Protein AF-A0A0L0S548-F1 (afdb_monomer_lite)

Secondary structure (DSSP, 8-state):
------------------------------------------------S-SSTTHHHHHHHHHHHHHHHHHHHHHHHHHHHHHHHHHHHHHHHHHHHHHHHHHHHHHHHHHHHHHHHHHHHHHHHHHHHHHHHHHHHHHHHHHHHHHHHHHHHHHHHHHHHHHHHHHHHHHHHHHHHHHHHHHHHHHHHHHHHHHHHHHHHHHHHHHHHHHHHHHHHHHHHHHHHHHHHHHHHHHHHHHHHHHHHHHHHHHHHHHHHHHHHHHHHHHHHHHHHHHHHHHHHHHHHHHHHHHHHHHHHHHHHHHHHHHHHHHHHHHHHHHHHHHHHHTTTTTSSSSSS--------SSSHHHHHHHHHHHHHHHHHHHHHHHHHHHHHHHHHHHHHHHHHHHHHHHHHHHHHHHHHHHHHHHHHHHHHHHHHHHHHHHHHHHHHHHHHHHHHHHHHHHHHHHHHHHHHHHHHHHHHHHHHHHHHHHHHHHHHHHHHHHHHHHHHTTTGGG--------------------TTTHHHHHHHHHHHHHHHHHHHHHHHHHHHHHHHHHHHHHHHHHHHHHHHHHHHHHHHHHHHHHHHHHHHHHHHHHHHHHHHHHHHHHHHHHHHHHHHHHHHHHHHHHHHHHHHHHHHHHHHHHHHHHHHHHHHHHHHHHHHHHHHHHHHHHHHHHHHHHHHHHHHHHHHHHHHHHHHHHHHHHHHHHHHHHHHHHHHHHHHHHTT-----------------------------------------------HHHHHHHHHHHHHHHHHHHHHHHHHHHHHHHHHHHHHHHHHHHHHHHHHHHHHHHHHHHHHHHHHHHHHHHHHHHHHHHHHHHHHHHH-TT--------TT---PPPHHHHHHHHTT-PPPPP---PPPPP---------PPPP------------------------------------------------------

Radius of gyration: 98.55 Å; chains: 1; bounding box: 194×162×348 Å

Sequence (970 aa):
MIHDSAVTLRGPRGPVDYAVPTPGHHVPGTSAQPLLDAPHAPLTLADDAILHDHVDKVQTLFLDMVDRQVTTVLAALDERETELQQAEADRQHALASLGQAWTEVDRVNKILMALNTKLHTASQNEVLMTMEQEAATKDLRRHEERNAALAQDVATARHQVGEASKRIEQLRQINVAFTADLKVQKRIQSKLKKEKEILARQRQEAENELATIQKKYEQIAIQNHQFKEKLTEQQNETRVAQNAIGRMSNEISKATKVKELLERQWEDAMSAMTKRDQTLLDVAKAKDATNEDLIETRNVLQNTTLQNERTQLKLEETEQQADQFRKLYDVTRLELETLRAAHDKKCIDAHQAQTAASQYEQELVEERKTLARLREEVDRQRVQLAELQANLHDRDRRDQVRANEDFAAQVIQQQQNRTEREVQGKDRSLAQEINGNIELRNENAKLVLEVEALKEQLDSQQREKTLLHSKTGQVTQQAEQLHYENQLLLYRLEKKDMELSSLKLKDAPADLRPLEIVVQNLEKELAAIKKDKDQMQVAWLRMQQSNAQLQEQVKKLQEENDFLETQSTVNTTARTKISNEVKDMKRDTFEQNMQMTKLYVELQRLRPKARELEERNAVLEAQLANCTLDLEESAHNTQTAVHLLKHDVRRIANDKANLVRSRMYDERAFRALEQKFQVTKEVLEKVKADKQALLRQNLDFKAKADAWSAKVVELTNQWKKLDELGGMHVGRRSHAHAAASAAAVHAGRASVEAVGAEGGGAEGVAEYEIVDVPAIKLRNQTLTFENRHLQGEIDLSHQRIAELQDRLVHVEEAHANLTLRVKSLEKTVASQNLTIHALTHRAHRAERIATVLEVQVKDARPNTHIEYDVPDHMDIEPSTTLLAEFLKAIPTPTDGDAAKPPSLVGMDGLSSPRRSMLGTKFGRSSMATLAGLENAPLPPLLGSGGGTGKKGGVGATGGLVMRARKLSRK

Structure (mmCIF, N/CA/C/O backbone):
data_AF-A0A0L0S548-F1
#
_entry.id   AF-A0A0L0S548-F1
#
loop_
_atom_site.group_PDB
_atom_site.id
_atom_site.type_symbol
_atom_site.label_atom_id
_atom_site.label_alt_id
_atom_site.label_comp_id
_atom_site.label_asym_id
_atom_site.label_entity_id
_atom_site.label_seq_id
_atom_site.pdbx_PDB_ins_code
_atom_site.Cartn_x
_atom_site.Cartn_y
_atom_site.Cartn_z
_atom_site.occupancy
_atom_site.B_iso_or_equiv
_atom_site.auth_seq_id
_atom_site.auth_comp_id
_atom_site.auth_asym_id
_atom_site.auth_atom_id
_atom_site.pdbx_PDB_model_num
ATOM 1 N N . MET A 1 1 ? 0.157 11.012 -84.346 1.00 34.00 1 MET A N 1
ATOM 2 C CA . MET A 1 1 ? -0.537 12.319 -84.265 1.00 34.00 1 MET A CA 1
ATOM 3 C C . MET A 1 1 ? 0.551 13.361 -84.527 1.00 34.00 1 MET A C 1
ATOM 5 O O . MET A 1 1 ? 1.605 13.213 -83.932 1.00 34.00 1 MET A O 1
ATOM 9 N N . ILE A 1 2 ? 0.497 14.089 -85.653 1.00 34.72 2 ILE A N 1
ATOM 10 C CA . ILE A 1 2 ? -0.102 15.446 -85.769 1.00 34.72 2 ILE A CA 1
ATOM 11 C C . ILE A 1 2 ? 0.773 16.468 -85.009 1.00 34.72 2 ILE A C 1
ATOM 13 O O . ILE A 1 2 ? 0.892 16.317 -83.799 1.00 34.72 2 ILE A O 1
ATOM 17 N N . HIS A 1 3 ? 1.391 17.494 -85.614 1.00 34.44 3 HIS A N 1
ATOM 18 C CA . HIS A 1 3 ? 1.477 17.943 -87.026 1.00 34.44 3 HIS A CA 1
ATOM 19 C C . HIS A 1 3 ? 2.759 18.816 -87.210 1.00 34.44 3 HIS A C 1
ATOM 21 O O . HIS A 1 3 ? 3.185 19.420 -86.234 1.00 34.44 3 HIS A O 1
ATOM 27 N N . ASP A 1 4 ? 3.277 18.927 -88.447 1.00 39.78 4 ASP A N 1
ATOM 28 C CA . ASP A 1 4 ? 3.904 20.125 -89.077 1.00 39.78 4 ASP A CA 1
ATOM 29 C C . ASP A 1 4 ? 5.184 20.812 -88.508 1.00 39.78 4 ASP A C 1
ATOM 31 O O . ASP A 1 4 ? 5.465 20.762 -87.320 1.00 39.78 4 ASP A O 1
ATOM 35 N N . SER A 1 5 ? 6.027 21.506 -89.306 1.00 38.97 5 SER A N 1
ATOM 36 C CA . SER A 1 5 ? 6.069 21.697 -90.780 1.00 38.97 5 SER A CA 1
ATOM 37 C C . SER A 1 5 ? 7.456 22.145 -91.306 1.00 38.97 5 SER A C 1
ATOM 39 O O . SER A 1 5 ? 8.135 22.883 -90.606 1.00 38.97 5 SER A O 1
ATOM 41 N N . ALA A 1 6 ? 7.763 21.793 -92.573 1.00 39.88 6 ALA A N 1
ATOM 42 C CA . ALA A 1 6 ? 8.638 22.463 -93.580 1.00 39.88 6 ALA A CA 1
ATOM 43 C C . ALA A 1 6 ? 10.110 22.865 -93.215 1.00 39.88 6 ALA A C 1
ATOM 45 O O . ALA A 1 6 ? 10.459 23.045 -92.062 1.00 39.88 6 ALA A O 1
ATOM 46 N N . VAL A 1 7 ? 11.082 23.014 -94.136 1.00 34.97 7 VAL A N 1
ATOM 47 C CA . VAL A 1 7 ? 11.076 23.330 -95.588 1.00 34.97 7 VAL A CA 1
ATOM 48 C C . VAL A 1 7 ? 12.069 22.441 -96.383 1.00 34.97 7 VAL A C 1
ATOM 50 O O . VAL A 1 7 ? 13.064 21.962 -95.850 1.00 34.97 7 VAL A O 1
ATOM 53 N N . THR A 1 8 ? 11.792 22.217 -97.677 1.00 39.03 8 THR A N 1
ATOM 54 C CA . THR A 1 8 ? 12.556 21.381 -98.642 1.00 39.03 8 THR A CA 1
ATOM 55 C C . THR A 1 8 ? 13.606 22.157 -99.463 1.00 39.03 8 THR A C 1
ATOM 57 O O . THR A 1 8 ? 13.520 23.375 -99.546 1.00 39.03 8 THR A O 1
ATOM 60 N N . LEU A 1 9 ? 14.591 21.512 -100.113 1.00 35.44 9 LEU A N 1
ATOM 61 C CA . LEU A 1 9 ? 14.592 21.005 -101.518 1.00 35.44 9 LEU A CA 1
ATOM 62 C C . LEU A 1 9 ? 15.828 20.071 -101.693 1.00 35.44 9 LEU A C 1
ATOM 64 O O . LEU A 1 9 ? 16.886 20.397 -101.173 1.00 35.44 9 LEU A O 1
ATOM 68 N N . ARG A 1 10 ? 15.774 18.828 -102.218 1.00 34.50 10 ARG A N 1
ATOM 69 C CA . ARG A 1 10 ? 15.586 18.355 -103.624 1.00 34.50 10 ARG A CA 1
ATOM 70 C C . ARG A 1 10 ? 16.497 19.050 -104.664 1.00 34.50 10 ARG A C 1
ATOM 72 O O . ARG A 1 10 ? 16.477 20.265 -104.736 1.00 34.50 10 ARG A O 1
ATOM 79 N N . GLY A 1 11 ? 17.222 18.352 -105.552 1.00 31.78 11 GLY A N 1
ATOM 80 C CA . GLY A 1 11 ? 17.402 16.898 -105.764 1.00 31.78 11 GLY A CA 1
ATOM 81 C C . GLY A 1 11 ? 18.330 16.581 -106.975 1.00 31.78 11 GLY A C 1
ATOM 82 O O . GLY A 1 11 ? 18.731 17.518 -107.658 1.00 31.78 11 GLY A O 1
ATOM 83 N N . PRO A 1 12 ? 18.699 15.304 -107.242 1.00 63.47 12 PRO A N 1
ATOM 84 C CA . PRO A 1 12 ? 19.772 14.926 -108.192 1.00 63.47 12 PRO A CA 1
ATOM 85 C C . PRO A 1 12 ? 19.306 14.419 -109.588 1.00 63.47 12 PRO A C 1
ATOM 87 O O . PRO A 1 12 ? 18.104 14.268 -109.814 1.00 63.47 12 PRO A O 1
ATOM 90 N N . ARG A 1 13 ? 20.294 14.035 -110.439 1.00 34.59 13 ARG A N 1
ATOM 91 C CA . ARG A 1 13 ? 20.300 13.546 -111.862 1.00 34.59 13 ARG A CA 1
ATOM 92 C C . ARG A 1 13 ? 20.788 14.632 -112.851 1.00 34.59 13 ARG A C 1
ATOM 94 O O . ARG A 1 13 ? 20.460 15.789 -112.646 1.00 34.59 13 ARG A O 1
ATOM 101 N N . GLY A 1 14 ? 21.550 14.344 -113.920 1.00 31.17 14 GLY A N 1
ATOM 102 C CA . GLY A 1 14 ? 22.070 13.069 -114.466 1.00 31.17 14 GLY A CA 1
ATOM 103 C C . GLY A 1 14 ? 23.243 13.276 -115.473 1.00 31.17 14 GLY A C 1
ATOM 104 O O . GLY A 1 14 ? 23.774 14.382 -115.517 1.00 31.17 14 GLY A O 1
ATOM 105 N N . PRO A 1 15 ? 23.677 12.243 -116.234 1.00 60.81 15 PRO A N 1
ATOM 106 C CA . PRO A 1 15 ? 24.889 12.253 -117.091 1.00 60.81 15 PRO A CA 1
ATOM 107 C C . PRO A 1 15 ? 24.625 12.494 -118.603 1.00 60.81 15 PRO A C 1
ATOM 109 O O . PRO A 1 15 ? 23.459 12.479 -118.991 1.00 60.81 15 PRO A O 1
ATOM 112 N N . VAL A 1 16 ? 25.690 12.641 -119.431 1.00 34.19 16 VAL A N 1
ATOM 113 C CA . VAL A 1 16 ? 25.918 12.009 -120.778 1.00 34.19 16 VAL A CA 1
ATOM 114 C C . VAL A 1 16 ? 27.142 12.597 -121.548 1.00 34.19 16 VAL A C 1
ATOM 116 O O . VAL A 1 16 ? 27.217 13.798 -121.772 1.00 34.19 16 VAL A O 1
ATOM 119 N N . ASP A 1 17 ? 28.069 11.699 -121.912 1.00 33.34 17 ASP A N 1
ATOM 120 C CA . ASP A 1 17 ? 28.963 11.476 -123.088 1.00 33.34 17 ASP A CA 1
ATOM 121 C C . ASP A 1 17 ? 29.434 12.540 -124.137 1.00 33.34 17 ASP A C 1
ATOM 123 O O . ASP A 1 17 ? 28.771 13.525 -124.444 1.00 33.34 17 ASP A O 1
ATOM 127 N N . TYR A 1 18 ? 30.540 12.155 -124.820 1.00 33.41 18 TYR A N 1
ATOM 128 C CA . TYR A 1 18 ? 31.173 12.659 -126.074 1.00 33.41 18 TYR A CA 1
ATOM 129 C C . TYR A 1 18 ? 31.994 13.980 -126.007 1.00 33.41 18 TYR A C 1
ATOM 131 O O . TYR A 1 18 ? 31.740 14.832 -125.168 1.00 33.41 18 TYR A O 1
ATOM 139 N N . ALA A 1 19 ? 33.043 14.216 -126.826 1.00 32.78 19 ALA A N 1
ATOM 140 C CA . ALA A 1 19 ? 33.526 13.536 -128.050 1.00 32.78 19 ALA A CA 1
ATOM 141 C C . ALA A 1 19 ? 35.082 13.494 -128.200 1.00 32.78 19 ALA A C 1
ATOM 143 O O . ALA A 1 19 ? 35.809 14.058 -127.388 1.00 32.78 19 ALA A O 1
ATOM 144 N N . VAL A 1 20 ? 35.582 12.855 -129.276 1.00 39.44 20 VAL A N 1
ATOM 145 C CA . VAL A 1 20 ? 37.009 12.712 -129.679 1.00 39.44 20 VAL A CA 1
ATOM 146 C C . VAL A 1 20 ? 37.155 12.970 -131.197 1.00 39.44 20 VAL A C 1
ATOM 148 O O . VAL A 1 20 ? 36.267 12.565 -131.947 1.00 39.44 20 VAL A O 1
ATOM 151 N N . PRO A 1 21 ? 38.220 13.662 -131.661 1.00 41.09 21 PRO A N 1
ATOM 152 C CA . PRO A 1 21 ? 39.145 13.103 -132.680 1.00 41.09 21 PRO A CA 1
ATOM 153 C C . PRO A 1 21 ? 40.634 13.449 -132.383 1.00 41.09 21 PRO A C 1
ATOM 155 O O . PRO A 1 21 ? 40.895 14.487 -131.787 1.00 41.09 21 PRO A O 1
ATOM 158 N N . THR A 1 22 ? 41.695 12.654 -132.615 1.00 36.75 22 THR A N 1
ATOM 159 C CA . THR A 1 22 ? 42.192 11.745 -133.696 1.00 36.75 22 THR A CA 1
ATOM 160 C C . THR A 1 22 ? 42.911 12.423 -134.896 1.00 36.75 22 THR A C 1
ATOM 162 O O . THR A 1 22 ? 42.567 13.554 -135.224 1.00 36.75 22 THR A O 1
ATOM 165 N N . PRO A 1 23 ? 43.953 11.794 -135.510 1.00 51.94 23 PRO A N 1
ATOM 166 C CA . PRO A 1 23 ? 45.046 12.500 -136.220 1.00 51.94 23 PRO A CA 1
ATOM 167 C C . PRO A 1 23 ? 45.092 12.318 -137.763 1.00 51.94 23 PRO A C 1
ATOM 169 O O . PRO A 1 23 ? 44.307 11.557 -138.322 1.00 51.94 23 PRO A O 1
ATOM 172 N N . GLY A 1 24 ? 46.076 12.941 -138.444 1.00 31.30 24 GLY A N 1
ATOM 173 C CA . GLY A 1 24 ? 46.396 12.718 -139.872 1.00 31.30 24 GLY A CA 1
ATOM 174 C C . GLY A 1 24 ? 47.761 13.289 -140.335 1.00 31.30 24 GLY A C 1
ATOM 175 O O . GLY A 1 24 ? 48.283 14.212 -139.716 1.00 31.30 24 GLY A O 1
ATOM 176 N N . HIS A 1 25 ? 48.342 12.734 -141.413 1.00 38.72 25 HIS A N 1
ATOM 177 C CA . HIS A 1 25 ? 49.641 13.112 -142.031 1.00 38.72 25 HIS A CA 1
ATOM 178 C C . HIS A 1 25 ? 49.473 13.832 -143.394 1.00 38.72 25 HIS A C 1
ATOM 180 O O . HIS A 1 25 ? 48.400 13.723 -143.976 1.00 38.72 25 HIS A O 1
ATOM 186 N N . HIS A 1 26 ? 50.535 14.469 -143.941 1.00 32.03 26 HIS A N 1
ATOM 187 C CA . HIS A 1 26 ? 51.101 14.239 -145.308 1.00 32.03 26 HIS A CA 1
ATOM 188 C C . HIS A 1 26 ? 52.265 15.210 -145.683 1.00 32.03 26 HIS A C 1
ATOM 190 O O . HIS A 1 26 ? 52.345 16.307 -145.141 1.00 32.03 26 HIS A O 1
ATOM 196 N N . VAL A 1 27 ? 53.173 14.781 -146.588 1.00 39.31 27 VAL A N 1
A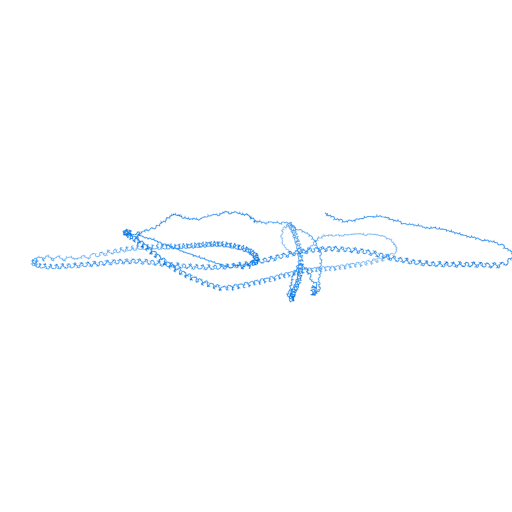TOM 197 C CA . VAL A 1 27 ? 54.457 15.396 -147.071 1.00 39.31 27 VAL A CA 1
ATOM 198 C C . VAL A 1 27 ? 54.891 14.644 -148.373 1.00 39.31 27 VAL A C 1
ATOM 200 O O . VAL A 1 27 ? 54.504 13.471 -148.434 1.00 39.31 27 VAL A O 1
ATOM 203 N N . PRO A 1 28 ? 55.713 15.127 -149.362 1.00 50.44 28 PRO A N 1
ATOM 204 C CA . PRO A 1 28 ? 56.225 16.466 -149.777 1.00 50.44 28 PRO A CA 1
ATOM 205 C C . PRO A 1 28 ? 55.838 16.828 -151.259 1.00 50.44 28 PRO A C 1
ATOM 207 O O . PRO A 1 28 ? 54.912 16.225 -151.792 1.00 50.44 28 PRO A O 1
ATOM 210 N N . GLY A 1 29 ? 56.583 17.713 -151.975 1.00 32.25 29 GLY A N 1
ATOM 211 C CA . GLY A 1 29 ? 56.668 17.646 -153.464 1.00 32.25 29 GLY A CA 1
ATOM 212 C C . GLY A 1 29 ? 57.141 18.856 -154.327 1.00 32.25 29 GLY A C 1
ATOM 213 O O . GLY A 1 29 ? 56.306 19.499 -154.941 1.00 32.25 29 GLY A O 1
ATOM 214 N N . THR A 1 30 ? 58.465 19.062 -154.485 1.00 32.25 30 THR A N 1
ATOM 215 C CA . THR A 1 30 ? 59.237 19.426 -155.732 1.00 32.25 30 THR A CA 1
ATOM 216 C C . THR A 1 30 ? 58.873 20.549 -156.758 1.00 32.25 30 THR A C 1
ATOM 218 O O . THR A 1 30 ? 57.739 20.677 -157.201 1.00 32.25 30 THR A O 1
ATOM 221 N N . SER A 1 31 ? 59.945 21.127 -157.358 1.00 31.11 31 SER A N 1
ATOM 222 C CA . SER A 1 31 ? 60.061 21.878 -158.655 1.00 31.11 31 SER A CA 1
ATOM 223 C C . SER A 1 31 ? 59.697 23.389 -158.661 1.00 31.11 31 SER A C 1
ATOM 225 O O . SER A 1 31 ? 58.979 23.830 -157.775 1.00 31.11 31 SER A O 1
ATOM 227 N N . ALA A 1 32 ? 60.195 24.263 -159.565 1.00 31.09 32 ALA A N 1
ATOM 228 C CA . ALA A 1 32 ? 60.994 24.092 -160.804 1.00 31.09 32 ALA A CA 1
ATOM 229 C C . ALA A 1 32 ? 62.010 25.257 -161.069 1.00 31.09 32 ALA A C 1
ATOM 231 O O . ALA A 1 32 ? 62.217 26.105 -160.206 1.00 31.09 32 ALA A O 1
ATOM 232 N N . GLN A 1 33 ? 62.651 25.289 -162.252 1.00 33.31 33 GLN A N 1
ATOM 233 C CA . GLN A 1 33 ? 63.820 26.124 -162.628 1.00 33.31 33 GLN A CA 1
ATOM 234 C C . GLN A 1 33 ? 63.538 27.115 -163.799 1.00 33.31 33 GLN A C 1
ATOM 236 O O . GLN A 1 33 ? 62.644 26.843 -164.600 1.00 33.31 33 GLN A O 1
ATOM 241 N N . PRO A 1 34 ? 64.330 28.204 -163.952 1.00 44.69 34 PRO A N 1
ATOM 242 C CA . PRO A 1 34 ? 64.546 28.962 -165.205 1.00 44.69 34 PRO A CA 1
ATOM 243 C C . PRO A 1 34 ? 66.046 29.063 -165.624 1.00 44.69 34 PRO A C 1
ATOM 245 O O . PRO A 1 34 ? 66.925 28.748 -164.822 1.00 44.69 34 PRO A O 1
ATOM 248 N N . LEU A 1 35 ? 66.368 29.494 -166.862 1.00 28.14 35 LEU A N 1
ATOM 249 C CA . LEU A 1 35 ? 67.747 29.480 -167.415 1.00 28.14 35 LEU A CA 1
ATOM 250 C C . LEU A 1 35 ? 67.967 30.435 -168.631 1.00 28.14 35 LEU A C 1
ATOM 252 O O . LEU A 1 35 ? 67.037 30.603 -169.412 1.00 28.14 35 LEU A O 1
ATOM 256 N N . LEU A 1 36 ? 69.213 30.931 -168.821 1.00 31.97 36 LEU A N 1
ATOM 257 C CA . LEU A 1 36 ? 69.775 31.691 -169.984 1.00 31.97 36 LEU A CA 1
ATOM 258 C C . LEU A 1 36 ? 69.207 33.126 -170.218 1.00 31.97 36 LEU A C 1
ATOM 260 O O . LEU A 1 36 ? 68.193 33.478 -169.628 1.00 31.97 36 LEU A O 1
ATOM 264 N N . ASP A 1 37 ? 69.862 34.071 -170.925 1.00 29.84 37 ASP A N 1
ATOM 265 C CA . ASP A 1 37 ? 70.629 33.967 -172.193 1.00 29.84 37 ASP A CA 1
ATOM 266 C C . ASP A 1 37 ? 71.688 35.096 -172.443 1.00 29.84 37 ASP A C 1
ATOM 268 O O . ASP A 1 37 ? 71.853 35.987 -171.608 1.00 29.84 37 ASP A O 1
ATOM 272 N N . ALA A 1 38 ? 72.386 35.086 -173.599 1.00 39.22 38 ALA A N 1
ATOM 273 C CA . ALA A 1 38 ? 73.381 36.098 -174.059 1.00 39.22 38 ALA A CA 1
ATOM 274 C C . ALA A 1 38 ? 73.056 36.701 -175.461 1.00 39.22 38 ALA A C 1
ATOM 276 O O . ALA A 1 38 ? 72.086 36.266 -176.081 1.00 39.22 38 ALA A O 1
ATOM 277 N N . PRO A 1 39 ? 73.804 37.714 -175.986 1.00 46.03 39 PRO A N 1
ATOM 278 C CA . PRO A 1 39 ? 74.348 37.587 -177.367 1.00 46.03 39 PRO A CA 1
ATOM 279 C C . PRO A 1 39 ? 75.664 38.365 -177.716 1.00 46.03 39 PRO A C 1
ATOM 281 O O . PRO A 1 39 ? 76.299 38.993 -176.874 1.00 46.03 39 PRO A O 1
ATOM 284 N N . HIS A 1 40 ? 76.067 38.279 -179.000 1.00 29.61 40 HIS A N 1
ATOM 285 C CA . HIS A 1 40 ? 77.402 38.508 -179.610 1.00 29.61 40 HIS A CA 1
ATOM 286 C C . HIS A 1 40 ? 77.752 39.928 -180.161 1.00 29.61 40 HIS A C 1
ATOM 288 O O . HIS A 1 40 ? 76.958 40.863 -180.104 1.00 29.61 40 HIS A O 1
ATOM 294 N N . ALA A 1 41 ? 78.956 40.046 -180.758 1.00 42.53 41 ALA A N 1
ATOM 295 C CA . ALA A 1 41 ? 79.557 41.211 -181.444 1.00 42.53 41 ALA A CA 1
ATOM 296 C C . ALA A 1 41 ? 79.690 41.037 -182.994 1.00 42.53 41 ALA A C 1
ATOM 298 O O . ALA A 1 41 ? 79.350 39.966 -183.500 1.00 42.53 41 ALA A O 1
ATOM 299 N N . PRO A 1 42 ? 80.221 42.031 -183.755 1.00 44.44 42 PRO A N 1
ATOM 300 C CA . PRO A 1 42 ? 80.628 41.887 -185.171 1.00 44.44 42 PRO A CA 1
ATOM 301 C C . PRO A 1 42 ? 82.102 42.287 -185.506 1.00 44.44 42 PRO A C 1
ATOM 303 O O . PRO A 1 42 ? 82.863 42.692 -184.631 1.00 44.44 42 PRO A O 1
ATOM 306 N N . LEU A 1 43 ? 82.507 42.152 -186.787 1.00 34.66 43 LEU A N 1
ATOM 307 C CA . LEU A 1 43 ? 83.891 42.172 -187.336 1.00 34.66 43 LEU A CA 1
ATOM 308 C C . LEU A 1 43 ? 84.032 42.993 -188.646 1.00 34.66 43 LEU A C 1
ATOM 310 O O . LEU A 1 43 ? 83.021 43.173 -189.313 1.00 34.66 43 LEU A O 1
ATOM 314 N N . THR A 1 44 ? 85.277 43.377 -189.020 1.00 34.66 44 THR A N 1
ATOM 315 C CA . THR A 1 44 ? 85.977 43.349 -190.360 1.00 34.66 44 THR A CA 1
ATOM 316 C C . THR A 1 44 ? 87.174 44.335 -190.337 1.00 34.66 44 THR A C 1
ATOM 318 O O . THR A 1 44 ? 86.968 45.462 -189.901 1.00 34.66 44 THR A O 1
ATOM 321 N N . LEU A 1 45 ? 88.449 43.995 -190.615 1.00 36.56 45 LEU A N 1
ATOM 322 C CA . LEU A 1 45 ? 89.109 43.431 -191.827 1.00 36.56 45 LEU A CA 1
ATOM 323 C C . LEU A 1 45 ? 89.188 44.423 -193.017 1.00 36.56 45 LEU A C 1
ATOM 325 O O . LEU A 1 45 ? 88.217 45.133 -193.251 1.00 36.56 45 LEU A O 1
ATOM 329 N N . ALA A 1 46 ? 90.265 44.504 -193.823 1.00 37.88 46 ALA A N 1
ATOM 330 C CA . ALA A 1 46 ? 91.511 43.702 -193.881 1.00 37.88 46 ALA A CA 1
ATOM 331 C C . ALA A 1 46 ? 92.738 44.417 -193.222 1.00 37.88 46 ALA A C 1
ATOM 333 O O . ALA A 1 46 ? 92.594 44.727 -192.043 1.00 37.88 46 ALA A O 1
ATOM 334 N N . ASP A 1 47 ? 93.937 44.692 -193.782 1.00 35.66 47 ASP A N 1
ATOM 335 C CA . ASP A 1 47 ? 94.554 44.553 -195.132 1.00 35.66 47 ASP A CA 1
ATOM 336 C C . ASP A 1 47 ? 96.119 44.522 -195.039 1.00 35.66 47 ASP A C 1
ATOM 338 O O . ASP A 1 47 ? 96.656 44.718 -193.946 1.00 35.66 47 ASP A O 1
ATOM 342 N N . ASP A 1 48 ? 96.864 44.256 -196.131 1.00 45.97 48 ASP A N 1
ATOM 343 C CA . ASP A 1 48 ? 98.226 43.655 -196.082 1.00 45.97 48 ASP A CA 1
ATOM 344 C C . ASP A 1 48 ? 99.402 44.511 -196.649 1.00 45.97 48 ASP A C 1
ATOM 346 O O . ASP A 1 48 ? 99.690 44.490 -197.849 1.00 45.97 48 ASP A O 1
ATOM 350 N N . ALA A 1 49 ? 100.143 45.236 -195.786 1.00 45.53 49 ALA A N 1
ATOM 351 C CA . ALA A 1 49 ? 101.467 45.811 -196.116 1.00 45.53 49 ALA A CA 1
ATOM 352 C C . ALA A 1 49 ? 102.303 46.305 -194.899 1.00 45.53 49 ALA A C 1
ATOM 354 O O . ALA A 1 49 ? 102.070 47.402 -194.400 1.00 45.53 49 ALA A O 1
ATOM 355 N N . ILE A 1 50 ? 103.365 45.649 -194.402 1.00 47.22 50 ILE A N 1
ATOM 356 C CA . ILE A 1 50 ? 103.742 44.223 -194.407 1.00 47.22 50 ILE A CA 1
ATOM 357 C C . ILE A 1 50 ? 104.203 43.875 -192.970 1.00 47.22 50 ILE A C 1
ATOM 359 O O . ILE A 1 50 ? 105.219 44.384 -192.499 1.00 47.22 50 ILE A O 1
ATOM 363 N N . LEU A 1 51 ? 103.462 42.983 -192.305 1.00 51.94 51 LEU A N 1
ATOM 364 C CA . LEU A 1 51 ? 103.873 41.901 -191.382 1.00 51.94 51 LEU A CA 1
ATOM 365 C C . LEU A 1 51 ? 104.963 42.052 -190.278 1.00 51.94 51 LEU A C 1
ATOM 367 O O . LEU A 1 51 ? 105.208 41.062 -189.590 1.00 51.94 51 LEU A O 1
ATOM 371 N N . HIS A 1 52 ? 105.640 43.185 -190.058 1.00 51.59 52 HIS A N 1
ATOM 372 C CA . HIS A 1 52 ? 106.719 43.281 -189.043 1.00 51.59 52 HIS A CA 1
ATOM 373 C C . HIS A 1 52 ? 106.457 44.287 -187.911 1.00 51.59 52 HIS A C 1
ATOM 375 O O . HIS A 1 52 ? 106.532 43.902 -186.749 1.00 51.59 52 HIS A O 1
ATOM 381 N N . ASP A 1 53 ? 106.035 45.523 -188.194 1.00 55.91 53 ASP A N 1
ATOM 382 C CA . ASP A 1 53 ? 105.771 46.540 -187.148 1.00 55.91 53 ASP A CA 1
ATOM 383 C C . ASP A 1 53 ? 104.518 46.248 -186.276 1.00 55.91 53 ASP A C 1
ATOM 385 O O . ASP A 1 53 ? 104.275 46.902 -185.262 1.00 55.91 53 ASP A O 1
ATOM 389 N N . HIS A 1 54 ? 103.711 45.247 -186.645 1.00 53.22 54 HIS A N 1
ATOM 390 C CA . HIS A 1 54 ? 102.536 44.819 -185.873 1.00 53.22 54 HIS A CA 1
ATOM 391 C C . HIS A 1 54 ? 102.817 43.721 -184.834 1.00 53.22 54 HIS A C 1
ATOM 393 O O . HIS A 1 54 ? 102.028 43.578 -183.901 1.00 53.22 54 HIS A O 1
ATOM 399 N N . VAL A 1 55 ? 103.917 42.964 -184.942 1.00 60.44 55 VAL A N 1
ATOM 400 C CA . VAL A 1 55 ? 104.190 41.838 -184.024 1.00 60.44 55 VAL A CA 1
ATOM 401 C C . VAL A 1 55 ? 104.394 42.341 -182.590 1.00 60.44 55 VAL A C 1
ATOM 403 O O . VAL A 1 55 ? 103.720 41.874 -181.670 1.00 60.44 55 VAL A O 1
ATOM 406 N N . ASP A 1 56 ? 105.229 43.365 -182.411 1.00 59.50 56 ASP A N 1
ATOM 407 C CA . ASP A 1 56 ? 105.574 43.933 -181.099 1.00 59.50 56 ASP A CA 1
ATOM 408 C C . ASP A 1 56 ? 104.362 44.573 -180.388 1.00 59.50 56 ASP A C 1
ATOM 410 O O . ASP A 1 56 ? 104.221 44.507 -179.161 1.00 59.50 56 ASP A O 1
ATOM 414 N N . LYS A 1 57 ? 103.437 45.155 -181.165 1.00 59.84 57 LYS A N 1
ATOM 415 C CA . LYS A 1 57 ? 102.202 45.794 -180.667 1.00 59.84 57 LYS A CA 1
ATOM 416 C C . LYS A 1 57 ? 101.130 44.771 -180.279 1.00 59.84 57 LYS A C 1
ATOM 418 O O . LYS A 1 57 ? 100.364 45.008 -179.349 1.00 59.84 57 LYS A O 1
ATOM 423 N N . VAL A 1 58 ? 101.094 43.613 -180.943 1.00 60.09 58 VAL A N 1
ATOM 424 C CA . VAL A 1 58 ? 100.203 42.504 -180.566 1.00 60.09 58 VAL A CA 1
ATOM 425 C C . VAL A 1 58 ? 100.715 41.781 -179.316 1.00 60.09 58 VAL A C 1
ATOM 427 O O . VAL A 1 58 ? 99.907 41.435 -178.457 1.00 60.09 58 VAL A O 1
ATOM 430 N N . GLN A 1 59 ? 102.033 41.601 -179.156 1.00 59.78 59 GLN A N 1
ATOM 431 C CA . GLN A 1 59 ? 102.599 40.976 -177.949 1.00 59.78 59 GLN A CA 1
ATOM 432 C C . GLN A 1 59 ? 102.315 41.784 -176.674 1.00 59.78 59 GLN A C 1
ATOM 434 O O . GLN A 1 59 ? 101.937 41.205 -175.655 1.00 59.78 59 GLN A O 1
ATOM 439 N N . THR A 1 60 ? 102.436 43.114 -176.732 1.00 66.69 60 THR A N 1
ATOM 440 C CA . THR A 1 60 ? 102.115 43.989 -175.591 1.00 66.69 60 THR A CA 1
ATOM 441 C C . THR A 1 60 ? 100.627 43.951 -175.233 1.00 66.69 60 THR A C 1
ATOM 443 O O . THR A 1 60 ? 100.298 43.779 -174.062 1.00 66.69 60 THR A O 1
ATOM 446 N N . LEU A 1 61 ? 99.722 44.011 -176.217 1.00 63.59 61 LEU A N 1
ATOM 447 C CA . LEU A 1 61 ? 98.275 43.909 -175.969 1.00 63.59 61 LEU A CA 1
ATOM 448 C C . LEU A 1 61 ? 97.834 42.542 -175.417 1.00 63.59 61 LEU A C 1
ATOM 450 O O . LEU A 1 61 ? 96.881 42.485 -174.640 1.00 63.59 61 LEU A O 1
ATOM 454 N N . PHE A 1 62 ? 98.510 41.446 -175.778 1.00 64.94 62 PHE A N 1
ATOM 455 C CA . PHE A 1 62 ? 98.190 40.123 -175.231 1.00 64.94 62 PHE A CA 1
ATOM 456 C C . PHE A 1 62 ? 98.580 39.976 -173.756 1.00 64.94 62 PHE A C 1
ATOM 458 O O . PHE A 1 62 ? 97.800 39.416 -172.988 1.00 64.94 62 PHE A O 1
ATOM 465 N N . LEU A 1 63 ? 99.740 40.503 -173.347 1.00 71.75 63 LEU A N 1
ATOM 466 C CA . LEU A 1 63 ? 100.153 40.520 -171.936 1.00 71.75 63 LEU A CA 1
ATOM 467 C C . LEU A 1 63 ? 99.173 41.339 -171.085 1.00 71.75 63 LEU A C 1
ATOM 469 O O . LEU A 1 63 ? 98.650 40.836 -170.093 1.00 71.75 63 LEU A O 1
ATOM 473 N N . ASP A 1 64 ? 98.825 42.542 -171.548 1.00 69.75 64 ASP A N 1
ATOM 474 C CA . ASP A 1 64 ? 97.886 43.444 -170.869 1.00 69.75 64 ASP A CA 1
ATOM 475 C C . ASP A 1 64 ? 96.477 42.829 -170.705 1.00 69.75 64 ASP A C 1
ATOM 477 O O . ASP A 1 64 ? 95.752 43.141 -169.760 1.00 69.75 64 ASP A O 1
ATOM 481 N N . MET A 1 65 ? 96.080 41.921 -171.607 1.00 69.19 65 MET A N 1
ATOM 482 C CA . MET A 1 65 ? 94.823 41.170 -171.518 1.00 69.19 65 MET A CA 1
ATOM 483 C C . MET A 1 65 ? 94.913 39.959 -170.573 1.00 69.19 65 MET A C 1
ATOM 485 O O . MET A 1 65 ? 93.942 39.672 -169.870 1.00 69.19 65 MET A O 1
ATOM 489 N N . VAL A 1 66 ? 96.058 39.270 -170.518 1.00 70.31 66 VAL A N 1
ATOM 490 C CA . VAL A 1 66 ? 96.292 38.149 -169.589 1.00 70.31 66 VAL A CA 1
ATOM 491 C C . VAL A 1 66 ? 96.362 38.642 -168.143 1.00 70.31 66 VAL A C 1
ATOM 493 O O . VAL A 1 66 ? 95.675 38.080 -167.292 1.00 70.31 66 VAL A O 1
ATOM 496 N N . ASP A 1 67 ? 97.078 39.730 -167.858 1.00 70.94 67 ASP A N 1
ATOM 497 C CA . ASP A 1 67 ? 97.184 40.273 -166.494 1.00 70.94 67 ASP A CA 1
ATOM 498 C C . ASP A 1 67 ? 95.821 40.745 -165.946 1.00 70.94 67 ASP A C 1
ATOM 500 O O . ASP A 1 67 ? 95.516 40.572 -164.761 1.00 70.94 67 ASP A O 1
ATOM 504 N N . ARG A 1 68 ? 94.933 41.247 -166.818 1.00 70.94 68 ARG A N 1
ATOM 505 C CA . ARG A 1 68 ? 93.534 41.574 -166.472 1.00 70.94 68 ARG A CA 1
ATOM 506 C C . ARG A 1 68 ? 92.676 40.334 -166.184 1.00 70.94 68 ARG A C 1
ATOM 508 O O . ARG A 1 68 ? 91.761 40.410 -165.364 1.00 70.94 68 ARG A O 1
ATOM 515 N N . GLN A 1 69 ? 92.961 39.191 -166.814 1.00 68.62 69 GLN A N 1
ATOM 516 C CA . GLN A 1 69 ? 92.304 37.917 -166.487 1.00 68.62 69 GLN A CA 1
ATOM 517 C C . GLN A 1 69 ? 92.854 37.300 -165.193 1.00 68.62 69 GLN A C 1
ATOM 519 O O . GLN A 1 69 ? 92.077 36.833 -164.365 1.00 68.62 69 GLN A O 1
ATOM 524 N N . VAL A 1 70 ? 94.168 37.354 -164.959 1.00 73.44 70 VAL A N 1
ATOM 525 C CA . VAL A 1 70 ? 94.779 36.862 -163.711 1.00 73.44 70 VAL A CA 1
ATOM 526 C C . VAL A 1 70 ? 94.267 37.652 -162.504 1.00 73.44 70 VAL A C 1
ATOM 528 O O . VAL A 1 70 ? 93.873 37.056 -161.504 1.00 73.44 70 VAL A O 1
ATOM 531 N N . THR A 1 71 ? 94.189 38.982 -162.603 1.00 74.25 71 THR A N 1
ATOM 532 C CA . THR A 1 71 ? 93.669 39.829 -161.513 1.00 74.25 71 THR A CA 1
ATOM 533 C C . THR A 1 71 ? 92.177 39.624 -161.231 1.00 74.25 71 THR A C 1
ATOM 535 O O . THR A 1 71 ? 91.786 39.658 -160.066 1.00 74.25 71 THR A O 1
ATOM 538 N N . THR A 1 72 ? 91.343 39.334 -162.239 1.00 73.75 72 THR A N 1
ATOM 539 C CA . THR A 1 72 ? 89.929 38.975 -161.999 1.00 73.75 72 THR A CA 1
ATOM 540 C C . THR A 1 72 ? 89.759 37.575 -161.404 1.00 73.75 72 THR A C 1
ATOM 542 O O . THR A 1 72 ? 88.897 37.392 -160.547 1.00 73.75 72 THR A O 1
ATOM 545 N N . VAL A 1 73 ? 90.597 36.601 -161.778 1.00 72.69 73 VAL A N 1
ATOM 546 C CA . VAL A 1 73 ? 90.586 35.258 -161.165 1.00 72.69 73 VAL A CA 1
ATOM 547 C C . VAL A 1 73 ? 91.059 35.288 -159.708 1.00 72.69 73 VAL A C 1
ATOM 549 O O . VAL A 1 73 ? 90.472 34.597 -158.880 1.00 72.69 73 VAL A O 1
ATOM 552 N N . LEU A 1 74 ? 92.069 36.099 -159.373 1.00 74.94 74 LEU A N 1
ATOM 553 C CA . LEU A 1 74 ? 92.530 36.265 -157.988 1.00 74.94 74 LEU A CA 1
ATOM 554 C C . LEU A 1 74 ? 91.459 36.916 -157.100 1.00 74.94 74 LEU A C 1
ATOM 556 O O . LEU A 1 74 ? 91.155 36.381 -156.040 1.00 74.94 74 LEU A O 1
ATOM 560 N N . ALA A 1 75 ? 90.812 37.992 -157.562 1.00 74.31 75 ALA A N 1
ATOM 561 C CA . ALA A 1 75 ? 89.730 38.634 -156.809 1.00 74.31 75 ALA A CA 1
ATOM 562 C C . ALA A 1 75 ? 88.552 37.677 -156.525 1.00 74.31 75 ALA A C 1
ATOM 564 O O . ALA A 1 75 ? 88.015 37.663 -155.419 1.00 74.31 75 ALA A O 1
ATOM 565 N N . ALA A 1 76 ? 88.189 36.831 -157.498 1.00 74.06 76 ALA A N 1
ATOM 566 C CA . ALA A 1 76 ? 87.152 35.810 -157.329 1.00 74.06 76 ALA A CA 1
ATOM 567 C C . ALA A 1 76 ? 87.575 34.642 -156.410 1.00 74.06 76 ALA A C 1
ATOM 569 O O . ALA A 1 76 ? 86.714 33.936 -155.885 1.00 74.06 76 ALA A O 1
ATOM 570 N N . LEU A 1 77 ? 88.882 34.423 -156.218 1.00 76.06 77 LEU A N 1
ATOM 571 C CA . LEU A 1 77 ? 89.431 33.456 -155.262 1.00 76.06 77 LEU A CA 1
ATOM 572 C C . LEU A 1 77 ? 89.383 34.000 -153.830 1.00 76.06 77 LEU A C 1
ATOM 574 O O . LEU A 1 77 ? 88.871 33.306 -152.953 1.00 76.06 77 LEU A O 1
ATOM 578 N N . ASP A 1 78 ? 89.828 35.242 -153.619 1.00 76.62 78 ASP A N 1
ATOM 579 C CA . ASP A 1 78 ? 89.769 35.918 -152.315 1.00 76.62 78 ASP A CA 1
ATOM 580 C C . ASP A 1 78 ? 88.316 36.008 -151.806 1.00 76.62 78 ASP A C 1
ATOM 582 O O . ASP A 1 78 ? 88.023 35.652 -150.663 1.00 76.62 78 ASP A O 1
ATOM 586 N N . GLU A 1 79 ? 87.374 36.404 -152.674 1.00 78.19 79 GLU A N 1
ATOM 587 C CA . GLU A 1 79 ? 85.939 36.452 -152.353 1.00 78.19 79 GLU A CA 1
ATOM 588 C C . GLU A 1 79 ? 85.419 35.065 -151.921 1.00 78.19 79 GLU A C 1
ATOM 590 O O . GLU A 1 79 ? 84.808 34.926 -150.856 1.00 78.19 79 GLU A O 1
ATOM 595 N N . ARG A 1 80 ? 85.768 34.007 -152.669 1.00 76.31 80 ARG A N 1
ATOM 596 C CA . ARG A 1 80 ? 85.440 32.607 -152.340 1.00 76.31 80 ARG A CA 1
ATOM 597 C C . ARG A 1 80 ? 86.031 32.118 -151.020 1.00 76.31 80 ARG A C 1
ATOM 599 O O . ARG A 1 80 ? 85.387 31.317 -150.342 1.00 76.31 80 ARG A O 1
ATOM 606 N N . GLU A 1 81 ? 87.231 32.557 -150.653 1.00 77.69 81 GLU A N 1
ATOM 607 C CA . GLU A 1 81 ? 87.852 32.168 -149.385 1.00 77.69 81 GLU A CA 1
ATOM 608 C C . GLU A 1 81 ? 87.168 32.859 -148.193 1.00 77.69 81 GLU A C 1
ATOM 610 O O . GLU A 1 81 ? 86.944 32.219 -147.161 1.00 77.69 81 GLU A O 1
ATOM 615 N N . THR A 1 82 ? 86.709 34.109 -148.353 1.00 78.50 82 THR A N 1
ATOM 616 C CA . THR A 1 82 ? 85.898 34.783 -147.318 1.00 78.50 82 THR A CA 1
ATOM 617 C C . THR A 1 82 ? 84.523 34.137 -147.110 1.00 78.50 82 THR A C 1
ATOM 619 O O . THR A 1 82 ? 84.126 33.938 -145.959 1.00 78.50 82 THR A O 1
ATOM 622 N N . GLU A 1 83 ? 83.824 33.714 -148.177 1.00 78.31 83 GLU A N 1
ATOM 623 C CA . GLU A 1 83 ? 82.566 32.950 -148.055 1.00 78.31 83 GLU A CA 1
ATOM 624 C C . GLU A 1 83 ? 82.759 31.657 -147.239 1.00 78.31 83 GLU A C 1
ATOM 626 O O . GLU A 1 83 ? 81.912 31.289 -146.419 1.00 78.31 83 GLU A O 1
ATOM 631 N N . LEU A 1 84 ? 83.887 30.967 -147.439 1.00 79.38 84 LEU A N 1
ATOM 632 C CA . LEU A 1 84 ? 84.181 29.689 -146.790 1.00 79.38 84 LEU A CA 1
ATOM 633 C C . LEU A 1 84 ? 84.496 29.872 -145.294 1.00 79.38 84 LEU A C 1
ATOM 635 O O . LEU A 1 84 ? 83.966 29.132 -144.461 1.00 79.38 84 LEU A O 1
ATOM 639 N N . GLN A 1 85 ? 85.273 30.900 -144.934 1.00 79.44 85 GLN A N 1
ATOM 640 C CA . GLN A 1 85 ? 85.534 31.254 -143.531 1.00 79.44 85 GLN A CA 1
ATOM 641 C C . GLN A 1 85 ? 84.248 31.652 -142.785 1.00 79.44 85 GLN A C 1
ATOM 643 O O . GLN A 1 85 ? 84.042 31.230 -141.644 1.00 79.44 85 GLN A O 1
ATOM 648 N N . GLN A 1 86 ? 83.349 32.399 -143.437 1.00 81.00 86 GLN A N 1
ATOM 649 C CA . GLN A 1 86 ? 82.047 32.767 -142.873 1.00 81.00 86 GLN A CA 1
ATOM 650 C C . GLN A 1 86 ? 81.189 31.519 -142.581 1.00 81.00 86 GLN A C 1
ATOM 652 O O . GLN A 1 86 ? 80.668 31.366 -141.474 1.00 81.00 86 GLN A O 1
ATOM 657 N N . ALA A 1 87 ? 81.116 30.576 -143.527 1.00 77.25 87 ALA A N 1
ATOM 658 C CA . ALA A 1 87 ? 80.371 29.327 -143.361 1.00 77.25 87 ALA A CA 1
ATOM 659 C C . ALA A 1 87 ? 80.937 28.417 -142.248 1.00 77.25 87 ALA A C 1
ATOM 661 O O . ALA A 1 87 ? 80.179 27.735 -141.550 1.00 77.25 87 ALA A O 1
ATOM 662 N N . GLU A 1 88 ? 82.258 28.405 -142.037 1.00 78.94 88 GLU A N 1
ATOM 663 C CA . GLU A 1 88 ? 82.876 27.693 -140.912 1.00 78.94 88 GLU A CA 1
ATOM 664 C C . GLU A 1 88 ? 82.546 28.331 -139.554 1.00 78.94 88 GLU A C 1
ATOM 666 O O . GLU A 1 88 ? 82.277 27.603 -138.592 1.00 78.94 88 GLU A O 1
ATOM 671 N N . ALA A 1 89 ? 82.516 29.665 -139.468 1.00 80.44 89 ALA A N 1
ATOM 672 C CA . ALA A 1 89 ? 82.127 30.381 -138.252 1.00 80.44 89 ALA A CA 1
ATOM 673 C C . ALA A 1 89 ? 80.661 30.097 -137.872 1.00 80.44 89 ALA A C 1
ATOM 675 O O . ALA A 1 89 ? 80.379 29.722 -136.727 1.00 80.44 89 ALA A O 1
ATOM 676 N N . ASP A 1 90 ? 79.744 30.163 -138.841 1.00 80.94 90 ASP A N 1
ATOM 677 C CA . ASP A 1 90 ? 78.326 29.838 -138.641 1.00 80.94 90 ASP A CA 1
ATOM 678 C C . ASP A 1 90 ? 78.137 28.375 -138.195 1.00 80.94 90 ASP A C 1
ATOM 680 O O . ASP A 1 90 ? 77.365 28.086 -137.273 1.00 80.94 90 ASP A O 1
ATOM 684 N N . ARG A 1 91 ? 78.906 27.435 -138.769 1.00 83.88 91 ARG A N 1
ATOM 685 C CA . ARG A 1 91 ? 78.902 26.019 -138.360 1.00 83.88 91 ARG A CA 1
ATOM 686 C C . ARG A 1 91 ? 79.356 25.828 -136.909 1.00 83.88 91 ARG A C 1
ATOM 688 O O . ARG A 1 91 ? 78.772 25.011 -136.193 1.00 83.88 91 ARG A O 1
ATOM 695 N N . GLN A 1 92 ? 80.372 26.564 -136.457 1.00 81.62 92 GLN A N 1
ATOM 696 C CA . GLN A 1 92 ? 80.822 26.522 -135.061 1.00 81.62 92 GLN A CA 1
ATOM 697 C C . GLN A 1 92 ? 79.771 27.120 -134.111 1.00 81.62 92 GLN A C 1
ATOM 699 O O . GLN A 1 92 ? 79.472 26.521 -133.075 1.00 81.62 92 GLN A O 1
ATOM 704 N N . HIS A 1 93 ? 79.143 28.239 -134.487 1.00 83.06 93 HIS A N 1
ATOM 705 C CA . HIS A 1 93 ? 78.076 28.861 -133.699 1.00 83.06 93 HIS A CA 1
ATOM 706 C C . HIS A 1 93 ? 76.841 27.948 -133.571 1.00 83.06 93 HIS A C 1
ATOM 708 O O . HIS A 1 93 ? 76.249 27.841 -132.491 1.00 83.06 93 HIS A O 1
ATOM 714 N N . ALA A 1 94 ? 76.465 27.241 -134.642 1.00 76.69 94 ALA A N 1
ATOM 715 C CA . ALA A 1 94 ? 75.372 26.270 -134.620 1.00 76.69 94 ALA A CA 1
ATOM 716 C C . ALA A 1 94 ? 75.649 25.103 -133.652 1.00 76.69 94 ALA A C 1
ATOM 718 O O . ALA A 1 94 ? 74.780 24.737 -132.857 1.00 76.69 94 ALA A O 1
ATOM 719 N N . LEU A 1 95 ? 76.872 24.557 -133.656 1.00 81.25 95 LEU A N 1
ATOM 720 C CA . LEU A 1 95 ? 77.278 23.488 -132.733 1.00 81.25 95 LEU A CA 1
ATOM 721 C C . LEU A 1 95 ? 77.295 23.953 -131.268 1.00 81.25 95 LEU A C 1
ATOM 723 O O . LEU A 1 95 ? 76.825 23.222 -130.393 1.00 81.25 95 LEU A O 1
ATOM 727 N N . ALA A 1 96 ? 77.770 25.171 -130.993 1.00 78.69 96 ALA A N 1
ATOM 728 C CA . ALA A 1 96 ? 77.753 25.747 -129.647 1.00 78.69 96 ALA A CA 1
ATOM 729 C C . ALA A 1 96 ? 76.318 25.931 -129.115 1.00 78.69 96 ALA A C 1
ATOM 731 O O . ALA A 1 96 ? 76.021 25.550 -127.980 1.00 78.69 96 ALA A O 1
ATOM 732 N N . SER A 1 97 ? 75.408 26.445 -129.951 1.00 79.69 97 SER A N 1
ATOM 733 C CA . SER A 1 97 ? 73.989 26.607 -129.607 1.00 79.69 97 SER A CA 1
ATOM 734 C C . SER A 1 97 ? 73.293 25.261 -129.357 1.00 79.69 97 SER A C 1
ATOM 736 O O . SER A 1 97 ? 72.561 25.111 -128.377 1.00 79.69 97 SER A O 1
ATOM 738 N N . LEU A 1 98 ? 73.583 24.242 -130.173 1.00 80.50 98 LEU A N 1
ATOM 739 C CA . LEU A 1 98 ? 73.028 22.896 -130.004 1.00 80.50 98 LEU A CA 1
ATOM 740 C C . LEU A 1 98 ? 73.546 22.205 -128.727 1.00 80.50 98 LEU A C 1
ATOM 742 O O . LEU A 1 98 ? 72.792 21.485 -128.069 1.00 80.50 98 LEU A O 1
ATOM 746 N N . GLY A 1 99 ? 74.792 22.477 -128.322 1.00 78.56 99 GLY A N 1
ATOM 747 C CA . GLY A 1 99 ? 75.333 22.061 -127.024 1.00 78.56 99 GLY A CA 1
ATOM 748 C C . GLY A 1 99 ? 74.614 22.714 -125.836 1.00 78.56 99 GLY A C 1
ATOM 749 O O . GLY A 1 99 ? 74.239 22.021 -124.889 1.00 78.56 99 GLY A O 1
ATOM 750 N N . GLN A 1 100 ? 74.348 24.024 -125.905 1.00 81.31 100 GLN A N 1
ATOM 751 C CA . GLN A 1 100 ? 73.565 24.736 -124.884 1.00 81.31 100 GLN A CA 1
ATOM 752 C C . GLN A 1 100 ? 72.140 24.170 -124.768 1.00 81.31 100 GLN A C 1
ATOM 754 O O . GLN A 1 100 ? 71.689 23.866 -123.661 1.00 81.31 100 GLN A O 1
ATOM 759 N N . ALA A 1 101 ? 71.464 23.940 -125.899 1.00 78.31 101 ALA A N 1
ATOM 760 C CA . ALA A 1 101 ? 70.129 23.342 -125.930 1.00 78.31 101 ALA A CA 1
ATOM 761 C C . ALA A 1 101 ? 70.091 21.961 -125.246 1.00 78.31 101 ALA A C 1
ATOM 763 O O . ALA A 1 101 ? 69.190 21.696 -124.449 1.00 78.31 101 ALA A O 1
ATOM 764 N N . TRP A 1 102 ? 71.100 21.112 -125.474 1.00 81.75 102 TRP A N 1
ATOM 765 C CA . TRP A 1 102 ? 71.230 19.826 -124.777 1.00 81.75 102 TRP A CA 1
ATOM 766 C C . TRP A 1 102 ? 71.373 19.976 -123.258 1.00 81.75 102 TRP A C 1
ATOM 768 O O . TRP A 1 102 ? 70.712 19.250 -122.512 1.00 81.75 102 TRP A O 1
ATOM 778 N N . THR A 1 103 ? 72.184 20.927 -122.782 1.00 83.56 103 THR A N 1
ATOM 779 C CA . THR A 1 103 ? 72.327 21.158 -121.332 1.00 83.56 103 THR A CA 1
ATOM 780 C C . THR A 1 103 ? 71.038 21.657 -120.677 1.00 83.56 103 THR A C 1
ATOM 782 O O . THR A 1 103 ? 70.757 21.286 -119.536 1.00 83.56 103 THR A O 1
ATOM 785 N N . GLU A 1 104 ? 70.214 22.426 -121.394 1.00 83.06 104 GLU A N 1
ATOM 786 C CA . GLU A 1 104 ? 68.942 22.925 -120.864 1.00 83.06 104 GLU A CA 1
ATOM 787 C C . GLU A 1 104 ? 67.844 21.844 -120.877 1.00 83.06 104 GLU A C 1
ATOM 789 O O . GLU A 1 104 ? 67.093 21.727 -119.910 1.00 83.06 104 GLU A O 1
ATOM 794 N N . VAL A 1 105 ? 67.803 20.963 -121.886 1.00 82.69 105 VAL A N 1
ATOM 795 C CA . VAL A 1 105 ? 66.940 19.760 -121.872 1.00 82.69 105 VAL A CA 1
ATOM 796 C C . VAL A 1 105 ? 67.266 18.861 -120.673 1.00 82.69 105 VAL A C 1
ATOM 798 O O . VAL A 1 105 ? 66.365 18.404 -119.965 1.00 82.69 105 VAL A O 1
ATOM 801 N N . ASP A 1 106 ? 68.552 18.640 -120.399 1.00 82.69 106 ASP A N 1
ATOM 802 C CA . ASP A 1 106 ? 68.996 17.808 -119.279 1.00 82.69 106 ASP A CA 1
ATOM 803 C C . ASP A 1 106 ? 68.702 18.463 -117.909 1.00 82.69 106 ASP A C 1
ATOM 805 O O . ASP A 1 106 ? 68.319 17.788 -116.945 1.00 82.69 106 ASP A O 1
ATOM 809 N N . ARG A 1 107 ? 68.764 19.801 -117.831 1.00 86.62 107 ARG A N 1
ATOM 810 C CA . ARG A 1 107 ? 68.296 20.595 -116.682 1.00 86.62 107 ARG A CA 1
ATOM 811 C C . ARG A 1 107 ? 66.784 20.455 -116.467 1.00 86.62 107 ARG A C 1
ATOM 813 O O . ARG A 1 107 ? 66.356 20.214 -115.336 1.00 86.62 107 ARG A O 1
ATOM 820 N N . VAL A 1 108 ? 65.978 20.564 -117.526 1.00 84.06 108 VAL A N 1
ATOM 821 C CA . VAL A 1 108 ? 64.513 20.413 -117.466 1.00 84.06 108 VAL A CA 1
ATOM 822 C C . VAL A 1 108 ? 64.120 19.001 -117.021 1.00 84.06 108 VAL A C 1
ATOM 824 O O . VAL A 1 108 ? 63.274 18.868 -116.138 1.00 84.06 108 VAL A O 1
ATOM 827 N N . ASN A 1 109 ? 64.781 17.951 -117.518 1.00 84.81 109 ASN A N 1
ATOM 828 C CA . ASN A 1 109 ? 64.550 16.573 -117.059 1.00 84.81 109 ASN A CA 1
ATOM 829 C C . ASN A 1 109 ? 64.822 16.397 -115.554 1.00 84.81 109 ASN A C 1
ATOM 831 O O . ASN A 1 109 ? 64.019 15.786 -114.843 1.00 84.81 109 ASN A O 1
ATOM 835 N N . LYS A 1 110 ? 65.912 16.980 -115.038 1.00 85.81 110 LYS A N 1
ATOM 836 C CA . LYS A 1 110 ? 66.231 16.960 -113.598 1.00 85.81 110 LYS A CA 1
ATOM 837 C C . LYS A 1 110 ? 65.173 17.695 -112.765 1.00 85.81 110 LYS A C 1
ATOM 839 O O . LYS A 1 110 ? 64.782 17.202 -111.707 1.00 85.81 110 LYS A O 1
ATOM 844 N N . ILE A 1 111 ? 64.654 18.821 -113.261 1.00 86.00 111 ILE A N 1
ATOM 845 C CA . ILE A 1 111 ? 63.550 19.561 -112.627 1.00 86.00 111 ILE A CA 1
ATOM 846 C C . ILE A 1 111 ? 62.247 18.742 -112.645 1.00 86.00 111 ILE A C 1
ATOM 848 O O . ILE A 1 111 ? 61.569 18.668 -111.621 1.00 86.00 111 ILE A O 1
ATOM 852 N N . LEU A 1 112 ? 61.917 18.076 -113.756 1.00 84.19 112 LEU A N 1
ATOM 853 C CA . LEU A 1 112 ? 60.725 17.227 -113.871 1.00 84.19 112 LEU A CA 1
ATOM 854 C C . LEU A 1 112 ? 60.776 16.015 -112.929 1.00 84.19 112 LEU A C 1
ATOM 856 O O . LEU A 1 112 ? 59.785 15.735 -112.256 1.00 84.19 112 LEU A O 1
ATOM 860 N N . MET A 1 113 ? 61.921 15.337 -112.794 1.00 85.50 113 MET A N 1
ATOM 861 C CA . MET A 1 113 ? 62.071 14.254 -111.809 1.00 85.50 113 MET A CA 1
ATOM 862 C C . MET A 1 113 ? 61.976 14.761 -110.360 1.00 85.50 113 MET A C 1
ATOM 864 O O . MET A 1 113 ? 61.344 14.113 -109.521 1.00 85.50 113 MET A O 1
ATOM 868 N N . ALA A 1 114 ? 62.531 15.940 -110.062 1.00 83.00 114 ALA A N 1
ATOM 869 C CA . ALA A 1 114 ? 62.402 16.580 -108.751 1.00 83.00 114 ALA A CA 1
ATOM 870 C C . ALA A 1 114 ? 60.963 17.050 -108.443 1.00 83.00 114 ALA A C 1
ATOM 872 O O . ALA A 1 114 ? 60.558 17.072 -107.282 1.00 83.00 114 ALA A O 1
ATOM 873 N N . LEU A 1 115 ? 60.173 17.409 -109.460 1.00 83.75 115 LEU A N 1
ATOM 874 C CA . LEU A 1 115 ? 58.748 17.723 -109.315 1.00 83.75 115 LEU A CA 1
ATOM 875 C C . LEU A 1 115 ? 57.902 16.461 -109.133 1.00 83.75 115 LEU A C 1
ATOM 877 O O . LEU A 1 115 ? 57.058 16.429 -108.243 1.00 83.75 115 LEU A O 1
ATOM 881 N N . ASN A 1 116 ? 58.148 15.412 -109.919 1.00 84.75 116 ASN A N 1
ATOM 882 C CA . ASN A 1 116 ? 57.387 14.163 -109.845 1.00 84.75 116 ASN A CA 1
ATOM 883 C C . ASN A 1 116 ? 57.598 13.440 -108.499 1.00 84.75 116 ASN A C 1
ATOM 885 O O . ASN A 1 116 ? 56.645 12.980 -107.876 1.00 84.75 116 ASN A O 1
ATOM 889 N N . THR A 1 117 ? 58.833 13.423 -107.982 1.00 85.38 117 THR A N 1
ATOM 890 C CA . THR A 1 117 ? 59.119 12.903 -106.630 1.00 85.38 117 THR A CA 1
ATOM 891 C C . THR A 1 117 ? 58.431 13.725 -105.537 1.00 85.38 117 THR A C 1
ATOM 893 O O . THR A 1 117 ? 57.801 13.138 -104.658 1.00 85.38 117 THR A O 1
ATOM 896 N N . LYS A 1 118 ? 58.454 15.066 -105.619 1.00 83.19 118 LYS A N 1
ATOM 897 C CA . LYS A 1 118 ? 57.705 15.942 -104.697 1.00 83.19 118 LYS A CA 1
ATOM 898 C C . LYS A 1 118 ? 56.197 15.691 -104.743 1.00 83.19 118 LYS A C 1
ATOM 900 O O . LYS A 1 118 ? 55.582 15.555 -103.688 1.00 83.19 118 LYS A O 1
ATOM 905 N N . LEU A 1 119 ? 55.616 15.581 -105.938 1.00 84.12 119 LEU A N 1
ATOM 906 C CA . LEU A 1 119 ? 54.196 15.279 -106.135 1.00 84.12 119 LEU A CA 1
ATOM 907 C C . LEU A 1 119 ? 53.823 13.926 -105.514 1.00 84.12 119 LEU A C 1
ATOM 909 O O . LEU A 1 119 ? 52.826 13.831 -104.801 1.00 84.12 119 LEU A O 1
ATOM 913 N N . HIS A 1 120 ? 54.662 12.903 -105.700 1.00 83.62 120 HIS A N 1
ATOM 914 C CA . HIS A 1 120 ? 54.447 11.601 -105.076 1.00 83.62 120 HIS A CA 1
ATOM 915 C C . HIS A 1 120 ? 54.479 11.692 -103.541 1.00 83.62 120 HIS A C 1
ATOM 917 O O . HIS A 1 120 ? 53.540 11.234 -102.891 1.00 83.62 120 HIS A O 1
ATOM 923 N N . THR A 1 121 ? 55.474 12.369 -102.951 1.00 85.56 121 THR A N 1
ATOM 924 C CA . THR A 1 121 ? 55.517 12.579 -101.488 1.00 85.56 121 THR A CA 1
ATOM 925 C C . THR A 1 121 ? 54.339 13.402 -100.961 1.00 85.56 121 THR A C 1
ATOM 927 O O . THR A 1 121 ? 53.842 13.116 -99.876 1.00 85.56 121 THR A O 1
ATOM 930 N N . ALA A 1 122 ? 53.832 14.372 -101.730 1.00 77.94 122 ALA A N 1
ATOM 931 C CA . ALA A 1 122 ? 52.638 15.128 -101.360 1.00 77.94 122 ALA A CA 1
ATOM 932 C C . ALA A 1 122 ? 51.394 14.222 -101.316 1.00 77.94 122 ALA A C 1
ATOM 934 O O . ALA A 1 122 ? 50.682 14.231 -100.316 1.00 77.94 122 ALA A O 1
ATOM 935 N N . SER A 1 123 ? 51.195 13.372 -102.331 1.00 82.88 123 SER A N 1
ATOM 936 C CA . SER A 1 123 ? 50.079 12.412 -102.355 1.00 82.88 123 SER A CA 1
ATOM 937 C C . SER A 1 123 ? 50.148 11.373 -101.226 1.00 82.88 123 SER A C 1
ATOM 939 O O . SER A 1 123 ? 49.124 11.012 -100.654 1.00 82.88 123 SER A O 1
ATOM 941 N N . GLN A 1 124 ? 51.351 10.930 -100.837 1.00 82.62 124 GLN A N 1
ATOM 942 C CA . GLN A 1 124 ? 51.530 10.037 -99.687 1.00 82.62 124 GLN A CA 1
ATOM 943 C C . GLN A 1 124 ? 51.185 10.740 -98.363 1.00 82.62 124 GLN A C 1
ATOM 945 O O . GLN A 1 124 ? 50.504 10.156 -97.522 1.00 82.62 124 GLN A O 1
ATOM 950 N N . ASN A 1 125 ? 51.591 12.002 -98.196 1.00 80.31 125 ASN A N 1
ATOM 951 C CA . ASN A 1 125 ? 51.252 12.799 -97.014 1.00 80.31 125 ASN A CA 1
ATOM 952 C C . ASN A 1 125 ? 49.746 13.101 -96.918 1.00 80.31 125 ASN A C 1
ATOM 954 O O . ASN A 1 125 ? 49.204 13.120 -95.818 1.00 80.31 125 ASN A O 1
ATOM 958 N N . GLU A 1 126 ? 49.056 13.300 -98.044 1.00 81.19 126 GLU A N 1
ATOM 959 C CA . GLU A 1 126 ? 47.597 13.480 -98.093 1.00 81.19 126 GLU A CA 1
ATOM 960 C C . GLU A 1 126 ? 46.850 12.205 -97.652 1.00 81.19 126 GLU A C 1
ATOM 962 O O . GLU A 1 126 ? 45.931 12.264 -96.829 1.00 81.19 126 GLU A O 1
ATOM 967 N N . VAL A 1 127 ? 47.304 11.029 -98.103 1.00 85.25 127 VAL A N 1
ATOM 968 C CA . VAL A 1 127 ? 46.771 9.735 -97.637 1.00 85.25 127 VAL A CA 1
ATOM 969 C C . VAL A 1 127 ? 47.036 9.527 -96.140 1.00 85.25 127 VAL A C 1
ATOM 971 O O . VAL A 1 127 ? 46.134 9.114 -95.415 1.00 85.25 127 VAL A O 1
ATOM 974 N N . LEU A 1 128 ? 48.225 9.868 -95.635 1.00 81.88 128 LEU A N 1
ATOM 975 C CA . LEU A 1 128 ? 48.511 9.791 -94.196 1.00 81.88 128 LEU A CA 1
ATOM 976 C C . LEU A 1 128 ? 47.618 10.739 -93.376 1.00 81.88 128 LEU A C 1
ATOM 978 O O . LEU A 1 128 ? 47.013 10.301 -92.402 1.00 81.88 128 LEU A O 1
ATOM 982 N N . MET A 1 129 ? 47.457 11.995 -93.804 1.00 80.19 129 MET A N 1
ATOM 983 C CA . MET A 1 129 ? 46.589 12.981 -93.141 1.00 80.19 129 MET A CA 1
ATOM 984 C C . MET A 1 129 ? 45.123 12.536 -93.087 1.00 80.19 129 MET A C 1
ATOM 986 O O . MET A 1 129 ? 44.467 12.689 -92.058 1.00 80.19 129 MET A O 1
ATOM 990 N N . THR A 1 130 ? 44.603 11.945 -94.167 1.00 79.56 130 THR A N 1
ATOM 991 C CA . THR A 1 130 ? 43.231 11.404 -94.178 1.00 79.56 130 THR A CA 1
ATOM 992 C C . THR A 1 130 ? 43.081 10.195 -93.249 1.00 79.56 130 THR A C 1
ATOM 994 O O . THR A 1 130 ? 42.106 10.133 -92.500 1.00 79.56 130 THR A O 1
ATOM 997 N N . MET A 1 131 ? 44.069 9.292 -93.185 1.00 81.75 131 MET A N 1
ATOM 998 C CA . MET A 1 131 ? 44.080 8.190 -92.209 1.00 81.75 131 MET A CA 1
ATOM 999 C C . MET A 1 131 ? 44.172 8.679 -90.751 1.00 81.75 131 MET A C 1
ATOM 1001 O O . MET A 1 131 ? 43.487 8.141 -89.879 1.00 81.75 131 MET A O 1
ATOM 1005 N N . GLU A 1 132 ? 44.973 9.710 -90.469 1.00 79.38 132 GLU A N 1
ATOM 1006 C CA . GLU A 1 132 ? 45.049 10.339 -89.142 1.00 79.38 132 GLU A CA 1
ATOM 1007 C C . GLU A 1 132 ? 43.730 11.035 -88.767 1.00 79.38 132 GLU A C 1
ATOM 1009 O O . GLU A 1 132 ? 43.271 10.918 -87.629 1.00 79.38 132 GLU A O 1
ATOM 1014 N N . GLN A 1 133 ? 43.059 11.682 -89.725 1.00 78.12 133 GLN A N 1
ATOM 1015 C CA . GLN A 1 133 ? 41.746 12.300 -89.523 1.00 78.12 133 GLN A CA 1
ATOM 1016 C C . GLN A 1 133 ? 40.638 11.257 -89.271 1.00 78.12 133 GLN A C 1
ATOM 1018 O O . GLN A 1 133 ? 39.778 11.462 -88.405 1.00 78.12 133 GLN A O 1
ATOM 1023 N N . GLU A 1 134 ? 40.660 10.112 -89.958 1.00 80.69 134 GLU A N 1
ATOM 1024 C CA . GLU A 1 134 ? 39.760 8.984 -89.673 1.00 80.69 134 GLU A CA 1
ATOM 1025 C C . GLU A 1 134 ? 40.024 8.365 -88.291 1.00 80.69 134 GLU A C 1
ATOM 1027 O O . GLU A 1 134 ? 39.079 8.055 -87.560 1.00 80.69 134 GLU A O 1
ATOM 1032 N N . ALA A 1 135 ? 41.290 8.230 -87.883 1.00 81.00 135 ALA A N 1
ATOM 1033 C CA . ALA A 1 135 ? 41.643 7.766 -86.543 1.00 81.00 135 ALA A CA 1
ATOM 1034 C C . ALA A 1 135 ? 41.153 8.744 -85.458 1.00 81.00 135 ALA A C 1
ATOM 1036 O O . ALA A 1 135 ? 40.449 8.337 -84.529 1.00 81.00 135 ALA A O 1
ATOM 1037 N N . ALA A 1 136 ? 41.437 10.040 -85.615 1.00 78.94 136 ALA A N 1
ATOM 1038 C CA . ALA A 1 136 ? 41.039 11.083 -84.674 1.00 78.94 136 ALA A CA 1
ATOM 1039 C C . ALA A 1 136 ? 39.511 11.207 -84.539 1.00 78.94 136 ALA A C 1
ATOM 1041 O O . ALA A 1 136 ? 38.997 11.313 -83.427 1.00 78.94 136 ALA A O 1
ATOM 1042 N N . THR A 1 137 ? 38.758 11.136 -85.642 1.00 80.50 137 THR A N 1
ATOM 1043 C CA . THR A 1 137 ? 37.281 11.171 -85.595 1.00 80.50 137 THR A CA 1
ATOM 1044 C C . THR A 1 137 ? 36.675 9.898 -84.996 1.00 80.50 137 THR A C 1
ATOM 1046 O O . THR A 1 137 ? 35.645 9.966 -84.321 1.00 80.50 137 THR A O 1
ATOM 1049 N N . LYS A 1 138 ? 37.319 8.738 -85.171 1.00 85.06 138 LYS A N 1
ATOM 1050 C CA . LYS A 1 138 ? 36.918 7.478 -84.527 1.00 85.06 138 LYS A CA 1
ATOM 1051 C C . LYS A 1 138 ? 37.155 7.495 -83.017 1.00 85.06 138 LYS A C 1
ATOM 1053 O O . LYS A 1 138 ? 36.300 7.015 -82.272 1.00 85.06 138 LYS A O 1
ATOM 1058 N N . ASP A 1 139 ? 38.270 8.059 -82.559 1.00 79.19 139 ASP A N 1
ATOM 1059 C CA . ASP A 1 139 ? 38.534 8.218 -81.128 1.00 79.19 139 ASP A CA 1
ATOM 1060 C C . ASP A 1 139 ? 37.704 9.341 -80.496 1.00 79.19 139 ASP A C 1
ATOM 1062 O O . ASP A 1 139 ? 37.212 9.152 -79.384 1.00 79.19 139 ASP A O 1
ATOM 1066 N N . LEU A 1 140 ? 37.410 10.431 -81.215 1.00 82.12 140 LEU A N 1
ATOM 1067 C CA . LEU A 1 140 ? 36.443 11.441 -80.769 1.00 82.12 140 LEU A CA 1
ATOM 1068 C C . LEU A 1 140 ? 35.081 10.803 -80.455 1.00 82.12 140 LEU A C 1
ATOM 1070 O O . LEU A 1 140 ? 34.592 10.962 -79.339 1.00 82.12 140 LEU A O 1
ATOM 1074 N N . ARG A 1 141 ? 34.530 9.985 -81.365 1.00 84.06 141 ARG A N 1
ATOM 1075 C CA . ARG A 1 141 ? 33.270 9.251 -81.127 1.00 84.06 141 ARG A CA 1
ATOM 1076 C C . ARG A 1 141 ? 33.340 8.331 -79.909 1.00 84.06 141 ARG A C 1
ATOM 1078 O O . ARG A 1 141 ? 32.430 8.334 -79.089 1.00 84.06 141 ARG A O 1
ATOM 1085 N N . ARG A 1 142 ? 34.449 7.606 -79.721 1.00 86.88 142 ARG A N 1
ATOM 1086 C CA . ARG A 1 142 ? 34.677 6.784 -78.513 1.00 86.88 142 ARG A CA 1
ATOM 1087 C C . ARG A 1 142 ? 34.717 7.627 -77.234 1.00 86.88 142 ARG A C 1
ATOM 1089 O O . ARG A 1 142 ? 34.344 7.136 -76.171 1.00 86.88 142 ARG A O 1
ATOM 1096 N N . HIS A 1 143 ? 35.192 8.870 -77.297 1.00 82.56 143 HIS A N 1
ATOM 1097 C CA . HIS A 1 143 ? 35.157 9.803 -76.170 1.00 82.56 143 HIS A CA 1
ATOM 1098 C C . HIS A 1 143 ? 33.758 10.399 -75.944 1.00 82.56 143 HIS A C 1
ATOM 1100 O O . HIS A 1 143 ? 33.358 10.537 -74.790 1.00 82.56 143 HIS A O 1
ATOM 1106 N N . GLU A 1 144 ? 32.984 10.665 -76.996 1.00 82.50 144 GLU A N 1
ATOM 1107 C CA . GLU A 1 144 ? 31.570 11.065 -76.910 1.00 82.50 144 GLU A CA 1
ATOM 1108 C C . GLU A 1 144 ? 30.707 9.953 -76.285 1.00 82.50 144 GLU A C 1
ATOM 1110 O O . GLU A 1 144 ? 29.987 10.207 -75.320 1.00 82.50 144 GLU A O 1
ATOM 1115 N N . GLU A 1 145 ? 30.850 8.706 -76.748 1.00 88.06 145 GLU A N 1
ATOM 1116 C CA . GLU A 1 145 ? 30.191 7.511 -76.195 1.00 88.06 145 GLU A CA 1
ATOM 1117 C C . GLU A 1 145 ? 30.515 7.314 -74.703 1.00 88.06 145 GLU A C 1
ATOM 1119 O O . GLU A 1 145 ? 29.616 7.116 -73.882 1.00 88.06 145 GLU A O 1
ATOM 1124 N N . ARG A 1 146 ? 31.797 7.428 -74.322 1.00 85.62 146 ARG A N 1
ATOM 1125 C CA . ARG A 1 146 ? 32.232 7.354 -72.915 1.00 85.62 146 ARG A CA 1
ATOM 1126 C C . ARG A 1 146 ? 31.686 8.507 -72.077 1.00 85.62 146 ARG A C 1
ATOM 1128 O O . ARG A 1 146 ? 31.277 8.275 -70.945 1.00 85.62 146 ARG A O 1
ATOM 1135 N N . ASN A 1 147 ? 31.658 9.730 -72.606 1.00 86.44 147 ASN A N 1
ATOM 1136 C CA . ASN A 1 147 ? 31.106 10.885 -71.896 1.00 86.44 147 ASN A CA 1
ATOM 1137 C C . ASN A 1 147 ? 29.588 10.756 -71.699 1.00 86.44 147 ASN A C 1
ATOM 1139 O O . ASN A 1 147 ? 29.091 11.116 -70.634 1.00 86.44 147 ASN A O 1
ATOM 1143 N N . ALA A 1 148 ? 28.859 10.198 -72.670 1.00 85.94 148 ALA A N 1
ATOM 1144 C CA . ALA A 1 148 ? 27.436 9.896 -72.531 1.00 85.94 148 ALA A CA 1
ATOM 1145 C C . ALA A 1 148 ? 27.183 8.837 -71.441 1.00 85.94 148 ALA A C 1
ATOM 1147 O O . ALA A 1 148 ? 26.331 9.047 -70.575 1.00 85.94 148 ALA A O 1
ATOM 1148 N N . ALA A 1 149 ? 27.969 7.754 -71.422 1.00 87.00 149 ALA A N 1
ATOM 1149 C CA . ALA A 1 149 ? 27.907 6.740 -70.368 1.00 87.00 149 ALA A CA 1
ATOM 1150 C C . ALA A 1 149 ? 28.219 7.332 -68.979 1.00 87.00 149 ALA A C 1
ATOM 1152 O O . ALA A 1 149 ? 27.420 7.195 -68.057 1.00 87.00 149 ALA A O 1
ATOM 1153 N N . LEU A 1 150 ? 29.311 8.094 -68.845 1.00 86.06 150 LEU A N 1
ATOM 1154 C CA . LEU A 1 150 ? 29.679 8.757 -67.587 1.00 86.06 150 LEU A CA 1
ATOM 1155 C C . LEU A 1 150 ? 28.629 9.782 -67.125 1.00 86.06 150 LEU A C 1
ATOM 1157 O O . LEU A 1 150 ? 28.391 9.917 -65.925 1.00 86.06 150 LEU A O 1
ATOM 1161 N N . ALA A 1 151 ? 27.961 10.486 -68.043 1.00 83.25 151 ALA A N 1
ATOM 1162 C CA . ALA A 1 151 ? 26.853 11.378 -67.704 1.00 83.25 151 ALA A CA 1
ATOM 1163 C C . ALA A 1 151 ? 25.633 10.604 -67.167 1.00 83.25 151 ALA A C 1
ATOM 1165 O O . ALA A 1 151 ? 25.001 11.048 -66.203 1.00 83.25 151 ALA A O 1
ATOM 1166 N N . GLN A 1 152 ? 25.333 9.431 -67.736 1.00 88.56 152 GLN A N 1
ATOM 1167 C CA . GLN A 1 152 ? 24.287 8.529 -67.248 1.00 88.56 152 GLN A CA 1
ATOM 1168 C C . GLN A 1 152 ? 24.643 7.911 -65.883 1.00 88.56 152 GLN A C 1
ATOM 1170 O O . GLN A 1 152 ? 23.783 7.856 -64.998 1.00 88.56 152 GLN A O 1
ATOM 1175 N N . ASP A 1 153 ? 25.902 7.530 -65.661 1.00 84.81 153 ASP A N 1
ATOM 1176 C CA . ASP A 1 153 ? 26.395 7.052 -64.364 1.00 84.81 153 ASP A CA 1
ATOM 1177 C C . ASP A 1 153 ? 26.301 8.149 -63.294 1.00 84.81 153 ASP A C 1
ATOM 1179 O O . ASP A 1 153 ? 25.789 7.912 -62.200 1.00 84.81 153 ASP A O 1
ATOM 1183 N N . VAL A 1 154 ? 26.701 9.386 -63.615 1.00 84.00 154 VAL A N 1
ATOM 1184 C CA . VAL A 1 154 ? 26.571 10.546 -62.714 1.00 84.00 154 VAL A CA 1
ATOM 1185 C C . VAL A 1 154 ? 25.104 10.865 -62.410 1.00 84.00 154 VAL A C 1
ATOM 1187 O O . VAL A 1 154 ? 24.775 11.174 -61.262 1.00 84.00 154 VAL A O 1
ATOM 1190 N N . ALA A 1 155 ? 24.199 10.765 -63.388 1.00 83.94 155 ALA A N 1
ATOM 1191 C CA . ALA A 1 155 ? 22.762 10.924 -63.156 1.00 83.94 155 ALA A CA 1
ATOM 1192 C C . ALA A 1 155 ? 22.208 9.823 -62.230 1.00 83.94 155 ALA A C 1
ATOM 1194 O O . ALA A 1 155 ? 21.466 10.116 -61.289 1.00 83.94 155 ALA A O 1
ATOM 1195 N N . THR A 1 156 ? 22.631 8.575 -62.440 1.00 88.56 156 THR A N 1
ATOM 1196 C CA . THR A 1 156 ? 22.236 7.415 -61.626 1.00 88.56 156 THR A CA 1
ATOM 1197 C C . THR A 1 156 ? 22.767 7.530 -60.194 1.00 88.56 156 THR A C 1
ATOM 1199 O O . THR A 1 156 ? 22.010 7.358 -59.239 1.00 88.56 156 THR A O 1
ATOM 1202 N N . ALA A 1 157 ? 24.031 7.922 -60.019 1.00 80.81 157 ALA A N 1
ATOM 1203 C CA . ALA A 1 157 ? 24.637 8.172 -58.714 1.00 80.81 157 ALA A CA 1
ATOM 1204 C C . ALA A 1 157 ? 23.943 9.326 -57.968 1.00 80.81 157 ALA A C 1
ATOM 1206 O O . ALA A 1 157 ? 23.629 9.193 -56.786 1.00 80.81 157 ALA A O 1
ATOM 1207 N N . ARG A 1 158 ? 23.618 10.434 -58.654 1.00 86.25 158 ARG A N 1
ATOM 1208 C CA . ARG A 1 158 ? 22.823 11.540 -58.081 1.00 86.25 158 ARG A CA 1
ATOM 1209 C C . ARG A 1 158 ? 21.441 11.071 -57.618 1.00 86.25 158 ARG A C 1
ATOM 1211 O O . ARG A 1 158 ? 21.000 11.470 -56.542 1.00 86.25 158 ARG A O 1
ATOM 1218 N N . HIS A 1 159 ? 20.779 10.203 -58.385 1.00 88.69 159 HIS A N 1
ATOM 1219 C CA . HIS A 1 159 ? 19.494 9.622 -57.994 1.00 88.69 159 HIS A CA 1
ATOM 1220 C C . HIS A 1 159 ? 19.621 8.731 -56.746 1.00 88.69 159 HIS A C 1
ATOM 1222 O O . HIS A 1 159 ? 18.875 8.920 -55.786 1.00 88.69 159 HIS A O 1
ATOM 1228 N N . GLN A 1 160 ? 20.614 7.835 -56.706 1.00 87.12 160 GLN A N 1
ATOM 1229 C CA . GLN A 1 160 ? 20.890 6.976 -55.545 1.00 87.12 160 GLN A CA 1
ATOM 1230 C C . GLN A 1 160 ? 21.242 7.780 -54.282 1.00 87.12 160 GLN A C 1
ATOM 1232 O O . GLN A 1 160 ? 20.768 7.449 -53.196 1.00 87.12 160 GLN A O 1
ATOM 1237 N N . VAL A 1 161 ? 22.016 8.865 -54.409 1.00 85.00 161 VAL A N 1
ATOM 1238 C CA . VAL A 1 161 ? 22.287 9.801 -53.302 1.00 85.00 161 VAL A CA 1
ATOM 1239 C C . VAL A 1 161 ? 20.995 10.480 -52.836 1.00 85.00 161 VAL A C 1
ATOM 1241 O O . VAL A 1 161 ? 20.734 10.520 -51.636 1.00 85.00 161 VAL A O 1
ATOM 1244 N N . GLY A 1 162 ? 20.141 10.932 -53.760 1.00 85.00 162 GLY A N 1
ATOM 1245 C CA . GLY A 1 162 ? 18.832 11.505 -53.432 1.00 85.00 162 GLY A CA 1
ATOM 1246 C C . GLY A 1 162 ? 17.900 10.530 -52.699 1.00 85.00 162 GLY A C 1
ATOM 1247 O O . GLY A 1 162 ? 17.208 10.926 -51.759 1.00 85.00 162 GLY A O 1
ATOM 1248 N N . GLU A 1 163 ? 17.904 9.246 -53.068 1.00 87.69 163 GLU A N 1
ATOM 1249 C CA . GLU A 1 163 ? 17.203 8.204 -52.310 1.00 87.69 163 GLU A CA 1
ATOM 1250 C C . GLU A 1 163 ? 17.823 7.968 -50.929 1.00 87.69 163 GLU A C 1
ATOM 1252 O O . GLU A 1 163 ? 17.095 7.881 -49.938 1.00 87.69 163 GLU A O 1
ATOM 1257 N N . ALA A 1 164 ? 19.153 7.882 -50.838 1.00 84.19 164 ALA A N 1
ATOM 1258 C CA . ALA A 1 164 ? 19.855 7.674 -49.577 1.00 84.19 164 ALA A CA 1
ATOM 1259 C C . ALA A 1 164 ? 19.565 8.808 -48.581 1.00 84.19 164 ALA A C 1
ATOM 1261 O O . ALA A 1 164 ? 19.218 8.530 -47.435 1.00 84.19 164 ALA A O 1
ATOM 1262 N N . SER A 1 165 ? 19.598 10.070 -49.022 1.00 85.50 165 SER A N 1
ATOM 1263 C CA . SER A 1 165 ? 19.223 11.230 -48.204 1.00 85.50 165 SER A CA 1
ATOM 1264 C C . SER A 1 165 ? 17.773 11.157 -47.710 1.00 85.50 165 SER A C 1
ATOM 1266 O O . SER A 1 165 ? 17.527 11.403 -46.530 1.00 85.50 165 SER A O 1
ATOM 1268 N N . LYS A 1 166 ? 16.816 10.745 -48.557 1.00 88.38 166 LYS A N 1
ATOM 1269 C CA . LYS A 1 166 ? 15.414 10.536 -48.137 1.00 88.38 166 LYS A CA 1
ATOM 1270 C C . LYS A 1 166 ? 15.287 9.439 -47.074 1.00 88.38 166 LYS A C 1
ATOM 1272 O O . LYS A 1 166 ? 14.578 9.632 -46.090 1.00 88.38 166 LYS A O 1
ATOM 1277 N N . ARG A 1 167 ? 15.995 8.315 -47.236 1.00 90.88 167 ARG A N 1
ATOM 1278 C CA . ARG A 1 167 ? 16.007 7.211 -46.256 1.00 90.88 167 ARG A CA 1
ATOM 1279 C C . ARG A 1 167 ? 16.668 7.630 -44.934 1.00 90.88 167 ARG A C 1
ATOM 1281 O O . ARG A 1 167 ? 16.178 7.261 -43.872 1.00 90.88 167 ARG A O 1
ATOM 1288 N N . ILE A 1 168 ? 17.736 8.431 -44.982 1.00 86.19 168 ILE A N 1
ATOM 1289 C CA . ILE A 1 168 ? 18.401 8.993 -43.792 1.00 86.19 168 ILE A CA 1
ATOM 1290 C C . ILE A 1 168 ? 17.455 9.927 -43.027 1.00 86.19 168 ILE A C 1
ATOM 1292 O O . ILE A 1 168 ? 17.340 9.794 -41.810 1.00 86.19 168 ILE A O 1
ATOM 1296 N N . GLU A 1 169 ? 16.737 10.820 -43.712 1.00 87.50 169 GLU A N 1
ATOM 1297 C CA . GLU A 1 169 ? 15.781 11.723 -43.057 1.00 87.50 169 GLU A CA 1
ATOM 1298 C C . GLU A 1 169 ? 14.582 10.959 -42.463 1.00 87.50 169 GLU A C 1
ATOM 1300 O O . GLU A 1 169 ? 14.191 11.219 -41.327 1.00 87.50 169 GLU A O 1
ATOM 1305 N N . GLN A 1 170 ? 14.067 9.930 -43.147 1.00 87.50 170 GLN A N 1
ATOM 1306 C CA . GLN A 1 170 ? 13.049 9.032 -42.580 1.00 87.50 170 GLN A CA 1
ATOM 1307 C C . GLN A 1 170 ? 13.544 8.320 -41.308 1.00 87.50 170 GLN A C 1
ATOM 1309 O O . GLN A 1 170 ? 12.844 8.305 -40.295 1.00 87.50 170 GLN A O 1
ATOM 1314 N N . LEU A 1 171 ? 14.766 7.775 -41.315 1.00 88.31 171 LEU A N 1
ATOM 1315 C CA . LEU A 1 171 ? 15.367 7.140 -40.134 1.00 88.31 171 LEU A CA 1
ATOM 1316 C C . LEU A 1 171 ? 15.607 8.140 -38.993 1.00 88.31 171 LEU A C 1
ATOM 1318 O O . LEU A 1 171 ? 15.397 7.805 -37.827 1.00 88.31 171 LEU A O 1
ATOM 1322 N N . ARG A 1 172 ? 15.995 9.380 -39.311 1.00 87.25 172 ARG A N 1
ATOM 1323 C CA . ARG A 1 172 ? 16.133 10.482 -38.350 1.00 87.25 172 ARG A CA 1
ATOM 1324 C C . ARG A 1 172 ? 14.791 10.829 -37.702 1.00 87.25 172 ARG A C 1
ATOM 1326 O O . ARG A 1 172 ? 14.735 10.919 -36.478 1.00 87.25 172 ARG A O 1
ATOM 1333 N N . GLN A 1 173 ? 13.714 10.943 -38.478 1.00 87.25 173 GLN A N 1
ATOM 1334 C CA . GLN A 1 173 ? 12.362 11.192 -37.961 1.00 87.25 173 GLN A CA 1
ATOM 1335 C C . GLN A 1 173 ? 11.867 10.044 -37.066 1.00 87.25 173 GLN A C 1
ATOM 1337 O O . GLN A 1 173 ? 11.385 10.297 -35.961 1.00 87.25 173 GLN A O 1
ATOM 1342 N N . ILE A 1 174 ? 12.074 8.787 -37.477 1.00 88.88 174 ILE A N 1
ATOM 1343 C CA . ILE A 1 174 ? 11.754 7.599 -36.666 1.00 88.88 174 ILE A CA 1
ATOM 1344 C C . ILE A 1 174 ? 12.534 7.607 -35.340 1.00 88.88 174 ILE A C 1
ATOM 1346 O O . ILE A 1 174 ? 11.959 7.337 -34.289 1.00 88.88 174 ILE A O 1
ATOM 1350 N N . ASN A 1 175 ? 13.822 7.960 -35.354 1.00 88.81 175 ASN A N 1
ATOM 1351 C CA . ASN A 1 175 ? 14.653 8.006 -34.147 1.00 88.81 175 ASN A CA 1
ATOM 1352 C C . ASN A 1 175 ? 14.253 9.163 -33.200 1.00 88.81 175 ASN A C 1
ATOM 1354 O O . ASN A 1 175 ? 14.230 9.000 -31.978 1.00 88.81 175 ASN A O 1
ATOM 1358 N N . VAL A 1 176 ? 13.849 10.319 -33.742 1.00 88.12 176 VAL A N 1
ATOM 1359 C CA . VAL A 1 176 ? 13.274 11.425 -32.950 1.00 88.12 176 VAL A CA 1
ATOM 1360 C C . VAL A 1 176 ? 11.954 11.005 -32.293 1.00 88.12 176 VAL A C 1
ATOM 1362 O O . VAL A 1 176 ? 11.782 11.233 -31.095 1.00 88.12 176 VAL A O 1
ATOM 1365 N N . ALA A 1 177 ? 11.060 10.330 -33.022 1.00 85.44 177 ALA A N 1
ATOM 1366 C CA . ALA A 1 177 ? 9.819 9.792 -32.461 1.00 85.44 177 ALA A CA 1
ATOM 1367 C C . ALA A 1 177 ? 10.096 8.741 -31.368 1.00 85.44 177 ALA A C 1
ATOM 1369 O O . ALA A 1 177 ? 9.609 8.865 -30.246 1.00 85.44 177 ALA A O 1
ATOM 1370 N N . PHE A 1 178 ? 10.968 7.766 -31.641 1.00 90.19 178 PHE A N 1
ATOM 1371 C CA . PHE A 1 178 ? 11.321 6.710 -30.688 1.00 90.19 178 PHE A CA 1
ATOM 1372 C C . PHE A 1 178 ? 11.987 7.257 -29.413 1.00 90.19 178 PHE A C 1
ATOM 1374 O O . PHE A 1 178 ? 11.690 6.807 -28.306 1.00 90.19 178 PHE A O 1
ATOM 1381 N N . THR A 1 179 ? 12.851 8.272 -29.524 1.00 88.81 179 THR A N 1
ATOM 1382 C CA . THR A 1 179 ? 13.450 8.924 -28.346 1.00 88.81 179 THR A CA 1
ATOM 1383 C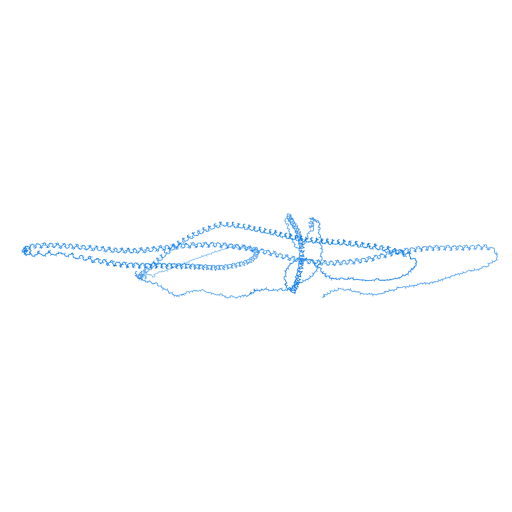 C . THR A 1 179 ? 12.487 9.856 -27.605 1.00 88.81 179 THR A C 1
ATOM 1385 O O . THR A 1 179 ? 12.709 10.115 -26.418 1.00 88.81 179 THR A O 1
ATOM 1388 N N . ALA A 1 180 ? 11.408 10.330 -28.237 1.00 89.06 180 ALA A N 1
ATOM 1389 C CA . ALA A 1 180 ? 10.296 10.983 -27.548 1.00 89.06 180 ALA A CA 1
ATOM 1390 C C . ALA A 1 180 ? 9.455 9.959 -26.763 1.00 89.06 180 ALA A C 1
ATOM 1392 O O . ALA A 1 180 ? 9.272 10.130 -25.555 1.00 89.06 180 ALA A O 1
ATOM 1393 N N . ASP A 1 181 ? 9.057 8.851 -27.391 1.00 88.56 181 ASP A N 1
ATOM 1394 C CA . ASP A 1 181 ? 8.312 7.764 -26.740 1.00 88.56 181 ASP A CA 1
ATOM 1395 C C . ASP A 1 181 ? 9.092 7.149 -25.574 1.00 88.56 181 ASP A C 1
ATOM 1397 O O . ASP A 1 181 ? 8.539 6.963 -24.491 1.00 88.56 181 ASP A O 1
ATOM 1401 N N . LEU A 1 182 ? 10.404 6.935 -25.717 1.00 90.25 182 LEU A N 1
ATOM 1402 C CA . LEU A 1 182 ? 11.261 6.461 -24.624 1.00 90.25 182 LEU A CA 1
ATOM 1403 C C . LEU A 1 182 ? 11.263 7.432 -23.424 1.00 90.25 182 LEU A C 1
ATOM 1405 O O . LEU A 1 182 ? 11.298 7.000 -22.269 1.00 90.25 182 LEU A O 1
ATOM 1409 N N . LYS A 1 183 ? 11.199 8.751 -23.665 1.00 91.00 183 LYS A N 1
ATOM 1410 C CA . LYS A 1 183 ? 11.066 9.763 -22.598 1.00 91.00 183 LYS A CA 1
ATOM 1411 C C . LYS A 1 183 ? 9.674 9.721 -21.960 1.00 91.00 183 LYS A C 1
ATOM 1413 O O . LYS A 1 183 ? 9.574 9.888 -20.744 1.00 91.00 183 LYS A O 1
ATOM 1418 N N . VAL A 1 184 ? 8.616 9.475 -22.736 1.00 88.75 184 VAL A N 1
ATOM 1419 C CA . VAL A 1 184 ? 7.245 9.298 -22.222 1.00 88.75 184 VAL A CA 1
ATOM 1420 C C . VAL A 1 184 ? 7.144 8.028 -21.372 1.00 88.75 184 VAL A C 1
ATOM 1422 O O . VAL A 1 184 ? 6.703 8.109 -20.227 1.00 88.75 184 VAL A O 1
ATOM 1425 N N . GLN A 1 185 ? 7.648 6.888 -21.851 1.00 87.12 185 GLN A N 1
ATOM 1426 C CA . GLN A 1 185 ? 7.698 5.631 -21.098 1.00 87.12 185 GLN A CA 1
ATOM 1427 C C . GLN A 1 185 ? 8.475 5.780 -19.784 1.00 87.12 185 GLN A C 1
ATOM 1429 O O . GLN A 1 185 ? 7.957 5.411 -18.732 1.00 87.12 185 GLN A O 1
ATOM 1434 N N . LYS A 1 186 ? 9.663 6.406 -19.795 1.00 89.44 186 LYS A N 1
ATOM 1435 C CA . LYS A 1 186 ? 10.431 6.679 -18.564 1.00 89.44 186 LYS A CA 1
ATOM 1436 C C . LYS A 1 186 ? 9.680 7.593 -17.584 1.00 89.44 186 LYS A C 1
ATOM 1438 O O . LYS A 1 186 ? 9.748 7.375 -16.374 1.00 89.44 186 LYS A O 1
ATOM 1443 N N . ARG A 1 187 ? 8.918 8.581 -18.073 1.00 89.62 187 ARG A N 1
ATOM 1444 C CA . ARG A 1 187 ? 8.040 9.422 -17.232 1.00 89.62 187 ARG A CA 1
ATOM 1445 C C . ARG A 1 187 ? 6.879 8.622 -16.628 1.00 89.62 187 ARG A C 1
ATOM 1447 O O . ARG A 1 187 ? 6.602 8.793 -15.444 1.00 89.62 187 ARG A O 1
ATOM 1454 N N . ILE A 1 188 ? 6.241 7.738 -17.397 1.00 88.88 188 ILE A N 1
ATOM 1455 C CA . ILE A 1 188 ? 5.166 6.851 -16.916 1.00 88.88 188 ILE A CA 1
ATOM 1456 C C . ILE A 1 188 ? 5.710 5.870 -15.869 1.00 88.88 188 ILE A C 1
ATOM 1458 O O . ILE A 1 188 ? 5.154 5.774 -14.780 1.00 88.88 188 ILE A O 1
ATOM 1462 N N . GLN A 1 189 ? 6.843 5.217 -16.136 1.00 88.25 189 GLN A N 1
ATOM 1463 C CA . GLN A 1 189 ? 7.505 4.312 -15.192 1.00 88.25 189 GLN A CA 1
ATOM 1464 C C . GLN A 1 189 ? 7.888 5.029 -13.884 1.00 88.25 189 GLN A C 1
ATOM 1466 O O . GLN A 1 189 ? 7.708 4.477 -12.801 1.00 88.25 189 GLN A O 1
ATOM 1471 N N . SER A 1 190 ? 8.359 6.280 -13.965 1.00 89.19 190 SER A N 1
ATOM 1472 C CA . SER A 1 190 ? 8.654 7.105 -12.786 1.00 89.19 190 SER A CA 1
ATOM 1473 C C . SER A 1 190 ? 7.395 7.479 -11.989 1.00 89.19 190 SER A C 1
ATOM 1475 O O . SER A 1 190 ? 7.435 7.429 -10.760 1.00 89.19 190 SER A O 1
ATOM 1477 N N . LYS A 1 191 ? 6.270 7.790 -12.655 1.00 91.56 191 LYS A N 1
ATOM 1478 C CA . LYS A 1 191 ? 4.969 7.989 -11.989 1.00 91.56 191 LYS A CA 1
ATOM 1479 C C . LYS A 1 191 ? 4.502 6.720 -11.277 1.00 91.56 191 LYS A C 1
ATOM 1481 O O . LYS A 1 191 ? 4.303 6.762 -10.069 1.00 91.56 191 LYS A O 1
ATOM 1486 N N . LEU A 1 192 ? 4.449 5.590 -11.983 1.00 86.62 192 LEU A N 1
ATOM 1487 C CA . LEU A 1 192 ? 4.030 4.298 -11.427 1.00 86.62 192 LEU A CA 1
ATOM 1488 C C . LEU A 1 192 ? 4.909 3.857 -10.244 1.00 86.62 192 LEU A C 1
ATOM 1490 O O . LEU A 1 192 ? 4.399 3.287 -9.280 1.00 86.62 192 LEU A O 1
ATOM 1494 N N . LYS A 1 193 ? 6.220 4.154 -10.264 1.00 91.25 193 LYS A N 1
ATOM 1495 C CA . LYS A 1 193 ? 7.100 3.908 -9.108 1.00 91.25 193 LYS A CA 1
ATOM 1496 C C . LYS A 1 193 ? 6.688 4.757 -7.899 1.00 91.25 193 LYS A C 1
ATOM 1498 O O . LYS A 1 193 ? 6.542 4.209 -6.813 1.00 91.25 193 LYS A O 1
ATOM 1503 N N . LYS A 1 194 ? 6.443 6.060 -8.089 1.00 91.19 194 LYS A N 1
ATOM 1504 C CA . LYS A 1 194 ? 5.990 6.966 -7.017 1.00 91.19 194 LYS A CA 1
ATOM 1505 C C . LYS A 1 194 ? 4.601 6.605 -6.488 1.00 91.19 194 LYS A C 1
ATOM 1507 O O . LYS A 1 194 ? 4.388 6.636 -5.284 1.00 91.19 194 LYS A O 1
ATOM 1512 N N . GLU A 1 195 ? 3.675 6.223 -7.361 1.00 86.38 195 GLU A N 1
ATOM 1513 C CA . GLU A 1 195 ? 2.338 5.749 -6.981 1.00 86.38 195 GLU A CA 1
ATOM 1514 C C . GLU A 1 195 ? 2.433 4.457 -6.153 1.00 86.38 195 GLU A C 1
ATOM 1516 O O . GLU A 1 195 ? 1.806 4.360 -5.100 1.00 86.38 195 GLU A O 1
ATOM 1521 N N . LYS A 1 196 ? 3.306 3.512 -6.535 1.00 88.94 196 LYS A N 1
ATOM 1522 C CA . LYS A 1 196 ? 3.610 2.319 -5.728 1.00 88.94 196 LYS A CA 1
ATOM 1523 C C . LYS A 1 196 ? 4.245 2.666 -4.372 1.00 88.94 196 LYS A C 1
ATOM 1525 O O . LYS A 1 196 ? 3.895 2.047 -3.373 1.00 88.94 196 LYS A O 1
ATOM 1530 N N . GLU A 1 197 ? 5.154 3.641 -4.319 1.00 89.69 197 GLU A N 1
ATOM 1531 C CA . GLU A 1 197 ? 5.772 4.127 -3.072 1.00 89.69 197 GLU A CA 1
ATOM 1532 C C . GLU A 1 197 ? 4.751 4.817 -2.144 1.00 89.69 197 GLU A C 1
ATOM 1534 O O . GLU A 1 197 ? 4.823 4.655 -0.928 1.00 89.69 197 GLU A O 1
ATOM 1539 N N . ILE A 1 198 ? 3.773 5.546 -2.695 1.00 90.81 198 ILE A N 1
ATOM 1540 C CA . ILE A 1 198 ? 2.669 6.156 -1.933 1.00 90.81 198 ILE A CA 1
ATOM 1541 C C . ILE A 1 198 ? 1.719 5.078 -1.398 1.00 90.81 198 ILE A C 1
ATOM 1543 O O . ILE A 1 198 ? 1.434 5.066 -0.204 1.00 90.81 198 ILE A O 1
ATOM 1547 N N . LEU A 1 199 ? 1.291 4.133 -2.242 1.00 87.00 199 LEU A N 1
ATOM 1548 C CA . LEU A 1 199 ? 0.427 3.018 -1.833 1.00 87.00 199 LEU A CA 1
ATOM 1549 C C . LEU A 1 199 ? 1.095 2.118 -0.780 1.00 87.00 199 LEU A C 1
ATOM 1551 O O . LEU A 1 199 ? 0.417 1.610 0.109 1.00 87.00 199 LEU A O 1
ATOM 1555 N N . ALA A 1 200 ? 2.420 1.943 -0.842 1.00 87.06 200 ALA A N 1
ATOM 1556 C CA . ALA A 1 200 ? 3.175 1.227 0.184 1.00 87.06 200 ALA A CA 1
ATOM 1557 C C . ALA A 1 200 ? 3.141 1.953 1.541 1.00 87.06 200 ALA A C 1
ATOM 1559 O O . ALA A 1 200 ? 2.891 1.306 2.555 1.00 87.06 200 ALA A O 1
ATOM 1560 N N . ARG A 1 201 ? 3.314 3.287 1.562 1.00 89.44 201 ARG A N 1
ATOM 1561 C CA . ARG A 1 201 ? 3.174 4.088 2.793 1.00 89.44 201 ARG A CA 1
ATOM 1562 C C . ARG A 1 201 ? 1.755 4.034 3.350 1.00 89.44 201 ARG A C 1
ATOM 1564 O O . ARG A 1 201 ? 1.598 3.685 4.510 1.00 89.44 201 ARG A O 1
ATOM 1571 N N . GLN A 1 202 ? 0.737 4.262 2.520 1.00 87.44 202 GLN A N 1
ATOM 1572 C CA . GLN A 1 202 ? -0.671 4.194 2.938 1.00 87.44 202 GLN A CA 1
ATOM 1573 C C . GLN A 1 202 ? -1.048 2.817 3.499 1.00 87.44 202 GLN A C 1
ATOM 1575 O O . GLN A 1 202 ? -1.775 2.718 4.485 1.00 87.44 202 GLN A O 1
ATOM 1580 N N . ARG A 1 203 ? -0.517 1.737 2.911 1.00 89.56 203 ARG A N 1
ATOM 1581 C CA . ARG A 1 203 ? -0.676 0.385 3.456 1.00 89.56 203 ARG A CA 1
ATOM 1582 C C . ARG A 1 203 ? 0.004 0.237 4.821 1.00 89.56 203 ARG A C 1
ATOM 1584 O O . ARG A 1 203 ? -0.605 -0.325 5.722 1.00 89.56 203 ARG A O 1
ATOM 1591 N N . GLN A 1 204 ? 1.231 0.728 4.981 1.00 92.00 204 GLN A N 1
ATOM 1592 C CA . GLN A 1 204 ? 1.965 0.654 6.247 1.00 92.00 204 GLN A CA 1
ATOM 1593 C C . GLN A 1 204 ? 1.314 1.520 7.343 1.00 92.00 204 GLN A C 1
ATOM 1595 O O . GLN A 1 204 ? 1.272 1.121 8.503 1.00 92.00 204 GLN A O 1
ATOM 1600 N N . GLU A 1 205 ? 0.760 2.677 6.982 1.00 89.12 205 GLU A N 1
ATOM 1601 C CA . GLU A 1 205 ? -0.063 3.528 7.848 1.00 89.12 205 GLU A CA 1
ATOM 1602 C C . GLU A 1 205 ? -1.318 2.770 8.311 1.00 89.12 205 GLU A C 1
ATOM 1604 O O . GLU A 1 205 ? -1.539 2.656 9.515 1.00 89.12 205 GLU A O 1
ATOM 1609 N N . ALA A 1 206 ? -2.061 2.139 7.395 1.00 87.50 206 ALA A N 1
ATOM 1610 C CA . ALA A 1 206 ? -3.231 1.324 7.733 1.00 87.50 206 ALA A CA 1
ATOM 1611 C C . ALA A 1 206 ? -2.890 0.077 8.581 1.00 87.50 206 ALA A C 1
ATOM 1613 O O . ALA A 1 206 ? -3.625 -0.257 9.509 1.00 87.50 206 ALA A O 1
ATOM 1614 N N . GLU A 1 207 ? -1.771 -0.606 8.312 1.00 89.00 207 GLU A N 1
ATOM 1615 C CA . GLU A 1 207 ? -1.292 -1.737 9.125 1.00 89.00 207 GLU A CA 1
ATOM 1616 C C . GLU A 1 207 ? -0.898 -1.286 10.546 1.00 89.00 207 GLU A C 1
ATOM 1618 O O . GLU A 1 207 ? -1.233 -1.960 11.524 1.00 89.00 207 GLU A O 1
ATOM 1623 N N . ASN A 1 208 ? -0.276 -0.108 10.684 1.00 91.62 208 ASN A N 1
ATOM 1624 C CA . ASN A 1 208 ? 0.005 0.513 11.981 1.00 91.62 208 ASN A CA 1
ATOM 1625 C C . ASN A 1 208 ? -1.284 0.906 12.723 1.00 91.62 208 ASN A C 1
ATOM 1627 O O . ASN A 1 208 ? -1.422 0.599 13.909 1.00 91.62 208 ASN A O 1
ATOM 1631 N N . GLU A 1 209 ? -2.245 1.551 12.053 1.00 90.19 209 GLU A N 1
ATOM 1632 C CA . GLU A 1 209 ? -3.540 1.905 12.647 1.00 90.19 209 GLU A CA 1
ATOM 1633 C C . GLU A 1 209 ? -4.272 0.662 13.157 1.00 90.19 209 GLU A C 1
ATOM 1635 O O . GLU A 1 209 ? -4.671 0.627 14.325 1.00 90.19 209 GLU A O 1
ATOM 1640 N N . LEU A 1 210 ? -4.360 -0.389 12.336 1.00 89.81 210 LEU A N 1
ATOM 1641 C CA . LEU A 1 210 ? -4.991 -1.663 12.682 1.00 89.81 210 LEU A CA 1
ATOM 1642 C C . LEU A 1 210 ? -4.313 -2.306 13.907 1.00 89.81 210 LEU A C 1
ATOM 1644 O O . LEU A 1 210 ? -5.009 -2.736 14.829 1.00 89.81 210 LEU A O 1
ATOM 1648 N N . ALA A 1 211 ? -2.980 -2.262 14.001 1.00 90.12 211 ALA A N 1
ATOM 1649 C CA . ALA A 1 211 ? -2.246 -2.711 15.187 1.00 90.12 211 ALA A CA 1
ATOM 1650 C C . ALA A 1 211 ? -2.527 -1.857 16.446 1.00 90.12 211 ALA A C 1
ATOM 1652 O O . ALA A 1 211 ? -2.565 -2.390 17.560 1.00 90.12 211 ALA A O 1
ATOM 1653 N N . THR A 1 212 ? -2.767 -0.542 16.319 1.00 91.44 212 THR A N 1
ATOM 1654 C CA . THR A 1 212 ? -3.212 0.277 17.470 1.00 91.44 212 THR A CA 1
ATOM 1655 C C . THR A 1 212 ? -4.663 0.003 17.867 1.00 91.44 212 THR A C 1
ATOM 1657 O O . THR A 1 212 ? -4.982 0.041 19.056 1.00 91.44 212 THR A O 1
ATOM 1660 N N . ILE A 1 213 ? -5.537 -0.303 16.904 1.00 89.19 213 ILE A N 1
ATOM 1661 C CA . ILE A 1 213 ? -6.935 -0.677 17.149 1.00 89.19 213 ILE A CA 1
ATOM 1662 C C . ILE A 1 213 ? -6.994 -2.030 17.863 1.00 89.19 213 ILE A C 1
ATOM 1664 O O . ILE A 1 213 ? -7.694 -2.139 18.867 1.00 89.19 213 ILE A O 1
ATOM 1668 N N . GLN A 1 214 ? -6.201 -3.018 17.434 1.00 90.50 214 GLN A N 1
ATOM 1669 C CA . GLN A 1 214 ? -6.060 -4.307 18.123 1.00 90.50 214 GLN A CA 1
ATOM 1670 C C . GLN A 1 214 ? -5.640 -4.122 19.586 1.00 90.50 214 GLN A C 1
ATOM 1672 O O . GLN A 1 214 ? -6.355 -4.577 20.474 1.00 90.50 214 GLN A O 1
ATOM 1677 N N . LYS A 1 215 ? -4.574 -3.356 19.861 1.00 91.38 215 LYS A N 1
ATOM 1678 C CA . LYS A 1 215 ? -4.124 -3.080 21.241 1.00 91.38 215 LYS A CA 1
ATOM 1679 C C . LYS A 1 215 ? -5.186 -2.384 22.099 1.00 91.38 215 LYS A C 1
ATOM 1681 O O . LYS A 1 215 ? -5.346 -2.722 23.270 1.00 91.38 215 LYS A O 1
ATOM 1686 N N . LYS A 1 216 ? -5.947 -1.438 21.532 1.00 90.75 216 LYS A N 1
ATOM 1687 C CA . LYS A 1 216 ? -7.097 -0.821 22.221 1.00 90.75 216 LYS A CA 1
ATOM 1688 C C . LYS A 1 216 ? -8.189 -1.853 22.517 1.00 90.75 216 LYS A C 1
ATOM 1690 O O . LYS A 1 216 ? -8.744 -1.846 23.611 1.00 90.75 216 LYS A O 1
ATOM 1695 N N . TYR A 1 217 ? -8.480 -2.749 21.575 1.00 90.25 217 TYR A N 1
ATOM 1696 C CA . TYR A 1 217 ? -9.498 -3.787 21.730 1.00 90.25 217 TYR A CA 1
ATOM 1697 C C . TYR A 1 217 ? -9.100 -4.837 22.781 1.00 90.25 217 TYR A C 1
ATOM 1699 O O . TYR A 1 217 ? -9.918 -5.202 23.620 1.00 90.25 217 TYR A O 1
ATOM 1707 N N . GLU A 1 218 ? -7.831 -5.253 22.807 1.00 90.19 218 GLU A N 1
ATOM 1708 C CA . GLU A 1 218 ? -7.246 -6.099 23.858 1.00 90.19 218 GLU A CA 1
ATOM 1709 C C . GLU A 1 218 ? -7.338 -5.425 25.235 1.00 90.19 218 GLU A C 1
ATOM 1711 O O . GLU A 1 218 ? -7.798 -6.036 26.200 1.00 90.19 218 GLU A O 1
ATOM 1716 N N . GLN A 1 219 ? -6.981 -4.140 25.330 1.00 92.38 219 GLN A N 1
ATOM 1717 C CA . GLN A 1 219 ? -7.075 -3.377 26.577 1.00 92.38 219 GLN A CA 1
ATOM 1718 C C . GLN A 1 219 ? -8.529 -3.249 27.070 1.00 92.38 219 GLN A C 1
ATOM 1720 O O . GLN A 1 219 ? -8.791 -3.429 28.260 1.00 92.38 219 GLN A O 1
ATOM 1725 N N . ILE A 1 220 ? -9.484 -3.014 26.164 1.00 91.00 220 ILE A N 1
ATOM 1726 C CA . ILE A 1 220 ? -10.926 -2.994 26.461 1.00 91.00 220 ILE A CA 1
ATOM 1727 C C . ILE A 1 220 ? -11.430 -4.390 26.864 1.00 91.00 220 ILE A C 1
ATOM 1729 O O . ILE A 1 220 ? -12.282 -4.499 27.748 1.00 91.00 220 ILE A O 1
ATOM 1733 N N . ALA A 1 221 ? -10.914 -5.469 26.271 1.00 90.75 221 ALA A N 1
ATOM 1734 C CA . ALA A 1 221 ? -11.259 -6.838 26.656 1.00 90.75 221 ALA A CA 1
ATOM 1735 C C . ALA A 1 221 ? -10.766 -7.170 28.077 1.00 90.75 221 ALA A C 1
ATOM 1737 O O . ALA A 1 221 ? -11.535 -7.711 28.874 1.00 90.75 221 ALA A O 1
ATOM 1738 N N . ILE A 1 222 ? -9.538 -6.770 28.427 1.00 93.12 222 ILE A N 1
ATOM 1739 C CA . ILE A 1 222 ? -8.971 -6.911 29.779 1.00 93.12 222 ILE A CA 1
ATOM 1740 C C . ILE A 1 222 ? -9.781 -6.093 30.797 1.00 93.12 222 ILE A C 1
ATOM 1742 O O . ILE A 1 222 ? -10.169 -6.621 31.838 1.00 93.12 222 ILE A O 1
ATOM 1746 N N . GLN A 1 223 ? -10.117 -4.836 30.490 1.00 90.69 223 GLN A N 1
ATOM 1747 C CA . GLN A 1 223 ? -10.970 -4.009 31.356 1.00 90.69 223 GLN A CA 1
ATOM 1748 C C . GLN A 1 223 ? -12.363 -4.629 31.548 1.00 90.69 223 GLN A C 1
ATOM 1750 O O . GLN A 1 223 ? -12.851 -4.716 32.672 1.00 90.69 223 GLN A O 1
ATOM 1755 N N . ASN A 1 224 ? -12.987 -5.138 30.481 1.00 90.31 224 ASN A N 1
ATOM 1756 C CA . ASN A 1 224 ? -14.265 -5.850 30.574 1.00 90.31 224 ASN A CA 1
ATOM 1757 C C . ASN A 1 224 ? -14.175 -7.156 31.378 1.00 90.31 224 ASN A C 1
ATOM 1759 O O . ASN A 1 224 ? -15.165 -7.549 31.995 1.00 90.31 224 ASN A O 1
ATOM 1763 N N . HIS A 1 225 ? -13.024 -7.832 31.395 1.00 92.38 225 HIS A N 1
ATOM 1764 C CA . HIS A 1 225 ? -12.801 -8.983 32.269 1.00 92.38 225 HIS A CA 1
ATOM 1765 C C . HIS A 1 225 ? -12.759 -8.549 33.741 1.00 92.38 225 HIS A C 1
ATOM 1767 O O . HIS A 1 225 ? -13.516 -9.091 34.544 1.00 92.38 225 HIS A O 1
ATOM 1773 N N . GLN A 1 226 ? -11.989 -7.506 34.064 1.00 91.44 226 GLN A N 1
ATOM 1774 C CA . GLN A 1 226 ? -11.887 -6.947 35.419 1.00 91.44 226 GLN A CA 1
ATOM 1775 C C . GLN A 1 226 ? -13.224 -6.393 35.939 1.00 91.44 226 GLN A C 1
ATOM 1777 O O . GLN A 1 226 ? -13.545 -6.529 37.119 1.00 91.44 226 GLN A O 1
ATOM 1782 N N . PHE A 1 227 ? -14.044 -5.788 35.072 1.00 91.69 227 PHE A N 1
ATOM 1783 C CA . PHE A 1 227 ? -15.395 -5.357 35.443 1.00 91.69 227 PHE A CA 1
ATOM 1784 C C . PHE A 1 227 ? -16.350 -6.537 35.676 1.00 91.69 227 PHE A C 1
ATOM 1786 O O . PHE A 1 227 ? -17.200 -6.452 36.562 1.00 91.69 227 PHE A O 1
ATOM 1793 N N . LYS A 1 228 ? -16.210 -7.650 34.940 1.00 91.12 228 LYS A N 1
ATOM 1794 C CA . LYS A 1 228 ? -16.980 -8.881 35.198 1.00 91.12 228 LYS A CA 1
ATOM 1795 C C . LYS A 1 228 ? -16.585 -9.527 36.527 1.00 91.12 228 LYS A C 1
ATOM 1797 O O . LYS A 1 228 ? -17.475 -9.936 37.264 1.00 91.12 228 LYS A O 1
ATOM 1802 N N . GLU A 1 229 ? -15.293 -9.561 36.852 1.00 91.56 229 GLU A N 1
ATOM 1803 C CA . GLU A 1 229 ? -14.787 -10.060 38.140 1.00 91.56 229 GLU A CA 1
ATOM 1804 C C . GLU A 1 229 ? -15.363 -9.242 39.302 1.00 91.56 229 GLU A C 1
ATOM 1806 O O . GLU A 1 229 ? -16.081 -9.797 40.136 1.00 91.56 229 GLU A O 1
ATOM 1811 N N . LYS A 1 230 ? -15.204 -7.912 39.276 1.00 90.56 230 LYS A N 1
ATOM 1812 C CA . LYS A 1 230 ? -15.775 -7.002 40.289 1.00 90.56 230 LYS A CA 1
ATOM 1813 C C . LYS A 1 230 ? -17.294 -7.106 40.420 1.00 90.56 230 LYS A C 1
ATOM 1815 O O . LYS A 1 230 ? -17.828 -7.014 41.523 1.00 90.56 230 LYS A O 1
ATOM 1820 N N . LEU A 1 231 ? -18.008 -7.331 39.314 1.00 90.44 231 LEU A N 1
ATOM 1821 C CA . LEU A 1 231 ? -19.450 -7.575 39.351 1.00 90.44 231 LEU A CA 1
ATOM 1822 C C . LEU A 1 231 ? -19.783 -8.897 40.064 1.00 90.44 231 LEU A C 1
ATOM 1824 O O . LEU A 1 231 ? -20.739 -8.939 40.834 1.00 90.44 231 LEU A O 1
ATOM 1828 N N . THR A 1 232 ? -19.003 -9.962 39.851 1.00 91.81 232 THR A N 1
ATOM 1829 C CA . THR A 1 232 ? -19.186 -11.228 40.584 1.00 91.81 232 THR A CA 1
ATOM 1830 C C . THR A 1 232 ? -18.785 -11.130 42.057 1.00 91.81 232 THR A C 1
ATOM 1832 O O . THR A 1 232 ? -19.456 -11.726 42.898 1.00 91.81 232 THR A O 1
ATOM 1835 N N . GLU A 1 233 ? -17.770 -10.332 42.401 1.00 90.50 233 GLU A N 1
ATOM 1836 C CA . GLU A 1 233 ? -17.422 -10.011 43.792 1.00 90.50 233 GLU A CA 1
ATOM 1837 C C . GLU A 1 233 ? -18.593 -9.305 44.490 1.00 90.50 233 GLU A C 1
ATOM 1839 O O . GLU A 1 233 ? -19.108 -9.820 45.480 1.00 90.50 233 GLU A O 1
ATOM 1844 N N . GLN A 1 234 ? -19.123 -8.220 43.911 1.00 90.06 234 GLN A N 1
ATOM 1845 C CA . GLN A 1 234 ? -20.285 -7.507 44.459 1.00 90.06 234 GLN A CA 1
ATOM 1846 C C . GLN A 1 234 ? -21.556 -8.372 44.527 1.00 90.06 234 GLN A C 1
ATOM 1848 O O . GLN A 1 234 ? -22.353 -8.231 45.458 1.00 90.06 234 GLN A O 1
ATOM 1853 N N . GLN A 1 235 ? -21.768 -9.297 43.585 1.00 91.12 235 GLN A N 1
ATOM 1854 C CA . GLN A 1 235 ? -22.868 -10.271 43.659 1.00 91.12 235 GLN A CA 1
ATOM 1855 C C . GLN A 1 235 ? -22.688 -11.260 44.822 1.00 91.12 235 GLN A C 1
ATOM 1857 O O . GLN A 1 235 ? -23.664 -11.610 45.488 1.00 91.12 235 GLN A O 1
ATOM 1862 N N . ASN A 1 236 ? -21.455 -11.674 45.120 1.00 91.50 236 ASN A N 1
ATOM 1863 C CA . ASN A 1 236 ? -21.162 -12.516 46.277 1.00 91.50 236 ASN A CA 1
ATOM 1864 C C . ASN A 1 236 ? -21.298 -11.738 47.597 1.00 91.50 236 ASN A C 1
ATOM 1866 O O . ASN A 1 236 ? -21.942 -12.235 48.521 1.00 91.50 236 ASN A O 1
ATOM 1870 N N . GLU A 1 237 ? -20.786 -10.507 47.681 1.00 87.19 237 GLU A N 1
ATOM 1871 C CA . GLU A 1 237 ? -20.948 -9.626 48.848 1.00 87.19 237 GLU A CA 1
ATOM 1872 C C . GLU A 1 237 ? -22.424 -9.337 49.148 1.00 87.19 237 GLU A C 1
ATOM 1874 O O . GLU A 1 237 ? -22.878 -9.513 50.280 1.00 87.19 237 GLU A O 1
ATOM 1879 N N . THR A 1 238 ? -23.212 -8.963 48.134 1.00 90.25 238 THR A N 1
ATOM 1880 C CA . THR A 1 238 ? -24.652 -8.706 48.306 1.00 90.25 238 THR A CA 1
ATOM 1881 C C . THR A 1 238 ? -25.427 -9.972 48.670 1.00 90.25 238 THR A C 1
ATOM 1883 O O . THR A 1 238 ? -26.327 -9.900 49.508 1.00 90.25 238 THR A O 1
ATOM 1886 N N . ARG A 1 239 ? -25.045 -11.152 48.158 1.00 91.06 239 ARG A N 1
ATOM 1887 C CA . ARG A 1 239 ? -25.597 -12.446 48.602 1.00 91.06 239 ARG A CA 1
ATOM 1888 C C . ARG A 1 239 ? -25.240 -12.758 50.061 1.00 91.06 239 ARG A C 1
ATOM 1890 O O . ARG A 1 239 ? -26.091 -13.243 50.806 1.00 91.06 239 ARG A O 1
ATOM 1897 N N . VAL A 1 240 ? -24.016 -12.460 50.503 1.00 91.75 240 VAL A N 1
ATOM 1898 C CA . VAL A 1 240 ? -23.604 -12.595 51.913 1.00 91.75 240 VAL A CA 1
ATOM 1899 C C . VAL A 1 240 ? -24.388 -11.628 52.808 1.00 91.75 240 VAL A C 1
ATOM 1901 O O . VAL A 1 240 ? -24.890 -12.051 53.851 1.00 91.75 240 VAL A O 1
ATOM 1904 N N . ALA A 1 241 ? -24.584 -10.379 52.378 1.00 87.06 241 ALA A N 1
ATOM 1905 C CA . ALA A 1 241 ? -25.398 -9.392 53.086 1.00 87.06 241 ALA A CA 1
ATOM 1906 C C . ALA A 1 241 ? -26.877 -9.813 53.176 1.00 87.06 241 ALA A C 1
ATOM 1908 O O . ALA A 1 241 ? -27.460 -9.764 54.257 1.00 87.06 241 ALA A O 1
ATOM 1909 N N . GLN A 1 242 ? -27.474 -10.323 52.093 1.00 90.00 242 GLN A N 1
ATOM 1910 C CA . GLN A 1 242 ? -28.829 -10.895 52.112 1.00 90.00 242 GLN A CA 1
ATOM 1911 C C . GLN A 1 242 ? -28.932 -12.094 53.070 1.00 90.00 242 GLN A C 1
ATOM 1913 O O . GLN A 1 242 ? -29.877 -12.174 53.853 1.00 90.00 242 GLN A O 1
ATOM 1918 N N . ASN A 1 243 ? -27.931 -12.980 53.097 1.00 91.44 243 ASN A N 1
ATOM 1919 C CA . ASN A 1 243 ? -27.860 -14.096 54.049 1.00 91.44 243 ASN A CA 1
ATOM 1920 C C . ASN A 1 243 ? -27.643 -13.645 55.510 1.00 91.44 243 ASN A C 1
ATOM 1922 O O . ASN A 1 243 ? -27.971 -14.387 56.440 1.00 91.44 243 ASN A O 1
ATOM 1926 N N . ALA A 1 244 ? -27.070 -12.462 55.746 1.00 88.69 244 ALA A N 1
ATOM 1927 C CA . ALA A 1 244 ? -26.986 -11.852 57.074 1.00 88.69 244 ALA A CA 1
ATOM 1928 C C . ALA A 1 244 ? -28.337 -11.239 57.483 1.00 88.69 244 ALA A C 1
ATOM 1930 O O . ALA A 1 244 ? -28.857 -11.577 58.543 1.00 88.69 244 ALA A O 1
ATOM 1931 N N . ILE A 1 245 ? -28.963 -10.450 56.603 1.00 88.38 245 ILE A N 1
ATOM 1932 C CA . ILE A 1 245 ? -30.300 -9.863 56.802 1.00 88.38 245 ILE A CA 1
ATOM 1933 C C . ILE A 1 245 ? -31.352 -10.958 57.044 1.00 88.38 245 ILE A C 1
ATOM 1935 O O . ILE A 1 245 ? -32.169 -10.835 57.953 1.00 88.38 245 ILE A O 1
ATOM 1939 N N . GLY A 1 246 ? -31.305 -12.066 56.299 1.00 91.19 246 GLY A N 1
ATOM 1940 C CA . GLY A 1 246 ? -32.188 -13.216 56.505 1.00 91.19 246 GLY A CA 1
ATOM 1941 C C . GLY A 1 246 ? -31.991 -13.898 57.865 1.00 91.19 246 GLY A C 1
ATOM 1942 O O . GLY A 1 246 ? -32.966 -14.313 58.490 1.00 91.19 246 GLY A O 1
ATOM 1943 N N . ARG A 1 247 ? -30.754 -13.973 58.377 1.00 91.94 247 ARG A N 1
ATOM 1944 C CA . ARG A 1 247 ? -30.484 -14.472 59.738 1.00 91.94 247 ARG A CA 1
ATOM 1945 C C . ARG A 1 247 ? -30.992 -13.500 60.802 1.00 91.94 247 ARG A C 1
ATOM 1947 O O . ARG A 1 247 ? -31.774 -13.920 61.648 1.00 91.94 247 ARG A O 1
ATOM 1954 N N . MET A 1 248 ? -30.682 -12.208 60.678 1.00 87.50 248 MET A N 1
ATOM 1955 C CA . MET A 1 248 ? -31.193 -11.160 61.572 1.00 87.50 248 MET A CA 1
ATOM 1956 C C . MET A 1 248 ? -32.728 -11.112 61.595 1.00 87.50 248 MET A C 1
ATOM 1958 O O . MET A 1 248 ? -33.319 -10.995 62.659 1.00 87.50 248 MET A O 1
ATOM 1962 N N . SER A 1 249 ? -33.399 -11.252 60.449 1.00 90.88 249 SER A N 1
ATOM 1963 C CA . SER A 1 249 ? -34.867 -11.275 60.366 1.00 90.88 249 SER A CA 1
ATOM 1964 C C . SER A 1 249 ? -35.469 -12.488 61.091 1.00 90.88 249 SER A C 1
ATOM 1966 O O . SER A 1 249 ? -36.443 -12.350 61.834 1.00 90.88 249 SER A O 1
ATOM 1968 N N . ASN A 1 250 ? -34.845 -13.664 60.958 1.00 91.62 250 ASN A N 1
ATOM 1969 C CA . ASN A 1 250 ? -35.232 -14.861 61.706 1.00 91.62 250 ASN A CA 1
ATOM 1970 C C . ASN A 1 250 ? -34.963 -14.728 63.217 1.00 91.62 250 ASN A C 1
ATOM 1972 O O . ASN A 1 250 ? -35.760 -15.207 64.023 1.00 91.62 250 ASN A O 1
ATOM 1976 N N . GLU A 1 251 ? -33.871 -14.077 63.616 1.00 92.12 251 GLU A N 1
ATOM 1977 C CA . GLU A 1 251 ? -33.546 -13.795 65.021 1.00 92.12 251 GLU A CA 1
ATOM 1978 C C . GLU A 1 251 ? -34.505 -12.773 65.636 1.00 92.12 251 GLU A C 1
ATOM 1980 O O . GLU A 1 251 ? -35.030 -13.024 66.717 1.00 92.12 251 GLU A O 1
ATOM 1985 N N . ILE A 1 252 ? -34.836 -11.696 64.915 1.00 90.00 252 ILE A N 1
ATOM 1986 C CA . ILE A 1 252 ? -35.881 -10.738 65.297 1.00 90.00 252 ILE A CA 1
ATOM 1987 C C . ILE A 1 252 ? -37.218 -11.467 65.458 1.00 90.00 252 ILE A C 1
ATOM 1989 O O . ILE A 1 252 ? -37.841 -11.342 66.504 1.00 90.00 252 ILE A O 1
ATOM 1993 N N . SER A 1 253 ? -37.635 -12.304 64.499 1.00 92.44 253 SER A N 1
ATOM 1994 C CA . SER A 1 253 ? -38.896 -13.058 64.605 1.00 92.44 253 SER A CA 1
ATOM 1995 C C . SER A 1 253 ? -38.925 -14.015 65.807 1.00 92.44 253 SER A C 1
ATOM 1997 O O . SER A 1 253 ? -39.955 -14.138 66.474 1.00 92.44 253 SER A O 1
ATOM 1999 N N . LYS A 1 254 ? -37.799 -14.667 66.133 1.00 92.25 254 LYS A N 1
ATOM 2000 C CA . LYS A 1 254 ? -37.658 -15.463 67.365 1.00 92.25 254 LYS A CA 1
ATOM 2001 C C . LYS A 1 254 ? -37.764 -14.582 68.612 1.00 92.25 254 LYS A C 1
ATOM 2003 O O . LYS A 1 254 ? -38.520 -14.923 69.516 1.00 92.25 254 LYS A O 1
ATOM 2008 N N . ALA A 1 255 ? -37.057 -13.454 68.651 1.00 89.50 255 ALA A N 1
ATOM 2009 C CA . ALA A 1 255 ? -37.074 -12.521 69.774 1.00 89.50 255 ALA A CA 1
ATOM 2010 C C . ALA A 1 255 ? -38.468 -11.911 70.003 1.00 89.50 255 ALA A C 1
ATOM 2012 O O . ALA A 1 255 ? -38.901 -11.824 71.148 1.00 89.50 255 ALA A O 1
ATOM 2013 N N . THR A 1 256 ? -39.210 -11.571 68.943 1.00 91.81 256 THR A N 1
ATOM 2014 C CA . THR A 1 256 ? -40.603 -11.106 69.037 1.00 91.81 256 THR A CA 1
ATOM 2015 C C . THR A 1 256 ? -41.505 -12.179 69.643 1.00 91.81 256 THR A C 1
ATOM 2017 O O . THR A 1 256 ? -42.217 -11.885 70.593 1.00 91.81 256 THR A O 1
ATOM 2020 N N . LYS A 1 257 ? -41.412 -13.439 69.195 1.00 92.50 257 LYS A N 1
ATOM 2021 C CA . LYS A 1 257 ? -42.199 -14.550 69.771 1.00 92.50 257 LYS A CA 1
ATOM 2022 C C . LYS A 1 257 ? -41.852 -14.834 71.234 1.00 92.50 257 LYS A C 1
ATOM 2024 O O . LYS A 1 257 ? -42.735 -15.151 72.024 1.00 92.50 257 LYS A O 1
ATOM 2029 N N . VAL A 1 258 ? -40.576 -14.717 71.611 1.00 93.50 258 VAL A N 1
ATOM 2030 C CA . VAL A 1 258 ? -40.143 -14.839 73.014 1.00 93.50 258 VAL A CA 1
ATOM 2031 C C . VAL A 1 258 ? -40.658 -13.660 73.846 1.00 93.50 258 VAL A C 1
ATOM 2033 O O . VAL A 1 258 ? -41.138 -13.878 74.953 1.00 93.50 258 VAL A O 1
ATOM 2036 N N . LYS A 1 259 ? -40.638 -12.435 73.308 1.00 94.06 259 LYS A N 1
ATOM 2037 C CA . LYS A 1 259 ? -41.227 -11.249 73.945 1.00 94.06 259 LYS A CA 1
ATOM 2038 C C . LYS A 1 259 ? -42.735 -11.420 74.166 1.00 94.06 259 LYS A C 1
ATOM 2040 O O . LYS A 1 259 ? -43.178 -11.254 75.291 1.00 94.06 259 LYS A O 1
ATOM 2045 N N . GLU A 1 260 ? -43.490 -11.818 73.143 1.00 93.12 260 GLU A N 1
ATOM 2046 C CA . GLU A 1 260 ? -44.937 -12.084 73.232 1.00 93.12 260 GLU A CA 1
ATOM 2047 C C . GLU A 1 260 ? -45.263 -13.158 74.287 1.00 93.12 260 GLU A C 1
ATOM 2049 O O . GLU A 1 260 ? -46.223 -13.019 75.044 1.00 93.12 260 GLU A O 1
ATOM 2054 N N . LEU A 1 261 ? -44.444 -14.215 74.377 1.00 93.75 261 LEU A N 1
ATOM 2055 C CA . LEU A 1 261 ? -44.579 -15.252 75.403 1.00 93.75 261 LEU A CA 1
ATOM 2056 C C . LEU A 1 261 ? -44.318 -14.700 76.816 1.00 93.75 261 LEU A C 1
ATOM 2058 O O . LEU A 1 261 ? -45.074 -15.008 77.735 1.00 93.75 261 LEU A O 1
ATOM 2062 N N . LEU A 1 262 ? -43.265 -13.896 76.991 1.00 91.56 262 LEU A N 1
ATOM 2063 C CA . LEU A 1 262 ? -42.892 -13.303 78.280 1.00 91.56 262 LEU A CA 1
ATOM 2064 C C . LEU A 1 262 ? -43.895 -12.238 78.741 1.00 91.56 262 LEU A C 1
ATOM 2066 O O . LEU A 1 262 ? -44.242 -12.211 79.917 1.00 91.56 262 LEU A O 1
ATOM 2070 N N . GLU A 1 263 ? -44.400 -11.403 77.830 1.00 91.56 263 GLU A N 1
ATOM 2071 C CA . GLU A 1 263 ? -45.468 -10.439 78.118 1.00 91.56 263 GLU A CA 1
ATOM 2072 C C . GLU A 1 263 ? -46.731 -11.168 78.583 1.00 91.56 263 GLU A C 1
ATOM 2074 O O . GLU A 1 263 ? -47.274 -10.829 79.630 1.00 91.56 263 GLU A O 1
ATOM 2079 N N . ARG A 1 264 ? -47.124 -12.250 77.899 1.00 92.88 264 ARG A N 1
ATOM 2080 C CA . ARG A 1 264 ? -48.259 -13.085 78.314 1.00 92.88 264 ARG A CA 1
ATOM 2081 C C . ARG A 1 264 ? -48.041 -13.760 79.674 1.00 92.88 264 ARG A C 1
ATOM 2083 O O . ARG A 1 264 ? -48.941 -13.763 80.505 1.00 92.88 264 ARG A O 1
ATOM 2090 N N . GLN A 1 265 ? -46.850 -14.309 79.927 1.00 91.44 265 GLN A N 1
ATOM 2091 C CA . GLN A 1 265 ? -46.505 -14.885 81.234 1.00 91.44 265 GLN A CA 1
ATOM 2092 C C . GLN A 1 265 ? -46.536 -13.832 82.350 1.00 91.44 265 GLN A C 1
ATOM 2094 O O . GLN A 1 265 ? -46.923 -14.143 83.475 1.00 91.44 265 GLN A O 1
ATOM 2099 N N . TRP A 1 266 ? -46.159 -12.589 82.045 1.00 94.44 266 TRP A N 1
ATOM 2100 C CA . TRP A 1 266 ? -46.227 -11.470 82.979 1.00 94.44 266 TRP A CA 1
ATOM 2101 C C . TRP A 1 266 ? -47.672 -11.009 83.225 1.00 94.44 266 TRP A C 1
ATOM 2103 O O . TRP A 1 266 ? -48.040 -10.791 84.377 1.00 94.44 266 TRP A O 1
ATOM 2113 N N . GLU A 1 267 ? -48.524 -10.955 82.196 1.00 93.62 267 GLU A N 1
ATOM 2114 C CA . GLU A 1 267 ? -49.974 -10.726 82.331 1.00 93.62 267 GLU A CA 1
ATOM 2115 C C . GLU A 1 267 ? -50.647 -11.803 83.203 1.00 93.62 267 GLU A C 1
ATOM 2117 O O . GLU A 1 267 ? -51.386 -11.474 84.136 1.00 93.62 267 GLU A O 1
ATOM 2122 N N . ASP A 1 268 ? -50.358 -13.085 82.951 1.00 91.06 268 ASP A N 1
ATOM 2123 C CA . ASP A 1 268 ? -50.876 -14.211 83.738 1.00 91.06 268 ASP A CA 1
ATOM 2124 C C . ASP A 1 268 ? -50.387 -14.147 85.202 1.00 91.06 268 ASP A C 1
ATOM 2126 O O . ASP A 1 268 ? -51.180 -14.337 86.132 1.00 91.06 268 ASP A O 1
ATOM 2130 N N . ALA A 1 269 ? -49.112 -13.807 85.432 1.00 90.12 269 ALA A N 1
ATOM 2131 C CA . ALA A 1 269 ? -48.542 -13.633 86.771 1.00 90.12 269 ALA A CA 1
ATOM 2132 C C . ALA A 1 269 ? -49.148 -12.433 87.523 1.00 90.12 269 ALA A C 1
ATOM 2134 O O . ALA A 1 269 ? -49.496 -12.558 88.699 1.00 90.12 269 ALA A O 1
ATOM 2135 N N . MET A 1 270 ? -49.343 -11.295 86.850 1.00 90.94 270 MET A N 1
ATOM 2136 C CA . MET A 1 270 ? -50.033 -10.130 87.413 1.00 90.94 270 MET A CA 1
ATOM 2137 C C . MET A 1 270 ? -51.493 -10.465 87.748 1.00 90.94 270 MET A C 1
ATOM 2139 O O . MET A 1 270 ? -51.952 -10.148 88.844 1.00 90.94 270 MET A O 1
ATOM 2143 N N . SER A 1 271 ? -52.205 -11.192 86.876 1.00 92.88 271 SER A N 1
ATOM 2144 C CA . SER A 1 271 ? -53.568 -11.675 87.149 1.00 92.88 271 SER A CA 1
ATOM 2145 C C . SER A 1 271 ? -53.622 -12.603 88.367 1.00 92.88 271 SER A C 1
ATOM 2147 O O . SER A 1 271 ? -54.535 -12.496 89.190 1.00 92.88 271 SER A O 1
ATOM 2149 N N . ALA A 1 272 ? -52.646 -13.504 88.512 1.00 90.94 272 ALA A N 1
ATOM 2150 C CA . ALA A 1 272 ? -52.525 -14.377 89.677 1.00 90.94 272 ALA A CA 1
ATOM 2151 C C . ALA A 1 272 ? -52.234 -13.587 90.966 1.00 90.94 272 ALA A C 1
ATOM 2153 O O . ALA A 1 272 ? -52.833 -13.879 92.001 1.00 90.94 272 ALA A O 1
ATOM 2154 N N . MET A 1 273 ? -51.388 -12.553 90.902 1.00 89.62 273 MET A N 1
ATOM 2155 C CA . MET A 1 273 ? -51.109 -11.663 92.032 1.00 89.62 273 MET A CA 1
ATOM 2156 C C . MET A 1 273 ? -52.356 -10.874 92.453 1.00 89.62 273 MET A C 1
ATOM 2158 O O . MET A 1 273 ? -52.726 -10.917 93.622 1.00 89.62 273 MET A O 1
ATOM 2162 N N . THR A 1 274 ? -53.084 -10.257 91.515 1.00 92.25 274 THR A N 1
ATOM 2163 C CA . THR A 1 274 ? -54.345 -9.554 91.821 1.00 92.25 274 THR A CA 1
ATOM 2164 C C . THR A 1 274 ? -55.392 -10.491 92.433 1.00 92.25 274 THR A C 1
ATOM 2166 O O . THR A 1 274 ? -56.068 -10.111 93.386 1.00 92.25 274 THR A O 1
ATOM 2169 N N . LYS A 1 275 ? -55.501 -11.739 91.950 1.00 90.69 275 LYS A N 1
ATOM 2170 C CA . LYS A 1 275 ? -56.368 -12.763 92.565 1.00 90.69 275 LYS A CA 1
ATOM 2171 C C . LYS A 1 275 ? -55.925 -13.107 93.988 1.00 90.69 275 LYS A C 1
ATOM 2173 O O . LYS A 1 275 ? -56.774 -13.174 94.872 1.00 90.69 275 LYS A O 1
ATOM 2178 N N . ARG A 1 276 ? -54.620 -13.290 94.226 1.00 90.12 276 ARG A N 1
ATOM 2179 C CA . ARG A 1 276 ? -54.072 -13.543 95.567 1.00 90.12 276 ARG A CA 1
ATOM 2180 C C . ARG A 1 276 ? -54.417 -12.400 96.518 1.00 90.12 276 ARG A C 1
ATOM 2182 O O . ARG A 1 276 ? -54.921 -12.648 97.609 1.00 90.12 276 ARG A O 1
ATOM 2189 N N . ASP A 1 277 ? -54.192 -11.163 96.098 1.00 91.38 277 ASP A N 1
ATOM 2190 C CA . ASP A 1 277 ? -54.387 -9.987 96.946 1.00 91.38 277 ASP A CA 1
ATOM 2191 C C . ASP A 1 277 ? -55.878 -9.737 97.229 1.00 91.38 277 ASP A C 1
ATOM 2193 O O . ASP A 1 277 ? -56.237 -9.405 98.359 1.00 91.38 277 ASP A O 1
ATOM 2197 N N . GLN A 1 278 ? -56.764 -10.042 96.272 1.00 90.75 278 GLN A N 1
ATOM 2198 C CA . GLN A 1 278 ? -58.209 -10.125 96.511 1.00 90.75 278 GLN A CA 1
ATOM 2199 C C . GLN A 1 278 ? -58.559 -11.214 97.542 1.00 90.75 278 GLN A C 1
ATOM 2201 O O . GLN A 1 278 ? -59.288 -10.937 98.490 1.00 90.75 278 GLN A O 1
ATOM 2206 N N . THR A 1 279 ? -58.009 -12.432 97.429 1.00 89.38 279 THR A N 1
ATOM 2207 C CA . THR A 1 279 ? -58.270 -13.484 98.433 1.00 89.38 279 THR A CA 1
ATOM 2208 C C . THR A 1 279 ? -57.721 -13.136 99.819 1.00 89.38 279 THR A C 1
ATOM 2210 O O . THR A 1 279 ? -58.346 -13.487 100.813 1.00 89.38 279 THR A O 1
ATOM 2213 N N . LEU A 1 280 ? -56.608 -12.400 99.913 1.00 89.00 280 LEU A N 1
ATOM 2214 C CA . LEU A 1 280 ? -56.083 -11.894 101.186 1.00 89.00 280 LEU A CA 1
ATOM 2215 C C . LEU A 1 280 ? -57.004 -10.825 101.793 1.00 89.00 280 LEU A C 1
ATOM 2217 O O . LEU A 1 280 ? -57.236 -10.845 103.001 1.00 89.00 280 LEU A O 1
ATOM 2221 N N . LEU A 1 281 ? -57.576 -9.940 100.969 1.00 91.06 281 LEU A N 1
ATOM 2222 C CA . LEU A 1 281 ? -58.583 -8.966 101.397 1.00 91.06 281 LEU A CA 1
ATOM 2223 C C . LEU A 1 281 ? -59.851 -9.658 101.926 1.00 91.06 281 LEU A C 1
ATOM 2225 O O . LEU A 1 281 ? -60.395 -9.253 102.951 1.00 91.06 281 LEU A O 1
ATOM 2229 N N . ASP A 1 282 ? -60.320 -10.706 101.251 1.00 89.56 282 ASP A N 1
ATOM 2230 C CA . ASP A 1 282 ? -61.530 -11.428 101.656 1.00 89.56 282 ASP A CA 1
ATOM 2231 C C . ASP A 1 282 ? -61.296 -12.321 102.890 1.00 89.56 282 ASP A C 1
ATOM 2233 O O . ASP A 1 282 ? -62.166 -12.399 103.757 1.00 89.56 282 ASP A O 1
ATOM 2237 N N . VAL A 1 283 ? -60.095 -12.890 103.053 1.00 88.44 283 VAL A N 1
ATOM 2238 C CA . VAL A 1 283 ? -59.663 -13.544 104.304 1.00 88.44 283 VAL A CA 1
ATOM 2239 C C . VAL A 1 283 ? -59.562 -12.541 105.459 1.00 88.44 283 VAL A C 1
ATOM 2241 O O . VAL A 1 283 ? -59.941 -12.879 106.579 1.00 88.44 283 VAL A O 1
ATOM 2244 N N . ALA A 1 284 ? -59.109 -11.305 105.216 1.00 87.06 284 ALA A N 1
ATOM 2245 C CA . ALA A 1 284 ? -59.089 -10.261 106.243 1.00 87.06 284 ALA A CA 1
ATOM 2246 C C . ALA A 1 284 ? -60.511 -9.895 106.709 1.00 87.06 284 ALA A C 1
ATOM 2248 O O . ALA A 1 284 ? -60.773 -9.919 107.909 1.00 87.06 284 ALA A O 1
ATOM 2249 N N . LYS A 1 285 ? -61.455 -9.682 105.780 1.00 88.06 285 LYS A N 1
ATOM 2250 C CA . LYS A 1 285 ? -62.879 -9.465 106.115 1.00 88.06 285 LYS A CA 1
ATOM 2251 C C . LYS A 1 285 ? -63.470 -10.630 106.910 1.00 88.06 285 LYS A C 1
ATOM 2253 O O . LYS A 1 285 ? -64.169 -10.403 107.890 1.00 88.06 285 LYS A O 1
ATOM 2258 N N . ALA A 1 286 ? -63.187 -11.870 106.501 1.00 86.19 286 ALA A N 1
ATOM 2259 C CA . ALA A 1 286 ? -63.674 -13.061 107.195 1.00 86.19 286 ALA A CA 1
ATOM 2260 C C . ALA A 1 286 ? -63.109 -13.161 108.621 1.00 86.19 286 ALA A C 1
ATOM 2262 O O . ALA A 1 286 ? -63.858 -13.432 109.556 1.00 86.19 286 ALA A O 1
ATOM 2263 N N . LYS A 1 287 ? -61.812 -12.873 108.806 1.00 88.69 287 LYS A N 1
ATOM 2264 C CA . LYS A 1 287 ? -61.185 -12.772 110.130 1.00 88.69 287 LYS A CA 1
ATOM 2265 C C . LYS A 1 287 ? -61.894 -11.729 110.993 1.00 88.69 287 LYS A C 1
ATOM 2267 O O . LYS A 1 287 ? -62.214 -12.021 112.142 1.00 88.69 287 LYS A O 1
ATOM 2272 N N . ASP A 1 288 ? -62.116 -10.532 110.463 1.00 87.00 288 ASP A N 1
ATOM 2273 C CA . ASP A 1 288 ? -62.689 -9.433 111.238 1.00 87.00 288 ASP A CA 1
ATOM 2274 C C . ASP A 1 288 ? -64.150 -9.731 111.629 1.00 87.00 288 ASP A C 1
ATOM 2276 O O . ASP A 1 288 ? -64.488 -9.574 112.799 1.00 87.00 288 ASP A O 1
ATOM 2280 N N . ALA A 1 289 ? -64.951 -10.326 110.734 1.00 84.56 289 ALA A N 1
ATOM 2281 C CA . ALA A 1 289 ? -66.286 -10.843 111.059 1.00 84.56 289 ALA A CA 1
ATOM 2282 C C . ALA A 1 289 ? -66.255 -11.918 112.167 1.00 84.56 289 ALA A C 1
ATOM 2284 O O . ALA A 1 289 ? -66.952 -11.785 113.168 1.00 84.56 289 ALA A O 1
ATOM 2285 N N . THR A 1 290 ? -65.370 -12.925 112.081 1.00 83.12 290 THR A N 1
ATOM 2286 C CA . THR A 1 290 ? -65.236 -13.922 113.170 1.00 83.12 290 THR A CA 1
ATOM 2287 C C . THR A 1 290 ? -64.758 -13.319 114.495 1.00 83.12 290 THR A C 1
ATOM 2289 O O . THR A 1 290 ? -64.954 -13.908 115.555 1.00 83.12 290 THR A O 1
ATOM 2292 N N . ASN A 1 291 ? -64.125 -12.145 114.462 1.00 86.81 291 ASN A N 1
ATOM 2293 C CA . ASN A 1 291 ? -63.701 -11.426 115.657 1.00 86.81 291 ASN A CA 1
ATOM 2294 C C . ASN A 1 291 ? -64.863 -10.619 116.274 1.00 86.81 291 ASN A C 1
ATOM 2296 O O . ASN A 1 291 ? -64.917 -10.485 117.494 1.00 86.81 291 ASN A O 1
ATOM 2300 N N . GLU A 1 292 ? -65.815 -10.148 115.462 1.00 83.94 292 GLU A N 1
ATOM 2301 C CA . GLU A 1 292 ? -67.106 -9.616 115.924 1.00 83.94 292 GLU A CA 1
ATOM 2302 C C . GLU A 1 292 ? -67.975 -10.735 116.532 1.00 83.94 292 GLU A C 1
ATOM 2304 O O . GLU A 1 292 ? -68.427 -10.585 117.669 1.00 83.94 292 GLU A O 1
ATOM 2309 N N . ASP A 1 293 ? -68.082 -11.902 115.878 1.00 82.25 293 ASP A N 1
ATOM 2310 C CA . ASP A 1 293 ? -68.753 -13.100 116.423 1.00 82.25 293 ASP A CA 1
ATOM 2311 C C . ASP A 1 293 ? -68.168 -13.517 117.791 1.00 82.25 293 ASP A C 1
ATOM 2313 O O . ASP A 1 293 ? -68.892 -13.886 118.721 1.00 82.25 293 ASP A O 1
ATOM 2317 N N . LEU A 1 294 ? -66.839 -13.444 117.951 1.00 81.00 294 LEU A N 1
ATOM 2318 C CA . LEU A 1 294 ? -66.149 -13.736 119.216 1.00 81.00 294 LEU A CA 1
ATOM 2319 C C . LEU A 1 294 ? -66.415 -12.689 120.310 1.00 81.00 294 LEU A C 1
ATOM 2321 O O . LEU A 1 294 ? -66.378 -13.025 121.495 1.00 81.00 294 LEU A O 1
ATOM 2325 N N . ILE A 1 295 ? -66.700 -11.437 119.948 1.00 82.94 295 ILE A N 1
ATOM 2326 C CA . ILE A 1 295 ? -67.120 -10.399 120.899 1.00 82.94 295 ILE A CA 1
ATOM 2327 C C . ILE A 1 295 ? -68.584 -10.618 121.301 1.00 82.94 295 ILE A C 1
ATOM 2329 O O . ILE A 1 295 ? -68.899 -10.572 122.492 1.00 82.94 295 ILE A O 1
ATOM 2333 N N . GLU A 1 296 ? -69.475 -10.918 120.353 1.00 81.44 296 GLU A N 1
ATOM 2334 C CA . GLU A 1 296 ? -70.886 -11.181 120.650 1.00 81.44 296 GLU A CA 1
ATOM 2335 C C . GLU A 1 296 ? -71.061 -12.447 121.499 1.00 81.44 296 GLU A C 1
ATOM 2337 O O . GLU A 1 296 ? -71.686 -12.394 122.560 1.00 81.44 296 GLU A O 1
ATOM 2342 N N . THR A 1 297 ? -70.430 -13.562 121.124 1.00 78.12 297 THR A N 1
ATOM 2343 C CA . THR A 1 297 ? -70.465 -14.802 121.922 1.00 78.12 297 THR A CA 1
ATOM 2344 C C . THR A 1 297 ? -69.857 -14.621 123.315 1.00 78.12 297 THR A C 1
ATOM 2346 O O . THR A 1 297 ? -70.381 -15.182 124.278 1.00 78.12 297 THR A O 1
ATOM 2349 N N . ARG A 1 298 ? -68.824 -13.781 123.477 1.00 80.06 298 ARG A N 1
ATOM 2350 C CA . ARG A 1 298 ? -68.283 -13.409 124.796 1.00 80.06 298 ARG A CA 1
ATOM 2351 C C . ARG A 1 298 ? -69.285 -12.613 125.638 1.00 80.06 298 ARG A C 1
ATOM 2353 O O . ARG A 1 298 ? -69.410 -12.886 126.831 1.00 80.06 298 ARG A O 1
ATOM 2360 N N . ASN A 1 299 ? -70.023 -11.682 125.033 1.00 79.56 299 ASN A N 1
ATOM 2361 C CA . ASN A 1 299 ? -71.082 -10.924 125.708 1.00 79.56 299 ASN A CA 1
ATOM 2362 C C . ASN A 1 299 ? -72.269 -11.826 126.094 1.00 79.56 299 ASN A C 1
ATOM 2364 O O . ASN A 1 299 ? -72.799 -11.714 127.200 1.00 79.56 299 ASN A O 1
ATOM 2368 N N . VAL A 1 300 ? -72.659 -12.764 125.223 1.00 79.44 300 VAL A N 1
ATOM 2369 C CA . VAL A 1 300 ? -73.660 -13.801 125.532 1.00 79.44 300 VAL A CA 1
ATOM 2370 C C . VAL A 1 300 ? -73.189 -14.665 126.701 1.00 79.44 300 VAL A C 1
ATOM 2372 O O . VAL A 1 300 ? -73.945 -14.857 127.650 1.00 79.44 300 VAL A O 1
ATOM 2375 N N . LEU A 1 301 ? -71.932 -15.120 126.695 1.00 75.19 301 LEU A N 1
ATOM 2376 C CA . LEU A 1 301 ? -71.379 -15.942 127.771 1.00 75.19 301 LEU A CA 1
ATOM 2377 C C . LEU A 1 301 ? -71.365 -15.176 129.107 1.00 75.19 301 LEU A C 1
ATOM 2379 O O . LEU A 1 301 ? -71.821 -15.715 130.115 1.00 75.19 301 LEU A O 1
ATOM 2383 N N . GLN A 1 302 ? -70.975 -13.896 129.105 1.00 79.44 302 GLN A N 1
ATOM 2384 C CA . GLN A 1 302 ? -71.035 -13.026 130.287 1.00 79.44 302 GLN A CA 1
ATOM 2385 C C . GLN A 1 302 ? -72.471 -12.835 130.817 1.00 79.44 302 GLN A C 1
ATOM 2387 O O . GLN A 1 302 ? -72.698 -12.859 132.031 1.00 79.44 302 GLN A O 1
ATOM 2392 N N . ASN A 1 303 ? -73.462 -12.710 129.928 1.00 74.88 303 ASN A N 1
ATOM 2393 C CA . ASN A 1 303 ? -74.874 -12.701 130.318 1.00 74.88 303 ASN A CA 1
ATOM 2394 C C . ASN A 1 303 ? -75.314 -14.053 130.905 1.00 74.88 303 ASN A C 1
ATOM 2396 O O . ASN A 1 303 ? -76.022 -14.069 131.912 1.00 74.88 303 ASN A O 1
ATOM 2400 N N . THR A 1 304 ? -74.859 -15.185 130.352 1.00 73.56 304 THR A N 1
ATOM 2401 C CA . THR A 1 304 ? -75.162 -16.506 130.931 1.00 73.56 304 THR A CA 1
ATOM 2402 C C . THR A 1 304 ? -74.496 -16.731 132.287 1.00 73.56 304 THR A C 1
ATOM 2404 O O . THR A 1 304 ? -75.114 -17.364 133.133 1.00 73.56 304 THR A O 1
ATOM 2407 N N . THR A 1 305 ? -73.316 -16.165 132.575 1.00 75.81 305 THR A N 1
ATOM 2408 C CA . THR A 1 305 ? -72.744 -16.219 133.936 1.00 75.81 305 THR A CA 1
ATOM 2409 C C . THR A 1 305 ? -73.567 -15.407 134.938 1.00 75.81 305 THR A C 1
ATOM 2411 O O . THR A 1 305 ? -73.916 -15.938 135.988 1.00 75.81 305 THR A O 1
ATOM 2414 N N . LEU A 1 306 ? -74.002 -14.191 134.584 1.00 76.44 306 LEU A N 1
ATOM 2415 C CA . LEU A 1 306 ? -74.900 -13.379 135.427 1.00 76.44 306 LEU A CA 1
ATOM 2416 C C . LEU A 1 306 ? -76.283 -14.035 135.618 1.00 76.44 306 LEU A C 1
ATOM 2418 O O . LEU A 1 306 ? -76.942 -13.854 136.644 1.00 76.44 306 LEU A O 1
ATOM 2422 N N . GLN A 1 307 ? -76.749 -14.801 134.629 1.00 73.31 307 GLN A N 1
ATOM 2423 C CA . GLN A 1 307 ? -77.961 -15.610 134.743 1.00 73.31 307 GLN A CA 1
ATOM 2424 C C . GLN A 1 307 ? -77.735 -16.855 135.613 1.00 73.31 307 GLN A C 1
ATOM 2426 O O . GLN A 1 307 ? -78.603 -17.170 136.426 1.00 73.31 307 GLN A O 1
ATOM 2431 N N . ASN A 1 308 ? -76.573 -17.506 135.506 1.00 70.69 308 ASN A N 1
ATOM 2432 C CA . ASN A 1 308 ? -76.201 -18.655 136.326 1.00 70.69 308 ASN A CA 1
ATOM 2433 C C . ASN A 1 308 ? -76.102 -18.273 137.807 1.00 70.69 308 ASN A C 1
ATOM 2435 O O . ASN A 1 308 ? -76.712 -18.951 138.625 1.00 70.69 308 ASN A O 1
ATOM 2439 N N . GLU A 1 309 ? -75.458 -17.153 138.150 1.00 76.06 309 GLU A N 1
ATOM 2440 C CA . GLU A 1 309 ? -75.420 -16.600 139.517 1.00 76.06 309 GLU A CA 1
ATOM 2441 C C . GLU A 1 309 ? -76.839 -16.392 140.084 1.00 76.06 309 GLU A C 1
ATOM 2443 O O . GLU A 1 309 ? -77.156 -16.815 141.197 1.00 76.06 309 GLU A O 1
ATOM 2448 N N . ARG A 1 310 ? -77.749 -15.825 139.277 1.00 73.50 310 ARG A N 1
ATOM 2449 C CA . ARG A 1 310 ? -79.170 -15.655 139.640 1.00 73.50 310 ARG A CA 1
ATOM 2450 C C . ARG A 1 310 ? -79.932 -16.974 139.781 1.00 73.50 310 ARG A C 1
ATOM 2452 O O . ARG A 1 310 ? -80.894 -17.023 140.545 1.00 73.50 310 ARG A O 1
ATOM 2459 N N . THR A 1 311 ? -79.559 -18.023 139.049 1.00 69.00 311 THR A N 1
ATOM 2460 C CA . THR A 1 311 ? -80.119 -19.368 139.257 1.00 69.00 311 THR A CA 1
ATOM 2461 C C . THR A 1 311 ? -79.451 -20.116 140.400 1.00 69.00 311 THR A C 1
ATOM 2463 O O . THR A 1 311 ? -80.104 -20.963 140.984 1.00 69.00 311 THR A O 1
ATOM 2466 N N . GLN A 1 312 ? -78.210 -19.793 140.762 1.00 71.31 312 GLN A N 1
ATOM 2467 C CA . GLN A 1 312 ? -77.471 -20.434 141.848 1.00 71.31 312 GLN A CA 1
ATOM 2468 C C . GLN A 1 312 ? -78.006 -19.988 143.213 1.00 71.31 312 GLN A C 1
ATOM 2470 O O . GLN A 1 312 ? -78.261 -20.833 144.061 1.00 71.31 312 GLN A O 1
ATOM 2475 N N . LEU A 1 313 ? -78.351 -18.704 143.366 1.00 71.94 313 LEU A N 1
ATOM 2476 C CA . LEU A 1 313 ? -79.114 -18.212 144.524 1.00 71.94 313 LEU A CA 1
ATOM 2477 C C . LEU A 1 313 ? -80.476 -18.920 144.681 1.00 71.94 313 LEU A C 1
ATOM 2479 O O . LEU A 1 313 ? -80.896 -19.218 145.792 1.00 71.94 313 LEU A O 1
ATOM 2483 N N . LYS A 1 314 ? -81.152 -19.245 143.569 1.00 70.38 314 LYS A N 1
ATOM 2484 C CA . LYS A 1 314 ? -82.378 -20.071 143.589 1.00 70.38 314 LYS A CA 1
ATOM 2485 C C . LYS A 1 314 ? -82.090 -21.555 143.810 1.00 70.38 314 LYS A C 1
ATOM 2487 O O . LYS A 1 314 ? -82.942 -22.272 144.324 1.00 70.38 314 LYS A O 1
ATOM 2492 N N . LEU A 1 315 ? -80.914 -22.030 143.403 1.00 62.88 315 LEU A N 1
ATOM 2493 C CA . LEU A 1 315 ? -80.493 -23.407 143.606 1.00 62.88 315 LEU A CA 1
ATOM 2494 C C . LEU A 1 315 ? -80.309 -23.657 145.102 1.00 62.88 315 LEU A C 1
ATOM 2496 O O . LEU A 1 315 ? -80.874 -24.623 145.594 1.00 62.88 315 LEU A O 1
ATOM 2500 N N . GLU A 1 316 ? -79.669 -22.741 145.832 1.00 73.19 316 GLU A N 1
ATOM 2501 C CA . GLU A 1 316 ? -79.526 -22.784 147.296 1.00 73.19 316 GLU A CA 1
ATOM 2502 C C . GLU A 1 316 ? -80.890 -22.861 148.022 1.00 73.19 316 GLU A C 1
ATOM 2504 O O . GLU A 1 316 ? -81.054 -23.661 148.947 1.00 73.19 316 GLU A O 1
ATOM 2509 N N . GLU A 1 317 ? -81.911 -22.122 147.560 1.00 66.31 317 GLU A N 1
ATOM 2510 C CA . GLU A 1 317 ? -83.300 -22.231 148.060 1.00 66.31 317 GLU A CA 1
ATOM 2511 C C . GLU A 1 317 ? -83.934 -23.615 147.793 1.00 66.31 317 GLU A C 1
ATOM 2513 O O . GLU A 1 317 ? -84.806 -24.063 148.545 1.00 66.31 317 GLU A O 1
ATOM 2518 N N . THR A 1 318 ? -83.505 -24.310 146.732 1.00 63.66 318 THR A N 1
ATOM 2519 C CA . THR A 1 318 ? -83.979 -25.661 146.375 1.00 63.66 318 THR A CA 1
ATOM 2520 C C . THR A 1 318 ? -83.110 -26.798 146.912 1.00 63.66 318 THR A C 1
ATOM 2522 O O . THR A 1 318 ? -83.630 -27.890 147.119 1.00 63.66 318 THR A O 1
ATOM 2525 N N . GLU A 1 319 ? -81.828 -26.589 147.214 1.00 63.84 319 GLU A N 1
ATOM 2526 C CA . GLU A 1 319 ? -80.950 -27.628 147.771 1.00 63.84 319 GLU A CA 1
ATOM 2527 C C . GLU A 1 319 ? -81.364 -27.989 149.201 1.00 63.84 319 GLU A C 1
ATOM 2529 O O . GLU A 1 319 ? -81.398 -29.170 149.545 1.00 63.84 319 GLU A O 1
ATOM 2534 N N . GLN A 1 320 ? -81.857 -27.014 149.976 1.00 62.09 320 GLN A N 1
ATOM 2535 C CA . GLN A 1 320 ? -82.534 -27.249 151.263 1.00 62.09 320 GLN A CA 1
ATOM 2536 C C . GLN A 1 320 ? -83.763 -28.180 151.148 1.00 62.09 320 GLN A C 1
ATOM 2538 O O . GLN A 1 320 ? -84.174 -28.804 152.129 1.00 62.09 320 GLN A O 1
ATOM 2543 N N . GLN A 1 321 ? -84.349 -28.291 149.950 1.00 60.53 321 GLN A N 1
ATOM 2544 C CA . GLN A 1 321 ? -85.473 -29.178 149.635 1.00 60.53 321 GLN A CA 1
ATOM 2545 C C . GLN A 1 321 ? -84.972 -30.509 149.034 1.00 60.53 321 GLN A C 1
ATOM 2547 O O . GLN A 1 321 ? -85.505 -31.573 149.345 1.00 60.53 321 GLN A O 1
ATOM 2552 N N . ALA A 1 322 ? -83.915 -30.473 148.216 1.00 55.69 322 ALA A N 1
ATOM 2553 C CA . ALA A 1 322 ? -83.360 -31.625 147.507 1.00 55.69 322 ALA A CA 1
ATOM 2554 C C . ALA A 1 322 ? -82.561 -32.588 148.404 1.00 55.69 322 ALA A C 1
ATOM 2556 O O . ALA A 1 322 ? -82.584 -33.798 148.166 1.00 55.69 322 ALA A O 1
ATOM 2557 N N . ASP A 1 323 ? -81.913 -32.103 149.468 1.00 61.94 323 ASP A N 1
ATOM 2558 C CA . ASP A 1 323 ? -81.133 -32.945 150.395 1.00 61.94 323 ASP A CA 1
ATOM 2559 C C . ASP A 1 323 ? -82.010 -33.941 151.194 1.00 61.94 323 ASP A C 1
ATOM 2561 O O . ASP A 1 323 ? -81.525 -34.934 151.748 1.00 61.94 323 ASP A O 1
ATOM 2565 N N . GLN A 1 324 ? -83.332 -33.725 151.193 1.00 55.53 324 GLN A N 1
ATOM 2566 C CA . GLN A 1 324 ? -84.332 -34.671 151.700 1.00 55.53 324 GLN A CA 1
ATOM 2567 C C . GLN A 1 324 ? -84.559 -35.853 150.739 1.00 55.53 324 GLN A C 1
ATOM 2569 O O . GLN A 1 324 ? -84.817 -36.967 151.190 1.00 55.53 324 GLN A O 1
ATOM 2574 N N . PHE A 1 325 ? -84.413 -35.637 149.426 1.00 58.03 325 PHE A N 1
ATOM 2575 C CA . PHE A 1 325 ? -84.598 -36.656 148.385 1.00 58.03 325 PHE A CA 1
ATOM 2576 C C . PHE A 1 325 ? -83.303 -37.395 148.017 1.00 58.03 325 PHE A C 1
ATOM 2578 O O . PHE A 1 325 ? -83.346 -38.584 147.702 1.00 58.03 325 PHE A O 1
ATOM 2585 N N . ARG A 1 326 ? -82.147 -36.720 148.087 1.00 55.78 326 ARG A N 1
ATOM 2586 C CA . ARG A 1 326 ? -80.830 -37.236 147.656 1.00 55.78 326 ARG A CA 1
ATOM 2587 C C . ARG A 1 326 ? -80.494 -38.619 148.234 1.00 55.78 326 ARG A C 1
ATOM 2589 O O . ARG A 1 326 ? -80.076 -39.517 147.509 1.00 55.78 326 ARG A O 1
ATOM 2596 N N . LYS A 1 327 ? -80.813 -38.821 149.518 1.00 59.88 327 LYS A N 1
ATOM 2597 C CA . LYS A 1 327 ? -80.589 -40.058 150.295 1.00 59.88 327 LYS A CA 1
ATOM 2598 C C . LYS A 1 327 ? -81.272 -41.318 149.738 1.00 59.88 327 LYS A C 1
ATOM 2600 O O . LYS A 1 327 ? -80.977 -42.407 150.220 1.00 59.88 327 LYS A O 1
ATOM 2605 N N . LEU A 1 328 ? -82.183 -41.191 148.769 1.00 56.66 328 LEU A N 1
ATOM 2606 C CA . LEU A 1 328 ? -82.918 -42.311 148.170 1.00 56.66 328 LEU A CA 1
ATOM 2607 C C . LEU A 1 328 ? -82.350 -42.791 146.821 1.00 56.66 328 LEU A C 1
ATOM 2609 O O . LEU A 1 328 ? -82.776 -43.842 146.348 1.00 56.66 328 LEU A O 1
ATOM 2613 N N . TYR A 1 329 ? -81.430 -42.051 146.189 1.00 52.78 329 TYR A N 1
ATOM 2614 C CA . TYR A 1 329 ? -81.034 -42.301 144.791 1.00 52.78 329 TYR A CA 1
ATOM 2615 C C . TYR A 1 329 ? -79.605 -42.840 144.604 1.00 52.78 329 TYR A C 1
ATOM 2617 O O . TYR A 1 329 ? -79.361 -43.605 143.673 1.00 52.78 329 TYR A O 1
ATOM 2625 N N . ASP A 1 330 ? -78.669 -42.511 145.499 1.00 52.06 330 ASP A N 1
ATOM 2626 C CA . ASP A 1 330 ? -77.233 -42.806 145.317 1.00 52.06 330 ASP A CA 1
ATOM 2627 C C . ASP A 1 330 ? -76.871 -44.313 145.302 1.00 52.06 330 ASP A C 1
ATOM 2629 O O . ASP A 1 330 ? -75.745 -44.682 144.974 1.00 52.06 330 ASP A O 1
ATOM 2633 N N . VAL A 1 331 ? -77.819 -45.204 145.619 1.00 60.59 331 VAL A N 1
ATOM 2634 C CA . VAL A 1 331 ? -77.611 -46.662 145.709 1.00 60.59 331 VAL A CA 1
ATOM 2635 C C . VAL A 1 331 ? -77.515 -47.354 144.338 1.00 60.59 331 VAL A C 1
ATOM 2637 O O . VAL A 1 331 ? -76.845 -48.375 144.223 1.00 60.59 331 VAL A O 1
ATOM 2640 N N . THR A 1 332 ? -78.185 -46.854 143.293 1.00 54.16 332 THR A N 1
ATOM 2641 C CA . THR A 1 332 ? -78.556 -47.691 142.127 1.00 54.16 332 THR A CA 1
ATOM 2642 C C . THR A 1 332 ? -77.756 -47.474 140.838 1.00 54.16 332 THR A C 1
ATOM 2644 O O . THR A 1 332 ? -78.051 -48.133 139.841 1.00 54.16 332 THR A O 1
ATOM 2647 N N . ARG A 1 333 ? -76.759 -46.573 140.800 1.00 46.69 333 ARG A N 1
ATOM 2648 C CA . ARG A 1 333 ? -76.146 -46.121 139.525 1.00 46.69 333 ARG A CA 1
ATOM 2649 C C . ARG A 1 333 ? -74.661 -46.444 139.295 1.00 46.69 333 ARG A C 1
ATOM 2651 O O . ARG A 1 333 ? -74.121 -45.988 138.291 1.00 46.69 333 ARG A O 1
ATOM 2658 N N . LEU A 1 334 ? -73.994 -47.181 140.187 1.00 47.22 334 LEU A N 1
ATOM 2659 C CA . LEU A 1 334 ? -72.520 -47.281 140.198 1.00 47.22 334 LEU A CA 1
ATOM 2660 C C . LEU A 1 334 ? -71.919 -48.481 139.424 1.00 47.22 334 LEU A C 1
ATOM 2662 O O . LEU A 1 334 ? -70.704 -48.553 139.271 1.00 47.22 334 LEU A O 1
ATOM 2666 N N . GLU A 1 335 ? -72.723 -49.444 138.961 1.00 45.31 335 GLU A N 1
ATOM 2667 C CA . GLU A 1 335 ? -72.220 -50.809 138.686 1.00 45.31 335 GLU A CA 1
ATOM 2668 C C . GLU A 1 335 ? -71.879 -51.159 137.218 1.00 45.31 335 GLU A C 1
ATOM 2670 O O . GLU A 1 335 ? -71.306 -52.219 136.972 1.00 45.31 335 GLU A O 1
ATOM 2675 N N . LEU A 1 336 ? -72.232 -50.331 136.223 1.00 39.91 336 LEU A N 1
ATOM 2676 C CA . LEU A 1 336 ? -72.456 -50.824 134.844 1.00 39.91 336 LEU A CA 1
ATOM 2677 C C . LEU A 1 336 ? -71.428 -50.438 133.752 1.00 39.91 336 LEU A C 1
ATOM 2679 O O . LEU A 1 336 ? -71.644 -50.771 132.589 1.00 39.91 336 LEU A O 1
ATOM 2683 N N . GLU A 1 337 ? -70.324 -49.753 134.073 1.00 46.41 337 GLU A N 1
ATOM 2684 C CA . GLU A 1 337 ? -69.579 -48.964 133.062 1.00 46.41 337 GLU A CA 1
ATOM 2685 C C . GLU A 1 337 ? -68.247 -49.544 132.514 1.00 46.41 337 GLU A C 1
ATOM 2687 O O . GLU A 1 337 ? -67.710 -48.991 131.557 1.00 46.41 337 GLU A O 1
ATOM 2692 N N . THR A 1 338 ? -67.665 -50.618 133.075 1.00 45.41 338 THR A N 1
ATOM 2693 C CA . THR A 1 338 ? -66.182 -50.768 133.043 1.00 45.41 338 THR A CA 1
ATOM 2694 C C . THR A 1 338 ? -65.537 -51.977 132.336 1.00 45.41 338 THR A C 1
ATOM 2696 O O . THR A 1 338 ? -64.307 -52.005 132.264 1.00 45.41 338 THR A O 1
ATOM 2699 N N . LEU A 1 339 ? -66.257 -52.975 131.793 1.00 41.09 339 LEU A N 1
ATOM 2700 C CA . LEU A 1 339 ? -65.610 -54.205 131.271 1.00 41.09 339 LEU A CA 1
ATOM 2701 C C . LEU A 1 339 ? -66.188 -54.792 129.967 1.00 41.09 339 LEU A C 1
ATOM 2703 O O . LEU A 1 339 ? -67.227 -55.451 130.000 1.00 41.09 339 LEU A O 1
ATOM 2707 N N . ARG A 1 340 ? -65.408 -54.706 128.869 1.00 38.22 340 ARG A N 1
ATOM 2708 C CA . ARG A 1 340 ? -64.915 -55.841 128.029 1.00 38.22 340 ARG A CA 1
ATOM 2709 C C . ARG A 1 340 ? -64.336 -55.367 126.686 1.00 38.22 340 ARG A C 1
ATOM 2711 O O . ARG A 1 340 ? -65.041 -55.269 125.687 1.00 38.22 340 ARG A O 1
ATOM 2718 N N . ALA A 1 341 ? -63.021 -55.161 126.651 1.00 44.06 341 ALA A N 1
ATOM 2719 C CA . ALA A 1 341 ? -62.241 -55.015 125.423 1.00 44.06 341 ALA A CA 1
ATOM 2720 C C . ALA A 1 341 ? -61.038 -55.981 125.433 1.00 44.06 341 ALA A C 1
ATOM 2722 O O . ALA A 1 341 ? -60.554 -56.332 126.506 1.00 44.06 341 ALA A O 1
ATOM 2723 N N . ALA A 1 342 ? -60.552 -56.322 124.231 1.00 39.97 342 ALA A N 1
ATOM 2724 C CA . ALA A 1 342 ? -59.385 -57.160 123.896 1.00 39.97 342 ALA A CA 1
ATOM 2725 C C . ALA A 1 342 ? -59.526 -58.703 123.954 1.00 39.97 342 ALA A C 1
ATOM 2727 O O . ALA A 1 342 ? -59.682 -59.287 125.020 1.00 39.97 342 ALA A O 1
ATOM 2728 N N . HIS A 1 343 ? -59.293 -59.350 122.796 1.00 39.59 343 HIS A N 1
ATOM 2729 C CA . HIS A 1 343 ? -58.439 -60.549 122.700 1.00 39.59 343 HIS A CA 1
ATOM 2730 C C . HIS A 1 343 ? -57.837 -60.763 121.286 1.00 39.59 343 HIS A C 1
ATOM 2732 O O . HIS A 1 343 ? -56.620 -60.692 121.109 1.00 39.59 343 HIS A O 1
ATOM 2738 N N . ASP A 1 344 ? -58.662 -61.017 120.265 1.00 40.56 344 ASP A N 1
ATOM 2739 C CA . ASP A 1 344 ? -58.224 -61.786 119.084 1.00 40.56 344 ASP A CA 1
ATOM 2740 C C . ASP A 1 344 ? -57.544 -60.990 117.953 1.00 40.56 344 ASP A C 1
ATOM 2742 O O . ASP A 1 344 ? -58.181 -60.551 116.997 1.00 40.56 344 ASP A O 1
ATOM 2746 N N . LYS A 1 345 ? -56.207 -60.876 118.009 1.00 46.47 345 LYS A N 1
ATOM 2747 C CA . LYS A 1 345 ? -55.387 -60.296 116.920 1.00 46.47 345 LYS A CA 1
ATOM 2748 C C . LYS A 1 345 ? -54.068 -61.046 116.639 1.00 46.47 345 LYS A C 1
ATOM 2750 O O . LYS A 1 345 ? -53.017 -60.412 116.560 1.00 46.47 345 LYS A O 1
ATOM 2755 N N . LYS A 1 346 ? -54.086 -62.389 116.540 1.00 49.44 346 LYS A N 1
ATOM 2756 C CA . LYS A 1 346 ? -52.854 -63.197 116.318 1.00 49.44 346 LYS A CA 1
ATOM 2757 C C . LYS A 1 346 ? -52.913 -64.397 115.350 1.00 49.44 346 LYS A C 1
ATOM 2759 O O . LYS A 1 346 ? -51.879 -65.023 115.153 1.00 49.44 346 LYS A O 1
ATOM 2764 N N . CYS A 1 347 ? -54.049 -64.719 114.720 1.00 50.09 347 CYS A N 1
ATOM 2765 C CA . CYS A 1 347 ? -54.148 -65.901 113.833 1.00 50.09 347 CYS A CA 1
ATOM 2766 C C . CYS A 1 347 ? -54.148 -65.605 112.317 1.00 50.09 347 CYS A C 1
ATOM 2768 O O . CYS A 1 347 ? -54.160 -66.544 111.529 1.00 50.09 347 CYS A O 1
ATOM 2770 N N . ILE A 1 348 ? -54.156 -64.336 111.890 1.00 57.47 348 ILE A N 1
ATOM 2771 C CA . ILE A 1 348 ? -54.359 -63.959 110.473 1.00 57.47 348 ILE A CA 1
ATOM 2772 C C . ILE A 1 348 ? -53.025 -63.790 109.721 1.00 57.47 348 ILE A C 1
ATOM 2774 O O . ILE A 1 348 ? -52.880 -64.247 108.587 1.00 57.47 348 ILE A O 1
ATOM 2778 N N . ASP A 1 349 ? -52.040 -63.170 110.370 1.00 53.41 349 ASP A N 1
ATOM 2779 C CA . ASP A 1 349 ? -50.836 -62.623 109.729 1.00 53.41 349 ASP A CA 1
ATOM 2780 C C . ASP A 1 349 ? -49.946 -63.692 109.053 1.00 53.41 349 ASP A C 1
ATOM 2782 O O . ASP A 1 349 ? -49.263 -63.409 108.071 1.00 53.41 349 ASP A O 1
ATOM 2786 N N . ALA A 1 350 ? -49.986 -64.944 109.527 1.00 49.28 350 ALA A N 1
ATOM 2787 C CA . ALA A 1 350 ? -49.158 -66.035 109.004 1.00 49.28 350 ALA A CA 1
ATOM 2788 C C . ALA A 1 350 ? -49.580 -66.537 107.608 1.00 49.28 350 ALA A C 1
ATOM 2790 O O . ALA A 1 350 ? -48.753 -67.093 106.888 1.00 49.28 350 ALA A O 1
ATOM 2791 N N . HIS A 1 351 ? -50.846 -66.362 107.208 1.00 53.62 351 HIS A N 1
ATOM 2792 C CA . HIS A 1 351 ? -51.348 -66.918 105.943 1.00 53.62 351 HIS A CA 1
ATOM 2793 C C . HIS A 1 351 ? -51.123 -65.972 104.749 1.00 53.62 351 HIS A C 1
ATOM 2795 O O . HIS A 1 351 ? -50.929 -66.426 103.624 1.00 53.62 351 HIS A O 1
ATOM 2801 N N . GLN A 1 352 ? -51.079 -64.658 104.997 1.00 58.94 352 GLN A N 1
ATOM 2802 C CA . GLN A 1 352 ? -50.931 -63.626 103.959 1.00 58.94 352 GLN A CA 1
ATOM 2803 C C . GLN A 1 352 ? -49.533 -63.605 103.316 1.00 58.94 352 GLN A C 1
ATOM 2805 O O . GLN A 1 352 ? -49.389 -63.255 102.146 1.00 58.94 352 GLN A O 1
ATOM 2810 N N . ALA A 1 353 ? -48.494 -64.010 104.054 1.00 57.12 353 ALA A N 1
ATOM 2811 C CA . ALA A 1 353 ? -47.123 -64.033 103.545 1.00 57.12 353 ALA A CA 1
ATOM 2812 C C . ALA A 1 353 ? -46.914 -65.062 102.415 1.00 57.12 353 ALA A C 1
ATOM 2814 O O . ALA A 1 353 ? -46.101 -64.838 101.519 1.00 57.12 353 ALA A O 1
ATOM 2815 N N . GLN A 1 354 ? -47.652 -66.179 102.431 1.00 52.69 354 GLN A N 1
ATOM 2816 C CA . GLN A 1 354 ? -47.479 -67.250 101.445 1.00 52.69 354 GLN A CA 1
ATOM 2817 C C . GLN A 1 354 ? -48.201 -66.961 100.117 1.00 52.69 354 GLN A C 1
ATOM 2819 O O . GLN A 1 354 ? -47.732 -67.402 99.069 1.00 52.69 354 GLN A O 1
ATOM 2824 N N . THR A 1 355 ? -49.287 -66.180 100.127 1.00 62.41 355 THR A N 1
ATOM 2825 C CA . THR A 1 355 ? -49.930 -65.683 98.896 1.00 62.41 355 THR A CA 1
ATOM 2826 C C . THR A 1 355 ? -49.090 -64.629 98.179 1.00 62.41 355 THR A C 1
ATOM 2828 O O . THR A 1 355 ? -49.029 -64.651 96.955 1.00 62.41 355 THR A O 1
ATOM 2831 N N . ALA A 1 356 ? -48.403 -63.740 98.903 1.00 62.84 356 ALA A N 1
ATOM 2832 C CA . ALA A 1 356 ? -47.582 -62.693 98.284 1.00 62.84 356 ALA A CA 1
ATOM 2833 C C . ALA A 1 356 ? -46.434 -63.265 97.423 1.00 62.84 356 ALA A C 1
ATOM 2835 O O . ALA A 1 356 ? -46.153 -62.761 96.338 1.00 62.84 356 ALA A O 1
ATOM 2836 N N . ALA A 1 357 ? -45.803 -64.358 97.867 1.00 60.16 357 ALA A N 1
ATOM 2837 C CA . ALA A 1 357 ? -44.697 -64.986 97.142 1.00 60.16 357 ALA A CA 1
ATOM 2838 C C . ALA A 1 357 ? -45.088 -65.487 95.735 1.00 60.16 357 ALA A C 1
ATOM 2840 O O . ALA A 1 357 ? -44.294 -65.358 94.805 1.00 60.16 357 ALA A O 1
ATOM 2841 N N . SER A 1 358 ? -46.307 -66.012 95.552 1.00 64.06 358 SER A N 1
ATOM 2842 C CA . SER A 1 358 ? -46.761 -66.523 94.248 1.00 64.06 358 SER A CA 1
ATOM 2843 C C . SER A 1 358 ? -47.159 -65.423 93.259 1.00 64.06 358 SER A C 1
ATOM 2845 O O . SER A 1 358 ? -47.178 -65.664 92.052 1.00 64.06 358 SER A O 1
ATOM 2847 N N . GLN A 1 359 ? -47.445 -64.212 93.746 1.00 66.31 359 GLN A N 1
ATOM 2848 C CA . GLN A 1 359 ? -47.776 -63.058 92.906 1.00 66.31 359 GLN A CA 1
ATOM 2849 C C . GLN A 1 359 ? -46.516 -62.494 92.233 1.00 66.31 359 GLN A C 1
ATOM 2851 O O . GLN A 1 359 ? -46.500 -62.322 91.013 1.00 66.31 359 GLN A O 1
ATOM 2856 N N . TYR A 1 360 ? -45.419 -62.341 92.984 1.00 67.19 360 TYR A N 1
ATOM 2857 C CA . TYR A 1 360 ? -44.146 -61.850 92.442 1.00 67.19 360 TYR A CA 1
ATOM 2858 C C . TYR A 1 360 ? -43.543 -62.753 91.349 1.00 67.19 360 TYR A C 1
ATOM 2860 O O . TYR A 1 360 ? -42.924 -62.245 90.414 1.00 67.19 360 TYR A O 1
ATOM 2868 N N . GLU A 1 361 ? -43.745 -64.078 91.397 1.00 68.50 361 GLU A N 1
ATOM 2869 C CA . GLU A 1 361 ? -43.307 -64.969 90.307 1.00 68.50 361 GLU A CA 1
ATOM 2870 C C . GLU A 1 361 ? -44.113 -64.775 89.011 1.00 68.50 361 GLU A C 1
ATOM 2872 O O . GLU A 1 361 ? -43.559 -64.923 87.918 1.00 68.50 361 GLU A O 1
ATOM 2877 N N . GLN A 1 362 ? -45.397 -64.403 89.097 1.00 68.31 362 GLN A N 1
ATOM 2878 C CA . GLN A 1 362 ? -46.203 -64.077 87.915 1.00 68.31 362 GLN A CA 1
ATOM 2879 C C . GLN A 1 362 ? -45.798 -62.724 87.319 1.00 68.31 362 GLN A C 1
ATOM 2881 O O . GLN A 1 362 ? -45.591 -62.633 86.106 1.00 68.31 362 GLN A O 1
ATOM 2886 N N . GLU A 1 363 ? -45.595 -61.704 88.156 1.00 70.25 363 GLU A N 1
ATOM 2887 C CA . GLU A 1 363 ? -45.127 -60.375 87.734 1.00 70.25 363 GLU A CA 1
ATOM 2888 C C . GLU A 1 363 ? -43.780 -60.454 86.992 1.00 70.25 363 GLU A C 1
ATOM 2890 O O . GLU A 1 363 ? -43.635 -59.892 85.905 1.00 70.25 363 GLU A O 1
ATOM 2895 N N . LEU A 1 364 ? -42.829 -61.259 87.484 1.00 71.25 364 LEU A N 1
ATOM 2896 C CA . LEU A 1 364 ? -41.531 -61.494 86.830 1.00 71.25 364 LEU A CA 1
ATOM 2897 C C . LEU A 1 364 ? -41.633 -62.173 85.449 1.00 71.25 364 LEU A C 1
ATOM 2899 O O . LEU A 1 364 ? -40.734 -62.030 84.613 1.00 71.25 364 LEU A O 1
ATOM 2903 N N . VAL A 1 365 ? -42.706 -62.923 85.186 1.00 75.50 365 VAL A N 1
ATOM 2904 C CA . VAL A 1 365 ? -42.988 -63.523 83.869 1.00 75.50 365 VAL A CA 1
ATOM 2905 C C . VAL A 1 365 ? -43.688 -62.524 82.942 1.00 75.50 365 VAL A C 1
ATOM 2907 O O . VAL A 1 365 ? -43.441 -62.539 81.733 1.00 75.50 365 VAL A O 1
ATOM 2910 N N . GLU A 1 366 ? -44.517 -61.632 83.481 1.00 74.38 366 GLU A N 1
ATOM 2911 C CA . GLU A 1 366 ? -45.147 -60.532 82.741 1.00 74.38 366 GLU A CA 1
ATOM 2912 C C . GLU A 1 366 ? -44.101 -59.484 82.312 1.00 74.38 366 GLU A C 1
ATOM 2914 O O . GLU A 1 366 ? -44.040 -59.148 81.127 1.00 74.38 366 GLU A O 1
ATOM 2919 N N . GLU A 1 367 ? -43.192 -59.062 83.203 1.00 73.44 367 GLU A N 1
ATOM 2920 C CA . GLU A 1 367 ? -42.079 -58.151 82.875 1.00 73.44 367 GLU A CA 1
ATOM 2921 C C . GLU A 1 367 ? -41.181 -58.694 81.755 1.00 73.44 367 GLU A C 1
ATOM 2923 O O . GLU A 1 367 ? -40.756 -57.964 80.858 1.00 73.44 367 GLU A O 1
ATOM 2928 N N . ARG A 1 368 ? -40.909 -60.003 81.746 1.00 75.12 368 ARG A N 1
ATOM 2929 C CA . ARG A 1 368 ? -40.122 -60.628 80.670 1.00 75.12 368 ARG A CA 1
ATOM 2930 C C . ARG A 1 368 ? -40.851 -60.582 79.322 1.00 75.12 368 ARG A C 1
ATOM 2932 O O . ARG A 1 368 ? -40.195 -60.439 78.290 1.00 75.12 368 ARG A O 1
ATOM 2939 N N . LYS A 1 369 ? -42.189 -60.638 79.312 1.00 74.62 369 LYS A N 1
ATOM 2940 C CA . LYS A 1 369 ? -43.009 -60.468 78.097 1.00 74.62 369 LYS A CA 1
ATOM 2941 C C . LYS A 1 369 ? -43.104 -59.003 77.660 1.00 74.62 369 LYS A C 1
ATOM 2943 O O . LYS A 1 369 ? -43.077 -58.743 76.457 1.00 74.62 369 LYS A O 1
ATOM 2948 N N . THR A 1 370 ? -43.191 -58.041 78.583 1.00 74.06 370 THR A N 1
ATOM 2949 C CA . THR A 1 370 ? -43.184 -56.610 78.225 1.00 74.06 370 THR A CA 1
ATOM 2950 C C . THR A 1 370 ? -41.813 -56.178 77.708 1.00 74.06 370 THR A C 1
ATOM 2952 O O . THR A 1 370 ? -41.751 -55.532 76.667 1.00 74.06 370 THR A O 1
ATOM 2955 N N . LEU A 1 371 ? -40.712 -56.625 78.322 1.00 72.88 371 LEU A N 1
ATOM 2956 C CA . LEU A 1 371 ? -39.350 -56.395 77.823 1.00 72.88 371 LEU A CA 1
ATOM 2957 C C . LEU A 1 371 ? -39.100 -57.025 76.445 1.00 72.88 371 LEU A C 1
ATOM 2959 O O . LEU A 1 371 ? -38.394 -56.428 75.633 1.00 72.88 371 LEU A O 1
ATOM 2963 N N . ALA A 1 372 ? -39.684 -58.191 76.145 1.00 73.62 372 ALA A N 1
ATOM 2964 C CA . ALA A 1 372 ? -39.630 -58.770 74.801 1.00 73.62 372 ALA A CA 1
ATOM 2965 C C . ALA A 1 372 ? -40.358 -57.883 73.773 1.00 73.62 372 ALA A C 1
ATOM 2967 O O . ALA A 1 372 ? -39.766 -57.505 72.763 1.00 73.62 372 ALA A O 1
ATOM 2968 N N . ARG A 1 373 ? -41.596 -57.459 74.073 1.00 75.12 373 ARG A N 1
ATOM 2969 C CA . ARG A 1 373 ? -42.372 -56.539 73.218 1.00 75.12 373 ARG A CA 1
ATOM 2970 C C . ARG A 1 373 ? -41.673 -55.193 73.016 1.00 75.12 373 ARG A C 1
ATOM 2972 O O . ARG A 1 373 ? -41.640 -54.695 71.900 1.00 75.12 373 ARG A O 1
ATOM 2979 N N . LEU A 1 374 ? -41.074 -54.624 74.064 1.00 77.19 374 LEU A N 1
ATOM 2980 C CA . LEU A 1 374 ? -40.324 -53.366 73.984 1.00 77.19 374 LEU A CA 1
ATOM 2981 C C . LEU A 1 374 ? -39.056 -53.493 73.127 1.00 77.19 374 LEU A C 1
ATOM 2983 O O . LEU A 1 374 ? -38.684 -52.531 72.463 1.00 77.19 374 LEU A O 1
ATOM 2987 N N . ARG A 1 375 ? -38.408 -54.666 73.090 1.00 76.62 375 ARG A N 1
ATOM 2988 C CA . ARG A 1 375 ? -37.285 -54.927 72.173 1.00 76.62 375 ARG A CA 1
ATOM 2989 C C . ARG A 1 375 ? -37.748 -55.010 70.721 1.00 76.62 375 ARG A C 1
ATOM 2991 O O . ARG A 1 375 ? -37.156 -54.342 69.882 1.00 76.62 375 ARG A O 1
ATOM 2998 N N . GLU A 1 376 ? -38.837 -55.731 70.441 1.00 77.69 376 GLU A N 1
ATOM 2999 C CA . GLU A 1 376 ? -39.452 -55.719 69.104 1.00 77.69 376 GLU A CA 1
ATOM 3000 C C . GLU A 1 376 ? -39.840 -54.299 68.668 1.00 77.69 376 GLU A C 1
ATOM 3002 O O . GLU A 1 376 ? -39.626 -53.933 67.516 1.00 77.69 376 GLU A O 1
ATOM 3007 N N . GLU A 1 377 ? -40.376 -53.482 69.578 1.00 77.75 377 GLU A N 1
ATOM 3008 C CA . GLU A 1 377 ? -40.773 -52.104 69.281 1.00 77.75 377 GLU A CA 1
ATOM 3009 C C . GLU A 1 377 ? -39.564 -51.198 68.998 1.00 77.75 377 GLU A C 1
ATOM 3011 O O . GLU A 1 377 ? -39.589 -50.413 68.051 1.00 77.75 377 GLU A O 1
ATOM 3016 N N . VAL A 1 378 ? -38.469 -51.355 69.750 1.00 79.19 378 VAL A N 1
ATOM 3017 C CA . VAL A 1 378 ? -37.189 -50.676 69.483 1.00 79.19 378 VAL A CA 1
ATOM 3018 C C . VAL A 1 378 ? -36.604 -51.097 68.133 1.00 79.19 378 VAL A C 1
ATOM 3020 O O . VAL A 1 378 ? -36.107 -50.244 67.398 1.00 79.19 378 VAL A O 1
ATOM 3023 N N . ASP A 1 379 ? -36.680 -52.376 67.764 1.00 77.31 379 ASP A N 1
ATOM 3024 C CA . ASP A 1 379 ? -36.166 -52.848 66.475 1.00 77.31 379 ASP A CA 1
ATOM 3025 C C . ASP A 1 379 ? -37.075 -52.443 65.295 1.00 77.31 379 ASP A C 1
ATOM 3027 O O . ASP A 1 379 ? -36.558 -52.050 64.246 1.00 77.31 379 ASP A O 1
ATOM 3031 N N . ARG A 1 380 ? -38.405 -52.367 65.477 1.00 78.25 380 ARG A N 1
ATOM 3032 C CA . ARG A 1 380 ? -39.325 -51.703 64.524 1.00 78.25 380 ARG A CA 1
ATOM 3033 C C . ARG A 1 380 ? -38.961 -50.230 64.331 1.00 78.25 380 ARG A C 1
ATOM 3035 O O . ARG A 1 380 ? -38.848 -49.773 63.195 1.00 78.25 380 ARG A O 1
ATOM 3042 N N . GLN A 1 381 ? -38.727 -49.494 65.419 1.00 80.50 381 GLN A N 1
ATOM 3043 C CA . GLN A 1 381 ? -38.331 -48.082 65.363 1.00 80.50 381 GLN A CA 1
ATOM 3044 C C . GLN A 1 381 ? -36.951 -47.888 64.717 1.00 80.50 381 GLN A C 1
ATOM 3046 O O . GLN A 1 381 ? -36.750 -46.914 63.997 1.00 80.50 381 GLN A O 1
ATOM 3051 N N . ARG A 1 382 ? -36.008 -48.824 64.895 1.00 79.50 382 ARG A N 1
ATOM 3052 C CA . ARG A 1 382 ? -34.712 -48.823 64.191 1.00 79.50 382 ARG A CA 1
ATOM 3053 C C . ARG A 1 382 ? -34.864 -49.025 62.685 1.00 79.50 382 ARG A C 1
ATOM 3055 O O . ARG A 1 382 ? -34.214 -48.307 61.931 1.00 79.50 382 ARG A O 1
ATOM 3062 N N . VAL A 1 383 ? -35.731 -49.942 62.246 1.00 80.06 383 VAL A N 1
ATOM 3063 C CA . VAL A 1 383 ? -36.042 -50.121 60.816 1.00 80.06 383 VAL A CA 1
ATOM 3064 C C . VAL A 1 383 ? -36.684 -48.853 60.248 1.00 80.06 383 VAL A C 1
ATOM 3066 O O . VAL A 1 383 ? -36.200 -48.335 59.247 1.00 80.06 383 VAL A O 1
ATOM 3069 N N . GLN A 1 384 ? -37.674 -48.274 60.933 1.00 80.12 384 GLN A N 1
ATOM 3070 C CA . GLN A 1 384 ? -38.302 -47.012 60.516 1.00 80.12 384 GLN A CA 1
ATOM 3071 C C . GLN A 1 384 ? -37.310 -45.836 60.478 1.00 80.12 384 GLN A C 1
ATOM 3073 O O . GLN A 1 384 ? -37.371 -45.008 59.572 1.00 80.12 384 GLN A O 1
ATOM 3078 N N . LEU A 1 385 ? -36.359 -45.758 61.415 1.00 76.81 385 LEU A N 1
ATOM 3079 C CA . LEU A 1 385 ? -35.289 -44.755 61.386 1.00 76.81 385 LEU A CA 1
ATOM 3080 C C . LEU A 1 385 ? -34.333 -44.963 60.203 1.00 76.81 385 LEU A C 1
ATOM 3082 O O . LEU A 1 385 ? -33.947 -43.980 59.575 1.00 76.81 385 LEU A O 1
ATOM 3086 N N . ALA A 1 386 ? -33.987 -46.207 59.864 1.00 76.94 386 ALA A N 1
ATOM 3087 C CA . ALA A 1 386 ? -33.173 -46.516 58.688 1.00 76.94 386 ALA A CA 1
ATOM 3088 C C . ALA A 1 386 ? -33.910 -46.178 57.377 1.00 76.94 386 ALA A C 1
ATOM 3090 O O . ALA A 1 386 ? -33.325 -45.571 56.480 1.00 76.94 386 ALA A O 1
ATOM 3091 N N . GLU A 1 387 ? -35.207 -46.485 57.284 1.00 78.12 387 GLU A N 1
ATOM 3092 C CA . GLU A 1 387 ? -36.062 -46.089 56.158 1.00 78.12 387 GLU A CA 1
ATOM 3093 C C . GLU A 1 387 ? -36.179 -44.563 56.042 1.00 78.12 387 GLU A C 1
ATOM 3095 O O . GLU A 1 387 ? -36.074 -44.019 54.943 1.00 78.12 387 GLU A O 1
ATOM 3100 N N . LEU A 1 388 ? -36.344 -43.839 57.153 1.00 78.38 388 LEU A N 1
ATOM 3101 C CA . LEU A 1 388 ? -36.384 -42.373 57.156 1.00 78.38 388 LEU A CA 1
ATOM 3102 C C . LEU A 1 388 ? -35.030 -41.753 56.777 1.00 78.38 388 LEU A C 1
ATOM 3104 O O . LEU A 1 388 ? -35.006 -40.775 56.033 1.00 78.38 388 LEU A O 1
ATOM 3108 N N . GLN A 1 389 ? -33.907 -42.330 57.215 1.00 76.62 389 GLN A N 1
ATOM 3109 C CA . GLN A 1 389 ? -32.564 -41.904 56.798 1.00 76.62 389 GLN A CA 1
ATOM 3110 C C . GLN A 1 389 ? -32.323 -42.150 55.303 1.00 76.62 389 GLN A C 1
ATOM 3112 O O . GLN A 1 389 ? -31.829 -41.257 54.613 1.00 76.62 389 GLN A O 1
ATOM 3117 N N . ALA A 1 390 ? -32.737 -43.307 54.776 1.00 75.38 390 ALA A N 1
ATOM 3118 C CA . ALA A 1 390 ? -32.675 -43.595 53.346 1.00 75.38 390 ALA A CA 1
ATOM 3119 C C . ALA A 1 390 ? -33.536 -42.609 52.537 1.00 75.38 390 ALA A C 1
ATOM 3121 O O . ALA A 1 390 ? -33.042 -42.011 51.586 1.00 75.38 390 ALA A O 1
ATOM 3122 N N . ASN A 1 391 ? -34.783 -42.363 52.955 1.00 76.94 391 ASN A N 1
ATOM 3123 C CA . ASN A 1 391 ? -35.675 -41.391 52.314 1.00 76.94 391 ASN A CA 1
ATOM 3124 C C . ASN A 1 391 ? -35.147 -39.946 52.387 1.00 76.94 391 ASN A C 1
ATOM 3126 O O . ASN A 1 391 ? -35.377 -39.174 51.455 1.00 76.94 391 ASN A O 1
ATOM 3130 N N . LEU A 1 392 ? -34.426 -39.572 53.451 1.00 73.69 392 LEU A N 1
ATOM 3131 C CA . LEU A 1 392 ? -33.731 -38.285 53.535 1.00 73.69 392 LEU A CA 1
ATOM 3132 C C . LEU A 1 392 ? -32.580 -38.208 52.526 1.00 73.69 392 LEU A C 1
ATOM 3134 O O . LEU A 1 392 ? -32.563 -37.279 51.731 1.00 73.69 392 LEU A O 1
ATOM 3138 N N . HIS A 1 393 ? -31.688 -39.201 52.463 1.00 78.00 393 HIS A N 1
ATOM 3139 C CA . HIS A 1 393 ? -30.599 -39.217 51.473 1.00 78.00 393 HIS A CA 1
ATOM 3140 C C . HIS A 1 393 ? -31.099 -39.228 50.020 1.00 78.00 393 HIS A C 1
ATOM 3142 O O . HIS A 1 393 ? -30.521 -38.568 49.155 1.00 78.00 393 HIS A O 1
ATOM 3148 N N . ASP A 1 394 ? -32.190 -39.942 49.743 1.00 75.50 394 ASP A N 1
ATOM 3149 C CA . ASP A 1 394 ? -32.819 -39.963 48.422 1.00 75.50 394 ASP A CA 1
ATOM 3150 C C . ASP A 1 394 ? -33.492 -38.628 48.078 1.00 75.50 394 ASP A C 1
ATOM 3152 O O . ASP A 1 394 ? -33.496 -38.211 46.917 1.00 75.50 394 ASP A O 1
ATOM 3156 N N . ARG A 1 395 ? -34.028 -37.923 49.083 1.00 73.50 395 ARG A N 1
ATOM 3157 C CA . ARG A 1 395 ? -34.531 -36.558 48.928 1.00 73.50 395 ARG A CA 1
ATOM 3158 C C . ARG A 1 395 ? -33.397 -35.565 48.701 1.00 73.50 395 ARG A C 1
ATOM 3160 O O . ARG A 1 395 ? -33.484 -34.805 47.743 1.00 73.50 395 ARG A O 1
ATOM 3167 N N . ASP A 1 396 ? -32.347 -35.598 49.515 1.00 77.12 396 ASP A N 1
ATOM 3168 C CA . ASP A 1 396 ? -31.177 -34.726 49.384 1.00 77.12 396 ASP A CA 1
ATOM 3169 C C . ASP A 1 396 ? -30.555 -34.880 47.989 1.00 77.12 396 ASP A C 1
ATOM 3171 O O . ASP A 1 396 ? -30.266 -33.885 47.328 1.00 77.12 396 ASP A O 1
ATOM 3175 N N . ARG A 1 397 ? -30.470 -36.114 47.464 1.00 74.69 397 ARG A N 1
ATOM 3176 C CA . ARG A 1 397 ? -30.092 -36.375 46.064 1.00 74.69 397 ARG A CA 1
ATOM 3177 C C . ARG A 1 397 ? -31.016 -35.705 45.050 1.00 74.69 397 ARG A C 1
ATOM 3179 O O . ARG A 1 397 ? -30.518 -35.110 44.100 1.00 74.69 397 ARG A O 1
ATOM 3186 N N . ARG A 1 398 ? -32.339 -35.808 45.206 1.00 75.12 398 ARG A N 1
ATOM 3187 C CA . ARG A 1 398 ? -33.314 -35.217 44.265 1.00 75.12 398 ARG A CA 1
ATOM 3188 C C . ARG A 1 398 ? -33.297 -33.691 44.314 1.00 75.12 398 ARG A C 1
ATOM 3190 O O . ARG A 1 398 ? -33.327 -33.057 43.264 1.00 75.12 398 ARG A O 1
ATOM 3197 N N . ASP A 1 399 ? -33.212 -33.111 45.505 1.00 74.69 399 ASP A N 1
ATOM 3198 C CA . ASP A 1 399 ? -33.150 -31.663 45.696 1.00 74.69 399 ASP A CA 1
ATOM 3199 C C . ASP A 1 399 ? -31.770 -31.108 45.244 1.00 74.69 399 ASP A C 1
ATOM 3201 O O . ASP A 1 399 ? -31.707 -30.012 44.689 1.00 74.69 399 ASP A O 1
ATOM 3205 N N . GLN A 1 400 ? -30.682 -31.892 45.329 1.00 75.12 400 GLN A N 1
ATOM 3206 C CA . GLN A 1 400 ? -29.368 -31.558 44.749 1.00 75.12 400 GLN A CA 1
ATOM 3207 C C . GLN A 1 400 ? -29.313 -31.717 43.216 1.00 75.12 400 GLN A C 1
ATOM 3209 O O . GLN A 1 400 ? -28.691 -30.894 42.545 1.00 75.12 400 GLN A O 1
ATOM 3214 N N . VAL A 1 401 ? -29.978 -32.726 42.638 1.00 75.62 401 VAL A N 1
ATOM 3215 C CA . VAL A 1 401 ? -30.151 -32.845 41.175 1.00 75.62 401 VAL A CA 1
ATOM 3216 C C . VAL A 1 401 ? -30.949 -31.657 40.645 1.00 75.62 401 VAL A C 1
ATOM 3218 O O . VAL A 1 401 ? -30.480 -30.994 39.726 1.00 75.62 401 VAL A O 1
ATOM 3221 N N . ARG A 1 402 ? -32.068 -31.301 41.289 1.00 75.31 402 ARG A N 1
ATOM 3222 C CA . ARG A 1 402 ? -32.847 -30.100 40.948 1.00 75.31 402 ARG A CA 1
ATOM 3223 C C . ARG A 1 402 ? -32.028 -28.822 41.048 1.00 75.31 402 ARG A C 1
ATOM 3225 O O . ARG A 1 402 ? -32.056 -28.030 40.121 1.00 75.31 402 ARG A O 1
ATOM 3232 N N . ALA A 1 403 ? -31.236 -28.644 42.106 1.00 72.88 403 ALA A N 1
ATOM 3233 C CA . ALA A 1 403 ? -30.353 -27.482 42.221 1.00 72.88 403 ALA A CA 1
ATOM 3234 C C . ALA A 1 403 ? -29.329 -27.396 41.069 1.00 72.88 403 ALA A C 1
ATOM 3236 O O . ALA A 1 403 ? -29.001 -26.296 40.626 1.00 72.88 403 ALA A O 1
ATOM 3237 N N . ASN A 1 404 ? -28.853 -28.535 40.553 1.00 72.50 404 ASN A N 1
ATOM 3238 C CA . ASN A 1 404 ? -27.981 -28.585 39.377 1.00 72.50 404 ASN A CA 1
ATOM 3239 C C . ASN A 1 404 ? -28.745 -28.325 38.063 1.00 72.50 404 ASN A C 1
ATOM 3241 O O . ASN A 1 404 ? -28.212 -27.654 37.182 1.00 72.50 404 ASN A O 1
ATOM 3245 N N . GLU A 1 405 ? -29.980 -28.816 37.929 1.00 74.50 405 GLU A N 1
ATOM 3246 C CA . GLU A 1 405 ? -30.868 -28.560 36.783 1.00 74.50 405 GLU A CA 1
ATOM 3247 C C . GLU A 1 405 ? -31.290 -27.082 36.717 1.00 74.50 405 GLU A C 1
ATOM 3249 O O . GLU A 1 405 ? -31.150 -26.455 35.668 1.00 74.50 405 GLU A O 1
ATOM 3254 N N . ASP A 1 406 ? -31.702 -26.493 37.843 1.00 74.50 406 ASP A N 1
ATOM 3255 C CA . ASP A 1 406 ? -32.016 -25.068 37.993 1.00 74.50 406 ASP A CA 1
ATOM 3256 C C . ASP A 1 406 ? -30.784 -24.194 37.714 1.00 74.50 406 ASP A C 1
ATOM 3258 O O . ASP A 1 406 ? -30.886 -23.171 37.034 1.00 74.50 406 ASP A O 1
ATOM 3262 N N . PHE A 1 407 ? -29.597 -24.598 38.184 1.00 75.31 407 PHE A N 1
ATOM 3263 C CA . PHE A 1 407 ? -28.345 -23.902 37.876 1.00 75.31 407 PHE A CA 1
ATOM 3264 C C . PHE A 1 407 ? -27.998 -23.987 36.383 1.00 75.31 407 PHE A C 1
ATOM 3266 O O . PHE A 1 407 ? -27.653 -22.971 35.779 1.00 75.31 407 PHE A O 1
ATOM 3273 N N . ALA A 1 408 ? -28.140 -25.159 35.756 1.00 71.62 408 ALA A N 1
ATOM 3274 C CA . ALA A 1 408 ? -27.926 -25.328 34.320 1.00 71.62 408 ALA A CA 1
ATOM 3275 C C . ALA A 1 408 ? -28.924 -24.496 33.496 1.00 71.62 408 ALA A C 1
ATOM 3277 O O . ALA A 1 408 ? -28.516 -23.776 32.584 1.00 71.62 408 ALA A O 1
ATOM 3278 N N . ALA A 1 409 ? -30.210 -24.514 33.859 1.00 76.88 409 ALA A N 1
ATOM 3279 C CA . ALA A 1 409 ? -31.246 -23.692 33.244 1.00 76.88 409 ALA A CA 1
ATOM 3280 C C . ALA A 1 409 ? -30.957 -22.192 33.412 1.00 76.88 409 ALA A C 1
ATOM 3282 O O . ALA A 1 409 ? -31.057 -21.436 32.447 1.00 76.88 409 ALA A O 1
ATOM 3283 N N . GLN A 1 410 ? -30.518 -21.755 34.595 1.00 80.19 410 GLN A N 1
ATOM 3284 C CA . GLN A 1 410 ? -30.144 -20.364 34.858 1.00 80.19 410 GLN A CA 1
ATOM 3285 C C . GLN A 1 410 ? -28.879 -19.942 34.089 1.00 80.19 410 GLN A C 1
ATOM 3287 O O . GLN A 1 410 ? -28.808 -18.807 33.617 1.00 80.19 410 GLN A O 1
ATOM 3292 N N . VAL A 1 411 ? -27.900 -20.834 33.897 1.00 77.69 411 VAL A N 1
ATOM 3293 C CA . VAL A 1 411 ? -26.725 -20.585 33.042 1.00 77.69 411 VAL A CA 1
ATOM 3294 C C . VAL A 1 411 ? -27.128 -20.482 31.569 1.00 77.69 411 VAL A C 1
ATOM 3296 O O . VAL A 1 411 ? -26.709 -19.534 30.904 1.00 77.69 411 VAL A O 1
ATOM 3299 N N . ILE A 1 412 ? -27.979 -21.382 31.067 1.00 75.62 412 ILE A N 1
ATOM 3300 C CA . ILE A 1 412 ? -28.520 -21.326 29.697 1.00 75.62 412 ILE A CA 1
ATOM 3301 C C . ILE A 1 412 ? -29.309 -20.028 29.492 1.00 75.62 412 ILE A C 1
ATOM 3303 O O . ILE A 1 412 ? -29.060 -19.304 28.530 1.00 75.62 412 ILE A O 1
ATOM 3307 N N . GLN A 1 413 ? -30.185 -19.667 30.432 1.00 79.38 413 GLN A N 1
ATOM 3308 C CA . GLN A 1 413 ? -30.963 -18.431 30.379 1.00 79.38 413 GLN A CA 1
ATOM 3309 C C . GLN A 1 413 ? -30.062 -17.186 30.457 1.00 79.38 413 GLN A C 1
ATOM 3311 O O . GLN A 1 413 ? -30.319 -16.202 29.763 1.00 79.38 413 GLN A O 1
ATOM 3316 N N . GLN A 1 414 ? -28.976 -17.207 31.241 1.00 79.00 414 GLN A N 1
ATOM 3317 C CA . GLN A 1 414 ? -27.977 -16.133 31.231 1.00 79.00 414 GLN A CA 1
ATOM 3318 C C . GLN A 1 414 ? -27.213 -16.050 29.905 1.00 79.00 414 GLN A C 1
ATOM 3320 O O . GLN A 1 414 ? -26.920 -14.941 29.463 1.00 79.00 414 GLN A O 1
ATOM 3325 N N . GLN A 1 415 ? -26.887 -17.176 29.264 1.00 74.12 415 GLN A N 1
ATOM 3326 C CA . GLN A 1 415 ? -26.252 -17.177 27.944 1.00 74.12 415 GLN A CA 1
ATOM 3327 C C . GLN A 1 415 ? -27.204 -16.633 26.875 1.00 74.12 415 GLN A C 1
ATOM 3329 O O . GLN A 1 415 ? -26.815 -15.715 26.160 1.00 74.12 415 GLN A O 1
ATOM 3334 N N . GLN A 1 416 ? -28.463 -17.082 26.849 1.00 73.69 416 GLN A N 1
ATOM 3335 C CA . GLN A 1 416 ? -29.512 -16.555 25.964 1.00 73.69 416 GLN A CA 1
ATOM 3336 C C . GLN A 1 416 ? -29.691 -15.038 26.138 1.00 73.69 416 GLN A C 1
ATOM 3338 O O . GLN A 1 416 ? -29.582 -14.288 25.170 1.00 73.69 416 GLN A O 1
ATOM 3343 N N . ASN A 1 417 ? -29.829 -14.559 27.382 1.00 80.25 417 ASN A N 1
ATOM 3344 C CA . ASN A 1 417 ? -29.908 -13.125 27.691 1.00 80.25 417 ASN A CA 1
ATOM 3345 C C . ASN A 1 417 ? -28.651 -12.335 27.277 1.00 80.25 417 ASN A C 1
ATOM 3347 O O . ASN A 1 417 ? -28.752 -11.141 26.999 1.00 80.25 417 ASN A O 1
ATOM 3351 N N . ARG A 1 418 ? -27.459 -12.950 27.263 1.00 76.81 418 ARG A N 1
ATOM 3352 C CA . ARG A 1 418 ? -26.236 -12.309 26.747 1.00 76.81 418 ARG A CA 1
ATOM 3353 C C . ARG A 1 418 ? -26.268 -12.249 25.223 1.00 76.81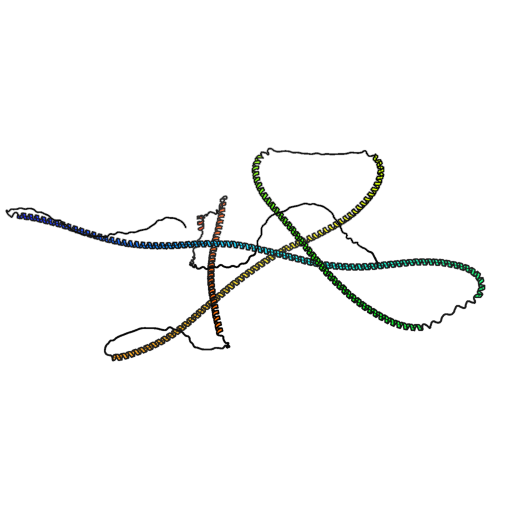 418 ARG A C 1
ATOM 3355 O O . ARG A 1 418 ? -26.096 -11.163 24.681 1.00 76.81 418 ARG A O 1
ATOM 3362 N N . THR A 1 419 ? -26.584 -13.351 24.542 1.00 72.44 419 THR A N 1
ATOM 3363 C CA . THR A 1 419 ? -26.683 -13.379 23.075 1.00 72.44 419 THR A CA 1
ATOM 3364 C C . THR A 1 419 ? -27.770 -12.446 22.545 1.00 72.44 419 THR A C 1
ATOM 3366 O O . THR A 1 419 ? -27.524 -11.739 21.576 1.00 72.44 419 THR A O 1
ATOM 3369 N N . GLU A 1 420 ? -28.928 -12.343 23.204 1.00 77.25 420 GLU A N 1
ATOM 3370 C CA . GLU A 1 420 ? -29.979 -11.388 22.825 1.00 77.25 420 GLU A CA 1
ATOM 3371 C C . GLU A 1 420 ? -29.529 -9.932 22.994 1.00 77.25 420 GLU A C 1
ATOM 3373 O O . GLU A 1 420 ? -29.806 -9.104 22.131 1.00 77.25 420 GLU A O 1
ATOM 3378 N N . ARG A 1 421 ? -28.789 -9.605 24.063 1.00 79.75 421 ARG A N 1
ATOM 3379 C CA . ARG A 1 421 ? -28.220 -8.258 24.258 1.00 79.75 421 ARG A CA 1
ATOM 3380 C C . ARG A 1 421 ? -27.108 -7.947 23.259 1.00 79.75 421 ARG A C 1
ATOM 3382 O O . ARG A 1 421 ? -26.997 -6.803 22.833 1.00 79.75 421 ARG A O 1
ATOM 3389 N N . GLU A 1 422 ? -26.306 -8.935 22.874 1.00 75.50 422 GLU A N 1
ATOM 3390 C CA . GLU A 1 422 ? -25.270 -8.782 21.848 1.00 75.50 422 GLU A CA 1
ATOM 3391 C C . GLU A 1 422 ? -25.868 -8.632 20.441 1.00 75.50 422 GLU A C 1
ATOM 3393 O O . GLU A 1 422 ? -25.371 -7.819 19.664 1.00 75.50 422 GLU A O 1
ATOM 3398 N N . VAL A 1 423 ? -26.956 -9.346 20.127 1.00 76.00 423 VAL A N 1
ATOM 3399 C CA . VAL A 1 423 ? -27.733 -9.164 18.889 1.00 76.00 423 VAL A CA 1
ATOM 3400 C C . VAL A 1 423 ? -28.392 -7.784 18.879 1.00 76.00 423 VAL A C 1
ATOM 3402 O O . VAL A 1 423 ? -28.067 -6.982 18.014 1.00 76.00 423 VAL A O 1
ATOM 3405 N N . GLN A 1 424 ? -29.176 -7.425 19.902 1.00 79.56 424 GLN A N 1
ATOM 3406 C CA . GLN A 1 424 ? -29.792 -6.093 20.001 1.00 79.56 424 GLN A CA 1
ATOM 3407 C C . GLN A 1 424 ? -28.760 -4.951 20.027 1.00 79.56 424 GLN A C 1
ATOM 3409 O O . GLN A 1 424 ? -29.058 -3.842 19.587 1.00 79.56 424 GLN A O 1
ATOM 3414 N N . GLY A 1 425 ? -27.554 -5.191 20.550 1.00 81.19 425 GLY A N 1
ATOM 3415 C CA . GLY A 1 425 ? -26.438 -4.247 20.494 1.00 81.19 425 GLY A CA 1
ATOM 3416 C C . GLY A 1 425 ? -25.915 -4.051 19.070 1.00 81.19 425 GLY A C 1
ATOM 3417 O O . GLY A 1 425 ? -25.744 -2.913 18.637 1.00 81.19 425 GLY A O 1
ATOM 3418 N N . LYS A 1 426 ? -25.728 -5.144 18.320 1.00 76.19 426 LYS A N 1
ATOM 3419 C CA . LYS A 1 426 ? -25.342 -5.113 16.899 1.00 76.19 426 LYS A CA 1
ATOM 3420 C C . LYS A 1 426 ? -26.426 -4.488 16.025 1.00 76.19 426 LYS A C 1
ATOM 3422 O O . LYS A 1 426 ? -26.097 -3.639 15.208 1.00 76.19 426 LYS A O 1
ATOM 3427 N N . ASP A 1 427 ? -27.697 -4.817 16.245 1.00 76.12 427 ASP A N 1
ATOM 3428 C CA . ASP A 1 427 ? -28.827 -4.235 15.510 1.00 76.12 427 ASP A CA 1
ATOM 3429 C C . ASP A 1 427 ? -28.916 -2.716 15.726 1.00 76.12 427 ASP A C 1
ATOM 3431 O O . ASP A 1 427 ? -29.186 -1.963 14.791 1.00 76.12 427 ASP A O 1
ATOM 3435 N N . ARG A 1 428 ? -28.632 -2.240 16.949 1.00 81.75 428 ARG A N 1
ATOM 3436 C CA . ARG A 1 428 ? -28.553 -0.801 17.260 1.00 81.75 428 ARG A CA 1
ATOM 3437 C C . ARG A 1 428 ? -27.329 -0.132 16.635 1.00 81.75 428 ARG A C 1
ATOM 3439 O O . ARG A 1 428 ? -27.487 0.973 16.128 1.00 81.75 428 ARG A O 1
ATOM 3446 N N . SER A 1 429 ? -26.161 -0.784 16.627 1.00 80.94 429 SER A N 1
ATOM 3447 C CA . SER A 1 429 ? -24.970 -0.286 15.913 1.00 80.94 429 SER A CA 1
ATOM 3448 C C . SER A 1 429 ? -25.258 -0.155 14.420 1.00 80.94 429 SER A C 1
ATOM 3450 O O . SER A 1 429 ? -25.108 0.921 13.856 1.00 80.94 429 SER A O 1
ATOM 3452 N N . LEU A 1 430 ? -25.808 -1.205 13.805 1.00 79.62 430 LEU A N 1
ATOM 3453 C CA . LEU A 1 430 ? -26.170 -1.230 12.392 1.00 79.62 430 LEU A CA 1
ATOM 3454 C C . LEU A 1 430 ? -27.223 -0.162 12.051 1.00 79.62 430 LEU A C 1
ATOM 3456 O O . LEU A 1 430 ? -27.103 0.510 11.032 1.00 79.62 430 LEU A O 1
ATOM 3460 N N . ALA A 1 431 ? -28.225 0.053 12.909 1.00 78.12 431 ALA A N 1
ATOM 3461 C CA . ALA A 1 431 ? -29.198 1.132 12.735 1.00 78.12 431 ALA A CA 1
ATOM 3462 C C . ALA A 1 431 ? -28.563 2.532 12.862 1.00 78.12 431 ALA A C 1
ATOM 3464 O O . ALA A 1 431 ? -28.918 3.432 12.102 1.00 78.12 431 ALA A O 1
ATOM 3465 N N . GLN A 1 432 ? -27.608 2.724 13.779 1.00 81.06 432 GLN A N 1
ATOM 3466 C CA . GLN A 1 432 ? -26.847 3.973 13.906 1.00 81.06 432 GLN A CA 1
ATOM 3467 C C . GLN A 1 432 ? -25.924 4.205 12.700 1.00 81.06 432 GLN A C 1
ATOM 3469 O O . GLN A 1 432 ? -25.881 5.315 12.177 1.00 81.06 432 GLN A O 1
ATOM 3474 N N . GLU A 1 433 ? -25.254 3.166 12.206 1.00 78.25 433 GLU A N 1
ATOM 3475 C CA . GLU A 1 433 ? -24.415 3.204 11.005 1.00 78.25 433 GLU A CA 1
ATOM 3476 C C . GLU A 1 433 ? -25.241 3.503 9.745 1.00 78.25 433 GLU A C 1
ATOM 3478 O O . GLU A 1 433 ? -24.835 4.331 8.932 1.00 78.25 433 GLU A O 1
ATOM 3483 N N . ILE A 1 434 ? -26.425 2.895 9.596 1.00 78.75 434 ILE A N 1
ATOM 3484 C CA . ILE A 1 434 ? -27.364 3.180 8.498 1.00 78.75 434 ILE A CA 1
ATOM 3485 C C . ILE A 1 434 ? -27.856 4.630 8.570 1.00 78.75 434 ILE A C 1
ATOM 3487 O O . ILE A 1 434 ? -27.818 5.324 7.553 1.00 78.75 434 ILE A O 1
ATOM 3491 N N . ASN A 1 435 ? -28.266 5.109 9.748 1.00 80.88 435 ASN A N 1
ATOM 3492 C CA . ASN A 1 435 ? -28.714 6.492 9.924 1.00 80.88 435 ASN A CA 1
ATOM 3493 C C . ASN A 1 435 ? -27.586 7.490 9.631 1.00 80.88 435 ASN A C 1
ATOM 3495 O O . ASN A 1 435 ? -27.793 8.400 8.834 1.00 80.88 435 ASN A O 1
ATOM 3499 N N . GLY A 1 436 ? -26.376 7.265 10.150 1.00 83.75 436 GLY A N 1
ATOM 3500 C CA . GLY A 1 436 ? -25.205 8.090 9.836 1.00 83.75 436 GLY A CA 1
ATOM 3501 C C . GLY A 1 436 ? -24.833 8.060 8.348 1.00 83.75 436 GLY A C 1
ATOM 3502 O O . GLY A 1 436 ? -24.437 9.075 7.784 1.00 83.75 436 GLY A O 1
ATOM 3503 N N . ASN A 1 437 ? -25.025 6.929 7.656 1.00 78.94 437 ASN A N 1
ATOM 3504 C CA . ASN A 1 437 ? -24.835 6.842 6.203 1.00 78.94 437 ASN A CA 1
ATOM 3505 C C . ASN A 1 437 ? -25.901 7.647 5.433 1.00 78.94 437 ASN A C 1
ATOM 3507 O O . ASN A 1 437 ? -25.595 8.229 4.396 1.00 78.94 437 ASN A O 1
ATOM 3511 N N . ILE A 1 438 ? -27.142 7.699 5.930 1.00 82.12 438 ILE A N 1
ATOM 3512 C CA . ILE A 1 438 ? -28.225 8.526 5.372 1.00 82.12 438 ILE A CA 1
ATOM 3513 C C . ILE A 1 438 ? -27.954 10.015 5.631 1.00 82.12 438 ILE A C 1
ATOM 3515 O O . ILE A 1 438 ? -28.075 10.820 4.710 1.00 82.12 438 ILE A O 1
ATOM 3519 N N . GLU A 1 439 ? -27.527 10.382 6.839 1.00 81.81 439 GLU A N 1
ATOM 3520 C CA . GLU A 1 439 ? -27.133 11.748 7.205 1.00 81.81 439 GLU A CA 1
ATOM 3521 C C . GLU A 1 439 ? -25.972 12.236 6.329 1.00 81.81 439 GLU A C 1
ATOM 3523 O O . GLU A 1 439 ? -26.124 13.242 5.639 1.00 81.81 439 GLU A O 1
ATOM 3528 N N . LEU A 1 440 ? -24.885 11.465 6.213 1.00 80.50 440 LEU A N 1
ATOM 3529 C CA . LEU A 1 440 ? -23.751 11.788 5.335 1.00 80.50 440 LEU A CA 1
ATOM 3530 C C . LEU A 1 440 ? -24.140 11.882 3.850 1.00 80.50 440 LEU A C 1
ATOM 3532 O O . LEU A 1 440 ? -23.575 12.697 3.121 1.00 80.50 440 LEU A O 1
ATOM 3536 N N . ARG A 1 441 ? -25.112 11.091 3.369 1.00 77.00 441 ARG A N 1
ATOM 3537 C CA . ARG A 1 441 ? -25.650 11.238 2.000 1.00 77.00 441 ARG A CA 1
ATOM 3538 C C . ARG A 1 441 ? -26.436 12.534 1.832 1.00 77.00 441 ARG A C 1
ATOM 3540 O O . ARG A 1 441 ? -26.286 13.185 0.802 1.00 77.00 441 ARG A O 1
ATOM 3547 N N . ASN A 1 442 ? -27.239 12.912 2.824 1.00 84.69 442 ASN A N 1
ATOM 3548 C CA . ASN A 1 442 ? -28.017 14.150 2.807 1.00 84.69 442 ASN A CA 1
ATOM 3549 C C . ASN A 1 442 ? -27.109 15.387 2.906 1.00 84.69 442 ASN A C 1
ATOM 3551 O O . ASN A 1 442 ? -27.317 16.356 2.177 1.00 84.69 442 ASN A O 1
ATOM 3555 N N . GLU A 1 443 ? -26.069 15.344 3.742 1.00 85.25 443 GLU A N 1
ATOM 3556 C CA . GLU A 1 443 ? -25.047 16.393 3.821 1.00 85.25 443 GLU A CA 1
ATOM 3557 C C . GLU A 1 443 ? -24.246 16.505 2.523 1.00 85.25 443 GLU A C 1
ATOM 3559 O O . GLU A 1 443 ? -24.075 17.608 2.011 1.00 85.25 443 GLU A O 1
ATOM 3564 N N . ASN A 1 444 ? -23.820 15.385 1.932 1.00 83.00 444 ASN A N 1
ATOM 3565 C CA . ASN A 1 444 ? -23.111 15.389 0.652 1.00 83.00 444 ASN A CA 1
ATOM 3566 C C . ASN A 1 444 ? -24.005 15.923 -0.486 1.00 83.00 444 ASN A C 1
ATOM 3568 O O . ASN A 1 444 ? -23.574 16.777 -1.253 1.00 83.00 444 ASN A O 1
ATOM 3572 N N . ALA A 1 445 ? -25.283 15.528 -0.546 1.00 83.31 445 ALA A N 1
ATOM 3573 C CA . ALA A 1 445 ? -26.245 16.091 -1.498 1.00 83.31 445 ALA A CA 1
ATOM 3574 C C . ALA A 1 445 ? -26.448 17.607 -1.303 1.00 83.31 445 ALA A C 1
ATOM 3576 O O . ALA A 1 445 ? -26.483 18.356 -2.279 1.00 83.31 445 ALA A O 1
ATOM 3577 N N . LYS A 1 446 ? -26.518 18.080 -0.051 1.00 86.69 446 LYS A N 1
ATOM 3578 C CA . LYS A 1 446 ? -26.583 19.512 0.271 1.00 86.69 446 LYS A CA 1
ATOM 3579 C C . LYS A 1 446 ? -25.314 20.252 -0.174 1.00 86.69 446 LYS A C 1
ATOM 3581 O O . LYS A 1 446 ? -25.426 21.308 -0.785 1.00 86.69 446 LYS A O 1
ATOM 3586 N N . LEU A 1 447 ? -24.131 19.692 0.083 1.00 82.75 447 LEU A N 1
ATOM 3587 C CA . LEU A 1 447 ? -22.846 20.267 -0.329 1.00 82.75 447 LEU A CA 1
ATOM 3588 C C . LEU A 1 447 ? -22.679 20.289 -1.855 1.00 82.75 447 LEU A C 1
ATOM 3590 O O . LEU A 1 447 ? -22.118 21.243 -2.383 1.00 82.75 447 LEU A O 1
ATOM 3594 N N . VAL A 1 448 ? -23.193 19.288 -2.578 1.00 86.12 448 VAL A N 1
ATOM 3595 C CA . VAL A 1 448 ? -23.237 19.298 -4.051 1.00 86.12 448 VAL A CA 1
ATOM 3596 C C . VAL A 1 448 ? -24.106 20.452 -4.555 1.00 86.12 448 VAL A C 1
ATOM 3598 O O . VAL A 1 448 ? -23.628 21.237 -5.370 1.00 86.12 448 VAL A O 1
ATOM 3601 N N . LEU A 1 449 ? -25.319 20.621 -4.015 1.00 87.44 449 LEU A N 1
ATOM 3602 C CA . LEU A 1 449 ? -26.206 21.741 -4.365 1.00 87.44 449 LEU A CA 1
ATOM 3603 C C . LEU A 1 449 ? -25.599 23.109 -4.004 1.00 87.44 449 LEU A C 1
ATOM 3605 O O . LEU A 1 449 ? -25.748 24.069 -4.753 1.00 87.44 449 LEU A O 1
ATOM 3609 N N . GLU A 1 450 ? -24.881 23.207 -2.884 1.00 87.44 450 GLU A N 1
ATOM 3610 C CA . GLU A 1 450 ? -24.179 24.427 -2.465 1.00 87.44 450 GLU A CA 1
ATOM 3611 C C . GLU A 1 450 ? -22.990 24.744 -3.392 1.00 87.44 450 GLU A C 1
ATOM 3613 O O . GLU A 1 450 ? -22.807 25.889 -3.800 1.00 87.44 450 GLU A O 1
ATOM 3618 N N . VAL A 1 451 ? -22.237 23.728 -3.828 1.00 83.69 451 VAL A N 1
ATOM 3619 C CA . VAL A 1 451 ? -21.181 23.859 -4.848 1.00 83.69 451 VAL A CA 1
ATOM 3620 C C . VAL A 1 451 ? -21.751 24.213 -6.226 1.00 83.69 451 VAL A C 1
ATOM 3622 O O . VAL A 1 451 ? -21.105 24.942 -6.978 1.00 83.69 451 VAL A O 1
ATOM 3625 N N . GLU A 1 452 ? -22.938 23.730 -6.585 1.00 84.50 452 GLU A N 1
ATOM 3626 C CA . GLU A 1 452 ? -23.627 24.103 -7.827 1.00 84.50 452 GLU A CA 1
ATOM 3627 C C . GLU A 1 452 ? -24.127 25.552 -7.777 1.00 84.50 452 GLU A C 1
ATOM 3629 O O . GLU A 1 452 ? -23.802 26.326 -8.676 1.00 84.50 452 GLU A O 1
ATOM 3634 N N . ALA A 1 453 ? -24.763 25.975 -6.682 1.00 86.19 453 ALA A N 1
ATOM 3635 C CA . ALA A 1 453 ? -25.153 27.370 -6.471 1.00 86.19 453 ALA A CA 1
ATOM 3636 C C . ALA A 1 453 ? -23.944 28.329 -6.467 1.00 86.19 453 ALA A C 1
ATOM 3638 O O . ALA A 1 453 ? -24.007 29.414 -7.046 1.00 86.19 453 ALA A O 1
ATOM 3639 N N . LEU A 1 454 ? -22.811 27.932 -5.873 1.00 85.19 454 LEU A N 1
ATOM 3640 C CA . LEU A 1 454 ? -21.569 28.716 -5.905 1.00 85.19 454 LEU A CA 1
ATOM 3641 C C . LEU A 1 454 ? -20.943 28.783 -7.309 1.00 85.19 454 LEU A C 1
ATOM 3643 O O . LEU A 1 454 ? -20.370 29.814 -7.665 1.00 85.19 454 LEU A O 1
ATOM 3647 N N . LYS A 1 455 ? -21.080 27.735 -8.137 1.00 86.06 455 LYS A N 1
ATOM 3648 C CA . LYS A 1 455 ? -20.700 27.791 -9.561 1.00 86.06 455 LYS A CA 1
ATOM 3649 C C . LYS A 1 455 ? -21.604 28.743 -10.336 1.00 86.06 455 LYS A C 1
ATOM 3651 O O . LYS A 1 455 ? -21.079 29.561 -11.079 1.00 86.06 455 LYS A O 1
ATOM 3656 N N . GLU A 1 456 ? -22.923 28.691 -10.143 1.00 87.12 456 GLU A N 1
ATOM 3657 C CA . GLU A 1 456 ? -23.854 29.627 -10.789 1.00 87.12 456 GLU A CA 1
ATOM 3658 C C . GLU A 1 456 ? -23.577 31.082 -10.383 1.00 87.12 456 GLU A C 1
ATOM 3660 O O . GLU A 1 456 ? -23.584 31.972 -11.236 1.00 87.12 456 GLU A O 1
ATOM 3665 N N . GLN A 1 457 ? -23.252 31.332 -9.109 1.00 87.12 457 GLN A N 1
ATOM 3666 C CA . GLN A 1 457 ? -22.820 32.651 -8.643 1.00 87.12 457 GLN A CA 1
ATOM 3667 C C . GLN A 1 457 ? -21.507 33.090 -9.301 1.00 87.12 457 GLN A C 1
ATOM 3669 O O . GLN A 1 457 ? -21.442 34.215 -9.798 1.00 87.12 457 GLN A O 1
ATOM 3674 N N . LEU A 1 458 ? -20.493 32.221 -9.374 1.00 85.06 458 LEU A N 1
ATOM 3675 C CA . LEU A 1 458 ? -19.218 32.517 -10.040 1.00 85.06 458 LEU A CA 1
ATOM 3676 C C . LEU A 1 458 ? -19.417 32.822 -11.533 1.00 85.06 458 LEU A C 1
ATOM 3678 O O . LEU A 1 458 ? -18.869 33.797 -12.044 1.00 85.06 458 LEU A O 1
ATOM 3682 N N . ASP A 1 459 ? -20.255 32.042 -12.214 1.00 86.44 459 ASP A N 1
ATOM 3683 C CA . ASP A 1 459 ? -20.654 32.270 -13.601 1.00 86.44 459 ASP A CA 1
ATOM 3684 C C . ASP A 1 459 ? -21.393 33.605 -13.764 1.00 86.44 459 ASP A C 1
ATOM 3686 O O . ASP A 1 459 ? -21.107 34.357 -14.698 1.00 86.44 459 ASP A O 1
ATOM 3690 N N . SER A 1 460 ? -22.311 33.945 -12.851 1.00 86.69 460 SER A N 1
ATOM 3691 C CA . SER A 1 460 ? -23.001 35.240 -12.879 1.00 86.69 460 SER A CA 1
ATOM 3692 C C . SER A 1 460 ? -22.039 36.407 -12.651 1.00 86.69 460 SER A C 1
ATOM 3694 O O . SER A 1 460 ? -22.110 37.386 -13.387 1.00 86.69 460 SER A O 1
ATOM 3696 N N . GLN A 1 461 ? -21.074 36.272 -11.735 1.00 84.56 461 GLN A N 1
ATOM 3697 C CA . GLN A 1 461 ? -20.050 37.282 -11.471 1.00 84.56 461 GLN A CA 1
ATOM 3698 C C . GLN A 1 461 ? -19.062 37.405 -12.634 1.00 84.56 461 GLN A C 1
ATOM 3700 O O . GLN A 1 461 ? -18.583 38.497 -12.915 1.00 84.56 461 GLN A O 1
ATOM 3705 N N . GLN A 1 462 ? -18.772 36.325 -13.363 1.00 83.62 462 GLN A N 1
ATOM 3706 C CA . GLN A 1 462 ? -17.915 36.367 -14.550 1.00 83.62 462 GLN A CA 1
ATOM 3707 C C . GLN A 1 462 ? -18.642 36.995 -15.758 1.00 83.62 462 GLN A C 1
ATOM 3709 O O . GLN A 1 462 ? -18.034 37.751 -16.525 1.00 83.62 462 GLN A O 1
ATOM 3714 N N . ARG A 1 463 ? -19.955 36.758 -15.901 1.00 85.94 463 ARG A N 1
ATOM 3715 C CA . ARG A 1 463 ? -20.834 37.464 -16.858 1.00 85.94 463 ARG A CA 1
ATOM 3716 C C . ARG A 1 463 ? -20.977 38.945 -16.489 1.00 85.94 463 ARG A C 1
ATOM 3718 O O . ARG A 1 463 ? -20.871 39.805 -17.358 1.00 85.94 463 ARG A O 1
ATOM 3725 N N . GLU A 1 464 ? -21.127 39.263 -15.205 1.00 84.56 464 GLU A N 1
ATOM 3726 C CA . GLU A 1 464 ? -21.144 40.643 -14.715 1.00 84.56 464 GLU A CA 1
ATOM 3727 C C . GLU A 1 464 ? -19.788 41.323 -14.925 1.00 84.56 464 GLU A C 1
ATOM 3729 O O . GLU A 1 464 ? -19.747 42.426 -15.446 1.00 84.56 464 GLU A O 1
ATOM 3734 N N . LYS A 1 465 ? -18.664 40.662 -14.632 1.00 84.38 465 LYS A N 1
ATOM 3735 C CA . LYS A 1 465 ? -17.309 41.192 -14.851 1.00 84.38 465 LYS A CA 1
ATOM 3736 C C . LYS A 1 465 ? -17.015 41.470 -16.325 1.00 84.38 465 LYS A C 1
ATOM 3738 O O . LYS A 1 465 ? -16.367 42.467 -16.633 1.00 84.38 465 LYS A O 1
ATOM 3743 N N . THR A 1 466 ? -17.486 40.624 -17.241 1.00 83.81 466 THR A N 1
ATOM 3744 C CA . THR A 1 466 ? -17.343 40.860 -18.689 1.00 83.81 466 THR A CA 1
ATOM 3745 C C . THR A 1 466 ? -18.272 41.974 -19.182 1.00 83.81 466 THR A C 1
ATOM 3747 O O . THR A 1 466 ? -17.826 42.834 -19.944 1.00 83.81 466 THR A O 1
ATOM 3750 N N . LEU A 1 467 ? -19.506 42.056 -18.671 1.00 86.94 467 LEU A N 1
ATOM 3751 C CA . LEU A 1 467 ? -20.408 43.191 -18.901 1.00 86.94 467 LEU A CA 1
ATOM 3752 C C . LEU A 1 467 ? -19.840 44.506 -18.342 1.00 86.94 467 LEU A C 1
ATOM 3754 O O . LEU A 1 467 ? -19.901 45.531 -19.014 1.00 86.94 467 LEU A O 1
ATOM 3758 N N . LEU A 1 468 ? -19.265 44.486 -17.139 1.00 82.25 468 LEU A N 1
ATOM 3759 C CA . LEU A 1 468 ? -18.611 45.626 -16.502 1.00 82.25 468 LEU A CA 1
ATOM 3760 C C . LEU A 1 468 ? -17.362 46.035 -17.271 1.00 82.25 468 LEU A C 1
ATOM 3762 O O . LEU A 1 468 ? -17.185 47.218 -17.493 1.00 82.25 468 LEU A O 1
ATOM 3766 N N . HIS A 1 469 ? -16.537 45.103 -17.752 1.00 84.31 469 HIS A N 1
ATOM 3767 C CA . HIS A 1 469 ? -15.386 45.441 -18.594 1.00 84.31 469 HIS A CA 1
ATOM 3768 C C . HIS A 1 469 ? -15.818 46.107 -19.913 1.00 84.31 469 HIS A C 1
ATOM 3770 O O . HIS A 1 469 ? -15.245 47.123 -20.302 1.00 84.31 469 HIS A O 1
ATOM 3776 N N . SER A 1 470 ? -16.886 45.606 -20.550 1.00 83.38 470 SER A N 1
ATOM 3777 C CA . SER A 1 470 ? -17.493 46.241 -21.729 1.00 83.38 470 SER A CA 1
ATOM 3778 C C . SER A 1 470 ? -18.052 47.637 -21.415 1.00 83.38 470 SER A C 1
ATOM 3780 O O . SER A 1 470 ? -17.768 48.586 -22.145 1.00 83.38 470 SER A O 1
ATOM 3782 N N . LYS A 1 471 ? -18.768 47.794 -20.292 1.00 83.75 471 LYS A N 1
ATOM 3783 C CA . LYS A 1 471 ? -19.257 49.094 -19.810 1.00 83.75 471 LYS A CA 1
ATOM 3784 C C . LYS A 1 471 ? -18.125 50.046 -19.440 1.00 83.75 471 LYS A C 1
ATOM 3786 O O . LYS A 1 471 ? -18.245 51.221 -19.737 1.00 83.75 471 LYS A O 1
ATOM 3791 N N . THR A 1 472 ? -17.027 49.576 -18.852 1.00 81.19 472 THR A N 1
ATOM 3792 C CA . THR A 1 472 ? -15.844 50.400 -18.583 1.00 81.19 472 THR A CA 1
ATOM 3793 C C . THR A 1 472 ? -15.235 50.874 -19.893 1.00 81.19 472 THR A C 1
ATOM 3795 O O . THR A 1 472 ? -14.965 52.056 -20.000 1.00 81.19 472 THR A O 1
ATOM 3798 N N . GLY A 1 473 ? -15.124 50.024 -20.921 1.00 81.69 473 GLY A N 1
ATOM 3799 C CA . GLY A 1 473 ? -14.705 50.459 -22.260 1.00 81.69 473 GLY A CA 1
ATOM 3800 C C . GLY A 1 473 ? -15.612 51.551 -22.847 1.00 81.69 473 GLY A C 1
ATOM 3801 O O . GLY A 1 473 ? -15.119 52.576 -23.311 1.00 81.69 473 GLY A O 1
ATOM 3802 N N . GLN A 1 474 ? -16.936 51.382 -22.750 1.00 81.00 474 GLN A N 1
ATOM 3803 C CA . GLN A 1 474 ? -17.911 52.402 -23.164 1.00 81.00 474 GLN A CA 1
ATOM 3804 C C . GLN A 1 474 ? -17.802 53.691 -22.335 1.00 81.00 474 GLN A C 1
ATOM 3806 O O . GLN A 1 474 ? -17.854 54.779 -22.896 1.00 81.00 474 GLN A O 1
ATOM 3811 N N . VAL A 1 475 ? -17.611 53.586 -21.018 1.00 78.00 475 VAL A N 1
ATOM 3812 C CA . VAL A 1 475 ? -17.424 54.724 -20.106 1.00 78.00 475 VAL A CA 1
ATOM 3813 C C . VAL A 1 475 ? -16.078 55.409 -20.340 1.00 78.00 475 VAL A C 1
ATOM 3815 O O . VAL A 1 475 ? -16.009 56.619 -20.190 1.00 78.00 475 VAL A O 1
ATOM 3818 N N . THR A 1 476 ? -15.028 54.701 -20.765 1.00 80.06 476 THR A N 1
ATOM 3819 C CA . THR A 1 476 ? -13.755 55.313 -21.176 1.00 80.06 476 THR A CA 1
ATOM 3820 C C . THR A 1 476 ? -13.934 56.098 -22.473 1.00 80.06 476 THR A C 1
ATOM 3822 O O . THR A 1 476 ? -13.571 57.267 -22.505 1.00 80.06 476 THR A O 1
ATOM 3825 N N . GLN A 1 477 ? -14.603 55.538 -23.488 1.00 78.00 477 GLN A N 1
ATOM 3826 C CA . GLN A 1 477 ? -14.945 56.274 -24.717 1.00 78.00 477 GLN A CA 1
ATOM 3827 C C . GLN A 1 477 ? -15.861 57.480 -24.443 1.00 78.00 477 GLN A C 1
ATOM 3829 O O . GLN A 1 477 ? -15.659 58.559 -24.998 1.00 78.00 477 GLN A O 1
ATOM 3834 N N . GLN A 1 478 ? -16.843 57.335 -23.549 1.00 79.56 478 GLN A N 1
ATOM 3835 C CA . GLN A 1 478 ? -17.679 58.449 -23.097 1.00 79.56 478 GLN A CA 1
ATOM 3836 C C . GLN A 1 478 ? -16.889 59.461 -22.265 1.00 79.56 478 GLN A C 1
ATOM 3838 O O . GLN A 1 478 ? -17.171 60.645 -22.366 1.00 79.56 478 GLN A O 1
ATOM 3843 N N . ALA A 1 479 ? -15.895 59.048 -21.478 1.00 75.06 479 ALA A N 1
ATOM 3844 C CA . ALA A 1 479 ? -15.022 59.954 -20.736 1.00 75.06 479 ALA A CA 1
ATOM 3845 C C . ALA A 1 479 ? -14.042 60.691 -21.659 1.00 75.06 479 ALA A C 1
ATOM 3847 O O . ALA A 1 479 ? -13.742 61.847 -21.397 1.00 75.06 479 ALA A O 1
ATOM 3848 N N . GLU A 1 480 ? -13.592 60.082 -22.757 1.00 78.81 480 GLU A N 1
ATOM 3849 C CA . GLU A 1 480 ? -12.813 60.741 -23.813 1.00 78.81 480 GLU A CA 1
ATOM 3850 C C . GLU A 1 480 ? -13.669 61.784 -24.553 1.00 78.81 480 GLU A C 1
ATOM 3852 O O . GLU A 1 480 ? -13.259 62.940 -24.684 1.00 78.81 480 GLU A O 1
ATOM 3857 N N . GLN A 1 481 ? -14.898 61.422 -24.946 1.00 81.00 481 GLN A N 1
ATOM 3858 C CA . GLN A 1 481 ? -15.874 62.359 -25.520 1.00 81.00 481 GLN A CA 1
ATOM 3859 C C . GLN A 1 481 ? -16.217 63.493 -24.545 1.00 81.00 481 GLN A C 1
ATOM 3861 O O . GLN A 1 481 ? -16.119 64.663 -24.905 1.00 81.00 481 GLN A O 1
ATOM 3866 N N . LEU A 1 482 ? -16.544 63.172 -23.291 1.00 76.69 482 LEU A N 1
ATOM 3867 C CA . LEU A 1 482 ? -16.837 64.155 -22.250 1.00 76.69 482 LEU A CA 1
ATOM 3868 C C . LEU A 1 482 ? -15.604 64.969 -21.855 1.00 76.69 482 LEU A C 1
ATOM 3870 O O . LEU A 1 482 ? -15.770 66.107 -21.443 1.00 76.69 482 LEU A O 1
ATOM 3874 N N . HIS A 1 483 ? -14.374 64.469 -21.995 1.00 77.31 483 HIS A N 1
ATOM 3875 C CA . HIS A 1 483 ? -13.178 65.288 -21.790 1.00 77.31 483 HIS A CA 1
ATOM 3876 C C . HIS A 1 483 ? -13.053 66.336 -22.900 1.00 77.31 483 HIS A C 1
ATOM 3878 O O . HIS A 1 483 ? -12.761 67.497 -22.601 1.00 77.31 483 HIS A O 1
ATOM 3884 N N . TYR A 1 484 ? -13.328 65.960 -24.151 1.00 77.50 484 TYR A N 1
ATOM 3885 C CA . TYR A 1 484 ? -13.368 66.881 -25.287 1.00 77.50 484 TYR A CA 1
ATOM 3886 C C . TYR A 1 484 ? -14.502 67.915 -25.139 1.00 77.50 484 TYR A C 1
ATOM 3888 O O . TYR A 1 484 ? -14.280 69.118 -25.283 1.00 77.50 484 TYR A O 1
ATOM 3896 N N . GLU A 1 485 ? -15.703 67.479 -24.747 1.00 78.50 485 GLU A N 1
ATOM 3897 C CA . GLU A 1 485 ? -16.818 68.383 -24.446 1.00 78.50 485 GLU A CA 1
ATOM 3898 C C . GLU A 1 485 ? -16.546 69.265 -23.222 1.00 78.50 485 GLU A C 1
ATOM 3900 O O . GLU A 1 485 ? -16.900 70.437 -23.249 1.00 78.50 485 GLU A O 1
ATOM 3905 N N . ASN A 1 486 ? -15.884 68.769 -22.173 1.00 74.81 486 ASN A N 1
ATOM 3906 C CA . ASN A 1 486 ? -15.572 69.539 -20.965 1.00 74.81 486 ASN A CA 1
ATOM 3907 C C . ASN A 1 486 ? -14.435 70.551 -21.197 1.00 74.81 486 ASN A C 1
ATOM 3909 O O . ASN A 1 486 ? -14.482 71.642 -20.643 1.00 74.81 486 ASN A O 1
ATOM 3913 N N . GLN A 1 487 ? -13.482 70.285 -22.101 1.00 74.50 487 GLN A N 1
ATOM 3914 C CA . GLN A 1 487 ? -12.582 71.338 -22.605 1.00 74.50 487 GLN A CA 1
ATOM 3915 C C . GLN A 1 487 ? -13.381 72.472 -23.280 1.00 74.50 487 GLN A C 1
ATOM 3917 O O . GLN A 1 487 ? -13.104 73.649 -23.051 1.00 74.50 487 GLN A O 1
ATOM 3922 N N . LEU A 1 488 ? -14.426 72.132 -24.047 1.00 75.00 488 LEU A N 1
ATOM 3923 C CA . LEU A 1 488 ? -15.340 73.100 -24.667 1.00 75.00 488 LEU A CA 1
ATOM 3924 C C . LEU A 1 488 ? -16.310 73.761 -23.657 1.00 75.00 488 LEU A C 1
ATOM 3926 O O . LEU A 1 488 ? -16.798 74.866 -23.909 1.00 75.00 488 LEU A O 1
ATOM 3930 N N . LEU A 1 489 ? -16.607 73.103 -22.530 1.00 74.31 489 LEU A N 1
ATOM 3931 C CA . LEU A 1 489 ? -17.550 73.561 -21.503 1.00 74.31 489 LEU A CA 1
ATOM 3932 C C . LEU A 1 489 ? -16.888 74.400 -20.408 1.00 74.31 489 LEU A C 1
ATOM 3934 O O . LEU A 1 489 ? -17.497 75.381 -20.000 1.00 74.31 489 LEU A O 1
ATOM 3938 N N . LEU A 1 490 ? -15.642 74.125 -20.008 1.00 70.81 490 LEU A N 1
ATOM 3939 C CA . LEU A 1 490 ? -14.827 75.026 -19.177 1.00 70.81 490 LEU A CA 1
ATOM 3940 C C . LEU A 1 490 ? -14.746 76.419 -19.820 1.00 70.81 490 LEU A C 1
ATOM 3942 O O . LEU A 1 490 ? -15.114 77.408 -19.190 1.00 70.81 490 LEU A O 1
ATOM 3946 N N . TYR A 1 491 ? -14.476 76.459 -21.130 1.00 63.31 491 TYR A N 1
ATOM 3947 C CA . TYR A 1 491 ? -14.529 77.653 -21.992 1.00 63.31 491 TYR A CA 1
ATOM 3948 C C . TYR A 1 491 ? -15.888 78.400 -21.991 1.00 63.31 491 TYR A C 1
ATOM 3950 O O . TYR A 1 491 ? -16.002 79.514 -22.507 1.00 63.31 491 TYR A O 1
ATOM 3958 N N . ARG A 1 492 ? -16.951 77.785 -21.453 1.00 72.06 492 ARG A N 1
ATOM 3959 C CA . ARG A 1 492 ? -18.299 78.358 -21.280 1.00 72.06 492 ARG A CA 1
ATOM 3960 C C . ARG A 1 492 ? -18.689 78.559 -19.810 1.00 72.06 492 ARG A C 1
ATOM 3962 O O . ARG A 1 492 ? -19.599 79.346 -19.558 1.00 72.06 492 ARG A O 1
ATOM 3969 N N . LEU A 1 493 ? -18.034 77.880 -18.866 1.00 62.94 493 LEU A N 1
ATOM 3970 C CA . LEU A 1 493 ? -18.316 77.941 -17.429 1.00 62.94 493 LEU A CA 1
ATOM 3971 C C . LEU A 1 493 ? -17.514 79.041 -16.731 1.00 62.94 493 LEU A C 1
ATOM 3973 O O . LEU A 1 493 ? -18.088 79.762 -15.923 1.00 62.94 493 LEU A O 1
ATOM 3977 N N . GLU A 1 494 ? -16.274 79.307 -17.159 1.00 67.56 494 GLU A N 1
ATOM 3978 C CA . GLU A 1 494 ? -15.548 80.542 -16.798 1.00 67.56 494 GLU A CA 1
ATOM 3979 C C . GLU A 1 494 ? -16.366 81.799 -17.156 1.00 67.56 494 GLU A C 1
ATOM 3981 O O . GLU A 1 494 ? -16.364 82.800 -16.444 1.00 67.56 494 GLU A O 1
ATOM 3986 N N . LYS A 1 495 ? -17.150 81.716 -18.239 1.00 57.44 495 LYS A N 1
ATOM 3987 C CA . LYS A 1 495 ? -18.093 82.752 -18.681 1.00 57.44 495 LYS A CA 1
ATOM 3988 C C . LYS A 1 495 ? -19.390 82.816 -17.846 1.00 57.44 495 LYS A C 1
ATOM 3990 O O . LYS A 1 495 ? -20.124 83.793 -17.983 1.00 57.44 495 LYS A O 1
ATOM 3995 N N . LYS A 1 496 ? -19.698 81.811 -17.014 1.00 59.38 496 LYS A N 1
ATOM 3996 C CA . LYS A 1 496 ? -20.966 81.692 -16.264 1.00 59.38 496 LYS A CA 1
ATOM 3997 C C . LYS A 1 496 ? -20.850 81.739 -14.741 1.00 59.38 496 LYS A C 1
ATOM 3999 O O . LYS A 1 496 ? -21.765 82.274 -14.123 1.00 59.38 496 LYS A O 1
ATOM 4004 N N . ASP A 1 497 ? -19.750 81.299 -14.132 1.00 57.38 497 ASP A N 1
ATOM 4005 C CA . ASP A 1 497 ? -19.564 81.438 -12.674 1.00 57.38 497 ASP A CA 1
ATOM 4006 C C . ASP A 1 497 ? -19.420 82.904 -12.217 1.00 57.38 497 ASP A C 1
ATOM 4008 O O . ASP A 1 497 ? -19.572 83.212 -11.036 1.00 57.38 497 ASP A O 1
ATOM 4012 N N . MET A 1 498 ? -19.253 83.847 -13.154 1.00 54.47 498 MET A N 1
ATOM 4013 C CA . MET A 1 498 ? -19.410 85.282 -12.884 1.00 54.47 498 MET A CA 1
ATOM 4014 C C . MET A 1 498 ? -20.841 85.698 -12.458 1.00 54.47 498 MET A C 1
ATOM 4016 O O . MET A 1 498 ? -21.021 86.848 -12.063 1.00 54.47 498 MET A O 1
ATOM 4020 N N . GLU A 1 499 ? -21.865 84.834 -12.558 1.00 55.06 499 GLU A N 1
ATOM 4021 C CA . GLU A 1 499 ? -23.282 85.245 -12.477 1.00 55.06 499 GLU A CA 1
ATOM 4022 C C . GLU A 1 499 ? -24.072 84.911 -11.165 1.00 55.06 499 GLU A C 1
ATOM 4024 O O . GLU A 1 499 ? -25.169 85.454 -11.034 1.00 55.06 499 GLU A O 1
ATOM 4029 N N . LEU A 1 500 ? -23.639 84.046 -10.208 1.00 53.09 500 LEU A N 1
ATOM 4030 C CA . LEU A 1 500 ? -24.626 83.146 -9.513 1.00 53.09 500 LEU A CA 1
ATOM 4031 C C . LEU A 1 500 ? -24.644 82.807 -7.953 1.00 53.09 500 LEU A C 1
ATOM 4033 O O . LEU A 1 500 ? -24.941 81.666 -7.603 1.00 53.09 500 LEU A O 1
ATOM 4037 N N . SER A 1 501 ? -24.495 83.707 -6.951 1.00 51.00 501 SER A N 1
ATOM 4038 C CA . SER A 1 501 ? -24.405 83.346 -5.467 1.00 51.00 501 SER A CA 1
ATOM 4039 C C . SER A 1 501 ? -25.658 83.696 -4.491 1.00 51.00 501 SER A C 1
ATOM 4041 O O . SER A 1 501 ? -25.973 84.882 -4.474 1.00 51.00 501 SER A O 1
ATOM 4043 N N . SER A 1 502 ? -26.363 82.795 -3.656 1.00 46.72 502 SER A N 1
ATOM 4044 C CA . SER A 1 502 ? -27.847 82.855 -3.099 1.00 46.72 502 SER A CA 1
ATOM 4045 C C . SER A 1 502 ? -28.429 82.595 -1.562 1.00 46.72 502 SER A C 1
ATOM 4047 O O . SER A 1 502 ? -27.863 83.184 -0.643 1.00 46.72 502 SER A O 1
ATOM 4049 N N . LEU A 1 503 ? -29.618 81.902 -1.226 1.00 45.91 503 LEU A N 1
ATOM 4050 C CA . LEU A 1 503 ? -30.731 82.185 -0.130 1.00 45.91 503 LEU A CA 1
ATOM 4051 C C . LEU A 1 503 ? -31.410 81.087 0.917 1.00 45.91 503 LEU A C 1
ATOM 4053 O O . LEU A 1 503 ? -30.794 80.040 1.086 1.00 45.91 503 LEU A O 1
ATOM 4057 N N . LYS A 1 504 ? -32.556 81.312 1.735 1.00 47.28 504 LYS A N 1
ATOM 4058 C CA . LYS A 1 504 ? -33.049 80.629 3.091 1.00 47.28 504 LYS A CA 1
ATOM 4059 C C . LYS A 1 504 ? -34.637 80.572 3.583 1.00 47.28 504 LYS A C 1
ATOM 4061 O O . LYS A 1 504 ? -35.420 81.174 2.861 1.00 47.28 504 LYS A O 1
ATOM 4066 N N . LEU A 1 505 ? -35.158 79.917 4.733 1.00 44.12 505 LEU A N 1
ATOM 4067 C CA . LEU A 1 505 ? -36.658 79.638 5.203 1.00 44.12 505 LEU A CA 1
ATOM 4068 C C . LEU A 1 505 ? -37.145 79.140 6.724 1.00 44.12 505 LEU A C 1
ATOM 4070 O O . LEU A 1 505 ? -36.228 78.771 7.453 1.00 44.12 505 LEU A O 1
ATOM 4074 N N . LYS A 1 506 ? -38.486 79.092 7.226 1.00 38.66 506 LYS A N 1
ATOM 4075 C CA . LYS A 1 506 ? -39.205 78.421 8.503 1.00 38.66 506 LYS A CA 1
ATOM 4076 C C . LYS A 1 506 ? -40.799 78.717 8.842 1.00 38.66 506 LYS A C 1
ATOM 4078 O O . LYS A 1 506 ? -41.282 79.461 7.999 1.00 38.66 506 LYS A O 1
ATOM 4083 N N . ASP A 1 507 ? -41.760 78.357 9.837 1.00 40.28 507 ASP A N 1
ATOM 4084 C CA . ASP A 1 507 ? -42.124 77.530 11.146 1.00 40.28 507 ASP A CA 1
ATOM 4085 C C . ASP A 1 507 ? -43.714 77.238 11.617 1.00 40.28 507 ASP A C 1
ATOM 4087 O O . ASP A 1 507 ? -44.506 77.113 10.688 1.00 40.28 507 ASP A O 1
ATOM 4091 N N . ALA A 1 508 ? -44.245 77.033 12.926 1.00 39.19 508 ALA A N 1
ATOM 4092 C CA . ALA A 1 508 ? -45.541 76.249 13.433 1.00 39.19 508 ALA A CA 1
ATOM 4093 C C . ALA A 1 508 ? -46.532 76.587 14.756 1.00 39.19 508 ALA A C 1
ATOM 4095 O O . ALA A 1 508 ? -46.195 77.554 15.435 1.00 39.19 508 ALA A O 1
ATOM 4096 N N . PRO A 1 509 ? -47.705 75.863 15.173 1.00 45.62 509 PRO A N 1
ATOM 4097 C CA . PRO A 1 509 ? -48.896 76.195 16.182 1.00 45.62 509 PRO A CA 1
ATOM 4098 C C . PRO A 1 509 ? -49.710 75.140 17.199 1.00 45.62 509 PRO A C 1
ATOM 4100 O O . PRO A 1 509 ? -49.380 73.961 17.107 1.00 45.62 509 PRO A O 1
ATOM 4103 N N . ALA A 1 510 ? -50.774 75.449 18.104 1.00 33.84 510 ALA A N 1
ATOM 4104 C CA . ALA A 1 510 ? -51.682 74.525 19.043 1.00 33.84 510 ALA A CA 1
ATOM 4105 C C . ALA A 1 510 ? -52.987 75.025 19.966 1.00 33.84 510 ALA A C 1
ATOM 4107 O O . ALA A 1 510 ? -53.054 76.239 20.120 1.00 33.84 510 ALA A O 1
ATOM 4108 N N . ASP A 1 511 ? -53.958 74.186 20.603 1.00 32.75 511 ASP A N 1
ATOM 4109 C CA . ASP A 1 511 ? -54.880 74.276 21.924 1.00 32.75 511 ASP A CA 1
ATOM 4110 C C . ASP A 1 511 ? -56.359 73.515 22.142 1.00 32.75 511 ASP A C 1
ATOM 4112 O O . ASP A 1 511 ? -56.724 72.793 21.218 1.00 32.75 511 ASP A O 1
ATOM 4116 N N . LEU A 1 512 ? -57.189 73.547 23.304 1.00 38.31 512 LEU A N 1
ATOM 4117 C CA . LEU A 1 512 ? -58.525 72.788 23.724 1.00 38.31 512 LEU A CA 1
ATOM 4118 C C . LEU A 1 512 ? -59.368 73.113 25.120 1.00 38.31 512 LEU A C 1
ATOM 4120 O O . LEU A 1 512 ? -58.734 73.792 25.912 1.00 38.31 512 LEU A O 1
ATOM 4124 N N . ARG A 1 513 ? -60.670 72.659 25.519 1.00 35.06 513 ARG A N 1
ATOM 4125 C CA . ARG A 1 513 ? -61.384 72.460 26.955 1.00 35.06 513 ARG A CA 1
ATOM 4126 C C . ARG A 1 513 ? -63.024 72.267 27.239 1.00 35.06 513 ARG A C 1
ATOM 4128 O O . ARG A 1 513 ? -63.743 72.464 26.267 1.00 35.06 513 ARG A O 1
ATOM 4135 N N . PRO A 1 514 ? -63.638 71.883 28.477 1.00 44.56 514 PRO A N 1
ATOM 4136 C CA . PRO A 1 514 ? -65.117 71.495 28.924 1.00 44.56 514 PRO A CA 1
ATOM 4137 C C . PRO A 1 514 ? -65.792 72.044 30.339 1.00 44.56 514 PRO A C 1
ATOM 4139 O O . PRO A 1 514 ? -65.113 72.929 30.845 1.00 44.56 514 PRO A O 1
ATOM 4142 N N . LEU A 1 515 ? -66.921 71.736 31.164 1.00 35.62 515 LEU A N 1
ATOM 4143 C CA . LEU A 1 515 ? -68.266 70.931 31.412 1.00 35.62 515 LEU A CA 1
ATOM 4144 C C . LEU A 1 515 ? -69.196 71.324 32.746 1.00 35.62 515 LEU A C 1
ATOM 4146 O O . LEU A 1 515 ? -68.658 72.104 33.522 1.00 35.62 515 LEU A O 1
ATOM 4150 N N . GLU A 1 516 ? -70.494 70.858 33.088 1.00 41.19 516 GLU A N 1
ATOM 4151 C CA . GLU A 1 516 ? -71.476 71.236 34.286 1.00 41.19 516 GLU A CA 1
ATOM 4152 C C . GLU A 1 516 ? -72.764 70.290 34.734 1.00 41.19 516 GLU A C 1
ATOM 4154 O O . GLU A 1 516 ? -73.095 69.479 33.870 1.00 41.19 516 GLU A O 1
ATOM 4159 N N . ILE A 1 517 ? -73.499 70.346 35.955 1.00 48.53 517 ILE A N 1
ATOM 4160 C CA . ILE A 1 517 ? -74.988 69.965 36.384 1.00 48.53 517 ILE A CA 1
ATOM 4161 C C . ILE A 1 517 ? -75.496 69.844 37.955 1.00 48.53 517 ILE A C 1
ATOM 4163 O O . ILE A 1 517 ? -74.689 69.361 38.745 1.00 48.53 517 ILE A O 1
ATOM 4167 N N . VAL A 1 518 ? -76.806 70.095 38.457 1.00 47.41 518 VAL A N 1
ATOM 4168 C CA . VAL A 1 518 ? -77.352 69.882 39.929 1.00 47.41 518 VAL A CA 1
ATOM 4169 C C . VAL A 1 518 ? -78.851 69.465 40.408 1.00 47.41 518 VAL A C 1
ATOM 4171 O O . VAL A 1 518 ? -79.043 68.329 40.837 1.00 47.41 518 VAL A O 1
ATOM 4174 N N . VAL A 1 519 ? -79.873 70.359 40.597 1.00 54.59 519 VAL A N 1
ATOM 4175 C CA . VAL A 1 519 ? -80.882 70.448 41.758 1.00 54.59 519 VAL A CA 1
ATOM 4176 C C . VAL A 1 519 ? -81.861 69.286 42.144 1.00 54.59 519 VAL A C 1
ATOM 4178 O O . VAL A 1 519 ? -82.490 69.341 43.202 1.00 54.59 519 VAL A O 1
ATOM 4181 N N . GLN A 1 520 ? -82.027 68.212 41.376 1.00 57.34 520 GLN A N 1
ATOM 4182 C CA . GLN A 1 520 ? -83.187 67.288 41.466 1.00 57.34 520 GLN A CA 1
ATOM 4183 C C . GLN A 1 520 ? -83.197 66.286 42.665 1.00 57.34 520 GLN A C 1
ATOM 4185 O O . GLN A 1 520 ? -83.550 65.118 42.485 1.00 57.34 520 GLN A O 1
ATOM 4190 N N . ASN A 1 521 ? -82.757 66.672 43.870 1.00 60.41 521 ASN A N 1
ATOM 4191 C CA . ASN A 1 521 ? -82.175 65.724 44.837 1.00 60.41 521 ASN A CA 1
ATOM 4192 C C . ASN A 1 521 ? -82.956 65.471 46.143 1.00 60.41 521 ASN A C 1
ATOM 4194 O O . ASN A 1 521 ? -82.945 64.335 46.604 1.00 60.41 521 ASN A O 1
ATOM 4198 N N . LEU A 1 522 ? -83.651 66.454 46.727 1.00 56.94 522 LEU A N 1
ATOM 4199 C CA . LEU A 1 522 ? -84.065 66.370 48.144 1.00 56.94 522 LEU A CA 1
ATOM 4200 C C . LEU A 1 522 ? -85.286 65.472 48.429 1.00 56.94 522 LEU A C 1
ATOM 4202 O O . LEU A 1 522 ? -85.262 64.689 49.372 1.00 56.94 522 LEU A O 1
ATOM 4206 N N . GLU A 1 523 ? -86.340 65.476 47.604 1.00 56.81 523 GLU A N 1
ATOM 4207 C CA . GLU A 1 523 ? -87.500 64.582 47.837 1.00 56.81 523 GLU A CA 1
ATOM 4208 C C . GLU A 1 523 ? -87.151 63.087 47.688 1.00 56.81 523 GLU A C 1
ATOM 4210 O O . GLU A 1 523 ? -87.869 62.216 48.186 1.00 56.81 523 GLU A O 1
ATOM 4215 N N . LYS A 1 524 ? -86.006 62.771 47.063 1.00 61.31 524 LYS A N 1
ATOM 4216 C CA . LYS A 1 524 ? -85.467 61.406 47.010 1.00 61.31 524 LYS A CA 1
ATOM 4217 C C . LYS A 1 524 ? -85.019 60.912 48.394 1.00 61.31 524 LYS A C 1
ATOM 4219 O O . LYS A 1 524 ? -84.977 59.702 48.584 1.00 61.31 524 LYS A O 1
ATOM 4224 N N . GLU A 1 525 ? -84.713 61.792 49.350 1.00 61.47 525 GLU A N 1
ATOM 4225 C CA . GLU A 1 525 ? -84.059 61.443 50.625 1.00 61.47 525 GLU A CA 1
ATOM 4226 C C . GLU A 1 525 ? -84.986 60.731 51.623 1.00 61.47 525 GLU A C 1
ATOM 4228 O O . GLU A 1 525 ? -84.569 59.790 52.292 1.00 61.47 525 GLU A O 1
ATOM 4233 N N . LEU A 1 526 ? -86.272 61.089 51.698 1.00 55.25 526 LEU A N 1
ATOM 4234 C CA . LEU A 1 526 ? -87.205 60.399 52.607 1.00 55.25 526 LEU A CA 1
ATOM 4235 C C . LEU A 1 526 ? -87.657 59.038 52.041 1.00 55.25 526 LEU A C 1
ATOM 4237 O O . LEU A 1 526 ? -87.884 58.080 52.785 1.00 55.25 526 LEU A O 1
ATOM 4241 N N . ALA A 1 527 ? -87.716 58.927 50.709 1.00 64.06 527 ALA A N 1
ATOM 4242 C CA . ALA A 1 527 ? -87.822 57.645 50.019 1.00 64.06 527 ALA A CA 1
ATOM 4243 C C . ALA A 1 527 ? -86.526 56.820 50.139 1.00 64.06 527 ALA A C 1
ATOM 4245 O O . ALA A 1 527 ? -86.605 55.590 50.176 1.00 64.06 527 ALA A O 1
ATOM 4246 N N . ALA A 1 528 ? -85.361 57.478 50.248 1.00 63.16 528 ALA A N 1
ATOM 4247 C CA . ALA A 1 528 ? -84.102 56.836 50.599 1.00 63.16 528 ALA A CA 1
ATOM 4248 C C . ALA A 1 528 ? -84.207 56.227 51.999 1.00 63.16 528 ALA A C 1
ATOM 4250 O O . ALA A 1 528 ? -84.267 55.018 52.061 1.00 63.16 528 ALA A O 1
ATOM 4251 N N . ILE A 1 529 ? -84.423 56.963 53.094 1.00 70.62 529 ILE A N 1
ATOM 4252 C CA . ILE A 1 529 ? -84.319 56.417 54.475 1.00 70.62 529 ILE A CA 1
ATOM 4253 C C . ILE A 1 529 ? -85.039 55.062 54.717 1.00 70.62 529 ILE A C 1
ATOM 4255 O O . ILE A 1 529 ? -84.511 54.193 55.418 1.00 70.62 529 ILE A O 1
ATOM 4259 N N . LYS A 1 530 ? -86.225 54.817 54.133 1.00 67.25 530 LYS A N 1
ATOM 4260 C CA . LYS A 1 530 ? -86.874 53.483 54.199 1.00 67.25 530 LYS A CA 1
ATOM 4261 C C . LYS A 1 530 ? -86.195 52.439 53.308 1.00 67.25 530 LYS A C 1
ATOM 4263 O O . LYS A 1 530 ? -85.895 51.343 53.777 1.00 67.25 530 LYS A O 1
ATOM 4268 N N . LYS A 1 531 ? -85.925 52.793 52.051 1.00 69.44 531 LYS A N 1
ATOM 4269 C CA . LYS A 1 531 ? -85.120 51.999 51.115 1.00 69.44 531 LYS A CA 1
ATOM 4270 C C . LYS A 1 531 ? -83.726 51.716 51.683 1.00 69.44 531 LYS A C 1
ATOM 4272 O O . LYS A 1 531 ? -83.228 50.625 51.462 1.00 69.44 531 LYS A O 1
ATOM 4277 N N . ASP A 1 532 ? -83.144 52.633 52.449 1.00 70.38 532 ASP A N 1
ATOM 4278 C CA . ASP A 1 532 ? -81.834 52.548 53.082 1.00 70.38 532 ASP A CA 1
ATOM 4279 C C . ASP A 1 532 ? -81.858 51.518 54.207 1.00 70.38 532 ASP A C 1
ATOM 4281 O O . ASP A 1 532 ? -80.922 50.740 54.310 1.00 70.38 532 ASP A O 1
ATOM 4285 N N . LYS A 1 533 ? -82.937 51.416 55.000 1.00 71.44 533 LYS A N 1
ATOM 4286 C CA . LYS A 1 533 ? -83.089 50.327 55.983 1.00 71.44 533 LYS A CA 1
ATOM 4287 C C . LYS A 1 533 ? -83.118 48.955 55.301 1.00 71.44 533 LYS A C 1
ATOM 4289 O O . LYS A 1 533 ? -82.378 48.055 55.702 1.00 71.44 533 LYS A O 1
ATOM 4294 N N . ASP A 1 534 ? -83.937 48.798 54.264 1.00 74.94 534 ASP A N 1
ATOM 4295 C CA . ASP A 1 534 ? -84.036 47.532 53.529 1.00 74.94 534 ASP A CA 1
ATOM 4296 C C . ASP A 1 534 ? -82.730 47.241 52.765 1.00 74.94 534 ASP A C 1
ATOM 4298 O O . ASP A 1 534 ? -82.255 46.105 52.734 1.00 74.94 534 ASP A O 1
ATOM 4302 N N . GLN A 1 535 ? -82.072 48.278 52.238 1.00 70.88 535 GLN A N 1
ATOM 4303 C CA . GLN A 1 535 ? -80.725 48.210 51.677 1.00 70.88 535 GLN A CA 1
ATOM 4304 C C . GLN A 1 535 ? -79.670 47.890 52.732 1.00 70.88 535 GLN A C 1
ATOM 4306 O O . GLN A 1 535 ? -78.749 47.173 52.383 1.00 70.88 535 GLN A O 1
ATOM 4311 N N . MET A 1 536 ? -79.771 48.336 53.987 1.00 75.44 536 MET A N 1
ATOM 4312 C CA . MET A 1 536 ? -78.843 47.962 55.060 1.00 75.44 536 MET A CA 1
ATOM 4313 C C . MET A 1 536 ? -79.014 46.487 55.419 1.00 75.44 536 MET A C 1
ATOM 4315 O O . MET A 1 536 ? -78.018 45.797 55.606 1.00 75.44 536 MET A O 1
ATOM 4319 N N . GLN A 1 537 ? -80.244 45.965 55.447 1.00 74.81 537 GLN A N 1
ATOM 4320 C CA . GLN A 1 537 ? -80.487 44.540 55.683 1.00 74.81 537 GLN A CA 1
ATOM 4321 C C . GLN A 1 537 ? -80.009 43.676 54.500 1.00 74.81 537 GLN A C 1
ATOM 4323 O O . GLN A 1 537 ? -79.341 42.661 54.701 1.00 74.81 537 GLN A O 1
ATOM 4328 N N . VAL A 1 538 ? -80.261 44.107 53.259 1.00 80.56 538 VAL A N 1
ATOM 4329 C CA . VAL A 1 538 ? -79.740 43.455 52.044 1.00 80.56 538 VAL A CA 1
ATOM 4330 C C . VAL A 1 538 ? -78.218 43.607 51.923 1.00 80.56 538 VAL A C 1
ATOM 4332 O O . VAL A 1 538 ? -77.553 42.672 51.490 1.00 80.56 538 VAL A O 1
ATOM 4335 N N . ALA A 1 539 ? -77.638 44.737 52.327 1.00 76.38 539 ALA A N 1
ATOM 4336 C CA . ALA A 1 539 ? -76.196 44.969 52.349 1.00 76.38 539 ALA A CA 1
ATOM 4337 C C . ALA A 1 539 ? -75.521 44.162 53.455 1.00 76.38 539 ALA A C 1
ATOM 4339 O O . ALA A 1 539 ? -74.442 43.643 53.219 1.00 76.38 539 ALA A O 1
ATOM 4340 N N . TRP A 1 540 ? -76.156 43.970 54.613 1.00 82.75 540 TRP A N 1
ATOM 4341 C CA . TRP A 1 540 ? -75.665 43.082 55.665 1.00 82.75 540 TRP A CA 1
ATOM 4342 C C . TRP A 1 540 ? -75.678 41.615 55.214 1.00 82.75 540 TRP A C 1
ATOM 4344 O O . TRP A 1 540 ? -74.682 40.918 55.391 1.00 82.75 540 TRP A O 1
ATOM 4354 N N . LEU A 1 541 ? -76.739 41.160 54.535 1.00 83.50 541 LEU A N 1
ATOM 4355 C CA . LEU A 1 541 ? -76.778 39.825 53.922 1.00 83.50 541 LEU A CA 1
ATOM 4356 C C . LEU A 1 541 ? -75.746 39.670 52.791 1.00 83.50 541 LEU A C 1
ATOM 4358 O O . LEU A 1 541 ? -75.053 38.656 52.730 1.00 83.50 541 LEU A O 1
ATOM 4362 N N . ARG A 1 542 ? -75.576 40.686 51.935 1.00 81.88 542 ARG A N 1
ATOM 4363 C CA . ARG A 1 542 ? -74.515 40.717 50.912 1.00 81.88 542 ARG A CA 1
ATOM 4364 C C . ARG A 1 542 ? -73.120 40.796 51.523 1.00 81.88 542 ARG A C 1
ATOM 4366 O O . ARG A 1 542 ? -72.206 40.219 50.959 1.00 81.88 542 ARG A O 1
ATOM 4373 N N . MET A 1 543 ? -72.944 41.456 52.664 1.00 84.06 543 MET A N 1
ATOM 4374 C CA . MET A 1 543 ? -71.680 41.523 53.397 1.00 84.06 543 MET A CA 1
ATOM 4375 C C . MET A 1 543 ? -71.372 40.185 54.068 1.00 84.06 543 MET A C 1
ATOM 4377 O O . MET A 1 543 ? -70.226 39.767 54.044 1.00 84.06 543 MET A O 1
ATOM 4381 N N . GLN A 1 544 ? -72.371 39.459 54.578 1.00 80.19 544 GLN A N 1
ATOM 4382 C CA . GLN A 1 544 ? -72.203 38.069 55.022 1.00 80.19 544 GLN A CA 1
ATOM 4383 C C . GLN A 1 544 ? -71.808 37.147 53.857 1.00 80.19 544 GLN A C 1
ATOM 4385 O O . GLN A 1 544 ? -70.845 36.394 53.972 1.00 80.19 544 GLN A O 1
ATOM 4390 N N . GLN A 1 545 ? -72.480 37.250 52.704 1.00 85.31 545 GLN A N 1
ATOM 4391 C CA . GLN A 1 545 ? -72.110 36.496 51.497 1.00 85.31 545 GLN A CA 1
ATOM 4392 C C . GLN A 1 545 ? -70.713 36.875 50.976 1.00 85.31 545 GLN A C 1
ATOM 4394 O O . GLN A 1 545 ? -69.929 35.993 50.641 1.00 85.31 545 GLN A O 1
ATOM 4399 N N . SER A 1 546 ? -70.377 38.167 50.964 1.00 84.12 546 SER A N 1
ATOM 4400 C CA . SER A 1 546 ? -69.058 38.687 50.589 1.00 84.12 546 SER A CA 1
ATOM 4401 C C . SER A 1 546 ? -67.981 38.228 51.570 1.00 84.12 546 SER A C 1
ATOM 4403 O O . SER A 1 546 ? -66.915 37.816 51.143 1.00 84.12 546 SER A O 1
ATOM 4405 N N . ASN A 1 547 ? -68.259 38.203 52.876 1.00 81.94 547 ASN A N 1
ATOM 4406 C CA . ASN A 1 547 ? -67.333 37.690 53.885 1.00 81.94 547 ASN A CA 1
ATOM 4407 C C . ASN A 1 547 ? -67.110 36.180 53.734 1.00 81.94 547 ASN A C 1
ATOM 4409 O O . ASN A 1 547 ? -65.975 35.735 53.858 1.00 81.94 547 ASN A O 1
ATOM 4413 N N . ALA A 1 548 ? -68.144 35.399 53.406 1.00 84.06 548 ALA A N 1
ATOM 4414 C CA . ALA A 1 548 ? -67.989 33.979 53.088 1.00 84.06 548 ALA A CA 1
ATOM 4415 C C . ALA A 1 548 ? -67.153 33.768 51.809 1.00 84.06 548 ALA A C 1
ATOM 4417 O O . ALA A 1 548 ? -66.245 32.940 51.795 1.00 84.06 548 ALA A O 1
ATOM 4418 N N . GLN A 1 549 ? -67.392 34.563 50.759 1.00 86.75 549 GLN A N 1
ATOM 4419 C CA . GLN A 1 549 ? -66.592 34.543 49.526 1.00 86.75 549 GLN A CA 1
ATOM 4420 C C . GLN A 1 549 ? -65.139 34.981 49.766 1.00 86.75 549 GLN A C 1
ATOM 4422 O O . GLN A 1 549 ? -64.224 34.365 49.229 1.00 86.75 549 GLN A O 1
ATOM 4427 N N . LEU A 1 550 ? -64.910 35.995 50.604 1.00 85.75 550 LEU A N 1
ATOM 4428 C CA . LEU A 1 550 ? -63.580 36.451 51.009 1.00 85.75 550 LEU A CA 1
ATOM 4429 C C . LEU A 1 550 ? -62.868 35.410 51.880 1.00 85.75 550 LEU A C 1
ATOM 4431 O O . LEU A 1 550 ? -61.675 35.211 51.706 1.00 85.75 550 LEU A O 1
ATOM 4435 N N . GLN A 1 551 ? -63.571 34.694 52.762 1.00 86.81 551 GLN A N 1
ATOM 4436 C CA . GLN A 1 551 ? -63.003 33.562 53.507 1.00 86.81 551 GLN A CA 1
ATOM 4437 C C . GLN A 1 551 ? -62.619 32.404 52.574 1.00 86.81 551 GLN A C 1
ATOM 4439 O O . GLN A 1 551 ? -61.550 31.817 52.737 1.00 86.81 551 GLN A O 1
ATOM 4444 N N . GLU A 1 552 ? -63.434 32.106 51.558 1.00 88.25 552 GLU A N 1
ATOM 4445 C CA . GLU A 1 552 ? -63.102 31.104 50.539 1.00 88.25 552 GLU A CA 1
ATOM 4446 C C . GLU A 1 552 ? -61.914 31.544 49.660 1.00 88.25 552 GLU A C 1
ATOM 4448 O O . GLU A 1 552 ? -61.053 30.727 49.334 1.00 88.25 552 GLU A O 1
ATOM 4453 N N . GLN A 1 553 ? -61.818 32.835 49.320 1.00 88.25 553 GLN A N 1
ATOM 4454 C CA . GLN A 1 553 ? -60.665 33.412 48.618 1.00 88.25 553 GLN A CA 1
ATOM 4455 C C . GLN A 1 553 ? -59.400 33.403 49.480 1.00 88.25 553 GLN A C 1
ATOM 4457 O O . GLN A 1 553 ? -58.357 32.993 48.989 1.00 88.25 553 GLN A O 1
ATOM 4462 N N . VAL A 1 554 ? -59.474 33.779 50.761 1.00 89.00 554 VAL A N 1
ATOM 4463 C CA . VAL A 1 554 ? -58.341 33.697 51.700 1.00 89.00 554 VAL A CA 1
ATOM 4464 C C . VAL A 1 554 ? -57.855 32.255 51.821 1.00 89.00 554 VAL A C 1
ATOM 4466 O O . VAL A 1 554 ? -56.655 32.022 51.726 1.00 89.00 554 VAL A O 1
ATOM 4469 N N . LYS A 1 555 ? -58.762 31.275 51.923 1.00 88.69 555 LYS A N 1
ATOM 4470 C CA . LYS A 1 555 ? -58.389 29.854 51.952 1.00 88.69 555 LYS A CA 1
ATOM 4471 C C . LYS A 1 555 ? -57.686 29.405 50.664 1.00 88.69 555 LYS A C 1
ATOM 4473 O O . LYS A 1 555 ? -56.685 28.702 50.745 1.00 88.69 555 LYS A O 1
ATOM 4478 N N . LYS A 1 556 ? -58.157 29.847 49.492 1.00 89.75 556 LYS A N 1
ATOM 4479 C CA . LYS A 1 556 ? -57.492 29.584 48.200 1.00 89.75 556 LYS A CA 1
ATOM 4480 C C . LYS A 1 556 ? -56.123 30.257 48.104 1.00 89.75 556 LYS A C 1
ATOM 4482 O O . LYS A 1 556 ? -55.178 29.616 47.675 1.00 89.75 556 LYS A O 1
ATOM 4487 N N . LEU A 1 557 ? -55.990 31.498 48.570 1.00 87.44 557 LEU A N 1
ATOM 4488 C CA . LEU A 1 557 ? -54.712 32.215 48.617 1.00 87.44 557 LEU A CA 1
ATOM 4489 C C . LEU A 1 557 ? -53.718 31.576 49.602 1.00 87.44 557 LEU A C 1
ATOM 4491 O O . LEU A 1 557 ? -52.517 31.625 49.361 1.00 87.44 557 LEU A O 1
ATOM 4495 N N . GLN A 1 558 ? -54.193 30.943 50.681 1.00 90.88 558 GLN A N 1
ATOM 4496 C CA . GLN A 1 558 ? -53.353 30.117 51.556 1.00 90.88 558 GLN A CA 1
ATOM 4497 C C . GLN A 1 558 ? -52.904 28.832 50.844 1.00 90.88 558 GLN A C 1
ATOM 4499 O O . GLN A 1 558 ? -51.711 28.555 50.810 1.00 90.88 558 GLN A O 1
ATOM 4504 N N . GLU A 1 559 ? -53.817 28.105 50.193 1.00 90.44 559 GLU A N 1
ATOM 4505 C CA . GLU A 1 559 ? -53.487 26.906 49.398 1.00 90.44 559 GLU A CA 1
ATOM 4506 C C . GLU A 1 559 ? -52.515 27.216 48.236 1.00 90.44 559 GLU A C 1
ATOM 4508 O O . GLU A 1 559 ? -51.601 26.437 47.962 1.00 90.44 559 GLU A O 1
ATOM 4513 N N . GLU A 1 560 ? -52.658 28.375 47.586 1.00 89.19 560 GLU A N 1
ATOM 4514 C CA . GLU A 1 560 ? -51.727 28.885 46.572 1.00 89.19 560 GLU A CA 1
ATOM 4515 C C . GLU A 1 560 ? -50.373 29.295 47.174 1.00 89.19 560 GLU A C 1
ATOM 4517 O O . GLU A 1 560 ? -49.335 29.027 46.571 1.00 89.19 560 GLU A O 1
ATOM 4522 N N . ASN A 1 561 ? -50.346 29.901 48.366 1.00 90.69 561 ASN A N 1
ATOM 4523 C CA . ASN A 1 561 ? -49.103 30.272 49.044 1.00 90.69 561 ASN A CA 1
ATOM 4524 C C . ASN A 1 561 ? -48.306 29.039 49.505 1.00 90.69 561 ASN A C 1
ATOM 4526 O O . ASN A 1 561 ? -47.106 28.964 49.246 1.00 90.69 561 ASN A O 1
ATOM 4530 N N . ASP A 1 562 ? -48.968 28.042 50.096 1.00 89.81 562 ASP A N 1
ATOM 4531 C CA . ASP A 1 562 ? -48.357 26.765 50.492 1.00 89.81 562 ASP A CA 1
ATOM 4532 C C . ASP A 1 562 ? -47.794 26.015 49.261 1.00 89.81 562 ASP A C 1
ATOM 4534 O O . ASP A 1 562 ? -46.708 25.419 49.298 1.00 89.81 562 ASP A O 1
ATOM 4538 N N . PHE A 1 563 ? -48.497 26.092 48.123 1.00 92.44 563 PHE A N 1
ATOM 4539 C CA . PHE A 1 563 ? -48.011 25.585 46.837 1.00 92.44 563 PHE A CA 1
ATOM 4540 C C . PHE A 1 563 ? -46.790 26.365 46.317 1.00 92.44 563 PHE A C 1
ATOM 4542 O O . PHE A 1 563 ? -45.827 25.760 45.845 1.00 92.44 563 PHE A O 1
ATOM 4549 N N . LEU A 1 564 ? -46.781 27.696 46.418 1.00 89.31 564 LEU A N 1
ATOM 4550 C CA . LEU A 1 564 ? -45.647 28.525 45.996 1.00 89.31 564 LEU A CA 1
ATOM 4551 C C . LEU A 1 564 ? -44.416 28.332 46.896 1.00 89.31 564 LEU A C 1
ATOM 4553 O O . LEU A 1 564 ? -43.292 28.315 46.390 1.00 89.31 564 LEU A O 1
ATOM 4557 N N . GLU A 1 565 ? -44.589 28.116 48.201 1.00 89.50 565 GLU A N 1
ATOM 4558 C CA . GLU A 1 565 ? -43.489 27.819 49.128 1.00 89.50 565 GLU A CA 1
ATOM 4559 C C . GLU A 1 565 ? -42.893 26.420 48.880 1.00 89.50 565 GLU A C 1
ATOM 4561 O O . GLU A 1 565 ? -41.667 26.257 48.805 1.00 89.50 565 GLU A O 1
ATOM 4566 N N . THR A 1 566 ? -43.734 25.413 48.625 1.00 90.00 566 THR A N 1
ATOM 4567 C CA . THR A 1 566 ? -43.258 24.087 48.190 1.00 90.00 566 THR A CA 1
ATOM 4568 C C . THR A 1 566 ? -42.606 24.127 46.799 1.00 90.00 566 THR A C 1
ATOM 4570 O O . THR A 1 566 ? -41.553 23.520 46.594 1.00 90.00 566 THR A O 1
ATOM 4573 N N . GLN A 1 567 ? -43.119 24.919 45.853 1.00 88.38 567 GLN A N 1
ATOM 4574 C CA . GLN A 1 567 ? -42.470 25.128 44.552 1.00 88.38 567 GLN A CA 1
ATOM 4575 C C . GLN A 1 567 ? -41.131 25.884 44.681 1.00 88.38 567 GLN A C 1
ATOM 4577 O O . GLN A 1 567 ? -40.175 25.591 43.954 1.00 88.38 567 GLN A O 1
ATOM 4582 N N . SER A 1 568 ? -41.026 26.830 45.617 1.00 84.75 568 SER A N 1
ATOM 4583 C CA . SER A 1 568 ? -39.796 27.571 45.922 1.00 84.75 568 SER A CA 1
ATOM 4584 C C . SER A 1 568 ? -38.713 26.655 46.503 1.00 84.75 568 SER A C 1
ATOM 4586 O O . SER A 1 568 ? -37.587 26.630 46.001 1.00 84.75 568 SER A O 1
ATOM 4588 N N . THR A 1 569 ? -39.060 25.822 47.489 1.00 88.38 569 THR A N 1
ATOM 4589 C CA . THR A 1 569 ? -38.129 24.861 48.114 1.00 88.38 569 THR A CA 1
ATOM 4590 C C . THR A 1 569 ? -37.688 23.742 47.161 1.00 88.38 569 THR A C 1
ATOM 4592 O O . THR A 1 569 ? -36.520 23.338 47.174 1.00 88.38 569 THR A O 1
ATOM 4595 N N . VAL A 1 570 ? -38.556 23.297 46.244 1.00 89.44 570 VAL A N 1
ATOM 4596 C CA . VAL A 1 570 ? -38.156 22.415 45.131 1.00 89.44 570 VAL A CA 1
ATOM 4597 C C . VAL A 1 570 ? -37.169 23.122 44.192 1.00 89.44 570 VAL A C 1
ATOM 4599 O O . VAL A 1 570 ? -36.146 22.538 43.828 1.00 89.44 570 VAL A O 1
ATOM 4602 N N . ASN A 1 571 ? -37.406 24.390 43.843 1.00 89.06 571 ASN A N 1
ATOM 4603 C CA . ASN A 1 571 ? -36.509 25.165 42.978 1.00 89.06 571 ASN A CA 1
ATOM 4604 C C . ASN A 1 571 ? -35.135 25.446 43.613 1.00 89.06 571 ASN A C 1
ATOM 4606 O O . ASN A 1 571 ? -34.120 25.366 42.918 1.00 89.06 571 ASN A O 1
ATOM 4610 N N . THR A 1 572 ? -35.051 25.749 44.913 1.00 88.94 572 THR A N 1
ATOM 4611 C CA . THR A 1 572 ? -33.755 25.926 45.599 1.00 88.94 572 THR A CA 1
ATOM 4612 C C . THR A 1 572 ? -32.984 24.608 45.707 1.00 88.94 572 THR A C 1
ATOM 4614 O O . THR A 1 572 ? -31.767 24.589 45.496 1.00 88.94 572 THR A O 1
ATOM 4617 N N . THR A 1 573 ? -33.685 23.490 45.918 1.00 88.69 573 THR A N 1
ATOM 4618 C CA . THR A 1 573 ? -33.109 22.134 45.889 1.00 88.69 573 THR A CA 1
ATOM 4619 C C . THR A 1 573 ? -32.598 21.760 44.490 1.00 88.69 573 THR A C 1
ATOM 4621 O O . THR A 1 573 ? -31.498 21.227 44.348 1.00 88.69 573 THR A O 1
ATOM 4624 N N . ALA A 1 574 ? -33.343 22.086 43.428 1.00 85.88 574 ALA A N 1
ATOM 4625 C CA . ALA A 1 574 ? -32.898 21.870 42.050 1.00 85.88 574 ALA A CA 1
ATOM 4626 C C . ALA A 1 574 ? -31.662 22.723 41.710 1.00 85.88 574 ALA A C 1
ATOM 4628 O O . ALA A 1 574 ? -30.670 22.206 41.197 1.00 85.88 574 ALA A O 1
ATOM 4629 N N . ARG A 1 575 ? -31.669 24.016 42.068 1.00 87.81 575 ARG A N 1
ATOM 4630 C CA . ARG A 1 575 ? -30.527 24.926 41.862 1.00 87.81 575 ARG A CA 1
ATOM 4631 C C . ARG A 1 575 ? -29.266 24.478 42.603 1.00 87.81 575 ARG A C 1
ATOM 4633 O O . ARG A 1 575 ? -28.175 24.623 42.060 1.00 87.81 575 ARG A O 1
ATOM 4640 N N . THR A 1 576 ? -29.387 23.932 43.815 1.00 89.69 576 THR A N 1
ATOM 4641 C CA . THR A 1 576 ? -28.226 23.425 44.570 1.00 89.69 576 THR A CA 1
ATOM 4642 C C . THR A 1 576 ? -27.667 22.126 43.988 1.00 89.69 576 THR A C 1
ATOM 4644 O O . THR A 1 576 ? -26.445 22.008 43.906 1.00 89.69 576 THR A O 1
ATOM 4647 N N . LYS A 1 577 ? -28.512 21.209 43.490 1.00 90.56 577 LYS A N 1
ATOM 4648 C CA . LYS A 1 577 ? -28.055 20.032 42.722 1.00 90.56 577 LYS A CA 1
ATOM 4649 C C . LYS A 1 577 ? -27.289 20.434 41.461 1.00 90.56 577 LYS A C 1
ATOM 4651 O O . LYS A 1 577 ? -26.109 20.114 41.354 1.00 90.56 577 LYS A O 1
ATOM 4656 N N . ILE A 1 578 ? -27.897 21.256 40.602 1.00 88.75 578 ILE A N 1
ATOM 4657 C CA . ILE A 1 578 ? -27.271 21.764 39.367 1.00 88.75 578 ILE A CA 1
ATOM 4658 C C . ILE A 1 578 ? -25.963 22.515 39.678 1.00 88.75 578 ILE A C 1
ATOM 4660 O O . ILE A 1 578 ? -24.970 22.372 38.969 1.00 88.75 578 ILE A O 1
ATOM 4664 N N . SER A 1 579 ? -25.914 23.293 40.767 1.00 89.88 579 SER A N 1
ATOM 4665 C CA . SER A 1 579 ? -24.693 23.993 41.194 1.00 89.88 579 SER A CA 1
ATOM 4666 C C . SER A 1 579 ? -23.559 23.046 41.603 1.00 89.88 579 SER A C 1
ATOM 4668 O O . SER A 1 579 ? -22.395 23.402 41.426 1.00 89.88 579 SER A O 1
ATOM 4670 N N . ASN A 1 580 ? -23.868 21.862 42.136 1.00 90.69 580 ASN A N 1
ATOM 4671 C CA . ASN A 1 580 ? -22.868 20.851 42.473 1.00 90.69 580 ASN A CA 1
ATOM 4672 C C . ASN A 1 580 ? -22.455 20.045 41.234 1.00 90.69 580 ASN A C 1
ATOM 4674 O O . ASN A 1 580 ? -21.265 19.982 40.951 1.00 90.69 580 ASN A O 1
ATOM 4678 N N . GLU A 1 581 ? -23.406 19.595 40.413 1.00 87.56 581 GLU A N 1
ATOM 4679 C CA . GLU A 1 581 ? -23.143 18.942 39.118 1.00 87.56 581 GLU A CA 1
ATOM 4680 C C . GLU A 1 581 ? -22.225 19.803 38.220 1.00 87.56 581 GLU A C 1
ATOM 4682 O O . GLU A 1 581 ? -21.282 19.304 37.608 1.00 87.56 581 GLU A O 1
ATOM 4687 N N . VAL A 1 582 ? -22.418 21.129 38.205 1.00 88.12 582 VAL A N 1
ATOM 4688 C CA . VAL A 1 582 ? -21.550 22.082 37.484 1.00 88.12 582 VAL A CA 1
ATOM 4689 C C . VAL A 1 582 ? -20.161 22.254 38.124 1.00 88.12 582 VAL A C 1
ATOM 4691 O O . VAL A 1 582 ? -19.218 22.607 37.414 1.00 88.12 582 VAL A O 1
ATOM 4694 N N . LYS A 1 583 ? -19.984 22.018 39.432 1.00 89.06 583 LYS A N 1
ATOM 4695 C CA . LYS A 1 583 ? -18.646 21.980 40.064 1.00 89.06 583 LYS A CA 1
ATOM 4696 C C . LYS A 1 583 ? -17.925 20.680 39.730 1.00 89.06 583 LYS A C 1
ATOM 4698 O O . LYS A 1 583 ? -16.745 20.730 39.397 1.00 89.06 583 LYS A O 1
ATOM 4703 N N . ASP A 1 584 ? -18.636 19.559 39.762 1.00 88.94 584 ASP A N 1
ATOM 4704 C CA . ASP A 1 584 ? -18.072 18.240 39.485 1.00 88.94 584 ASP A CA 1
ATOM 4705 C C . ASP A 1 584 ? -17.656 18.139 38.007 1.00 88.94 584 ASP A C 1
ATOM 4707 O O . ASP A 1 584 ? -16.493 17.870 37.722 1.00 88.94 584 ASP A O 1
ATOM 4711 N N . MET A 1 585 ? -18.499 18.574 37.058 1.00 85.31 585 MET A N 1
ATOM 4712 C CA . MET A 1 585 ? -18.101 18.711 35.643 1.00 85.31 585 MET A CA 1
ATOM 4713 C C . MET A 1 585 ? -16.899 19.653 35.429 1.00 85.31 585 MET A C 1
ATOM 4715 O O . MET A 1 585 ? -16.081 19.427 34.533 1.00 85.31 585 MET A O 1
ATOM 4719 N N . LYS A 1 586 ? -16.753 20.716 36.236 1.00 89.12 586 LYS A N 1
ATOM 4720 C CA . LYS A 1 586 ? -15.574 21.606 36.192 1.00 89.12 586 LYS A CA 1
ATOM 4721 C C . LYS A 1 586 ? -14.311 20.947 36.748 1.00 89.12 586 LYS A C 1
ATOM 4723 O O . LYS A 1 586 ? -13.215 21.286 36.307 1.00 89.12 586 LYS A O 1
ATOM 4728 N N . ARG A 1 587 ? -14.449 20.008 37.684 1.00 91.38 587 ARG A N 1
ATOM 4729 C CA . ARG A 1 587 ? -13.344 19.185 38.177 1.00 91.38 587 ARG A CA 1
ATOM 4730 C C . ARG A 1 587 ? -12.940 18.142 37.140 1.00 91.38 587 ARG A C 1
ATOM 4732 O O . ARG A 1 587 ? -11.765 18.078 36.792 1.00 91.38 587 ARG A O 1
ATOM 4739 N N . ASP A 1 588 ? -13.901 17.412 36.584 1.00 88.69 588 ASP A N 1
ATOM 4740 C CA . ASP A 1 588 ? -13.659 16.384 35.570 1.00 88.69 588 ASP A CA 1
ATOM 4741 C C . ASP A 1 588 ? -12.989 16.974 34.323 1.00 88.69 588 ASP A C 1
ATOM 4743 O O . ASP A 1 588 ? -11.987 16.446 33.845 1.00 88.69 588 ASP A O 1
ATOM 4747 N N . THR A 1 589 ? -13.464 18.123 33.832 1.00 88.06 589 THR A N 1
ATOM 4748 C CA . THR A 1 589 ? -12.823 18.823 32.703 1.00 88.06 589 THR A CA 1
ATOM 4749 C C . THR A 1 589 ? -11.438 19.378 33.048 1.00 88.06 589 THR A C 1
ATOM 4751 O O . THR A 1 589 ? -10.574 19.430 32.172 1.00 88.06 589 THR A O 1
ATOM 4754 N N . PHE A 1 590 ? -11.160 19.744 34.304 1.00 90.62 590 PHE A N 1
ATOM 4755 C CA . PHE A 1 590 ? -9.802 20.099 34.733 1.00 90.62 590 PHE A CA 1
ATOM 4756 C C . PHE A 1 590 ? -8.876 18.870 34.761 1.00 90.62 590 PHE A C 1
ATOM 4758 O O . PHE A 1 590 ? -7.762 18.924 34.234 1.00 90.62 590 PHE A O 1
ATOM 4765 N N . GLU A 1 591 ? -9.338 17.741 35.305 1.00 89.81 591 GLU A N 1
ATOM 4766 C CA . GLU A 1 591 ? -8.567 16.494 35.344 1.00 89.81 591 GLU A CA 1
ATOM 4767 C C . GLU A 1 591 ? -8.334 15.925 33.928 1.00 89.81 591 GLU A C 1
ATOM 4769 O O . GLU A 1 591 ? -7.210 15.525 33.615 1.00 89.81 591 GLU A O 1
ATOM 4774 N N . GLN A 1 592 ? -9.322 15.998 33.028 1.00 88.12 592 GLN A N 1
ATOM 4775 C CA . GLN A 1 592 ? -9.176 15.666 31.603 1.00 88.12 592 GLN A CA 1
ATOM 4776 C C . GLN A 1 592 ? -8.157 16.572 30.896 1.00 88.12 592 GLN A C 1
ATOM 4778 O O . GLN A 1 592 ? -7.275 16.068 30.200 1.00 88.12 592 GLN A O 1
ATOM 4783 N N . ASN A 1 593 ? -8.208 17.893 31.107 1.00 87.25 593 ASN A N 1
ATOM 4784 C CA . ASN A 1 593 ? -7.220 18.819 30.542 1.00 87.25 593 ASN A CA 1
ATOM 4785 C C . ASN A 1 593 ? -5.799 18.536 31.064 1.00 87.25 593 ASN A C 1
ATOM 4787 O O . ASN A 1 593 ? -4.837 18.567 30.292 1.00 87.25 593 ASN A O 1
ATOM 4791 N N . MET A 1 594 ? -5.648 18.186 32.346 1.00 91.00 594 MET A N 1
ATOM 4792 C CA . MET A 1 594 ? -4.360 17.772 32.909 1.00 91.00 594 MET A CA 1
ATOM 4793 C C . MET A 1 594 ? -3.859 16.447 32.305 1.00 91.00 594 MET A C 1
ATOM 4795 O O . MET A 1 594 ? -2.665 16.319 32.032 1.00 91.00 594 MET A O 1
ATOM 4799 N N . GLN A 1 595 ? -4.737 15.467 32.065 1.00 88.25 595 GLN A N 1
ATOM 4800 C CA . GLN A 1 595 ? -4.375 14.217 31.381 1.00 88.25 595 GLN A CA 1
ATOM 4801 C C . GLN A 1 595 ? -3.969 14.464 29.920 1.00 88.25 595 GLN A C 1
ATOM 4803 O O . GLN A 1 595 ? -2.922 13.984 29.488 1.00 88.25 595 GLN A O 1
ATOM 4808 N N . MET A 1 596 ? -4.733 15.273 29.182 1.00 87.31 596 MET A N 1
ATOM 4809 C CA . MET A 1 596 ? -4.434 15.637 27.793 1.00 87.31 596 MET A CA 1
ATOM 4810 C C . MET A 1 596 ? -3.103 16.402 27.685 1.00 87.31 596 MET A C 1
ATOM 4812 O O . MET A 1 596 ? -2.288 16.097 26.818 1.00 87.31 596 MET A O 1
ATOM 4816 N N . THR A 1 597 ? -2.810 17.290 28.641 1.00 88.81 597 THR A N 1
ATOM 4817 C CA . THR A 1 597 ? -1.509 17.977 28.742 1.00 88.81 597 THR A CA 1
ATOM 4818 C C . THR A 1 597 ? -0.354 16.995 28.975 1.00 88.81 597 THR A C 1
ATOM 4820 O O . THR A 1 597 ? 0.684 17.110 28.323 1.00 88.81 597 THR A O 1
ATOM 4823 N N . LYS A 1 598 ? -0.518 15.995 29.857 1.00 90.38 598 LYS A N 1
ATOM 4824 C CA . LYS A 1 598 ? 0.497 14.943 30.077 1.00 90.38 598 LYS A CA 1
ATOM 4825 C C . LYS A 1 598 ? 0.758 14.138 28.801 1.00 90.38 598 LYS A C 1
ATOM 4827 O O . LYS A 1 598 ? 1.911 14.013 28.398 1.00 90.38 598 LYS A O 1
ATOM 4832 N N . LEU A 1 599 ? -0.300 13.677 28.130 1.00 88.44 599 LEU A N 1
ATOM 4833 C CA . LEU A 1 599 ? -0.202 12.948 26.860 1.00 88.44 599 LEU A CA 1
ATOM 4834 C C . LEU A 1 599 ? 0.469 13.788 25.763 1.00 88.44 599 LEU A C 1
ATOM 4836 O O . LEU A 1 599 ? 1.290 13.271 25.010 1.00 88.44 599 LEU A O 1
ATOM 4840 N N . TYR A 1 600 ? 0.183 15.091 25.694 1.00 89.06 600 TYR A N 1
ATOM 4841 C CA . TYR A 1 600 ? 0.831 16.002 24.749 1.00 89.06 600 TYR A CA 1
ATOM 4842 C C . TYR A 1 600 ? 2.340 16.150 25.012 1.00 89.06 600 TYR A C 1
ATOM 4844 O O . TYR A 1 600 ? 3.134 16.124 24.070 1.00 89.06 600 TYR A O 1
ATOM 4852 N N . VAL A 1 601 ? 2.758 16.239 26.281 1.00 91.25 601 VAL A N 1
ATOM 4853 C CA . VAL A 1 601 ? 4.181 16.275 26.671 1.00 91.25 601 VAL A CA 1
ATOM 4854 C C . VAL A 1 601 ? 4.884 14.946 26.366 1.00 91.25 601 VAL A C 1
ATOM 4856 O O . VAL A 1 601 ? 6.007 14.949 25.859 1.00 91.25 601 VAL A O 1
ATOM 4859 N N . GLU A 1 602 ? 4.235 13.803 26.600 1.00 87.06 602 GLU A N 1
ATOM 4860 C CA . GLU A 1 602 ? 4.776 12.492 26.214 1.00 87.06 602 GLU A CA 1
ATOM 4861 C C . GLU A 1 602 ? 4.903 12.347 24.692 1.00 87.06 602 GLU A C 1
ATOM 4863 O O . GLU A 1 602 ? 5.939 11.894 24.202 1.00 87.06 602 GLU A O 1
ATOM 4868 N N . LEU A 1 603 ? 3.913 12.817 23.929 1.00 86.69 603 LEU A N 1
ATOM 4869 C CA . LEU A 1 603 ? 3.950 12.834 22.467 1.00 86.69 603 LEU A CA 1
ATOM 4870 C C . LEU A 1 603 ? 5.086 13.738 21.958 1.00 86.69 603 LEU A C 1
ATOM 4872 O O . LEU A 1 603 ? 5.863 13.310 21.103 1.00 86.69 603 LEU A O 1
ATOM 4876 N N . GLN A 1 604 ? 5.271 14.936 22.531 1.00 86.31 604 GLN A N 1
ATOM 4877 C CA . GLN A 1 604 ? 6.434 15.782 22.232 1.00 86.31 604 GLN A CA 1
ATOM 4878 C C . GLN A 1 604 ? 7.770 15.105 22.579 1.00 86.31 604 GLN A C 1
ATOM 4880 O O . GLN A 1 604 ? 8.729 15.265 21.829 1.00 86.31 604 GLN A O 1
ATOM 4885 N N . ARG A 1 605 ? 7.845 14.317 23.661 1.00 90.00 605 ARG A N 1
ATOM 4886 C CA . ARG A 1 605 ? 9.054 13.571 24.062 1.00 90.00 605 ARG A CA 1
ATOM 4887 C C . ARG A 1 605 ? 9.364 12.381 23.145 1.00 90.00 605 ARG A C 1
ATOM 4889 O O . ARG A 1 605 ? 10.533 12.046 22.959 1.00 90.00 605 ARG A O 1
ATOM 4896 N N . LEU A 1 606 ? 8.343 11.737 22.579 1.00 88.19 606 LEU A N 1
ATOM 4897 C CA . LEU A 1 606 ? 8.494 10.593 21.671 1.00 88.19 606 LEU A CA 1
ATOM 4898 C C . LEU A 1 606 ? 8.770 11.015 20.219 1.00 88.19 606 LEU A C 1
ATOM 4900 O O . LEU A 1 606 ? 9.532 10.344 19.528 1.00 88.19 606 LEU A O 1
ATOM 4904 N N . ARG A 1 607 ? 8.229 12.152 19.766 1.00 88.75 607 ARG A N 1
ATOM 4905 C CA . ARG A 1 607 ? 8.401 12.664 18.393 1.00 88.75 607 ARG A CA 1
ATOM 4906 C C . ARG A 1 607 ? 9.862 12.818 17.914 1.00 88.75 607 ARG A C 1
ATOM 4908 O O . ARG A 1 607 ? 10.113 12.443 16.771 1.00 88.75 607 ARG A O 1
ATOM 4915 N N . PRO A 1 608 ? 10.836 13.322 18.704 1.00 86.44 608 PRO A N 1
ATOM 4916 C CA . PRO A 1 608 ? 12.235 13.351 18.276 1.00 86.44 608 PRO A CA 1
ATOM 4917 C C . PRO A 1 608 ? 12.850 11.949 18.216 1.00 86.44 608 PRO A C 1
ATOM 4919 O O . PRO A 1 608 ? 13.621 11.687 17.304 1.00 86.44 608 PRO A O 1
ATOM 4922 N N . LYS A 1 609 ? 12.465 11.022 19.108 1.00 87.75 609 LYS A N 1
ATOM 4923 C CA . LYS A 1 609 ? 12.936 9.627 19.056 1.00 87.75 609 LYS A CA 1
ATOM 4924 C C . LYS A 1 609 ? 12.423 8.874 17.831 1.00 87.75 609 LYS A C 1
ATOM 4926 O O . LYS A 1 609 ? 13.146 8.042 17.300 1.00 87.75 609 LYS A O 1
ATOM 4931 N N . ALA A 1 610 ? 11.199 9.160 17.382 1.00 86.44 610 ALA A N 1
ATOM 4932 C CA . ALA A 1 610 ? 10.678 8.616 16.129 1.00 86.44 610 ALA A CA 1
ATOM 4933 C C . ALA A 1 610 ? 11.561 9.046 14.946 1.00 86.44 610 ALA A C 1
ATOM 4935 O O . ALA A 1 610 ? 12.068 8.189 14.233 1.00 86.44 610 ALA A O 1
ATOM 4936 N N . ARG A 1 611 ? 11.871 10.347 14.834 1.00 89.56 611 ARG A N 1
ATOM 4937 C CA . ARG A 1 611 ? 12.799 10.875 13.815 1.00 89.56 611 ARG A CA 1
ATOM 4938 C C . ARG A 1 611 ? 14.203 10.279 13.914 1.00 89.56 611 ARG A C 1
ATOM 4940 O O . ARG A 1 611 ? 14.760 9.866 12.911 1.00 89.56 611 ARG A O 1
ATOM 4947 N N . GLU A 1 612 ? 14.746 10.152 15.122 1.00 89.69 612 GLU A N 1
ATOM 4948 C CA . GLU A 1 612 ? 16.059 9.538 15.379 1.00 89.69 612 GLU A CA 1
ATOM 4949 C C . GLU A 1 612 ? 16.116 8.048 14.966 1.00 89.69 612 GLU A C 1
ATOM 4951 O O . GLU A 1 612 ? 17.192 7.498 14.717 1.00 89.69 612 GLU A O 1
ATOM 4956 N N . LEU A 1 613 ? 14.965 7.367 14.909 1.00 87.81 613 LEU A N 1
ATOM 4957 C CA . LEU A 1 613 ? 14.829 6.002 14.395 1.00 87.81 613 LEU A CA 1
ATOM 4958 C C . LEU A 1 613 ? 14.569 5.978 12.882 1.00 87.81 613 LEU A C 1
ATOM 4960 O O . LEU A 1 613 ? 15.153 5.141 12.202 1.00 87.81 613 LEU A O 1
ATOM 4964 N N . GLU A 1 614 ? 13.771 6.905 12.346 1.00 89.38 614 GLU A N 1
ATOM 4965 C CA . GLU A 1 614 ? 13.560 7.107 10.902 1.00 89.38 614 GLU A CA 1
ATOM 4966 C C . GLU A 1 614 ? 14.887 7.427 10.188 1.00 89.38 614 GLU A C 1
ATOM 4968 O O . GLU A 1 614 ? 15.221 6.795 9.187 1.00 89.38 614 GLU A O 1
ATOM 4973 N N . GLU A 1 615 ? 15.690 8.340 10.743 1.00 90.88 615 GLU A N 1
ATOM 4974 C CA . GLU A 1 615 ? 17.020 8.714 10.247 1.00 90.88 615 GLU A CA 1
ATOM 4975 C C . GLU A 1 615 ? 17.998 7.531 10.299 1.00 90.88 615 GLU A C 1
ATOM 4977 O O . GLU A 1 615 ? 18.680 7.252 9.311 1.00 90.88 615 GLU A O 1
ATOM 4982 N N . ARG A 1 616 ? 18.033 6.769 11.406 1.00 90.12 616 ARG A N 1
ATOM 4983 C CA . ARG A 1 616 ? 18.840 5.535 11.482 1.00 90.12 616 ARG A CA 1
ATOM 4984 C C . ARG A 1 616 ? 18.391 4.487 10.470 1.00 90.12 616 ARG A C 1
ATOM 4986 O O . ARG A 1 616 ? 19.243 3.850 9.857 1.00 90.12 616 ARG A O 1
ATOM 4993 N N . ASN A 1 617 ? 17.086 4.302 10.290 1.00 91.06 617 ASN A N 1
ATOM 4994 C CA . ASN A 1 617 ? 16.561 3.319 9.351 1.00 91.06 617 ASN A CA 1
ATOM 4995 C C . ASN A 1 617 ? 16.887 3.709 7.900 1.00 91.06 617 ASN A C 1
ATOM 4997 O O . ASN A 1 617 ? 17.359 2.866 7.148 1.00 91.06 617 ASN A O 1
ATOM 5001 N N . ALA A 1 618 ? 16.773 4.990 7.536 1.00 89.81 618 ALA A N 1
ATOM 5002 C CA . ALA A 1 618 ? 17.196 5.490 6.226 1.00 89.81 618 ALA A CA 1
ATOM 5003 C C . ALA A 1 618 ? 18.708 5.301 5.970 1.00 89.81 618 ALA A C 1
ATOM 5005 O O . ALA A 1 618 ? 19.110 4.968 4.855 1.00 89.81 618 ALA A O 1
ATOM 5006 N N . VAL A 1 619 ? 19.556 5.459 6.996 1.00 91.56 619 VAL A N 1
ATOM 5007 C CA . VAL A 1 619 ? 20.999 5.160 6.898 1.00 91.56 619 VAL A CA 1
ATOM 5008 C C . VAL A 1 619 ? 21.254 3.660 6.704 1.00 91.56 619 VAL A C 1
ATOM 5010 O O . VAL A 1 619 ? 22.091 3.295 5.881 1.00 91.56 619 VAL A O 1
ATOM 5013 N N . LEU A 1 620 ? 20.526 2.786 7.407 1.00 89.12 620 LEU A N 1
ATOM 5014 C CA . LEU A 1 620 ? 20.636 1.331 7.241 1.00 89.12 620 LEU A CA 1
ATOM 5015 C C . LEU A 1 620 ? 20.122 0.863 5.870 1.00 89.12 620 LEU A C 1
ATOM 5017 O O . LEU A 1 620 ? 20.763 0.030 5.236 1.00 89.12 620 LEU A O 1
ATOM 5021 N N . GLU A 1 621 ? 19.024 1.431 5.368 1.00 89.81 621 GLU A N 1
ATOM 5022 C CA . GLU A 1 621 ? 18.514 1.176 4.014 1.00 89.81 621 GLU A CA 1
ATOM 5023 C C . GLU A 1 621 ? 19.521 1.608 2.938 1.00 89.81 621 GLU A C 1
ATOM 5025 O O . GLU A 1 621 ? 19.756 0.864 1.986 1.00 89.81 621 GLU A O 1
ATOM 5030 N N . ALA A 1 622 ? 20.181 2.760 3.109 1.00 89.31 622 ALA A N 1
ATOM 5031 C CA . ALA A 1 622 ? 21.247 3.208 2.213 1.00 89.31 622 ALA A CA 1
ATOM 5032 C C . ALA A 1 622 ? 22.492 2.301 2.269 1.00 89.31 622 ALA A C 1
ATOM 5034 O O . ALA A 1 622 ? 23.081 1.999 1.232 1.00 89.31 622 ALA A O 1
ATOM 5035 N N . GLN A 1 623 ? 22.878 1.821 3.457 1.00 88.31 623 GLN A N 1
ATOM 5036 C CA . GLN A 1 623 ? 23.969 0.850 3.609 1.00 88.31 623 GLN A CA 1
ATOM 5037 C C . GLN A 1 623 ? 23.634 -0.490 2.944 1.00 88.31 623 GLN A C 1
ATOM 5039 O O . GLN A 1 623 ? 24.464 -1.026 2.215 1.00 88.31 623 GLN A O 1
ATOM 5044 N N . LEU A 1 624 ? 22.414 -1.006 3.129 1.00 88.69 624 LEU A N 1
ATOM 5045 C CA . LEU A 1 624 ? 21.950 -2.226 2.465 1.00 88.69 624 LEU A CA 1
ATOM 5046 C C . LEU A 1 624 ? 21.929 -2.070 0.940 1.00 88.69 624 LEU A C 1
ATOM 5048 O O . LEU A 1 624 ? 22.408 -2.963 0.247 1.00 88.69 624 LEU A O 1
ATOM 5052 N N . ALA A 1 625 ? 21.444 -0.935 0.423 1.00 88.62 625 ALA A N 1
ATOM 5053 C CA . ALA A 1 625 ? 21.432 -0.646 -1.010 1.00 88.62 625 ALA A CA 1
ATOM 5054 C C . ALA A 1 625 ? 22.848 -0.627 -1.615 1.00 88.62 625 ALA A C 1
ATOM 5056 O O . ALA A 1 625 ? 23.076 -1.235 -2.663 1.00 88.62 625 ALA A O 1
ATOM 5057 N N . ASN A 1 626 ? 23.811 0.002 -0.933 1.00 90.06 626 ASN A N 1
ATOM 5058 C CA . ASN A 1 626 ? 25.213 -0.004 -1.357 1.00 90.06 626 ASN A CA 1
ATOM 5059 C C . ASN A 1 626 ? 25.794 -1.426 -1.334 1.00 90.06 626 ASN A C 1
ATOM 5061 O O . ASN A 1 626 ? 26.294 -1.885 -2.355 1.00 90.06 626 ASN A O 1
ATOM 5065 N N . CYS A 1 627 ? 25.616 -2.176 -0.241 1.00 89.00 627 CYS A N 1
ATOM 5066 C CA . CYS A 1 627 ? 26.081 -3.564 -0.157 1.00 89.00 627 CYS A CA 1
ATOM 5067 C C . CYS A 1 627 ? 25.447 -4.477 -1.226 1.00 89.00 627 CYS A C 1
ATOM 5069 O O . CYS A 1 627 ? 26.100 -5.412 -1.688 1.00 89.00 627 CYS A O 1
ATOM 5071 N N . THR A 1 628 ? 24.199 -4.233 -1.652 1.00 89.56 628 THR A N 1
ATOM 5072 C CA . THR A 1 628 ? 23.617 -4.965 -2.793 1.00 89.56 628 THR A CA 1
ATOM 5073 C C . THR A 1 628 ? 24.264 -4.593 -4.125 1.00 89.56 628 THR A C 1
ATOM 5075 O O . THR A 1 628 ? 24.496 -5.489 -4.929 1.00 89.56 628 THR A O 1
ATOM 5078 N N . LEU A 1 629 ? 24.626 -3.323 -4.343 1.00 89.38 629 LEU A N 1
ATOM 5079 C CA . LEU A 1 629 ? 25.355 -2.898 -5.544 1.00 89.38 629 LEU A CA 1
ATOM 5080 C C . LEU A 1 629 ? 26.778 -3.476 -5.576 1.00 89.38 629 LEU A C 1
ATOM 5082 O O . LEU A 1 629 ? 27.181 -4.011 -6.604 1.00 89.38 629 LEU A O 1
ATOM 5086 N N . ASP A 1 630 ? 27.495 -3.467 -4.448 1.00 88.94 630 ASP A N 1
ATOM 5087 C CA . ASP A 1 630 ? 28.830 -4.074 -4.322 1.00 88.94 630 ASP A CA 1
ATOM 5088 C C . ASP A 1 630 ? 28.797 -5.585 -4.643 1.00 88.94 630 ASP A C 1
ATOM 5090 O O . ASP A 1 630 ? 29.689 -6.126 -5.304 1.00 88.94 630 ASP A O 1
ATOM 5094 N N . LEU A 1 631 ? 27.739 -6.282 -4.206 1.00 87.88 631 LEU A N 1
ATOM 5095 C CA . LEU A 1 631 ? 27.510 -7.697 -4.510 1.00 87.88 631 LEU A CA 1
ATOM 5096 C C . LEU A 1 631 ? 27.116 -7.933 -5.976 1.00 87.88 631 LEU A C 1
ATOM 5098 O O . LEU A 1 631 ? 27.592 -8.901 -6.571 1.00 87.88 631 LEU A O 1
ATOM 5102 N N . GLU A 1 632 ? 26.292 -7.071 -6.577 1.00 88.75 632 GLU A N 1
ATOM 5103 C CA . GLU A 1 632 ? 25.934 -7.144 -8.000 1.00 88.75 632 GLU A CA 1
ATOM 5104 C C . GLU A 1 632 ? 27.142 -6.870 -8.911 1.00 88.75 632 GLU A C 1
ATOM 5106 O O . GLU A 1 632 ? 27.355 -7.604 -9.880 1.00 88.75 632 GLU A O 1
ATOM 5111 N N . GLU A 1 633 ? 27.984 -5.887 -8.580 1.00 88.62 633 GLU A N 1
ATOM 5112 C CA . GLU A 1 633 ? 29.228 -5.603 -9.304 1.00 88.62 633 GLU A CA 1
ATOM 5113 C C . GLU A 1 633 ? 30.235 -6.756 -9.153 1.00 88.62 633 GLU A C 1
ATOM 5115 O O . GLU A 1 633 ? 30.807 -7.220 -10.143 1.00 88.62 633 GLU A O 1
ATOM 5120 N N . SER A 1 634 ? 30.398 -7.302 -7.943 1.00 88.81 634 SER A N 1
ATOM 5121 C CA . SER A 1 634 ? 31.215 -8.500 -7.700 1.00 88.81 634 SER A CA 1
ATOM 5122 C C . SER A 1 634 ? 30.708 -9.721 -8.487 1.00 88.81 634 SER A C 1
ATOM 5124 O O . SER A 1 634 ? 31.498 -10.453 -9.098 1.00 88.81 634 SER A O 1
ATOM 5126 N N . ALA A 1 635 ? 29.387 -9.914 -8.572 1.00 88.94 635 ALA A N 1
ATOM 5127 C CA . ALA A 1 635 ? 28.773 -10.953 -9.397 1.00 88.94 635 ALA A CA 1
ATOM 5128 C C . ALA A 1 635 ? 29.029 -10.728 -10.900 1.00 88.94 635 ALA A C 1
ATOM 5130 O O . ALA A 1 635 ? 29.365 -11.676 -11.612 1.00 88.94 635 ALA A O 1
ATOM 5131 N N . HIS A 1 636 ? 28.953 -9.487 -11.392 1.00 87.81 636 HIS A N 1
ATOM 5132 C CA . HIS A 1 636 ? 29.266 -9.160 -12.788 1.00 87.81 636 HIS A CA 1
ATOM 5133 C C . HIS A 1 636 ? 30.749 -9.372 -13.123 1.00 87.81 636 HIS A C 1
ATOM 5135 O O . HIS A 1 636 ? 31.080 -9.943 -14.167 1.00 87.81 636 HIS A O 1
ATOM 5141 N N . ASN A 1 637 ? 31.652 -8.977 -12.224 1.00 88.50 637 ASN A N 1
ATOM 5142 C CA . ASN A 1 637 ? 33.095 -9.149 -12.382 1.00 88.50 637 ASN A CA 1
ATOM 5143 C C . ASN A 1 637 ? 33.494 -10.634 -12.364 1.00 88.50 637 ASN A C 1
ATOM 5145 O O . ASN A 1 637 ? 34.223 -11.094 -13.248 1.00 88.50 637 ASN A O 1
ATOM 5149 N N . THR A 1 638 ? 32.955 -11.426 -11.432 1.00 88.75 638 THR A N 1
ATOM 5150 C CA . THR A 1 638 ? 33.188 -12.882 -11.389 1.00 88.75 638 THR A CA 1
ATOM 5151 C C . THR A 1 638 ? 32.557 -13.610 -12.579 1.00 88.75 638 THR A C 1
ATOM 5153 O O . THR A 1 638 ? 33.208 -14.471 -13.176 1.00 88.75 638 THR A O 1
ATOM 5156 N N . GLN A 1 639 ? 31.349 -13.233 -13.015 1.00 90.06 639 GLN A N 1
ATOM 5157 C CA . GLN A 1 639 ? 30.741 -13.762 -14.241 1.00 90.06 639 GLN A CA 1
ATOM 5158 C C . GLN A 1 639 ? 31.588 -13.438 -15.484 1.00 90.06 639 GLN A C 1
ATOM 5160 O O . GLN A 1 639 ? 31.785 -14.307 -16.337 1.00 90.06 639 GLN A O 1
ATOM 5165 N N . THR A 1 640 ? 32.130 -12.222 -15.576 1.00 89.75 640 THR A N 1
ATOM 5166 C CA . THR A 1 640 ? 33.014 -11.797 -16.673 1.00 89.75 640 THR A CA 1
ATOM 5167 C C . THR A 1 640 ? 34.313 -12.604 -16.683 1.00 89.75 640 THR A C 1
ATOM 5169 O O . THR A 1 640 ? 34.684 -13.146 -17.725 1.00 89.75 640 THR A O 1
ATOM 5172 N N . ALA A 1 641 ? 34.953 -12.795 -15.525 1.00 86.12 641 ALA A N 1
ATOM 5173 C CA . ALA A 1 641 ? 36.127 -13.659 -15.393 1.00 86.12 641 ALA A CA 1
ATOM 5174 C C . ALA A 1 641 ? 35.830 -15.113 -15.814 1.00 86.12 641 ALA A C 1
ATOM 5176 O O . ALA A 1 641 ? 36.607 -15.718 -16.553 1.00 86.12 641 ALA A O 1
ATOM 5177 N N . VAL A 1 642 ? 34.671 -15.664 -15.432 1.00 90.62 642 VAL A N 1
ATOM 5178 C CA . VAL A 1 642 ? 34.229 -17.003 -15.861 1.00 90.62 642 VAL A CA 1
ATOM 5179 C C . VAL A 1 642 ? 33.988 -17.076 -17.375 1.00 90.62 642 VAL A C 1
ATOM 5181 O O . VAL A 1 642 ? 34.302 -18.099 -17.985 1.00 90.62 642 VAL A O 1
ATOM 5184 N N . HIS A 1 643 ? 33.470 -16.023 -18.014 1.00 88.69 643 HIS A N 1
ATOM 5185 C CA . HIS A 1 643 ? 33.322 -15.978 -19.477 1.00 88.69 643 HIS A CA 1
ATOM 5186 C C . HIS A 1 643 ? 34.668 -15.903 -20.204 1.00 88.69 643 HIS A C 1
ATOM 5188 O O . HIS A 1 643 ? 34.841 -16.606 -21.201 1.00 88.69 643 HIS A O 1
ATOM 5194 N N . LEU A 1 644 ? 35.632 -15.134 -19.687 1.00 87.75 644 LEU A N 1
ATOM 5195 C CA . LEU A 1 644 ? 37.003 -15.076 -20.211 1.00 87.75 644 LEU A CA 1
ATOM 5196 C C . LEU A 1 644 ? 37.707 -16.436 -20.082 1.00 87.75 644 LEU A C 1
ATOM 5198 O O . LEU A 1 644 ? 38.210 -16.962 -21.073 1.00 87.75 644 LEU A O 1
ATOM 5202 N N . LEU A 1 645 ? 37.635 -17.084 -18.916 1.00 89.00 645 LEU A N 1
ATOM 5203 C CA . LEU A 1 645 ? 38.166 -18.439 -18.721 1.00 89.00 645 LEU A CA 1
ATOM 5204 C C . LEU A 1 645 ? 37.488 -19.461 -19.653 1.00 89.00 645 LEU A C 1
ATOM 5206 O O . LEU A 1 645 ? 38.163 -20.285 -20.269 1.00 89.00 645 LEU A O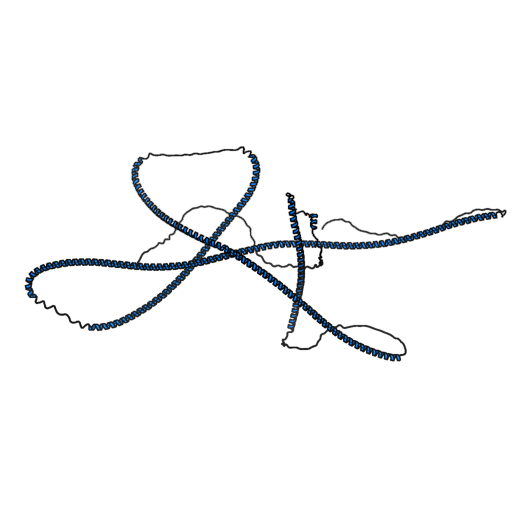 1
ATOM 5210 N N . LYS A 1 646 ? 36.163 -19.381 -19.845 1.00 89.88 646 LYS A N 1
ATOM 5211 C CA . LYS A 1 646 ? 35.433 -20.209 -20.827 1.00 89.88 646 LYS A CA 1
ATOM 5212 C C . LYS A 1 646 ? 35.797 -19.889 -22.279 1.00 89.88 646 LYS A C 1
ATOM 5214 O O . LYS A 1 646 ? 35.575 -20.734 -23.147 1.00 89.88 646 LYS A O 1
ATOM 5219 N N . HIS A 1 647 ? 36.290 -18.693 -22.588 1.00 90.19 647 HIS A N 1
ATOM 5220 C CA . HIS A 1 647 ? 36.831 -18.359 -23.905 1.00 90.19 647 HIS A CA 1
ATOM 5221 C C . HIS A 1 647 ? 38.223 -18.976 -24.090 1.00 90.19 647 HIS A C 1
ATOM 5223 O O . HIS A 1 647 ? 38.437 -19.702 -25.058 1.00 90.19 647 HIS A O 1
ATOM 5229 N N . ASP A 1 648 ? 39.130 -18.791 -23.131 1.00 86.31 648 ASP A N 1
ATOM 5230 C CA . ASP A 1 648 ? 40.492 -19.327 -23.209 1.00 86.31 648 ASP A CA 1
ATOM 5231 C C . ASP A 1 648 ? 40.530 -20.860 -23.202 1.00 86.31 648 ASP A C 1
ATOM 5233 O O . ASP A 1 648 ? 41.271 -21.446 -23.988 1.00 86.31 648 ASP A O 1
ATOM 5237 N N . VAL A 1 649 ? 39.668 -21.530 -22.428 1.00 87.88 649 VAL A N 1
ATOM 5238 C CA . VAL A 1 649 ? 39.501 -22.995 -22.497 1.00 87.88 649 VAL A CA 1
ATOM 5239 C C . VAL A 1 649 ? 39.053 -23.447 -23.894 1.00 87.88 649 VAL A C 1
ATOM 5241 O O . VAL A 1 649 ? 39.545 -24.459 -24.391 1.00 87.88 649 VAL A O 1
ATOM 5244 N N . ARG A 1 650 ? 38.172 -22.692 -24.569 1.00 88.88 650 ARG A N 1
ATOM 5245 C CA . ARG A 1 650 ? 37.764 -22.985 -25.957 1.00 88.88 650 ARG A CA 1
ATOM 5246 C C . ARG A 1 650 ? 38.885 -22.707 -26.962 1.00 88.88 650 ARG A C 1
ATOM 5248 O O . ARG A 1 650 ? 39.061 -23.510 -27.874 1.00 88.88 650 ARG A O 1
ATOM 5255 N N . ARG A 1 651 ? 39.679 -21.644 -26.775 1.00 92.75 651 ARG A N 1
ATOM 5256 C CA . ARG A 1 651 ? 40.879 -21.381 -27.590 1.00 92.75 651 ARG A CA 1
ATOM 5257 C C . ARG A 1 651 ? 41.874 -22.537 -27.462 1.00 92.75 651 ARG A C 1
ATOM 5259 O O . ARG A 1 651 ? 42.180 -23.171 -28.460 1.00 92.75 651 ARG A O 1
ATOM 5266 N N . ILE A 1 652 ? 42.252 -22.904 -26.236 1.00 88.56 652 ILE A N 1
ATOM 5267 C CA . ILE A 1 652 ? 43.190 -24.003 -25.945 1.00 88.56 652 ILE A CA 1
ATOM 5268 C C . ILE A 1 652 ? 42.673 -25.352 -26.481 1.00 88.56 652 ILE A C 1
ATOM 5270 O O . ILE A 1 652 ? 43.458 -26.160 -26.979 1.00 88.56 652 ILE A O 1
ATOM 5274 N N . ALA A 1 653 ? 41.361 -25.609 -26.425 1.00 86.81 653 ALA A N 1
ATOM 5275 C CA . ALA A 1 653 ? 40.765 -26.804 -27.024 1.00 86.81 653 ALA A CA 1
ATOM 5276 C C . ALA A 1 653 ? 40.889 -26.817 -28.561 1.00 86.81 653 ALA A C 1
ATOM 5278 O O . ALA A 1 653 ? 41.262 -27.845 -29.131 1.00 86.81 653 ALA A O 1
ATOM 5279 N N . ASN A 1 654 ? 40.648 -25.680 -29.222 1.00 88.44 654 ASN A N 1
ATOM 5280 C CA . ASN A 1 654 ? 40.845 -25.527 -30.665 1.00 88.44 654 ASN A CA 1
ATOM 5281 C C . ASN A 1 654 ? 42.328 -25.640 -31.053 1.00 88.44 654 ASN A C 1
ATOM 5283 O O . ASN A 1 654 ? 42.652 -26.360 -31.994 1.00 88.44 654 ASN A O 1
ATOM 5287 N N . ASP A 1 655 ? 43.235 -25.015 -30.300 1.00 87.12 655 ASP A N 1
ATOM 5288 C CA . ASP A 1 655 ? 44.686 -25.100 -30.506 1.00 87.12 655 ASP A CA 1
ATOM 5289 C C . ASP A 1 655 ? 45.170 -26.555 -30.389 1.00 87.12 655 ASP A C 1
ATOM 5291 O O . ASP A 1 655 ? 45.902 -27.051 -31.248 1.00 87.12 655 ASP A O 1
ATOM 5295 N N . LYS A 1 656 ? 44.678 -27.294 -29.384 1.00 88.31 656 LYS A N 1
ATOM 5296 C CA . LYS A 1 656 ? 44.934 -28.732 -29.224 1.00 88.31 656 LYS A CA 1
ATOM 5297 C C . LYS A 1 656 ? 44.381 -29.548 -30.399 1.00 88.31 656 LYS A C 1
ATOM 5299 O O . LYS A 1 656 ? 45.074 -30.437 -30.889 1.00 88.31 656 LYS A O 1
ATOM 5304 N N . ALA A 1 657 ? 43.172 -29.252 -30.879 1.00 87.19 657 ALA A N 1
ATOM 5305 C CA . ALA A 1 657 ? 42.587 -29.922 -32.044 1.00 87.19 657 ALA A CA 1
ATOM 5306 C C . ALA A 1 657 ? 43.353 -29.616 -33.347 1.00 87.19 657 ALA A C 1
ATOM 5308 O O . ALA A 1 657 ? 43.515 -30.494 -34.196 1.00 87.19 657 ALA A O 1
ATOM 5309 N N . ASN A 1 658 ? 43.880 -28.400 -33.498 1.00 86.75 658 ASN A N 1
ATOM 5310 C CA . ASN A 1 658 ? 44.750 -28.006 -34.607 1.00 86.75 658 ASN A CA 1
ATOM 5311 C C . ASN A 1 658 ? 46.092 -28.746 -34.551 1.00 86.75 658 ASN A C 1
ATOM 5313 O O . ASN A 1 658 ? 46.528 -29.299 -35.558 1.00 86.75 658 ASN A O 1
ATOM 5317 N N . LEU A 1 659 ? 46.704 -28.842 -33.369 1.00 86.62 659 LEU A N 1
ATOM 5318 C CA . LEU A 1 659 ? 47.976 -29.536 -33.165 1.00 86.62 659 LEU A CA 1
ATOM 5319 C C . LEU A 1 659 ? 47.850 -31.060 -33.355 1.00 86.62 659 LEU A C 1
ATOM 5321 O O . LEU A 1 659 ? 48.744 -31.681 -33.926 1.00 86.62 659 LEU A O 1
ATOM 5325 N N . VAL A 1 660 ? 46.719 -31.664 -32.968 1.00 88.56 660 VAL A N 1
ATOM 5326 C CA . VAL A 1 660 ? 46.394 -33.065 -33.306 1.00 88.56 660 VAL A CA 1
ATOM 5327 C C . VAL A 1 660 ? 46.206 -33.243 -34.816 1.00 88.56 660 VAL A C 1
ATOM 5329 O O . VAL A 1 660 ? 46.743 -34.195 -35.380 1.00 88.56 660 VAL A O 1
ATOM 5332 N N . ARG A 1 661 ? 45.511 -32.319 -35.500 1.00 87.75 661 ARG A N 1
ATOM 5333 C CA . ARG A 1 661 ? 45.390 -32.353 -36.969 1.00 87.75 661 ARG A CA 1
ATOM 5334 C C . ARG A 1 661 ? 46.751 -32.243 -37.662 1.00 87.75 661 ARG A C 1
ATOM 5336 O O . ARG A 1 661 ? 46.985 -33.024 -38.579 1.00 87.75 661 ARG A O 1
ATOM 5343 N N . SER A 1 662 ? 47.647 -31.365 -37.198 1.00 85.06 662 SER A N 1
ATOM 5344 C CA . SER A 1 662 ? 49.030 -31.281 -37.699 1.00 85.06 662 SER A CA 1
ATOM 5345 C C . SER A 1 662 ? 49.739 -32.625 -37.570 1.00 85.06 662 SER A C 1
ATOM 5347 O O . SER A 1 662 ? 50.133 -33.188 -38.583 1.00 85.06 662 SER A O 1
ATOM 5349 N N . ARG A 1 663 ? 49.770 -33.213 -36.363 1.00 84.75 663 ARG A N 1
ATOM 5350 C CA . ARG A 1 663 ? 50.419 -34.515 -36.129 1.00 84.75 663 ARG A CA 1
ATOM 5351 C C . ARG A 1 663 ? 49.888 -35.625 -37.038 1.00 84.75 663 ARG A C 1
ATOM 5353 O O . ARG A 1 663 ? 50.676 -36.433 -37.510 1.00 84.75 663 ARG A O 1
ATOM 5360 N N . MET A 1 664 ? 48.586 -35.654 -37.340 1.00 84.00 664 MET A N 1
ATOM 5361 C CA . MET A 1 664 ? 48.045 -36.619 -38.308 1.00 84.00 664 MET A CA 1
ATOM 5362 C C . MET A 1 664 ? 48.502 -36.359 -39.751 1.00 84.00 664 MET A C 1
ATOM 5364 O O . MET A 1 664 ? 48.643 -37.315 -40.513 1.00 84.00 664 MET A O 1
ATOM 5368 N N . TYR A 1 665 ? 48.717 -35.104 -40.159 1.00 86.31 665 TYR A N 1
ATOM 5369 C CA . TYR A 1 665 ? 49.336 -34.797 -41.452 1.00 86.31 665 TYR A CA 1
ATOM 5370 C C . TYR A 1 665 ? 50.816 -35.191 -41.469 1.00 86.31 665 TYR A C 1
ATOM 5372 O O . TYR A 1 665 ? 51.249 -35.824 -42.432 1.00 86.31 665 TYR A O 1
ATOM 5380 N N . ASP A 1 666 ? 51.548 -34.910 -40.391 1.00 85.25 666 ASP A N 1
ATOM 5381 C CA . ASP A 1 666 ? 52.953 -35.289 -40.228 1.00 85.25 666 ASP A CA 1
ATOM 5382 C C . ASP A 1 666 ? 53.113 -36.821 -40.289 1.00 85.25 666 ASP A C 1
ATOM 5384 O O . ASP A 1 666 ? 53.891 -37.334 -41.091 1.00 85.25 666 ASP A O 1
ATOM 5388 N N . GLU A 1 667 ? 52.303 -37.583 -39.543 1.00 84.50 667 GLU A N 1
ATOM 5389 C CA . GLU A 1 667 ? 52.272 -39.052 -39.607 1.00 84.50 667 GLU A CA 1
ATOM 5390 C C . GLU A 1 667 ? 51.947 -39.584 -41.010 1.00 84.50 667 GLU A C 1
ATOM 5392 O O . GLU A 1 667 ? 52.558 -40.554 -41.459 1.00 84.50 667 GLU A O 1
ATOM 5397 N N . ARG A 1 668 ? 50.993 -38.971 -41.726 1.00 86.75 668 ARG A N 1
ATOM 5398 C CA . ARG A 1 668 ? 50.672 -39.357 -43.112 1.00 86.75 668 ARG A CA 1
ATOM 5399 C C . ARG A 1 668 ? 51.845 -39.082 -44.052 1.00 86.75 668 ARG A C 1
ATOM 5401 O O . ARG A 1 668 ? 52.128 -39.915 -44.911 1.00 86.75 668 ARG A O 1
ATOM 5408 N N . ALA A 1 669 ? 52.544 -37.961 -43.876 1.00 81.75 669 ALA A N 1
ATOM 5409 C CA . ALA A 1 669 ? 53.741 -37.631 -44.642 1.00 81.75 669 ALA A CA 1
ATOM 5410 C C . ALA A 1 669 ? 54.890 -38.612 -44.348 1.00 81.75 669 ALA A C 1
ATOM 5412 O O . ALA A 1 669 ? 55.520 -39.096 -45.288 1.00 81.75 669 ALA A O 1
ATOM 5413 N N . PHE A 1 670 ? 55.107 -38.984 -43.081 1.00 83.75 670 PHE A N 1
ATOM 5414 C CA . PHE A 1 670 ? 56.079 -40.011 -42.693 1.00 83.75 670 PHE A CA 1
ATOM 5415 C C . PHE A 1 670 ? 55.755 -41.379 -43.306 1.00 83.75 670 PHE A C 1
ATOM 5417 O O . PHE A 1 670 ? 56.620 -41.954 -43.961 1.00 83.75 670 PHE A O 1
ATOM 5424 N N . ARG A 1 671 ? 54.511 -41.869 -43.204 1.00 83.19 671 ARG A N 1
ATOM 5425 C CA . ARG A 1 671 ? 54.105 -43.147 -43.827 1.00 83.19 671 ARG A CA 1
ATOM 5426 C C . ARG A 1 671 ? 54.248 -43.118 -45.356 1.00 83.19 671 ARG A C 1
ATOM 5428 O O . ARG A 1 671 ? 54.656 -44.108 -45.956 1.00 83.19 671 ARG A O 1
ATOM 5435 N N . ALA A 1 672 ? 53.973 -41.981 -45.999 1.00 82.25 672 ALA A N 1
ATOM 5436 C CA . ALA A 1 672 ? 54.179 -41.812 -47.439 1.00 82.25 672 ALA A CA 1
ATOM 5437 C C . ALA A 1 672 ? 55.670 -41.755 -47.835 1.00 82.25 672 ALA A C 1
ATOM 5439 O O . ALA A 1 672 ? 56.035 -42.213 -48.919 1.00 82.25 672 ALA A O 1
ATOM 5440 N N . LEU A 1 673 ? 56.544 -41.213 -46.978 1.00 83.44 673 LEU A N 1
ATOM 5441 C CA . LEU A 1 673 ? 58.001 -41.260 -47.155 1.00 83.44 673 LEU A CA 1
ATOM 5442 C C . LEU A 1 673 ? 58.550 -42.677 -46.953 1.00 83.44 673 LEU A C 1
ATOM 5444 O O . LEU A 1 673 ? 59.378 -43.118 -47.742 1.00 83.44 673 LEU A O 1
ATOM 5448 N N . GLU A 1 674 ? 58.051 -43.406 -45.957 1.00 85.31 674 GLU A N 1
ATOM 5449 C CA . GLU A 1 674 ? 58.408 -44.798 -45.670 1.00 85.31 674 GLU A CA 1
ATOM 5450 C C . GLU A 1 674 ? 58.013 -45.732 -46.827 1.00 85.31 674 GLU A C 1
ATOM 5452 O O . GLU A 1 674 ? 58.850 -46.480 -47.333 1.00 85.31 674 GLU A O 1
ATOM 5457 N N . GLN A 1 675 ? 56.788 -45.599 -47.353 1.00 85.25 675 GLN A N 1
ATOM 5458 C CA . GLN A 1 675 ? 56.351 -46.298 -48.568 1.00 85.25 675 GLN A CA 1
ATOM 5459 C C . GLN A 1 675 ? 57.229 -45.958 -49.783 1.00 85.25 675 GLN A C 1
ATOM 5461 O O . GLN A 1 675 ? 57.650 -46.858 -50.509 1.00 85.25 675 GLN A O 1
ATOM 5466 N N . LYS A 1 676 ? 57.568 -44.677 -49.998 1.00 83.81 676 LYS A N 1
ATOM 5467 C CA . LYS A 1 676 ? 58.494 -44.272 -51.072 1.00 83.81 676 LYS A CA 1
ATOM 5468 C C . LYS A 1 676 ? 59.887 -44.872 -50.888 1.00 83.81 676 LYS A C 1
ATOM 5470 O O . LYS A 1 676 ? 60.485 -45.303 -51.871 1.00 83.81 676 LYS A O 1
ATOM 5475 N N . PHE A 1 677 ? 60.406 -44.921 -49.663 1.00 85.19 677 PHE A N 1
ATOM 5476 C CA . PHE A 1 677 ? 61.709 -45.512 -49.361 1.00 85.19 677 PHE A CA 1
ATOM 5477 C C . PHE A 1 677 ? 61.717 -47.018 -49.654 1.00 85.19 677 PHE A C 1
ATOM 5479 O O . PHE A 1 677 ? 62.619 -47.502 -50.338 1.00 85.19 677 PHE A O 1
ATOM 5486 N N . GLN A 1 678 ? 60.671 -47.737 -49.235 1.00 82.88 678 GLN A N 1
ATOM 5487 C CA . GLN A 1 678 ? 60.494 -49.162 -49.513 1.00 82.88 678 GLN A CA 1
ATOM 5488 C C . GLN A 1 678 ? 60.392 -4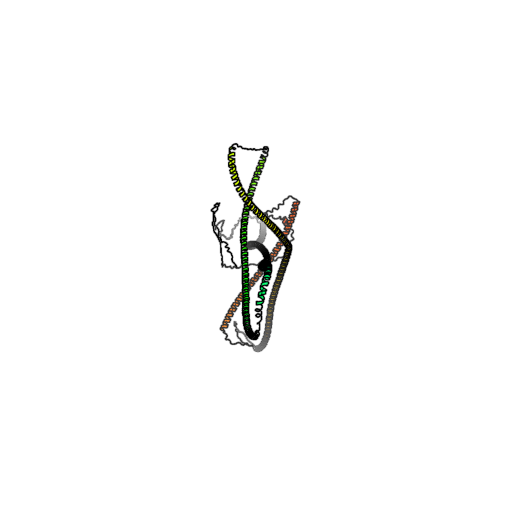9.448 -51.024 1.00 82.88 678 GLN A C 1
ATOM 5490 O O . GLN A 1 678 ? 61.143 -50.277 -51.533 1.00 82.88 678 GLN A O 1
ATOM 5495 N N . VAL A 1 679 ? 59.584 -48.690 -51.776 1.00 84.50 679 VAL A N 1
ATOM 5496 C CA . VAL A 1 679 ? 59.518 -48.809 -53.249 1.00 84.50 679 VAL A CA 1
ATOM 5497 C C . VAL A 1 679 ? 60.866 -48.478 -53.905 1.00 84.50 679 VAL A C 1
ATOM 5499 O O . VAL A 1 679 ? 61.283 -49.150 -54.847 1.00 84.50 679 VAL A O 1
ATOM 5502 N N . THR A 1 680 ? 61.602 -47.483 -53.398 1.00 82.56 680 THR A N 1
ATOM 5503 C CA . THR A 1 680 ? 62.942 -47.146 -53.916 1.00 82.56 680 THR A CA 1
ATOM 5504 C C . THR A 1 680 ? 63.938 -48.285 -53.669 1.00 82.56 680 THR A C 1
ATOM 5506 O O . THR A 1 680 ? 64.752 -48.589 -54.542 1.00 82.56 680 THR A O 1
ATOM 5509 N N . LYS A 1 681 ? 63.853 -48.957 -52.513 1.00 86.75 681 LYS A N 1
ATOM 5510 C CA . LYS A 1 681 ? 64.645 -50.151 -52.194 1.00 86.75 681 LYS A CA 1
ATOM 5511 C C . LYS A 1 681 ? 64.307 -51.314 -53.133 1.00 86.75 681 LYS A C 1
ATOM 5513 O O . LYS A 1 681 ? 65.226 -51.904 -53.695 1.00 86.75 681 LYS A O 1
ATOM 5518 N N . GLU A 1 682 ? 63.026 -51.600 -53.357 1.00 83.62 682 GLU A N 1
ATOM 5519 C CA . GLU A 1 682 ? 62.560 -52.655 -54.271 1.00 83.62 682 GLU A CA 1
ATOM 5520 C C . GLU A 1 682 ? 63.013 -52.407 -55.719 1.00 83.62 682 GLU A C 1
ATOM 5522 O O . GLU A 1 682 ? 63.536 -53.310 -56.374 1.00 83.62 682 GLU A O 1
ATOM 5527 N N . VAL A 1 683 ? 62.915 -51.164 -56.206 1.00 83.38 683 VAL A N 1
ATOM 5528 C CA . VAL A 1 683 ? 63.452 -50.765 -57.519 1.00 83.38 683 VAL A CA 1
ATOM 5529 C C . VAL A 1 683 ? 64.973 -50.943 -57.576 1.00 83.38 683 VAL A C 1
ATOM 5531 O O . VAL A 1 683 ? 65.493 -51.440 -58.572 1.00 83.38 683 VAL A O 1
ATOM 5534 N N . LEU A 1 684 ? 65.704 -50.592 -56.515 1.00 83.00 684 LEU A N 1
ATOM 5535 C CA . LEU A 1 684 ? 67.163 -50.726 -56.463 1.00 83.00 684 LEU A CA 1
ATOM 5536 C C . LEU A 1 684 ? 67.619 -52.196 -56.369 1.00 83.00 684 LEU A C 1
ATOM 5538 O O . LEU A 1 684 ? 68.658 -52.554 -56.928 1.00 83.00 684 LEU A O 1
ATOM 5542 N N . GLU A 1 685 ? 66.849 -53.065 -55.716 1.00 85.38 685 GLU A N 1
ATOM 5543 C CA . GLU A 1 685 ? 67.058 -54.518 -55.726 1.00 85.38 685 GLU A CA 1
ATOM 5544 C C . GLU A 1 685 ? 66.732 -55.129 -57.096 1.00 85.38 685 GLU A C 1
ATOM 5546 O O . GLU A 1 685 ? 67.525 -55.924 -57.607 1.00 85.38 685 GLU A O 1
ATOM 5551 N N . LYS A 1 686 ? 65.669 -54.669 -57.767 1.00 85.56 686 LYS A N 1
ATOM 5552 C CA . LYS A 1 686 ? 65.374 -55.055 -59.153 1.00 85.56 686 LYS A CA 1
ATOM 5553 C C . LYS A 1 686 ? 66.486 -54.632 -60.120 1.00 85.56 686 LYS A C 1
ATOM 5555 O O . LYS A 1 686 ? 66.976 -55.467 -60.870 1.00 85.56 686 LYS A O 1
ATOM 5560 N N . VAL A 1 687 ? 66.986 -53.397 -60.036 1.00 82.44 687 VAL A N 1
ATOM 5561 C CA . VAL A 1 687 ? 68.118 -52.920 -60.858 1.00 82.44 687 VAL A CA 1
ATOM 5562 C C . VAL A 1 687 ? 69.403 -53.722 -60.592 1.00 82.44 687 VAL A C 1
ATOM 5564 O O . VAL A 1 687 ? 70.179 -53.966 -61.519 1.00 82.44 687 VAL A O 1
ATOM 5567 N N . LYS A 1 688 ? 69.636 -54.200 -59.359 1.00 86.25 688 LYS A N 1
ATOM 5568 C CA . LYS A 1 688 ? 70.730 -55.150 -59.068 1.00 86.25 688 LYS A CA 1
ATOM 5569 C C . LYS A 1 688 ? 70.513 -56.500 -59.764 1.00 86.25 688 LYS A C 1
ATOM 5571 O O . LYS A 1 688 ? 71.473 -57.033 -60.322 1.00 86.25 688 LYS A O 1
ATOM 5576 N N . ALA A 1 689 ? 69.293 -57.037 -59.753 1.00 82.81 689 ALA A N 1
ATOM 5577 C CA . ALA A 1 689 ? 68.954 -58.288 -60.433 1.00 82.81 689 ALA A CA 1
ATOM 5578 C C . ALA A 1 689 ? 69.081 -58.164 -61.964 1.00 82.81 689 ALA A C 1
ATOM 5580 O O . ALA A 1 689 ? 69.754 -58.986 -62.587 1.00 82.81 689 ALA A O 1
ATOM 5581 N N . ASP A 1 690 ? 68.548 -57.092 -62.553 1.00 79.56 690 ASP A N 1
ATOM 5582 C CA . ASP A 1 690 ? 68.646 -56.795 -63.987 1.00 79.56 690 ASP A CA 1
ATOM 5583 C C . ASP A 1 690 ? 70.117 -56.628 -64.416 1.00 79.56 690 ASP A C 1
ATOM 5585 O O . ASP A 1 690 ? 70.544 -57.190 -65.426 1.00 79.56 690 ASP A O 1
ATOM 5589 N N . LYS A 1 691 ? 70.950 -55.960 -63.601 1.00 84.19 691 LYS A N 1
ATOM 5590 C CA . LYS A 1 691 ? 72.405 -55.877 -63.826 1.00 84.19 691 LYS A CA 1
ATOM 5591 C C . LYS A 1 691 ? 73.083 -57.254 -63.806 1.00 84.19 691 LYS A C 1
ATOM 5593 O O . LYS A 1 691 ? 73.970 -57.497 -64.622 1.00 84.19 691 LYS A O 1
ATOM 5598 N N . GLN A 1 692 ? 72.690 -58.162 -62.909 1.00 83.88 692 GLN A N 1
ATOM 5599 C CA . GLN A 1 692 ? 73.212 -59.536 -62.903 1.00 83.88 692 GLN A CA 1
ATOM 5600 C C . GLN A 1 692 ? 72.738 -60.342 -64.123 1.00 83.88 692 GLN A C 1
ATOM 5602 O O . GLN A 1 692 ? 73.524 -61.102 -64.688 1.00 83.88 692 GLN A O 1
ATOM 5607 N N . ALA A 1 693 ? 71.488 -60.166 -64.559 1.00 81.00 693 ALA A N 1
ATOM 5608 C CA . ALA A 1 693 ? 70.958 -60.807 -65.761 1.00 81.00 693 ALA A CA 1
ATOM 5609 C C . ALA A 1 693 ? 71.690 -60.335 -67.030 1.00 81.00 693 ALA A C 1
ATOM 5611 O O . ALA A 1 693 ? 72.120 -61.164 -67.831 1.00 81.00 693 ALA A O 1
ATOM 5612 N N . LEU A 1 694 ? 71.928 -59.026 -67.166 1.00 80.38 694 LEU A N 1
ATOM 5613 C CA . LEU A 1 694 ? 72.714 -58.450 -68.261 1.00 80.38 694 LEU A CA 1
ATOM 5614 C C . LEU A 1 694 ? 74.174 -58.925 -68.248 1.00 80.38 694 LEU A C 1
ATOM 5616 O O . LEU A 1 694 ? 74.728 -59.206 -69.307 1.00 80.38 694 LEU A O 1
ATOM 5620 N N . LEU A 1 695 ? 74.799 -59.075 -67.073 1.00 82.94 695 LEU A N 1
ATOM 5621 C CA . LEU A 1 695 ? 76.148 -59.648 -66.970 1.00 82.94 695 LEU A CA 1
ATOM 5622 C C . LEU A 1 695 ? 76.195 -61.111 -67.442 1.00 82.94 695 LEU A C 1
ATOM 5624 O O . LEU A 1 695 ? 77.128 -61.472 -68.156 1.00 82.94 695 LEU A O 1
ATOM 5628 N N . ARG A 1 696 ? 75.184 -61.932 -67.116 1.00 83.75 696 ARG A N 1
ATOM 5629 C CA . ARG A 1 696 ? 75.059 -63.304 -67.649 1.00 83.75 696 ARG A CA 1
ATOM 5630 C C . ARG A 1 696 ? 74.892 -63.299 -69.170 1.00 83.75 696 ARG A C 1
ATOM 5632 O O . ARG A 1 696 ? 75.687 -63.927 -69.857 1.00 83.75 696 ARG A O 1
ATOM 5639 N N . GLN A 1 697 ? 73.954 -62.511 -69.700 1.00 82.94 697 GLN A N 1
ATOM 5640 C CA . GLN A 1 697 ? 73.747 -62.398 -71.150 1.00 82.94 697 GLN A CA 1
ATOM 5641 C C . GLN A 1 697 ? 75.007 -61.928 -71.891 1.00 82.94 697 GLN A C 1
ATOM 5643 O O . GLN A 1 697 ? 75.292 -62.420 -72.977 1.00 82.94 697 GLN A O 1
ATOM 5648 N N . ASN A 1 698 ? 75.786 -61.006 -71.319 1.00 79.12 698 ASN A N 1
ATOM 5649 C CA . ASN A 1 698 ? 77.023 -60.523 -71.935 1.00 79.12 698 ASN A CA 1
ATOM 5650 C C . ASN A 1 698 ? 78.119 -61.612 -71.955 1.00 79.12 698 ASN A C 1
ATOM 5652 O O . ASN A 1 698 ? 78.838 -61.746 -72.942 1.00 79.12 698 ASN A O 1
ATOM 5656 N N . LEU A 1 699 ? 78.190 -62.464 -70.923 1.00 85.19 699 LEU A N 1
ATOM 5657 C CA . LEU A 1 699 ? 79.029 -63.670 -70.944 1.00 85.19 699 LEU A CA 1
ATOM 5658 C C . LEU A 1 699 ? 78.545 -64.685 -71.996 1.00 85.19 699 LEU A C 1
ATOM 5660 O O . LEU A 1 699 ? 79.370 -65.203 -72.746 1.00 85.19 699 LEU A O 1
ATOM 5664 N N . ASP A 1 700 ? 77.232 -64.908 -72.127 1.00 82.31 700 ASP A N 1
ATOM 5665 C CA . ASP A 1 700 ? 76.659 -65.787 -73.159 1.00 82.31 700 ASP A CA 1
ATOM 5666 C C . ASP A 1 700 ? 76.927 -65.262 -74.580 1.00 82.31 700 ASP A C 1
ATOM 5668 O O . ASP A 1 700 ? 77.230 -66.034 -75.491 1.00 82.31 700 ASP A O 1
ATOM 5672 N N . PHE A 1 701 ? 76.817 -63.946 -74.795 1.00 80.12 701 PHE A N 1
ATOM 5673 C CA . PHE A 1 701 ? 77.149 -63.307 -76.069 1.00 80.12 701 PHE A CA 1
ATOM 5674 C C . PHE A 1 701 ? 78.644 -63.381 -76.365 1.00 80.12 701 PHE A C 1
ATOM 5676 O O . PHE A 1 701 ? 79.003 -63.647 -77.511 1.00 80.12 701 PHE A O 1
ATOM 5683 N N . LYS A 1 702 ? 79.511 -63.229 -75.355 1.00 84.69 702 LYS A N 1
ATOM 5684 C CA . LYS A 1 702 ? 80.952 -63.424 -75.525 1.00 84.69 702 LYS A CA 1
ATOM 5685 C C . LYS A 1 702 ? 81.277 -64.871 -75.900 1.00 84.69 702 LYS A C 1
ATOM 5687 O O . LYS A 1 702 ? 81.923 -65.081 -76.916 1.00 84.69 702 LYS A O 1
ATOM 5692 N N . ALA A 1 703 ? 80.742 -65.861 -75.184 1.00 81.69 703 ALA A N 1
ATOM 5693 C CA . ALA A 1 703 ? 80.932 -67.276 -75.513 1.00 81.69 703 ALA A CA 1
ATOM 5694 C C . ALA A 1 703 ? 80.431 -67.623 -76.931 1.00 81.69 703 ALA A C 1
ATOM 5696 O O . ALA A 1 703 ? 81.071 -68.390 -77.652 1.00 81.69 703 ALA A O 1
ATOM 5697 N N . LYS A 1 704 ? 79.320 -67.015 -77.375 1.00 83.88 704 LYS A N 1
ATOM 5698 C CA . LYS A 1 704 ? 78.838 -67.123 -78.763 1.00 83.88 704 LYS A CA 1
ATOM 5699 C C . LYS A 1 704 ? 79.781 -66.447 -79.761 1.00 83.88 704 LYS A C 1
ATOM 5701 O O . LYS A 1 704 ? 80.015 -67.019 -80.819 1.00 83.88 704 LYS A O 1
ATOM 5706 N N . ALA A 1 705 ? 80.317 -65.266 -79.458 1.00 78.56 705 ALA A N 1
ATOM 5707 C CA . ALA A 1 705 ? 81.276 -64.568 -80.317 1.00 78.56 705 ALA A CA 1
ATOM 5708 C C . ALA A 1 705 ? 82.596 -65.347 -80.443 1.00 78.56 705 ALA A C 1
ATOM 5710 O O . ALA A 1 705 ? 83.093 -65.521 -81.554 1.00 78.56 705 ALA A O 1
ATOM 5711 N N . ASP A 1 706 ? 83.101 -65.896 -79.338 1.00 82.31 706 ASP A N 1
ATOM 5712 C CA . ASP A 1 706 ? 84.282 -66.758 -79.306 1.00 82.31 706 ASP A CA 1
ATOM 5713 C C . ASP A 1 706 ? 84.044 -68.026 -80.159 1.00 82.31 706 ASP A C 1
ATOM 5715 O O . ASP A 1 706 ? 84.852 -68.341 -81.036 1.00 82.31 706 ASP A O 1
ATOM 5719 N N . ALA A 1 707 ? 82.883 -68.684 -80.021 1.00 80.88 707 ALA A N 1
ATOM 5720 C CA . ALA A 1 707 ? 82.490 -69.827 -80.858 1.00 80.88 707 ALA A CA 1
ATOM 5721 C C . ALA A 1 707 ? 82.325 -69.471 -82.353 1.00 80.88 707 ALA A C 1
ATOM 5723 O O . ALA A 1 707 ? 82.741 -70.239 -83.224 1.00 80.88 707 ALA A O 1
ATOM 5724 N N . TRP A 1 708 ? 81.768 -68.298 -82.676 1.00 79.00 708 TRP A N 1
ATOM 5725 C CA . TRP A 1 708 ? 81.707 -67.802 -84.056 1.00 79.00 708 TRP A CA 1
ATOM 5726 C C . TRP A 1 708 ? 83.098 -67.482 -84.612 1.00 79.00 708 TRP A C 1
ATOM 5728 O O . TRP A 1 708 ? 83.355 -67.795 -85.771 1.00 79.00 708 TRP A O 1
ATOM 5738 N N . SER A 1 709 ? 84.013 -66.933 -83.808 1.00 78.44 709 SER A N 1
ATOM 5739 C CA . SER A 1 709 ? 85.394 -66.672 -84.233 1.00 78.44 709 SER A CA 1
ATOM 5740 C C . SER A 1 709 ? 86.139 -67.972 -84.557 1.00 78.44 709 SER A C 1
ATOM 5742 O O . SER A 1 709 ? 86.769 -68.067 -85.610 1.00 78.44 709 SER A O 1
ATOM 5744 N N . ALA A 1 710 ? 85.964 -69.017 -83.739 1.00 78.50 710 ALA A N 1
ATOM 5745 C CA . ALA A 1 710 ? 86.502 -70.348 -84.005 1.00 78.50 710 ALA A CA 1
ATOM 5746 C C . ALA A 1 710 ? 85.939 -70.933 -85.313 1.00 78.50 710 ALA A C 1
ATOM 5748 O O . ALA A 1 710 ? 86.694 -71.450 -86.135 1.00 78.50 710 ALA A O 1
ATOM 5749 N N . LYS A 1 711 ? 84.633 -70.766 -85.560 1.00 81.94 711 LYS A N 1
ATOM 5750 C CA . LYS A 1 711 ? 83.980 -71.192 -86.806 1.00 81.94 711 LYS A CA 1
ATOM 5751 C C . LYS A 1 711 ? 84.423 -70.382 -88.033 1.00 81.94 711 LYS A C 1
ATOM 5753 O O . LYS A 1 711 ? 84.515 -70.936 -89.123 1.00 81.94 711 LYS A O 1
ATOM 5758 N N . VAL A 1 712 ? 84.744 -69.096 -87.881 1.00 78.44 712 VAL A N 1
ATOM 5759 C CA . VAL A 1 712 ? 85.343 -68.277 -88.952 1.00 78.44 712 VAL A CA 1
ATOM 5760 C C . VAL A 1 712 ? 86.775 -68.729 -89.248 1.00 78.44 712 VAL A C 1
ATOM 5762 O O . VAL A 1 712 ? 87.137 -68.829 -90.418 1.00 78.44 712 VAL A O 1
ATOM 5765 N N . VAL A 1 713 ? 87.575 -69.073 -88.234 1.00 80.94 713 VAL A N 1
ATOM 5766 C CA . VAL A 1 713 ? 88.909 -69.675 -88.430 1.00 80.94 713 VAL A CA 1
ATOM 5767 C C . VAL A 1 713 ? 88.798 -71.031 -89.136 1.00 80.94 713 VAL A C 1
ATOM 5769 O O . VAL A 1 713 ? 89.538 -71.284 -90.086 1.00 80.94 713 VAL A O 1
ATOM 5772 N N . GLU A 1 714 ? 87.838 -71.873 -88.748 1.00 80.12 714 GLU A N 1
ATOM 5773 C CA . GLU A 1 714 ? 87.550 -73.142 -89.424 1.00 80.12 714 GLU A CA 1
ATOM 5774 C C . GLU A 1 714 ? 87.183 -72.928 -90.902 1.00 80.12 714 GLU A C 1
ATOM 5776 O O . GLU A 1 714 ? 87.829 -73.497 -91.782 1.00 80.12 714 GLU A O 1
ATOM 5781 N N . LEU A 1 715 ? 86.216 -72.050 -91.190 1.00 77.31 715 LEU A N 1
ATOM 5782 C CA . LEU A 1 715 ? 85.798 -71.712 -92.555 1.00 77.31 715 LEU A CA 1
ATOM 5783 C C . LEU A 1 715 ? 86.929 -71.079 -93.377 1.00 77.31 715 LEU A C 1
ATOM 5785 O O . LEU A 1 715 ? 87.030 -71.353 -94.568 1.00 77.31 715 LEU A O 1
ATOM 5789 N N . THR A 1 716 ? 87.815 -70.291 -92.761 1.00 77.19 716 THR A N 1
ATOM 5790 C CA . THR A 1 716 ? 88.999 -69.718 -93.429 1.00 77.19 716 THR A CA 1
ATOM 5791 C C . THR A 1 716 ? 90.010 -70.809 -93.795 1.00 77.19 716 THR A C 1
ATOM 5793 O O . THR A 1 716 ? 90.590 -70.782 -94.880 1.00 77.19 716 THR A O 1
ATOM 5796 N N . ASN A 1 717 ? 90.189 -71.811 -92.931 1.00 76.50 717 ASN A N 1
ATOM 5797 C CA . ASN A 1 717 ? 91.035 -72.973 -93.210 1.00 76.50 717 ASN A CA 1
ATOM 5798 C C . ASN A 1 717 ? 90.415 -73.908 -94.266 1.00 76.50 717 ASN A C 1
ATOM 5800 O O . ASN A 1 717 ? 91.149 -74.513 -95.046 1.00 76.50 717 ASN A O 1
ATOM 5804 N N . GLN A 1 718 ? 89.083 -74.007 -94.330 1.00 74.69 718 GLN A N 1
ATOM 5805 C CA . GLN A 1 718 ? 88.374 -74.690 -95.419 1.00 74.69 718 GLN A CA 1
ATOM 5806 C C . GLN A 1 718 ? 88.506 -73.919 -96.746 1.00 74.69 718 GLN A C 1
ATOM 5808 O O . GLN A 1 718 ? 88.765 -74.534 -97.776 1.00 74.69 718 GLN A O 1
ATOM 5813 N N . TRP A 1 719 ? 88.419 -72.582 -96.721 1.00 69.44 719 TRP A N 1
ATOM 5814 C CA . TRP A 1 719 ? 88.609 -71.732 -97.903 1.00 69.44 719 TRP A CA 1
ATOM 5815 C C . TRP A 1 719 ? 90.017 -71.836 -98.487 1.00 69.44 719 TRP A C 1
ATOM 5817 O O . TRP A 1 719 ? 90.144 -72.034 -99.689 1.00 69.44 719 TRP A O 1
ATOM 5827 N N . LYS A 1 720 ? 91.072 -71.797 -97.662 1.00 68.50 720 LYS A N 1
ATOM 5828 C CA . LYS A 1 720 ? 92.457 -71.982 -98.143 1.00 68.50 720 LYS A CA 1
ATOM 5829 C C . LYS A 1 720 ? 92.654 -73.315 -98.873 1.00 68.50 720 LYS A C 1
ATOM 5831 O O . LYS A 1 720 ? 93.256 -73.339 -99.938 1.00 68.50 720 LYS A O 1
ATOM 5836 N N . LYS A 1 721 ? 92.058 -74.399 -98.363 1.00 62.72 721 LYS A N 1
ATOM 5837 C CA . LYS A 1 721 ? 92.080 -75.724 -99.013 1.00 62.72 721 LYS A CA 1
ATOM 5838 C C . LYS A 1 721 ? 91.303 -75.793 -100.335 1.00 62.72 721 LYS A C 1
ATOM 5840 O O . LYS A 1 721 ? 91.504 -76.739 -101.088 1.00 62.72 721 LYS A O 1
ATOM 5845 N N . LEU A 1 722 ? 90.402 -74.847 -100.603 1.00 57.25 722 LEU A N 1
ATOM 5846 C CA . LEU A 1 722 ? 89.694 -74.725 -101.883 1.00 57.25 722 LEU A CA 1
ATOM 5847 C C . LEU A 1 722 ? 90.438 -73.795 -102.854 1.00 57.25 722 LEU A C 1
ATOM 5849 O O . LEU A 1 722 ? 90.498 -74.091 -104.043 1.00 57.25 722 LEU A O 1
ATOM 5853 N N . ASP A 1 723 ? 91.050 -72.726 -102.344 1.00 53.62 723 ASP A N 1
ATOM 5854 C CA . ASP A 1 723 ? 91.878 -71.780 -103.106 1.00 53.62 723 ASP A CA 1
ATOM 5855 C C . ASP A 1 723 ? 93.122 -72.480 -103.701 1.00 53.62 723 ASP A C 1
ATOM 5857 O O . ASP A 1 723 ? 93.441 -72.317 -104.877 1.00 53.62 723 ASP A O 1
ATOM 5861 N N . GLU A 1 724 ? 93.739 -73.393 -102.938 1.00 52.56 724 GLU A N 1
ATOM 5862 C CA . GLU A 1 724 ? 94.841 -74.272 -103.378 1.00 52.56 724 GLU A CA 1
ATOM 5863 C C . GLU A 1 724 ? 94.450 -75.297 -104.474 1.00 52.56 724 GLU A C 1
ATOM 5865 O O . GLU A 1 724 ? 95.328 -75.930 -105.061 1.00 52.56 724 GLU A O 1
ATOM 5870 N N . LEU A 1 725 ? 93.155 -75.466 -104.776 1.00 48.28 725 LEU A N 1
ATOM 5871 C CA . LEU A 1 725 ? 92.622 -76.435 -105.753 1.00 48.28 725 LEU A CA 1
ATOM 5872 C C . LEU A 1 725 ? 91.798 -75.792 -106.892 1.00 48.28 725 LEU A C 1
ATOM 5874 O O . LEU A 1 725 ? 91.304 -76.507 -107.764 1.00 48.28 725 LEU A O 1
ATOM 5878 N N . GLY A 1 726 ? 91.631 -74.464 -106.894 1.00 42.25 726 GLY A N 1
ATOM 5879 C CA . GLY A 1 726 ? 90.553 -73.762 -107.610 1.00 42.25 726 GLY A CA 1
ATOM 5880 C C . GLY A 1 726 ? 90.958 -72.884 -108.801 1.00 42.25 726 GLY A C 1
ATOM 5881 O O . GLY A 1 726 ? 90.284 -71.895 -109.087 1.00 42.25 726 GLY A O 1
ATOM 5882 N N . GLY A 1 727 ? 92.055 -73.189 -109.495 1.00 32.66 727 GLY A N 1
ATOM 5883 C CA . GLY A 1 727 ? 92.492 -72.396 -110.649 1.00 32.66 727 GLY A CA 1
ATOM 5884 C C . GLY A 1 727 ? 91.532 -72.462 -111.853 1.00 32.66 727 GLY A C 1
ATOM 5885 O O . GLY A 1 727 ? 91.214 -73.549 -112.321 1.00 32.66 727 GLY A O 1
ATOM 5886 N N . MET A 1 728 ? 91.214 -71.286 -112.419 1.00 32.41 728 MET A N 1
ATOM 5887 C CA . MET A 1 728 ? 90.519 -71.008 -113.699 1.00 32.41 728 MET A CA 1
ATOM 5888 C C . MET A 1 728 ? 88.969 -70.899 -113.773 1.00 32.41 728 MET A C 1
ATOM 5890 O O . MET A 1 728 ? 88.216 -71.793 -113.417 1.00 32.41 728 MET A O 1
ATOM 5894 N N . HIS A 1 729 ? 88.566 -69.832 -114.488 1.00 32.25 729 HIS A N 1
ATOM 5895 C CA . HIS A 1 729 ? 87.362 -69.631 -115.327 1.00 32.25 729 HIS A CA 1
ATOM 5896 C C . HIS A 1 729 ? 85.999 -69.134 -114.757 1.00 32.25 729 HIS A C 1
ATOM 5898 O O . HIS A 1 729 ? 85.156 -69.881 -114.283 1.00 32.25 729 HIS A O 1
ATOM 5904 N N . VAL A 1 730 ? 85.737 -67.843 -115.035 1.00 33.84 730 VAL A N 1
ATOM 5905 C CA . VAL A 1 730 ? 84.526 -67.272 -115.688 1.00 33.84 730 VAL A CA 1
ATOM 5906 C C . VAL A 1 730 ? 83.117 -67.618 -115.138 1.00 33.84 730 VAL A C 1
ATOM 5908 O O . VAL A 1 730 ? 82.442 -68.522 -115.608 1.00 33.84 730 VAL A O 1
ATOM 5911 N N . GLY A 1 731 ? 82.565 -66.701 -114.332 1.00 29.16 731 GLY A N 1
ATOM 5912 C CA . GLY A 1 731 ? 81.647 -65.672 -114.865 1.00 29.16 731 GLY A CA 1
ATOM 5913 C C . GLY A 1 731 ? 80.136 -65.951 -115.071 1.00 29.16 731 GLY A C 1
ATOM 5914 O O . GLY A 1 731 ? 79.721 -66.517 -116.076 1.00 29.16 731 GLY A O 1
ATOM 5915 N N . ARG A 1 732 ? 79.328 -65.222 -114.273 1.00 29.52 732 ARG A N 1
ATOM 5916 C CA . ARG A 1 732 ? 78.085 -64.495 -114.661 1.00 29.52 732 ARG A CA 1
ATOM 5917 C C . ARG A 1 732 ? 76.753 -65.264 -114.838 1.00 29.52 732 ARG A C 1
ATOM 5919 O O . ARG A 1 732 ? 76.448 -65.738 -115.928 1.00 29.52 732 ARG A O 1
ATOM 5926 N N . ARG A 1 733 ? 75.869 -65.148 -113.827 1.00 29.80 733 ARG A N 1
ATOM 5927 C CA . ARG A 1 733 ? 74.380 -64.968 -113.852 1.00 29.80 733 ARG A CA 1
ATOM 5928 C C . ARG A 1 733 ? 73.855 -64.961 -112.393 1.00 29.80 733 ARG A C 1
ATOM 5930 O O . ARG A 1 733 ? 74.591 -65.398 -111.521 1.00 29.80 733 ARG A O 1
ATOM 5937 N N . SER A 1 734 ? 72.601 -64.637 -112.058 1.00 28.73 734 SER A N 1
ATOM 5938 C CA . SER A 1 734 ? 71.718 -63.480 -112.349 1.00 28.73 734 SER A CA 1
ATOM 5939 C C . SER A 1 734 ? 70.383 -63.710 -111.600 1.00 28.73 734 SER A C 1
ATOM 5941 O O . SER A 1 734 ? 69.951 -64.855 -111.534 1.00 28.73 734 SER A O 1
ATOM 5943 N N . HIS A 1 735 ? 69.694 -62.644 -111.164 1.00 29.36 735 HIS A N 1
ATOM 5944 C CA . HIS A 1 735 ? 68.325 -62.628 -110.584 1.00 29.36 735 HIS A CA 1
ATOM 5945 C C . HIS A 1 735 ? 68.106 -63.262 -109.188 1.00 29.36 735 HIS A C 1
ATOM 5947 O O . HIS A 1 735 ? 68.897 -64.091 -108.758 1.00 29.36 735 HIS A O 1
ATOM 5953 N N . ALA A 1 736 ? 67.005 -62.987 -108.463 1.00 28.98 736 ALA A N 1
ATOM 5954 C CA . ALA A 1 736 ? 66.223 -61.746 -108.233 1.00 28.98 736 ALA A CA 1
ATOM 5955 C C . ALA A 1 736 ? 65.074 -62.029 -107.224 1.00 28.98 736 ALA A C 1
ATOM 5957 O O . ALA A 1 736 ? 64.662 -63.177 -107.103 1.00 28.98 736 ALA A O 1
ATOM 5958 N N . HIS A 1 737 ? 64.477 -60.965 -106.653 1.00 28.59 737 HIS A N 1
ATOM 5959 C CA . HIS A 1 737 ? 63.144 -60.936 -105.998 1.00 28.59 737 HIS A CA 1
ATOM 5960 C C . HIS A 1 737 ? 62.968 -61.735 -104.677 1.00 28.59 737 HIS A C 1
ATOM 5962 O O . HIS A 1 737 ? 63.712 -62.666 -104.409 1.00 28.59 737 HIS A O 1
ATOM 5968 N N . ALA A 1 738 ? 61.987 -61.445 -103.802 1.00 28.16 738 ALA A N 1
ATOM 5969 C CA . ALA A 1 738 ? 61.241 -60.204 -103.492 1.00 28.16 738 ALA A CA 1
ATOM 5970 C C . ALA A 1 738 ? 60.401 -60.389 -102.196 1.00 28.16 738 ALA A C 1
ATOM 5972 O O . ALA A 1 738 ? 60.229 -61.516 -101.747 1.00 28.16 738 ALA A O 1
ATOM 5973 N N . ALA A 1 739 ? 59.806 -59.288 -101.703 1.00 27.08 739 ALA A N 1
ATOM 5974 C CA . ALA A 1 739 ? 58.769 -59.180 -100.651 1.00 27.08 739 ALA A CA 1
ATOM 5975 C C . ALA A 1 739 ? 59.172 -59.611 -99.213 1.00 27.08 739 ALA A C 1
ATOM 5977 O O . ALA A 1 739 ? 59.946 -60.541 -99.039 1.00 27.08 739 ALA A O 1
ATOM 5978 N N . ALA A 1 740 ? 58.800 -58.952 -98.103 1.00 30.12 740 ALA A N 1
ATOM 5979 C CA . ALA A 1 740 ? 57.760 -57.966 -97.728 1.00 30.12 740 ALA A CA 1
ATOM 5980 C C . ALA A 1 740 ? 56.437 -58.543 -97.173 1.00 30.12 740 ALA A C 1
ATOM 5982 O O . ALA A 1 740 ? 55.949 -59.564 -97.644 1.00 30.12 740 ALA A O 1
ATOM 5983 N N . SER A 1 741 ? 55.854 -57.800 -96.213 1.00 30.00 741 SER A N 1
ATOM 5984 C CA . SER A 1 741 ? 54.642 -58.096 -95.414 1.00 30.00 741 SER A CA 1
ATOM 5985 C C . SER A 1 741 ? 54.726 -59.282 -94.431 1.00 30.00 741 SER A C 1
ATOM 5987 O O . SER A 1 741 ? 55.495 -60.209 -94.643 1.00 30.00 741 SER A O 1
ATOM 5989 N N . ALA A 1 742 ? 53.934 -59.345 -93.348 1.00 30.06 742 ALA A N 1
ATOM 5990 C CA . ALA A 1 742 ? 53.256 -58.309 -92.536 1.00 30.06 742 ALA A CA 1
ATOM 5991 C C . ALA A 1 742 ? 52.609 -58.971 -91.292 1.00 30.06 742 ALA A C 1
ATOM 5993 O O . ALA A 1 742 ? 52.344 -60.167 -91.333 1.00 30.06 742 ALA A O 1
ATOM 5994 N N . ALA A 1 743 ? 52.219 -58.156 -90.292 1.00 30.34 743 ALA A N 1
ATOM 5995 C CA . ALA A 1 743 ? 51.193 -58.455 -89.268 1.00 30.34 743 ALA A CA 1
ATOM 5996 C C . ALA A 1 743 ? 51.489 -59.608 -88.264 1.00 30.34 743 ALA A C 1
ATOM 5998 O O . ALA A 1 743 ? 52.322 -60.466 -88.517 1.00 30.34 743 ALA A O 1
ATOM 5999 N N . ALA A 1 744 ? 50.835 -59.728 -87.098 1.00 31.95 744 ALA A N 1
ATOM 6000 C CA . ALA A 1 744 ? 50.176 -58.778 -86.171 1.00 31.95 744 ALA A CA 1
ATOM 6001 C C . ALA A 1 744 ? 49.856 -59.561 -84.859 1.00 31.95 744 ALA A C 1
ATOM 6003 O O . ALA A 1 744 ? 50.449 -60.615 -84.648 1.00 31.95 744 ALA A O 1
ATOM 6004 N N . VAL A 1 745 ? 48.857 -59.118 -84.063 1.00 32.75 745 VAL A N 1
ATOM 6005 C CA . VAL A 1 745 ? 48.163 -59.901 -82.999 1.00 32.75 745 VAL A CA 1
ATOM 6006 C C . VAL A 1 745 ? 48.994 -60.048 -81.689 1.00 32.75 745 VAL A C 1
ATOM 6008 O O . VAL A 1 745 ? 50.213 -60.108 -81.741 1.00 32.75 745 VAL A O 1
ATOM 6011 N N . HIS A 1 746 ? 48.460 -60.016 -80.453 1.00 32.81 746 HIS A N 1
ATOM 6012 C CA . HIS A 1 746 ? 47.087 -60.183 -79.926 1.00 32.81 746 HIS A CA 1
ATOM 6013 C C . HIS A 1 746 ? 46.660 -59.086 -78.918 1.00 32.81 746 HIS A C 1
ATOM 6015 O O . HIS A 1 746 ? 47.493 -58.425 -78.303 1.00 32.81 746 HIS A O 1
ATOM 6021 N N . ALA A 1 747 ? 45.346 -58.967 -78.683 1.00 32.81 747 ALA A N 1
ATOM 6022 C CA . ALA A 1 747 ? 44.753 -58.319 -77.502 1.00 32.81 747 ALA A CA 1
ATOM 6023 C C . ALA A 1 747 ? 44.540 -59.326 -76.343 1.00 32.81 747 ALA A C 1
ATOM 6025 O O . ALA A 1 747 ? 44.516 -60.532 -76.581 1.00 32.81 747 ALA A O 1
ATOM 6026 N N . GLY A 1 748 ? 44.367 -58.844 -75.103 1.00 31.41 748 GLY A N 1
ATOM 6027 C CA . GLY A 1 748 ? 44.257 -59.682 -73.892 1.00 31.41 748 GLY A CA 1
ATOM 6028 C C . GLY A 1 748 ? 42.831 -59.945 -73.370 1.00 31.41 748 GLY A C 1
ATOM 6029 O O . GLY A 1 748 ? 41.861 -59.347 -73.834 1.00 31.41 748 GLY A O 1
ATOM 6030 N N . ARG A 1 749 ? 42.718 -60.824 -72.359 1.00 29.45 749 ARG A N 1
ATOM 6031 C CA . ARG A 1 749 ? 41.528 -61.065 -71.506 1.00 29.45 749 ARG A CA 1
ATOM 6032 C C . ARG A 1 749 ? 41.957 -61.727 -70.176 1.00 29.45 749 ARG A C 1
ATOM 6034 O O . ARG A 1 749 ? 43.117 -62.103 -70.051 1.00 29.45 749 ARG A O 1
ATOM 6041 N N . ALA A 1 750 ? 41.055 -61.844 -69.195 1.00 38.88 750 ALA A N 1
ATOM 6042 C CA . ALA A 1 750 ? 41.358 -62.282 -67.824 1.00 38.88 750 ALA A CA 1
ATOM 6043 C C . ALA A 1 750 ? 40.536 -63.493 -67.323 1.00 38.88 750 ALA A C 1
ATOM 6045 O O . ALA A 1 750 ? 39.363 -63.634 -67.669 1.00 38.88 750 ALA A O 1
ATOM 6046 N N . SER A 1 751 ? 41.157 -64.267 -66.426 1.00 31.00 751 SER A N 1
ATOM 6047 C CA . SER A 1 751 ? 40.613 -65.095 -65.326 1.00 31.00 751 SER A CA 1
ATOM 6048 C C . SER A 1 751 ? 41.751 -65.211 -64.275 1.00 31.00 751 SER A C 1
ATOM 6050 O O . SER A 1 751 ? 42.905 -64.986 -64.634 1.00 31.00 751 SER A O 1
ATOM 6052 N N . VAL A 1 752 ? 41.588 -65.367 -62.954 1.00 41.41 752 VAL A N 1
ATOM 6053 C CA . VAL A 1 752 ? 40.570 -65.997 -62.081 1.00 41.41 752 VAL A CA 1
ATOM 6054 C C . VAL A 1 752 ? 40.618 -67.526 -62.083 1.00 41.41 752 VAL A C 1
ATOM 6056 O O . VAL A 1 752 ? 39.912 -68.154 -62.857 1.00 41.41 752 VAL A O 1
ATOM 6059 N N . GLU A 1 753 ? 41.465 -68.060 -61.195 1.00 33.59 753 GLU A N 1
ATOM 6060 C CA . GLU A 1 753 ? 41.475 -69.354 -60.469 1.00 33.59 753 GLU A CA 1
ATOM 6061 C C . GLU A 1 753 ? 42.922 -69.551 -59.944 1.00 33.59 753 GLU A C 1
ATOM 6063 O O . GLU A 1 753 ? 43.843 -68.971 -60.513 1.00 33.59 753 GLU A O 1
ATOM 6068 N N . ALA A 1 754 ? 43.269 -70.335 -58.918 1.00 39.50 754 ALA A N 1
ATOM 6069 C CA . ALA A 1 754 ? 42.649 -70.800 -57.665 1.00 39.50 754 ALA A CA 1
ATOM 6070 C C . ALA A 1 754 ? 43.766 -71.562 -56.884 1.00 39.50 754 ALA A C 1
ATOM 6072 O O . ALA A 1 754 ? 44.838 -71.770 -57.445 1.00 39.50 754 ALA A O 1
ATOM 6073 N N . VAL A 1 755 ? 43.512 -72.041 -55.650 1.00 37.97 755 VAL A N 1
ATOM 6074 C CA . VAL A 1 755 ? 44.468 -72.808 -54.791 1.00 37.97 755 VAL A CA 1
ATOM 6075 C C . VAL A 1 755 ? 45.642 -71.961 -54.225 1.00 37.97 755 VAL A C 1
ATOM 6077 O O . VAL A 1 755 ? 46.202 -71.127 -54.922 1.00 37.97 755 VAL A O 1
ATOM 6080 N N . GLY A 1 756 ? 46.075 -72.103 -52.962 1.00 33.44 756 GLY A N 1
ATOM 6081 C CA . GLY A 1 756 ? 45.454 -72.815 -51.835 1.00 33.44 756 GLY A CA 1
ATOM 6082 C C . GLY A 1 756 ? 46.323 -72.909 -50.559 1.00 33.44 756 GLY A C 1
ATOM 6083 O O . GLY A 1 756 ? 47.526 -73.093 -50.653 1.00 33.44 756 GLY A O 1
ATOM 6084 N N . ALA A 1 757 ? 45.643 -72.829 -49.404 1.00 35.62 757 ALA A N 1
ATOM 6085 C CA . ALA A 1 757 ? 45.909 -73.452 -48.087 1.00 35.62 757 ALA A CA 1
ATOM 6086 C C . ALA A 1 757 ? 47.268 -73.315 -47.342 1.00 35.62 757 ALA A C 1
ATOM 6088 O O . ALA A 1 757 ? 48.256 -73.905 -47.749 1.00 35.62 757 ALA A O 1
ATOM 6089 N N . GLU A 1 758 ? 47.225 -72.677 -46.154 1.00 35.56 758 GLU A N 1
ATOM 6090 C CA . GLU A 1 758 ? 47.814 -73.062 -44.834 1.00 35.56 758 GLU A CA 1
ATOM 6091 C C . GLU A 1 758 ? 47.648 -71.870 -43.844 1.00 35.56 758 GLU A C 1
ATOM 6093 O O . GLU A 1 758 ? 47.824 -70.728 -44.257 1.00 35.56 758 GLU A O 1
ATOM 6098 N N . GLY A 1 759 ? 47.287 -71.990 -42.552 1.00 32.56 759 GLY A N 1
ATOM 6099 C CA . GLY A 1 759 ? 46.730 -73.110 -41.769 1.00 32.56 759 GLY A CA 1
ATOM 6100 C C . GLY A 1 759 ? 46.506 -72.747 -40.270 1.00 32.56 759 GLY A C 1
ATOM 6101 O O . GLY A 1 759 ? 47.363 -72.101 -39.679 1.00 32.56 759 GLY A O 1
ATOM 6102 N N . GLY A 1 760 ? 45.388 -73.189 -39.653 1.00 34.56 760 GLY A N 1
ATOM 6103 C CA . GLY A 1 760 ? 45.048 -73.049 -38.204 1.00 34.56 760 GLY A CA 1
ATOM 6104 C C . GLY A 1 760 ? 44.690 -71.625 -37.713 1.00 34.56 760 GLY A C 1
ATOM 6105 O O . GLY A 1 760 ? 45.132 -70.648 -38.301 1.00 34.56 760 GLY A O 1
ATOM 6106 N N . GLY A 1 761 ? 43.898 -71.375 -36.658 1.00 34.06 761 GLY A N 1
ATOM 6107 C CA . GLY A 1 761 ? 43.065 -72.170 -35.724 1.00 34.06 761 GLY A CA 1
ATOM 6108 C C . GLY A 1 761 ? 42.443 -71.196 -34.678 1.00 34.06 761 GLY A C 1
ATOM 6109 O O . GLY A 1 761 ? 42.892 -70.057 -34.604 1.00 34.06 761 GLY A O 1
ATOM 6110 N N . ALA A 1 762 ? 41.432 -71.504 -33.854 1.00 36.41 762 ALA A N 1
ATOM 6111 C CA . ALA A 1 762 ? 40.648 -72.726 -33.654 1.00 36.41 762 ALA A CA 1
ATOM 6112 C C . ALA A 1 762 ? 39.266 -72.411 -33.004 1.00 36.41 762 ALA A C 1
ATOM 6114 O O . ALA A 1 762 ? 39.074 -71.326 -32.469 1.00 36.41 762 ALA A O 1
ATOM 6115 N N . GLU A 1 763 ? 38.360 -73.397 -33.052 1.00 38.19 763 GLU A N 1
ATOM 6116 C CA . GLU A 1 763 ? 37.188 -73.667 -32.181 1.00 38.19 763 GLU A CA 1
ATOM 6117 C C . GLU A 1 763 ? 36.141 -72.578 -31.831 1.00 38.19 763 GLU A C 1
ATOM 6119 O O . GLU A 1 763 ? 36.399 -71.564 -31.190 1.00 38.19 763 GLU A O 1
ATOM 6124 N N . GLY A 1 764 ? 34.878 -72.908 -32.136 1.00 34.72 764 GLY A N 1
ATOM 6125 C CA . GLY A 1 764 ? 33.665 -72.237 -31.660 1.00 34.72 764 GLY A CA 1
ATOM 6126 C C . GLY A 1 764 ? 32.428 -73.013 -32.124 1.00 34.72 764 GLY A C 1
ATOM 6127 O O . GLY A 1 764 ? 32.060 -72.938 -33.293 1.00 34.72 764 GLY A O 1
ATOM 6128 N N . VAL A 1 765 ? 31.830 -73.821 -31.242 1.00 46.25 765 VAL A N 1
ATOM 6129 C CA . VAL A 1 765 ? 30.712 -74.723 -31.588 1.00 46.25 765 VAL A CA 1
ATOM 6130 C C . VAL A 1 765 ? 29.417 -73.935 -31.800 1.00 46.25 765 VAL A C 1
ATOM 6132 O O . VAL A 1 765 ? 29.065 -73.094 -30.977 1.00 46.25 765 VAL A O 1
ATOM 6135 N N . ALA A 1 766 ? 28.683 -74.259 -32.867 1.00 38.47 766 ALA A N 1
ATOM 6136 C CA . ALA A 1 766 ? 27.321 -73.793 -33.112 1.00 38.47 766 ALA A CA 1
ATOM 6137 C C . ALA A 1 766 ? 26.460 -74.937 -33.671 1.00 38.47 766 ALA A C 1
ATOM 6139 O O . ALA A 1 766 ? 26.952 -75.803 -34.399 1.00 38.47 766 ALA A O 1
ATOM 6140 N N . GLU A 1 767 ? 25.180 -74.950 -33.308 1.00 39.75 767 GLU A N 1
ATOM 6141 C CA . GLU A 1 767 ? 24.211 -75.966 -33.725 1.00 39.75 767 GLU A CA 1
ATOM 6142 C C . GLU A 1 767 ? 23.757 -75.745 -35.179 1.00 39.75 767 GLU A C 1
ATOM 6144 O O . GLU A 1 767 ? 23.712 -74.616 -35.669 1.00 39.75 767 GLU A O 1
ATOM 6149 N N . TYR A 1 768 ? 23.387 -76.824 -35.878 1.00 41.25 768 TYR A N 1
ATOM 6150 C CA . TYR A 1 768 ? 22.827 -76.751 -37.234 1.00 41.25 768 TYR A CA 1
ATOM 6151 C C . TYR A 1 768 ? 21.353 -76.308 -37.204 1.00 41.25 768 TYR A C 1
ATOM 6153 O O . TYR A 1 768 ? 20.438 -77.092 -37.462 1.00 41.25 768 TYR A O 1
ATOM 6161 N N . GLU A 1 769 ? 21.118 -75.029 -36.916 1.00 45.34 769 GLU A N 1
ATOM 6162 C CA . GLU A 1 769 ? 19.849 -74.384 -37.252 1.00 45.34 769 GLU A CA 1
ATOM 6163 C C . GLU A 1 769 ? 19.724 -74.298 -38.785 1.00 45.34 769 GLU A C 1
ATOM 6165 O O . GLU A 1 769 ? 20.660 -73.890 -39.481 1.00 45.34 769 GLU A O 1
ATOM 6170 N N . ILE A 1 770 ? 18.583 -74.721 -39.344 1.00 48.69 770 ILE A N 1
ATOM 6171 C CA . ILE A 1 770 ? 18.372 -74.713 -40.799 1.00 48.69 770 ILE A CA 1
ATOM 6172 C C . ILE A 1 770 ? 18.119 -73.272 -41.247 1.00 48.69 770 ILE A C 1
ATOM 6174 O O . ILE A 1 770 ? 16.990 -72.785 -41.249 1.00 48.69 770 ILE A O 1
ATOM 6178 N N . VAL A 1 771 ? 19.199 -72.596 -41.632 1.00 54.44 771 VAL A N 1
ATOM 6179 C CA . VAL A 1 771 ? 19.171 -71.221 -42.129 1.00 54.44 771 VAL A CA 1
ATOM 6180 C C . VAL A 1 771 ? 18.277 -71.116 -43.367 1.00 54.44 771 VAL A C 1
ATOM 6182 O O . VAL A 1 771 ? 18.598 -71.648 -44.431 1.00 54.44 771 VAL A O 1
ATOM 6185 N N . ASP A 1 772 ? 17.188 -70.354 -43.252 1.00 61.66 772 ASP A N 1
ATOM 6186 C CA . ASP A 1 772 ? 16.359 -69.935 -44.383 1.00 61.66 772 ASP A CA 1
ATOM 6187 C C . ASP A 1 772 ? 17.149 -68.935 -45.251 1.00 61.66 772 ASP A C 1
ATOM 6189 O O . ASP A 1 772 ? 17.109 -67.712 -45.077 1.00 61.66 772 ASP A O 1
ATOM 6193 N N . VAL A 1 773 ? 17.944 -69.482 -46.176 1.00 65.62 773 VAL A N 1
ATOM 6194 C CA . VAL A 1 773 ? 18.763 -68.711 -47.120 1.00 65.62 773 VAL A CA 1
ATOM 6195 C C . VAL A 1 773 ? 17.907 -67.754 -47.969 1.00 65.62 773 VAL A C 1
ATOM 6197 O O . VAL A 1 773 ? 18.343 -66.614 -48.142 1.00 65.62 773 VAL A O 1
ATOM 6200 N N . PRO A 1 774 ? 16.705 -68.118 -48.472 1.00 69.94 774 PRO A N 1
ATOM 6201 C CA . PRO A 1 774 ? 15.761 -67.156 -49.045 1.00 69.94 774 PRO A CA 1
ATOM 6202 C C . PRO A 1 774 ? 15.428 -65.969 -48.127 1.00 69.94 774 PRO A C 1
ATOM 6204 O O . PRO A 1 774 ? 15.561 -64.824 -48.568 1.00 69.94 774 PRO A O 1
ATOM 6207 N N . ALA A 1 775 ? 15.061 -66.199 -46.863 1.00 67.62 775 ALA A N 1
ATOM 6208 C CA . ALA A 1 775 ? 14.719 -65.130 -45.923 1.00 67.62 775 ALA A CA 1
ATOM 6209 C C . ALA A 1 775 ? 15.927 -64.250 -45.565 1.00 67.62 775 ALA A C 1
ATOM 6211 O O . ALA A 1 775 ? 15.805 -63.023 -45.555 1.00 67.62 775 ALA A O 1
ATOM 6212 N N . ILE A 1 776 ? 17.116 -64.830 -45.351 1.00 69.25 776 ILE A N 1
ATOM 6213 C CA . ILE A 1 776 ? 18.346 -64.048 -45.134 1.00 69.25 776 ILE A CA 1
ATOM 6214 C C . ILE A 1 776 ? 18.740 -63.274 -46.397 1.00 69.25 776 ILE A C 1
ATOM 6216 O O . ILE A 1 776 ? 19.147 -62.117 -46.300 1.00 69.25 776 ILE A O 1
ATOM 6220 N N . LYS A 1 777 ? 18.575 -63.848 -47.593 1.00 74.19 777 LYS A N 1
ATOM 6221 C CA . LYS A 1 777 ? 18.832 -63.150 -48.861 1.00 74.19 777 LYS A CA 1
ATOM 6222 C C . LYS A 1 777 ? 17.881 -61.969 -49.050 1.00 74.19 777 LYS A C 1
ATOM 6224 O O . LYS A 1 777 ? 18.348 -60.896 -49.426 1.00 74.19 777 LYS A O 1
ATOM 6229 N N . LEU A 1 778 ? 16.594 -62.135 -48.739 1.00 77.12 778 LEU A N 1
ATOM 6230 C CA . LEU A 1 778 ? 15.610 -61.052 -48.770 1.00 77.12 778 LEU A CA 1
ATOM 6231 C C . LEU A 1 778 ? 15.950 -59.971 -47.732 1.00 77.12 778 LEU A C 1
ATOM 6233 O O . LEU A 1 778 ? 16.050 -58.802 -48.088 1.00 77.12 778 LEU A O 1
ATOM 6237 N N . ARG A 1 779 ? 16.237 -60.356 -46.480 1.00 77.31 779 ARG A N 1
ATOM 6238 C CA . ARG A 1 779 ? 16.660 -59.438 -45.407 1.00 77.31 779 ARG A CA 1
ATOM 6239 C C . ARG A 1 779 ? 17.909 -58.644 -45.791 1.00 77.31 779 ARG A C 1
ATOM 6241 O O . ARG A 1 779 ? 17.928 -57.431 -45.619 1.00 77.31 779 ARG A O 1
ATOM 6248 N N . ASN A 1 780 ? 18.921 -59.296 -46.360 1.00 71.94 780 ASN A N 1
ATOM 6249 C CA . ASN A 1 780 ? 20.139 -58.635 -46.828 1.00 71.94 780 ASN A CA 1
ATOM 6250 C C . ASN A 1 780 ? 19.873 -57.715 -48.028 1.00 71.94 780 ASN A C 1
ATOM 6252 O O . ASN A 1 780 ? 20.482 -56.651 -48.114 1.00 71.94 780 ASN A O 1
ATOM 6256 N N . GLN A 1 781 ? 18.955 -58.068 -48.933 1.00 77.94 781 GLN A N 1
ATOM 6257 C CA . GLN A 1 781 ? 18.532 -57.176 -50.017 1.00 77.94 781 GLN A CA 1
ATOM 6258 C C . GLN A 1 781 ? 17.818 -55.933 -49.472 1.00 77.94 781 GLN A C 1
ATOM 6260 O O . GLN A 1 781 ? 18.207 -54.825 -49.840 1.00 77.94 781 GLN A O 1
ATOM 6265 N N . THR A 1 782 ? 16.864 -56.089 -48.549 1.00 79.06 782 THR A N 1
ATOM 6266 C CA . THR A 1 782 ? 16.188 -54.968 -47.874 1.00 79.06 782 THR A CA 1
ATOM 6267 C C . THR A 1 782 ? 17.189 -54.080 -47.139 1.00 79.06 782 THR A C 1
ATOM 6269 O O . THR A 1 782 ? 17.235 -52.887 -47.416 1.00 79.06 782 THR A O 1
ATOM 6272 N N . LEU A 1 783 ? 18.074 -54.655 -46.316 1.00 72.56 783 LEU A N 1
ATOM 6273 C CA . LEU A 1 783 ? 19.140 -53.916 -45.628 1.00 72.56 783 LEU A CA 1
ATOM 6274 C C . LEU A 1 783 ? 20.110 -53.230 -46.605 1.00 72.56 783 LEU A C 1
ATOM 6276 O O . LEU A 1 783 ? 20.635 -52.168 -46.294 1.00 72.56 783 LEU A O 1
ATOM 6280 N N . THR A 1 784 ? 20.355 -53.786 -47.796 1.00 79.44 784 THR A N 1
ATOM 6281 C CA . THR A 1 784 ? 21.197 -53.132 -48.818 1.00 79.44 784 THR A CA 1
ATOM 6282 C C . THR A 1 784 ? 20.478 -51.949 -49.475 1.00 79.44 784 THR A C 1
ATOM 6284 O O . THR A 1 784 ? 21.117 -50.945 -49.786 1.00 79.44 784 THR A O 1
ATOM 6287 N N . PHE A 1 785 ? 19.161 -52.031 -49.682 1.00 82.69 785 PHE A N 1
ATOM 6288 C CA . PHE A 1 785 ? 18.356 -50.897 -50.147 1.00 82.69 785 PHE A CA 1
ATOM 6289 C C . PHE A 1 785 ? 18.225 -49.810 -49.074 1.00 82.69 785 PHE A C 1
ATOM 6291 O O . PHE A 1 785 ? 18.395 -48.635 -49.386 1.00 82.69 785 PHE A O 1
ATOM 6298 N N . GLU A 1 786 ? 18.006 -50.194 -47.819 1.00 78.94 786 GLU A N 1
ATOM 6299 C CA . GLU A 1 786 ? 17.918 -49.292 -46.669 1.00 78.94 786 GLU A CA 1
ATOM 6300 C C . GLU A 1 786 ? 19.250 -48.570 -46.419 1.00 78.94 786 GLU A C 1
ATOM 6302 O O . GLU A 1 786 ? 19.276 -47.344 -46.368 1.00 78.94 786 GLU A O 1
ATOM 6307 N N . ASN A 1 787 ? 20.384 -49.282 -46.411 1.00 78.00 787 ASN A N 1
ATOM 6308 C CA . ASN A 1 787 ? 21.705 -48.646 -46.325 1.00 78.00 787 ASN A CA 1
ATOM 6309 C C . ASN A 1 787 ? 21.985 -47.703 -47.510 1.00 78.00 787 ASN A C 1
ATOM 6311 O O . ASN A 1 787 ? 22.611 -46.666 -47.317 1.00 78.00 787 ASN A O 1
ATOM 6315 N N . ARG A 1 788 ? 21.508 -48.003 -48.729 1.00 81.00 788 ARG A N 1
ATOM 6316 C CA . ARG A 1 788 ? 21.615 -47.072 -49.872 1.00 81.00 788 ARG A CA 1
ATOM 6317 C C . ARG A 1 788 ? 20.733 -45.832 -49.708 1.00 81.00 788 ARG A C 1
ATOM 6319 O O . ARG A 1 788 ? 21.160 -44.754 -50.109 1.00 81.00 788 ARG A O 1
ATOM 6326 N N . HIS A 1 789 ? 19.540 -45.974 -49.131 1.00 81.12 789 HIS A N 1
ATOM 6327 C CA . HIS A 1 789 ? 18.659 -44.847 -48.815 1.00 81.12 789 HIS A CA 1
ATOM 6328 C C . HIS A 1 789 ? 19.306 -43.934 -47.770 1.00 81.12 789 HIS A C 1
ATOM 6330 O O . HIS A 1 789 ? 19.506 -42.750 -48.028 1.00 81.12 789 HIS A O 1
ATOM 6336 N N . LEU A 1 790 ? 19.734 -44.516 -46.646 1.00 77.25 790 LEU A N 1
ATOM 6337 C CA . LEU A 1 790 ? 20.413 -43.814 -45.558 1.00 77.25 790 LEU A CA 1
ATOM 6338 C C . LEU A 1 790 ? 21.714 -43.152 -46.032 1.00 77.25 790 LEU A C 1
ATOM 6340 O O . LEU A 1 790 ? 21.978 -42.012 -45.664 1.00 77.25 790 LEU A O 1
ATOM 6344 N N . GLN A 1 791 ? 22.500 -43.806 -46.896 1.00 83.62 791 GLN A N 1
ATOM 6345 C CA . GLN A 1 791 ? 23.684 -43.188 -47.503 1.00 83.62 791 GLN A CA 1
ATOM 6346 C C . GLN A 1 791 ? 23.308 -41.976 -48.371 1.00 83.62 791 GLN A C 1
ATOM 6348 O O . GLN A 1 791 ? 23.957 -40.941 -48.274 1.00 83.62 791 GLN A O 1
ATOM 6353 N N . GLY A 1 792 ? 22.229 -42.059 -49.158 1.00 87.38 792 GLY A N 1
ATOM 6354 C CA . GLY A 1 792 ? 21.711 -40.924 -49.927 1.00 87.38 792 GLY A CA 1
ATOM 6355 C C . GLY A 1 792 ? 21.232 -39.762 -49.047 1.00 87.38 792 GLY A C 1
ATOM 6356 O O . GLY A 1 792 ? 21.507 -38.605 -49.356 1.00 87.38 792 GLY A O 1
ATOM 6357 N N . GLU A 1 793 ? 20.574 -40.047 -47.922 1.00 84.12 793 GLU A N 1
ATOM 6358 C CA . GLU A 1 793 ? 20.167 -39.034 -46.935 1.00 84.12 793 GLU A CA 1
ATOM 6359 C C . GLU A 1 793 ? 21.369 -38.408 -46.209 1.00 84.12 793 GLU A C 1
ATOM 6361 O O . GLU A 1 793 ? 21.383 -37.200 -45.961 1.00 84.12 793 GLU A O 1
ATOM 6366 N N . ILE A 1 794 ? 22.409 -39.197 -45.923 1.00 83.25 794 ILE A N 1
ATOM 6367 C CA . ILE A 1 794 ? 23.692 -38.730 -45.384 1.00 83.25 794 ILE A CA 1
ATOM 6368 C C . ILE A 1 794 ? 24.406 -37.826 -46.398 1.00 83.25 794 ILE A C 1
ATOM 6370 O O . ILE A 1 794 ? 24.873 -36.751 -46.029 1.00 83.25 794 ILE A O 1
ATOM 6374 N N . ASP A 1 795 ? 24.445 -38.198 -47.676 1.00 87.38 795 ASP A N 1
ATOM 6375 C CA . ASP A 1 795 ? 25.108 -37.414 -48.721 1.00 87.38 795 ASP A CA 1
ATOM 6376 C C . ASP A 1 795 ? 24.351 -36.105 -49.020 1.00 87.38 795 ASP A C 1
ATOM 6378 O O . ASP A 1 795 ? 24.976 -35.049 -49.146 1.00 87.38 795 ASP A O 1
ATOM 6382 N N . LEU A 1 796 ? 23.011 -36.124 -49.019 1.00 87.75 796 LEU A N 1
ATOM 6383 C CA . LEU A 1 796 ? 22.175 -34.912 -49.047 1.00 87.75 796 LEU A CA 1
ATOM 6384 C C . LEU A 1 796 ? 22.405 -34.027 -47.810 1.00 87.75 796 LEU A C 1
ATOM 6386 O O . LEU A 1 796 ? 22.470 -32.801 -47.922 1.00 87.75 796 LEU A O 1
ATOM 6390 N N . SER A 1 797 ? 22.576 -34.632 -46.632 1.00 78.88 797 SER A N 1
ATOM 6391 C CA . SER A 1 797 ? 22.896 -33.906 -45.397 1.00 78.88 797 SER A CA 1
ATOM 6392 C C . SER A 1 797 ? 24.285 -33.265 -45.462 1.00 78.88 797 SER A C 1
ATOM 6394 O O . SER A 1 797 ? 24.436 -32.107 -45.076 1.00 78.88 797 SER A O 1
ATOM 6396 N N . HIS A 1 798 ? 25.289 -33.956 -46.009 1.00 85.06 798 HIS A N 1
ATOM 6397 C CA . HIS A 1 798 ? 26.626 -33.404 -46.238 1.00 85.06 798 HIS A CA 1
ATOM 6398 C C . HIS A 1 798 ? 26.616 -32.254 -47.253 1.00 85.06 798 HIS A C 1
ATOM 6400 O O . HIS A 1 798 ? 27.215 -31.213 -46.983 1.00 85.06 798 HIS A O 1
ATOM 6406 N N . GLN A 1 799 ? 25.890 -32.389 -48.370 1.00 87.25 799 GLN A N 1
ATOM 6407 C CA . GLN A 1 799 ? 25.688 -31.292 -49.325 1.00 87.25 799 GLN A CA 1
ATOM 6408 C C . GLN A 1 799 ? 25.049 -30.078 -48.641 1.00 87.25 799 GLN A C 1
ATOM 6410 O O . GLN A 1 799 ? 25.533 -28.957 -48.788 1.00 87.25 799 GLN A O 1
ATOM 6415 N N . ARG A 1 800 ? 24.017 -30.292 -47.815 1.00 86.62 800 ARG A N 1
ATOM 6416 C CA . ARG A 1 800 ? 23.360 -29.203 -47.085 1.00 86.62 800 ARG A CA 1
ATOM 6417 C C . ARG A 1 800 ? 24.251 -28.565 -46.015 1.00 86.62 800 ARG A C 1
ATOM 6419 O O . ARG A 1 800 ? 24.140 -27.364 -45.778 1.00 86.62 800 ARG A O 1
ATOM 6426 N N . ILE A 1 801 ? 25.138 -29.330 -45.381 1.00 82.94 801 ILE A N 1
ATOM 6427 C CA . ILE A 1 801 ? 26.149 -28.795 -44.458 1.00 82.94 801 ILE A CA 1
ATOM 6428 C C . ILE A 1 801 ? 27.156 -27.921 -45.218 1.00 82.94 801 ILE A C 1
ATOM 6430 O O . ILE A 1 801 ? 27.447 -26.823 -44.748 1.00 82.94 801 ILE A O 1
ATOM 6434 N N . ALA A 1 802 ? 27.618 -28.342 -46.400 1.00 86.19 802 ALA A N 1
ATOM 6435 C CA . ALA A 1 802 ? 28.503 -27.537 -47.246 1.00 86.19 802 ALA A CA 1
ATOM 6436 C C . ALA A 1 802 ? 27.832 -26.222 -47.692 1.00 86.19 802 ALA A C 1
ATOM 6438 O O . ALA A 1 802 ? 28.381 -25.150 -47.454 1.00 86.19 802 ALA A O 1
ATOM 6439 N N . GLU A 1 803 ? 26.590 -26.270 -48.197 1.00 85.06 803 GLU A N 1
ATOM 6440 C CA . GLU A 1 803 ? 25.818 -25.061 -48.543 1.00 85.06 803 GLU A CA 1
ATOM 6441 C C . GLU A 1 803 ? 25.679 -24.074 -47.370 1.00 85.06 803 GLU A C 1
ATOM 6443 O O . GLU A 1 803 ? 25.597 -22.862 -47.579 1.00 85.06 803 GLU A O 1
ATOM 6448 N N . LEU A 1 804 ? 25.579 -24.576 -46.135 1.00 81.50 804 LEU A N 1
ATOM 6449 C CA . LEU A 1 804 ? 25.474 -23.750 -44.932 1.00 81.50 804 LEU A CA 1
ATOM 6450 C C . LEU A 1 804 ? 26.837 -23.214 -44.471 1.00 81.50 804 LEU A C 1
ATOM 6452 O O . LEU A 1 804 ? 26.883 -22.104 -43.943 1.00 81.50 804 LEU A O 1
ATOM 6456 N N . GLN A 1 805 ? 27.928 -23.947 -44.703 1.00 82.75 805 GLN A N 1
ATOM 6457 C CA . GLN A 1 805 ? 29.297 -23.485 -44.456 1.00 82.75 805 GLN A CA 1
ATOM 6458 C C . GLN A 1 805 ? 29.692 -22.370 -45.433 1.00 82.75 805 GLN A C 1
ATOM 6460 O O . GLN A 1 805 ? 30.134 -21.316 -44.982 1.00 82.75 805 GLN A O 1
ATOM 6465 N N . ASP A 1 806 ? 29.426 -22.526 -46.732 1.00 87.56 806 ASP A N 1
ATOM 6466 C CA . ASP A 1 806 ? 29.691 -21.478 -47.727 1.00 87.56 806 ASP A CA 1
ATOM 6467 C C . ASP A 1 806 ? 28.909 -20.194 -47.407 1.00 87.56 806 ASP A C 1
ATOM 6469 O O . ASP A 1 806 ? 29.452 -19.087 -47.454 1.00 87.56 806 ASP A O 1
ATOM 6473 N N . ARG A 1 807 ? 27.636 -20.326 -47.002 1.00 85.81 807 ARG A N 1
ATOM 6474 C CA . ARG A 1 807 ? 26.809 -19.192 -46.550 1.00 85.81 807 ARG A CA 1
ATOM 6475 C C . ARG A 1 807 ? 27.333 -18.546 -45.269 1.00 85.81 807 ARG A C 1
ATOM 6477 O O . ARG A 1 807 ? 27.209 -17.331 -45.136 1.00 85.81 807 ARG A O 1
ATOM 6484 N N . LEU A 1 808 ? 27.895 -19.323 -44.340 1.00 80.88 808 LEU A N 1
ATOM 6485 C CA . LEU A 1 808 ? 28.512 -18.787 -43.126 1.00 80.88 808 LEU A CA 1
ATOM 6486 C C . LEU A 1 808 ? 29.725 -17.921 -43.485 1.00 80.88 808 LEU A C 1
ATOM 6488 O O . LEU A 1 808 ? 29.778 -16.773 -43.054 1.00 80.88 808 LEU A O 1
ATOM 6492 N N . VAL A 1 809 ? 30.620 -18.418 -44.346 1.00 87.31 809 VAL A N 1
ATOM 6493 C CA . VAL A 1 809 ? 31.806 -17.675 -44.814 1.00 87.31 809 VAL A CA 1
ATOM 6494 C C . VAL A 1 809 ? 31.407 -16.356 -45.484 1.00 87.31 809 VAL A C 1
ATOM 6496 O O . VAL A 1 809 ? 31.915 -15.305 -45.104 1.00 87.31 809 VAL A O 1
ATOM 6499 N N . HIS A 1 810 ? 30.420 -16.363 -46.388 1.00 81.88 810 HIS A N 1
ATOM 6500 C CA . HIS A 1 810 ? 29.924 -15.130 -47.022 1.00 81.88 810 HIS A CA 1
ATOM 6501 C C . HIS A 1 810 ? 29.358 -14.114 -46.005 1.00 81.88 810 HIS A C 1
ATOM 6503 O O . HIS A 1 810 ? 29.480 -12.902 -46.197 1.00 81.88 810 HIS A O 1
ATOM 6509 N N . VAL A 1 811 ? 28.738 -14.579 -44.912 1.00 81.38 811 VAL A N 1
ATOM 6510 C CA . VAL A 1 811 ? 28.236 -13.710 -43.832 1.00 81.38 811 VAL A CA 1
ATOM 6511 C C . VAL A 1 811 ? 29.377 -13.185 -42.954 1.00 81.38 811 VAL A C 1
ATOM 6513 O O . VAL A 1 811 ? 29.347 -12.016 -42.567 1.00 81.38 811 VAL A O 1
ATOM 6516 N N . GLU A 1 812 ? 30.397 -13.995 -42.673 1.00 81.00 812 GLU A N 1
ATOM 6517 C CA . GLU A 1 812 ? 31.595 -13.582 -41.930 1.00 81.00 812 GLU A CA 1
ATOM 6518 C C . GLU A 1 812 ? 32.417 -12.542 -42.713 1.00 81.00 812 GLU A C 1
ATOM 6520 O O . GLU A 1 812 ? 32.804 -11.515 -42.150 1.00 81.00 812 GLU A O 1
ATOM 6525 N N . GLU A 1 813 ? 32.587 -12.724 -44.026 1.00 85.50 813 GLU A N 1
ATOM 6526 C CA . GLU A 1 813 ? 33.208 -11.740 -44.923 1.00 85.50 813 GLU A CA 1
ATOM 6527 C C . GLU A 1 813 ? 32.395 -10.440 -45.009 1.00 85.50 813 GLU A C 1
ATOM 6529 O O . GLU A 1 813 ? 32.953 -9.342 -44.906 1.00 85.50 813 GLU A O 1
ATOM 6534 N N . ALA A 1 814 ? 31.067 -10.524 -45.143 1.00 80.12 814 ALA A N 1
ATOM 6535 C CA . ALA A 1 814 ? 30.199 -9.347 -45.124 1.00 80.12 814 ALA A CA 1
ATOM 6536 C C . ALA A 1 814 ? 30.289 -8.594 -43.782 1.00 80.12 814 ALA A C 1
ATOM 6538 O O . ALA A 1 814 ? 30.384 -7.364 -43.762 1.00 80.12 814 ALA A O 1
ATOM 6539 N N . HIS A 1 815 ? 30.331 -9.317 -42.659 1.00 79.56 815 HIS A N 1
ATOM 6540 C CA . HIS A 1 815 ? 30.495 -8.743 -41.325 1.00 79.56 815 HIS A CA 1
ATOM 6541 C C . HIS A 1 815 ? 31.874 -8.085 -41.139 1.00 79.56 815 HIS A C 1
ATOM 6543 O O . HIS A 1 815 ? 31.962 -6.982 -40.589 1.00 79.56 815 HIS A O 1
ATOM 6549 N N . ALA A 1 816 ? 32.951 -8.700 -41.636 1.00 81.06 816 ALA A N 1
ATOM 6550 C CA . ALA A 1 816 ? 34.294 -8.121 -41.615 1.00 81.06 816 ALA A CA 1
ATOM 6551 C C . ALA A 1 816 ? 34.361 -6.814 -42.427 1.00 81.06 816 ALA A C 1
ATOM 6553 O O . ALA A 1 816 ? 34.837 -5.793 -41.923 1.00 81.06 816 ALA A O 1
ATOM 6554 N N . ASN A 1 817 ? 33.798 -6.807 -43.639 1.00 84.12 817 ASN A N 1
ATOM 6555 C CA . ASN A 1 817 ? 33.724 -5.622 -44.496 1.00 84.12 817 ASN A CA 1
ATOM 6556 C C . ASN A 1 817 ? 32.889 -4.490 -43.869 1.00 84.12 817 ASN A C 1
ATOM 6558 O O . ASN A 1 817 ? 33.308 -3.329 -43.880 1.00 84.12 817 ASN A O 1
ATOM 6562 N N . LEU A 1 818 ? 31.745 -4.808 -43.251 1.00 78.00 818 LEU A N 1
ATOM 6563 C CA . LEU A 1 818 ? 30.953 -3.834 -42.490 1.00 78.00 818 LEU A CA 1
ATOM 6564 C C . LEU A 1 818 ? 31.722 -3.295 -41.275 1.00 78.00 818 LEU A C 1
ATOM 6566 O O . LEU A 1 818 ? 31.716 -2.088 -41.043 1.00 78.00 818 LEU A O 1
ATOM 6570 N N . THR A 1 819 ? 32.447 -4.149 -40.548 1.00 80.81 819 THR A N 1
ATOM 6571 C CA . THR A 1 819 ? 33.269 -3.746 -39.392 1.00 80.81 819 THR A CA 1
ATOM 6572 C C . THR A 1 819 ? 34.393 -2.786 -39.796 1.00 80.81 819 THR A C 1
ATOM 6574 O O . THR A 1 819 ? 34.637 -1.792 -39.109 1.00 80.81 819 THR A O 1
ATOM 6577 N N . LEU A 1 820 ? 35.063 -3.036 -40.926 1.00 83.69 820 LEU A N 1
ATOM 6578 C CA . LEU A 1 820 ? 36.064 -2.120 -41.486 1.00 83.69 820 LEU A CA 1
ATOM 6579 C C . LEU A 1 820 ? 35.433 -0.784 -41.908 1.00 83.69 820 LEU A C 1
ATOM 6581 O O . LEU A 1 820 ? 35.986 0.278 -41.614 1.00 83.69 820 LEU A O 1
ATOM 6585 N N . ARG A 1 821 ? 34.246 -0.817 -42.528 1.00 82.94 821 ARG A N 1
ATOM 6586 C CA . ARG A 1 821 ? 33.514 0.391 -42.933 1.00 82.94 821 ARG A CA 1
ATOM 6587 C C . ARG A 1 821 ? 33.085 1.236 -41.732 1.00 82.94 821 ARG A C 1
ATOM 6589 O O . ARG A 1 821 ? 33.294 2.447 -41.766 1.00 82.94 821 ARG A O 1
ATOM 6596 N N . VAL A 1 822 ? 32.578 0.626 -40.659 1.00 77.62 822 VAL A N 1
ATOM 6597 C CA . VAL A 1 822 ? 32.263 1.323 -39.397 1.00 77.62 822 VAL A CA 1
ATOM 6598 C C . VAL A 1 822 ? 33.514 1.999 -38.833 1.00 77.62 822 VAL A C 1
ATOM 6600 O O . VAL A 1 822 ? 33.503 3.213 -38.652 1.00 77.62 822 VAL A O 1
ATOM 6603 N N . LYS A 1 823 ? 34.634 1.274 -38.701 1.00 80.69 823 LYS A N 1
ATOM 6604 C CA . LYS A 1 823 ? 35.911 1.838 -38.218 1.00 80.69 823 LYS A CA 1
ATOM 6605 C C . LYS A 1 823 ? 36.457 2.979 -39.083 1.00 80.69 823 LYS A C 1
ATOM 6607 O O . LYS A 1 823 ? 37.154 3.856 -38.573 1.00 80.69 823 LYS A O 1
ATOM 6612 N N . SER A 1 824 ? 36.163 2.989 -40.385 1.00 82.31 824 SER A N 1
ATOM 6613 C CA . SER A 1 824 ? 36.512 4.115 -41.262 1.00 82.31 824 SER A CA 1
ATOM 6614 C C . SER A 1 824 ? 35.650 5.352 -40.978 1.00 82.31 824 SER A C 1
ATOM 6616 O O . SER A 1 824 ? 36.186 6.449 -40.837 1.00 82.31 824 SER A O 1
ATOM 6618 N N . LEU A 1 825 ? 34.338 5.167 -40.786 1.00 77.31 825 LEU A N 1
ATOM 6619 C CA . LEU A 1 825 ? 33.394 6.242 -40.479 1.00 77.31 825 LEU A CA 1
ATOM 6620 C C . LEU A 1 825 ? 33.622 6.821 -39.077 1.00 77.31 825 LEU A C 1
ATOM 6622 O O . LEU A 1 825 ? 33.559 8.034 -38.912 1.00 77.31 825 LEU A O 1
ATOM 6626 N N . GLU A 1 826 ? 33.962 5.990 -38.088 1.00 79.12 826 GLU A N 1
ATOM 6627 C CA . GLU A 1 826 ? 34.347 6.429 -36.739 1.00 79.12 826 GLU A CA 1
ATOM 6628 C C . GLU A 1 826 ? 35.556 7.376 -36.780 1.00 79.12 826 GLU A C 1
ATOM 6630 O O . GLU A 1 826 ? 35.539 8.430 -36.142 1.00 79.12 826 GLU A O 1
ATOM 6635 N N . LYS A 1 827 ? 36.576 7.062 -37.595 1.00 83.25 827 LYS A N 1
ATOM 6636 C CA . LYS A 1 827 ? 37.721 7.958 -37.827 1.00 83.25 827 LYS A CA 1
ATOM 6637 C C . LYS A 1 827 ? 37.306 9.261 -38.515 1.00 83.25 827 LYS A C 1
ATOM 6639 O O . LYS A 1 827 ? 37.757 10.327 -38.097 1.00 83.25 827 LYS A O 1
ATOM 6644 N N . THR A 1 828 ? 36.435 9.205 -39.527 1.00 79.06 828 THR A N 1
ATOM 6645 C CA . THR A 1 828 ? 35.917 10.414 -40.190 1.00 79.06 828 THR A CA 1
ATOM 6646 C C . THR A 1 828 ? 35.160 11.304 -39.203 1.00 79.06 828 THR A C 1
ATOM 6648 O O . THR A 1 828 ? 35.477 12.487 -39.101 1.00 79.06 828 THR A O 1
ATOM 6651 N N . VAL A 1 829 ? 34.243 10.745 -38.408 1.00 77.75 829 VAL A N 1
ATOM 6652 C CA . VAL A 1 829 ? 33.477 11.480 -37.386 1.00 77.75 829 VAL A CA 1
ATOM 6653 C C . VAL A 1 829 ? 34.397 12.065 -36.311 1.00 77.75 829 VAL A C 1
ATOM 6655 O O . VAL A 1 829 ? 34.233 13.225 -35.944 1.00 77.75 829 VAL A O 1
ATOM 6658 N N . ALA A 1 830 ? 35.414 11.328 -35.853 1.00 79.06 830 ALA A N 1
ATOM 6659 C CA . ALA A 1 830 ? 36.408 11.858 -34.918 1.00 79.06 830 ALA A CA 1
ATOM 6660 C C . ALA A 1 830 ? 37.174 13.060 -35.505 1.00 79.06 830 ALA A C 1
ATOM 6662 O O . ALA A 1 830 ? 37.330 14.079 -34.831 1.00 79.06 830 ALA A O 1
ATOM 6663 N N . SER A 1 831 ? 37.595 12.983 -36.774 1.00 79.06 831 SER A N 1
ATOM 6664 C CA . SER A 1 831 ? 38.270 14.101 -37.451 1.00 79.06 831 SER A CA 1
ATOM 6665 C C . SER A 1 831 ? 37.347 15.312 -37.649 1.00 79.06 831 SER A C 1
ATOM 6667 O O . SER A 1 831 ? 37.757 16.447 -37.406 1.00 79.06 831 SER A O 1
ATOM 6669 N N . GLN A 1 832 ? 36.074 15.083 -37.986 1.00 75.62 832 GLN A N 1
ATOM 6670 C CA . GLN A 1 832 ? 35.075 16.141 -38.133 1.00 75.62 832 GLN A CA 1
ATOM 6671 C C . GLN A 1 832 ? 34.783 16.814 -36.788 1.00 75.62 832 GLN A C 1
ATOM 6673 O O . GLN A 1 832 ? 34.822 18.040 -36.712 1.00 75.62 832 GLN A O 1
ATOM 6678 N N . ASN A 1 833 ? 34.616 16.049 -35.706 1.00 71.81 833 ASN A N 1
ATOM 6679 C CA . ASN A 1 833 ? 34.430 16.596 -34.359 1.00 71.81 833 ASN A CA 1
ATOM 6680 C C . ASN A 1 833 ? 35.620 17.464 -33.912 1.00 71.81 833 ASN A C 1
ATOM 6682 O O . ASN A 1 833 ? 35.408 18.517 -33.314 1.00 71.81 833 ASN A O 1
ATOM 6686 N N . LEU A 1 834 ? 36.859 17.089 -34.256 1.00 78.12 834 LEU A N 1
ATOM 6687 C CA . LEU A 1 834 ? 38.039 17.931 -34.016 1.00 78.12 834 LEU A CA 1
ATOM 6688 C C . LEU A 1 834 ? 37.990 19.242 -34.820 1.00 78.12 834 LEU A C 1
ATOM 6690 O O . LEU A 1 834 ? 38.259 20.305 -34.260 1.00 78.12 834 LEU A O 1
ATOM 6694 N N . THR A 1 835 ? 37.592 19.205 -36.100 1.00 75.25 835 THR A N 1
ATOM 6695 C CA . THR A 1 835 ? 37.418 20.440 -36.893 1.00 75.25 835 THR A CA 1
ATOM 6696 C C . THR A 1 835 ? 36.289 21.325 -36.363 1.00 75.25 835 THR A C 1
ATOM 6698 O O . THR A 1 835 ? 36.461 22.540 -36.293 1.00 75.25 835 THR A O 1
ATOM 6701 N N . ILE A 1 836 ? 35.178 20.738 -35.903 1.00 69.31 836 ILE A N 1
ATOM 6702 C CA . ILE A 1 836 ? 34.064 21.462 -35.279 1.00 69.31 836 ILE A CA 1
ATOM 6703 C C . ILE A 1 836 ? 34.537 22.124 -33.982 1.00 69.31 836 ILE A C 1
ATOM 6705 O O . ILE A 1 836 ? 34.373 23.330 -33.843 1.00 69.31 836 ILE A O 1
ATOM 6709 N N . HIS A 1 837 ? 35.216 21.403 -33.082 1.00 70.88 837 HIS A N 1
ATOM 6710 C CA . HIS A 1 837 ? 35.781 21.998 -31.864 1.00 70.88 837 HIS A CA 1
ATOM 6711 C C . HIS A 1 837 ? 36.756 23.148 -32.163 1.00 70.88 837 HIS A C 1
ATOM 6713 O O . HIS A 1 837 ? 36.708 24.176 -31.484 1.00 70.88 837 HIS A O 1
ATOM 6719 N N . ALA A 1 838 ? 37.602 23.018 -33.190 1.00 70.38 838 ALA A N 1
ATOM 6720 C CA . ALA A 1 838 ? 38.503 24.088 -33.615 1.00 70.38 838 ALA A CA 1
ATOM 6721 C C . ALA A 1 838 ? 37.744 25.316 -34.158 1.00 70.38 838 ALA A C 1
ATOM 6723 O O . ALA A 1 838 ? 38.113 26.450 -33.846 1.00 70.38 838 ALA A O 1
ATOM 6724 N N . LEU A 1 839 ? 36.668 25.112 -34.926 1.00 68.69 839 LEU A N 1
ATOM 6725 C CA . LEU A 1 839 ? 35.799 26.186 -35.417 1.00 68.69 839 LEU A CA 1
ATOM 6726 C C . LEU A 1 839 ? 35.012 26.852 -34.279 1.00 68.69 839 LEU A C 1
ATOM 6728 O O . LEU A 1 839 ? 35.007 28.077 -34.198 1.00 68.69 839 LEU A O 1
ATOM 6732 N N . THR A 1 840 ? 34.438 26.089 -33.345 1.00 64.38 840 THR A N 1
ATOM 6733 C CA . THR A 1 840 ? 33.749 26.625 -32.159 1.00 64.38 840 THR A CA 1
ATOM 6734 C C . THR A 1 840 ? 34.699 27.442 -31.279 1.00 64.38 840 THR A C 1
ATOM 6736 O O . THR A 1 840 ? 34.336 28.537 -30.853 1.00 64.38 840 THR A O 1
ATOM 6739 N N . HIS A 1 841 ? 35.943 26.989 -31.072 1.00 65.69 841 HIS A N 1
ATOM 6740 C CA . HIS A 1 841 ? 36.958 27.774 -30.357 1.00 65.69 841 HIS A CA 1
ATOM 6741 C C . HIS A 1 841 ? 37.357 29.060 -31.094 1.00 65.69 841 HIS A C 1
ATOM 6743 O O . HIS A 1 841 ? 37.605 30.077 -30.443 1.00 65.69 841 HIS A O 1
ATOM 6749 N N . ARG A 1 842 ? 37.409 29.045 -32.435 1.00 67.25 842 ARG A N 1
ATOM 6750 C CA . ARG A 1 842 ? 37.628 30.257 -33.243 1.00 67.25 842 ARG A CA 1
ATOM 6751 C C . ARG A 1 842 ? 36.439 31.214 -33.137 1.00 67.25 842 ARG A C 1
ATOM 6753 O O . ARG A 1 842 ? 36.669 32.397 -32.911 1.00 67.25 842 ARG A O 1
ATOM 6760 N N . ALA A 1 843 ? 35.203 30.717 -33.192 1.00 57.38 843 ALA A N 1
ATOM 6761 C CA . ALA A 1 843 ? 33.989 31.513 -33.005 1.00 57.38 843 ALA A CA 1
ATOM 6762 C C . ALA A 1 843 ? 33.950 32.171 -31.612 1.00 57.38 843 ALA A C 1
ATOM 6764 O O . ALA A 1 843 ? 33.896 33.392 -31.527 1.00 57.38 843 ALA A O 1
ATOM 6765 N N . HIS A 1 844 ? 34.153 31.404 -30.533 1.00 58.03 844 HIS A N 1
ATOM 6766 C CA . HIS A 1 844 ? 34.247 31.921 -29.155 1.00 58.03 844 HIS A CA 1
ATOM 6767 C C . HIS A 1 844 ? 35.449 32.861 -28.918 1.00 58.03 844 HIS A C 1
ATOM 6769 O O . HIS A 1 844 ? 35.556 33.476 -27.852 1.00 58.03 844 HIS A O 1
ATOM 6775 N N . ARG A 1 845 ? 36.411 32.938 -29.850 1.00 68.62 845 ARG A N 1
ATOM 6776 C CA . ARG A 1 845 ? 37.495 33.935 -29.838 1.00 68.62 845 ARG A CA 1
ATOM 6777 C C . ARG A 1 845 ? 37.107 35.177 -30.640 1.00 68.62 845 ARG A C 1
ATOM 6779 O O . ARG A 1 845 ? 37.368 36.276 -30.170 1.00 68.62 845 ARG A O 1
ATOM 6786 N N . ALA A 1 846 ? 36.473 35.010 -31.800 1.00 60.41 846 ALA A N 1
ATOM 6787 C CA . ALA A 1 846 ? 35.946 36.105 -32.610 1.00 60.41 846 ALA A CA 1
ATOM 6788 C C . ALA A 1 846 ? 34.861 36.891 -31.855 1.00 60.41 846 ALA A C 1
ATOM 6790 O O . ALA A 1 846 ? 34.939 38.107 -31.799 1.00 60.41 846 ALA A O 1
ATOM 6791 N N . GLU A 1 847 ? 33.940 36.210 -31.175 1.00 60.22 847 GLU A N 1
ATOM 6792 C CA . GLU A 1 847 ? 32.916 36.779 -30.286 1.00 60.22 847 GLU A CA 1
ATOM 6793 C C . GLU A 1 847 ? 33.525 37.605 -29.136 1.00 60.22 847 GLU A C 1
ATOM 6795 O O . GLU A 1 847 ? 33.107 38.732 -28.866 1.00 60.22 847 GLU A O 1
ATOM 6800 N N . ARG A 1 848 ? 34.592 37.095 -28.503 1.00 62.09 848 ARG A N 1
ATOM 6801 C CA . ARG A 1 848 ? 35.339 37.833 -27.468 1.00 62.09 848 ARG A CA 1
ATOM 6802 C C . ARG A 1 848 ? 36.135 39.019 -28.014 1.00 62.09 848 ARG A C 1
ATOM 6804 O O . ARG A 1 848 ? 36.355 39.976 -27.285 1.00 62.09 848 ARG A O 1
ATOM 6811 N N . ILE A 1 849 ? 36.560 38.982 -29.275 1.00 64.00 849 ILE A N 1
ATOM 6812 C CA . ILE A 1 849 ? 37.184 40.136 -29.938 1.00 64.00 849 ILE A CA 1
ATOM 6813 C C . ILE A 1 849 ? 36.109 41.156 -30.340 1.00 64.00 849 ILE A C 1
ATOM 6815 O O . ILE A 1 849 ? 36.298 42.345 -30.113 1.00 64.00 849 ILE A O 1
ATOM 6819 N N . ALA A 1 850 ? 34.965 40.705 -30.859 1.00 60.31 850 ALA A N 1
ATOM 6820 C CA . ALA A 1 850 ? 33.841 41.550 -31.249 1.00 60.31 850 ALA A CA 1
ATOM 6821 C C . ALA A 1 850 ? 33.267 42.322 -30.056 1.00 60.31 850 ALA A C 1
ATOM 6823 O O . ALA A 1 850 ? 33.119 43.531 -30.148 1.00 60.31 850 ALA A O 1
ATOM 6824 N N . THR A 1 851 ? 33.045 41.665 -28.917 1.00 59.78 851 THR A N 1
ATOM 6825 C CA . THR A 1 851 ? 32.576 42.327 -27.682 1.00 59.78 851 THR A CA 1
ATOM 6826 C C . THR A 1 851 ? 33.596 43.322 -27.113 1.00 59.78 851 THR A C 1
ATOM 6828 O O . THR A 1 851 ? 33.207 44.390 -26.650 1.00 59.78 851 THR A O 1
ATOM 6831 N N . VAL A 1 852 ? 34.905 43.047 -27.202 1.00 66.00 852 VAL A N 1
ATOM 6832 C CA . VAL A 1 852 ? 35.953 44.026 -26.834 1.00 66.00 852 VAL A CA 1
ATOM 6833 C C . VAL A 1 852 ? 35.975 45.224 -27.792 1.00 66.00 852 VAL A C 1
ATOM 6835 O O . VAL A 1 852 ? 36.108 46.359 -27.338 1.00 66.00 852 VAL A O 1
ATOM 6838 N N . LEU A 1 853 ? 35.805 45.000 -29.098 1.00 65.69 853 LEU A N 1
ATOM 6839 C CA . LEU A 1 853 ? 35.694 46.076 -30.088 1.00 65.69 853 LEU A CA 1
ATOM 6840 C C . LEU A 1 853 ? 34.401 46.886 -29.910 1.00 65.69 853 LEU A C 1
ATOM 6842 O O . LEU A 1 853 ? 34.432 48.103 -30.037 1.00 65.69 853 LEU A O 1
ATOM 6846 N N . GLU A 1 854 ? 33.283 46.247 -29.566 1.00 66.12 854 GLU A N 1
ATOM 6847 C CA . GLU A 1 854 ? 32.005 46.906 -29.284 1.00 66.12 854 GLU A CA 1
ATOM 6848 C C . GLU A 1 854 ? 32.112 47.834 -28.064 1.00 66.12 854 GLU A C 1
ATOM 6850 O O . GLU A 1 854 ? 31.641 48.970 -28.114 1.00 66.12 854 GLU A O 1
ATOM 6855 N N . VAL A 1 855 ? 32.799 47.392 -27.001 1.00 66.69 855 VAL A N 1
ATOM 6856 C CA . VAL A 1 855 ? 33.141 48.239 -25.845 1.00 66.69 855 VAL A CA 1
ATOM 6857 C C . VAL A 1 855 ? 34.020 49.414 -26.279 1.00 66.69 855 VAL A C 1
ATOM 6859 O O . VAL A 1 855 ? 33.659 50.555 -26.016 1.00 66.69 855 VAL A O 1
ATOM 6862 N N . GLN A 1 856 ? 35.102 49.179 -27.029 1.00 69.94 856 GLN A N 1
ATOM 6863 C CA . GLN A 1 856 ? 35.985 50.257 -27.505 1.00 69.94 856 GLN A CA 1
ATOM 6864 C C . GLN A 1 856 ? 35.277 51.263 -28.432 1.00 69.94 856 GLN A C 1
ATOM 6866 O O . GLN A 1 856 ? 35.567 52.458 -28.382 1.00 69.94 856 GLN A O 1
ATOM 6871 N N . VAL A 1 857 ? 34.329 50.812 -29.260 1.00 64.25 857 VAL A N 1
ATOM 6872 C CA . VAL A 1 857 ? 33.505 51.686 -30.111 1.00 64.25 857 VAL A CA 1
ATOM 6873 C C . VAL A 1 857 ? 32.520 52.500 -29.271 1.00 64.25 857 VAL A C 1
ATOM 6875 O O . VAL A 1 857 ? 32.361 53.692 -29.532 1.00 64.25 857 VAL A O 1
ATOM 6878 N N . LYS A 1 858 ? 31.910 51.909 -28.236 1.00 63.59 858 LYS A N 1
ATOM 6879 C CA . LYS A 1 858 ? 31.033 52.622 -27.290 1.00 63.59 858 LYS A CA 1
ATOM 6880 C C . LYS A 1 858 ? 31.803 53.635 -26.438 1.00 63.59 858 LYS A C 1
ATOM 6882 O O . LYS A 1 858 ? 31.334 54.759 -26.295 1.00 63.59 858 LYS A O 1
ATOM 6887 N N . ASP A 1 859 ? 33.003 53.300 -25.970 1.00 64.56 859 ASP A N 1
ATOM 6888 C CA . ASP A 1 859 ? 33.885 54.230 -25.252 1.00 64.56 859 ASP A CA 1
ATOM 6889 C C . ASP A 1 859 ? 34.317 55.409 -26.147 1.00 64.56 859 ASP A C 1
ATOM 6891 O O . ASP A 1 859 ? 34.382 56.552 -25.695 1.00 64.56 859 ASP A O 1
ATOM 6895 N N . ALA A 1 860 ? 34.568 55.159 -27.439 1.00 63.97 860 ALA A N 1
ATOM 6896 C CA . ALA A 1 860 ? 34.924 56.198 -28.407 1.00 63.97 860 ALA A CA 1
ATOM 6897 C C . ALA A 1 860 ? 33.723 57.034 -28.901 1.00 63.97 860 ALA A C 1
ATOM 6899 O O . ALA A 1 860 ? 33.903 58.188 -29.302 1.00 63.97 860 ALA A O 1
ATOM 6900 N N . ARG A 1 861 ? 32.509 56.462 -28.926 1.00 57.34 861 ARG A N 1
ATOM 6901 C CA . ARG A 1 861 ? 31.260 57.092 -29.394 1.00 57.34 861 ARG A CA 1
ATOM 6902 C C . ARG A 1 861 ? 30.041 56.570 -28.604 1.00 57.34 861 ARG A C 1
ATOM 6904 O O . ARG A 1 861 ? 29.292 55.737 -29.114 1.00 57.34 861 ARG A O 1
ATOM 6911 N N . PRO A 1 862 ? 29.756 57.105 -27.402 1.00 59.50 862 PRO A N 1
ATOM 6912 C CA . PRO A 1 862 ? 28.734 56.541 -26.506 1.00 59.50 862 PRO A CA 1
ATOM 6913 C C . PRO A 1 862 ? 27.284 56.616 -27.017 1.00 59.50 862 PRO A C 1
ATOM 6915 O O . PRO A 1 862 ? 26.421 55.932 -26.475 1.00 59.50 862 PRO A O 1
ATOM 6918 N N . ASN A 1 863 ? 27.010 57.400 -28.068 1.00 51.41 863 ASN A N 1
ATOM 6919 C CA . ASN A 1 863 ? 25.662 57.603 -28.618 1.00 51.41 863 ASN A CA 1
ATOM 6920 C C . ASN A 1 863 ? 25.422 56.937 -29.991 1.00 51.41 863 ASN A C 1
ATOM 6922 O O . ASN A 1 863 ? 24.353 57.130 -30.566 1.00 51.41 863 ASN A O 1
ATOM 6926 N N . THR A 1 864 ? 26.372 56.181 -30.557 1.00 54.69 864 THR A N 1
ATOM 6927 C CA . THR A 1 864 ? 26.107 55.423 -31.797 1.00 54.69 864 THR A CA 1
ATOM 6928 C C . THR A 1 864 ? 25.428 54.095 -31.481 1.00 54.69 864 THR A C 1
ATOM 6930 O O . THR A 1 864 ? 26.060 53.192 -30.932 1.00 54.69 864 THR A O 1
ATOM 6933 N N . HIS A 1 865 ? 24.150 53.968 -31.845 1.00 47.72 865 HIS A N 1
ATOM 6934 C CA . HIS A 1 865 ? 23.451 52.685 -31.831 1.00 47.72 865 HIS A CA 1
ATOM 6935 C C . HIS A 1 865 ? 24.067 51.759 -32.892 1.00 47.72 865 HIS A C 1
ATOM 6937 O O . HIS A 1 865 ? 24.321 52.189 -34.016 1.00 47.72 865 HIS A O 1
ATOM 6943 N N . ILE A 1 866 ? 24.350 50.511 -32.514 1.00 54.41 866 ILE A N 1
ATOM 6944 C CA . ILE A 1 866 ? 24.841 49.469 -33.421 1.00 54.41 866 ILE A CA 1
ATOM 6945 C C . ILE A 1 866 ? 23.669 48.516 -33.629 1.00 54.41 866 ILE A C 1
ATOM 6947 O O . ILE A 1 866 ? 23.371 47.690 -32.767 1.00 54.41 866 ILE A O 1
ATOM 6951 N N . GLU A 1 867 ? 22.971 48.690 -34.746 1.00 45.66 867 GLU A N 1
ATOM 6952 C CA . GLU A 1 867 ? 21.838 47.853 -35.129 1.00 45.66 867 GLU A CA 1
ATOM 6953 C C . GLU A 1 867 ? 22.371 46.529 -35.688 1.00 45.66 867 GLU A C 1
ATOM 6955 O O . GLU A 1 867 ? 22.921 46.472 -36.787 1.00 45.66 867 GLU A O 1
ATOM 6960 N N . TYR A 1 868 ? 22.225 45.453 -34.911 1.00 48.84 868 TYR A N 1
ATOM 6961 C CA . TYR A 1 868 ? 22.509 44.080 -35.345 1.00 48.84 868 TYR A CA 1
ATOM 6962 C C . TYR A 1 868 ? 21.326 43.485 -36.126 1.00 48.84 868 TYR A C 1
ATOM 6964 O O . TYR A 1 868 ? 20.913 42.351 -35.877 1.00 48.84 868 TYR A O 1
ATOM 6972 N N . ASP A 1 869 ? 20.786 44.247 -37.076 1.00 39.50 869 ASP A N 1
ATOM 6973 C CA . ASP A 1 869 ? 19.859 43.701 -38.061 1.00 39.50 869 ASP A CA 1
ATOM 6974 C C . ASP A 1 869 ? 20.635 42.731 -38.958 1.00 39.50 869 ASP A C 1
ATOM 6976 O O . ASP A 1 869 ? 21.534 43.116 -39.708 1.00 39.50 869 ASP A O 1
ATOM 6980 N N . VAL A 1 870 ? 20.286 41.449 -38.858 1.00 47.00 870 VAL A N 1
ATOM 6981 C CA . VAL A 1 870 ? 20.689 40.402 -39.799 1.00 47.00 870 VAL A CA 1
ATOM 6982 C C . VAL A 1 870 ? 19.486 40.151 -40.706 1.00 47.00 870 VAL A C 1
ATOM 6984 O O . VAL A 1 870 ? 18.546 39.481 -40.280 1.00 47.00 870 VAL A O 1
ATOM 6987 N N . PRO A 1 871 ? 19.458 40.683 -41.941 1.00 41.28 871 PRO A N 1
ATOM 6988 C CA . PRO A 1 871 ? 18.384 40.384 -42.872 1.00 41.28 871 PRO A CA 1
ATOM 6989 C C . PRO A 1 871 ? 18.601 38.965 -43.405 1.00 41.28 871 PRO A C 1
ATOM 6991 O O . PRO A 1 871 ? 19.594 38.716 -44.089 1.00 41.28 871 PRO A O 1
ATOM 6994 N N . ASP A 1 872 ? 17.661 38.052 -43.147 1.00 44.22 872 ASP A N 1
ATOM 6995 C CA . ASP A 1 872 ? 17.698 36.617 -43.511 1.00 44.22 872 ASP A CA 1
ATOM 6996 C C . ASP A 1 872 ? 17.807 36.319 -45.034 1.00 44.22 872 ASP A C 1
ATOM 6998 O O . ASP A 1 872 ? 17.563 35.195 -45.479 1.00 44.22 872 ASP A O 1
ATOM 7002 N N . HIS A 1 873 ? 18.059 37.324 -45.880 1.00 45.59 873 HIS A N 1
ATOM 7003 C CA . HIS A 1 873 ? 17.834 37.299 -47.332 1.00 45.59 873 HIS A CA 1
ATOM 7004 C C . HIS A 1 873 ? 18.999 37.877 -48.166 1.00 45.59 873 HIS A C 1
ATOM 7006 O O . HIS A 1 873 ? 18.816 38.156 -49.351 1.00 45.59 873 HIS A O 1
ATOM 7012 N N . MET A 1 874 ? 20.185 38.084 -47.579 1.00 37.28 874 MET A N 1
ATOM 7013 C CA . MET A 1 874 ? 21.377 38.547 -48.307 1.00 37.28 874 MET A CA 1
ATOM 7014 C C . MET A 1 874 ? 22.545 37.567 -48.160 1.00 37.28 874 MET A C 1
ATOM 7016 O O . MET A 1 874 ? 23.159 37.479 -47.097 1.00 37.28 874 MET A O 1
ATOM 7020 N N . ASP A 1 875 ? 22.906 36.902 -49.261 1.00 44.88 875 ASP A N 1
ATOM 7021 C CA . ASP A 1 875 ? 24.174 36.179 -49.411 1.00 44.88 875 ASP A CA 1
ATOM 7022 C C . ASP A 1 875 ? 25.344 37.180 -49.474 1.00 44.88 875 ASP A C 1
ATOM 7024 O O . ASP A 1 875 ? 25.870 37.508 -50.539 1.00 44.88 875 ASP A O 1
ATOM 7028 N N . ILE A 1 876 ? 25.740 37.716 -48.317 1.00 44.53 876 ILE A N 1
ATOM 7029 C CA . ILE A 1 876 ? 26.932 38.560 -48.199 1.00 44.53 876 ILE A CA 1
ATOM 7030 C C . ILE A 1 876 ? 28.161 37.648 -48.228 1.00 44.53 876 ILE A C 1
ATOM 7032 O O . ILE A 1 876 ? 28.562 37.095 -47.202 1.00 44.53 876 ILE A O 1
ATOM 7036 N N . GLU A 1 877 ? 28.787 37.511 -49.400 1.00 39.81 877 GLU A N 1
ATOM 7037 C CA . GLU A 1 877 ? 30.127 36.929 -49.485 1.00 39.81 877 GLU A CA 1
ATOM 7038 C C . GLU A 1 877 ? 31.085 37.731 -48.576 1.00 39.81 877 GLU A C 1
ATOM 7040 O O . GLU A 1 877 ? 31.219 38.950 -48.740 1.00 39.81 877 GLU A O 1
ATOM 7045 N N . PRO A 1 878 ? 31.755 37.095 -47.593 1.00 42.28 878 PRO A N 1
ATOM 7046 C CA . PRO A 1 878 ? 32.657 37.801 -46.692 1.00 42.28 878 PRO A CA 1
ATOM 7047 C C . PRO A 1 878 ? 33.841 38.351 -47.488 1.00 42.28 878 PRO A C 1
ATOM 7049 O O . PRO A 1 878 ? 34.425 37.635 -48.304 1.00 42.28 878 PRO A O 1
ATOM 7052 N N . SER A 1 879 ? 34.209 39.618 -47.253 1.00 44.53 879 SER A N 1
ATOM 7053 C CA . SER A 1 879 ? 35.169 40.300 -48.126 1.00 44.53 879 SER A CA 1
ATOM 7054 C C . SER A 1 879 ? 36.482 39.519 -48.241 1.00 44.53 879 SER A C 1
ATOM 7056 O O . SER A 1 879 ? 37.085 39.083 -47.253 1.00 44.53 879 SER A O 1
ATOM 7058 N N . THR A 1 880 ? 36.917 39.316 -49.484 1.00 47.94 880 THR A N 1
ATOM 7059 C CA . THR A 1 880 ? 38.022 38.407 -49.819 1.00 47.94 880 THR A CA 1
ATOM 7060 C C . THR A 1 880 ? 39.336 38.808 -49.151 1.00 47.94 880 THR A C 1
ATOM 7062 O O . THR A 1 880 ? 40.149 37.941 -48.841 1.00 47.94 880 THR A O 1
ATOM 7065 N N . THR A 1 881 ? 39.517 40.093 -48.835 1.00 43.12 881 THR A N 1
ATOM 7066 C CA . THR A 1 881 ? 40.619 40.626 -48.022 1.00 43.12 881 THR A CA 1
ATOM 7067 C C . THR A 1 881 ? 40.645 40.039 -46.608 1.00 43.12 881 THR A C 1
ATOM 7069 O O . THR A 1 881 ? 41.690 39.560 -46.169 1.00 43.12 881 THR A O 1
ATOM 7072 N N . LEU A 1 882 ? 39.504 40.021 -45.911 1.00 47.66 882 LEU A N 1
ATOM 7073 C CA . LEU A 1 882 ? 39.391 39.508 -44.540 1.00 47.66 882 LEU A CA 1
ATOM 7074 C C . LEU A 1 882 ? 39.567 37.983 -44.496 1.00 47.66 882 LEU A C 1
ATOM 7076 O O . LEU A 1 882 ? 40.218 37.447 -43.596 1.00 47.66 882 LEU A O 1
ATOM 7080 N N . LEU A 1 883 ? 39.048 37.284 -45.511 1.00 47.28 883 LEU A N 1
ATOM 7081 C CA . LEU A 1 883 ? 39.233 35.841 -45.664 1.00 47.28 883 LEU A CA 1
ATOM 7082 C C . LEU A 1 883 ? 40.702 35.482 -45.970 1.00 47.28 883 LEU A C 1
ATOM 7084 O O . LEU A 1 883 ? 41.237 34.523 -45.413 1.00 47.28 883 LEU A O 1
ATOM 7088 N N . ALA A 1 884 ? 41.380 36.275 -46.808 1.00 47.16 884 ALA A N 1
ATOM 7089 C CA . ALA A 1 884 ? 42.775 36.057 -47.190 1.00 47.16 884 ALA A CA 1
ATOM 7090 C C . ALA A 1 884 ? 43.771 36.287 -46.039 1.00 47.16 884 ALA A C 1
ATOM 7092 O O . ALA A 1 884 ? 44.781 35.584 -45.970 1.00 47.16 884 ALA A O 1
ATOM 7093 N N . GLU A 1 885 ? 43.510 37.221 -45.119 1.00 49.69 885 GLU A N 1
ATOM 7094 C CA . GLU A 1 885 ? 44.329 37.353 -43.905 1.00 49.69 885 GLU A CA 1
ATOM 7095 C C . GLU A 1 885 ? 44.125 36.174 -42.944 1.00 49.69 885 GLU A C 1
ATOM 7097 O O . GLU A 1 885 ? 45.104 35.626 -42.435 1.00 49.69 885 GLU A O 1
ATOM 7102 N N . PHE A 1 886 ? 42.886 35.700 -42.770 1.00 48.53 886 PHE A N 1
ATOM 7103 C CA . PHE A 1 886 ? 42.598 34.528 -41.933 1.00 48.53 886 PHE A CA 1
ATOM 7104 C C . PHE A 1 886 ? 43.224 33.224 -42.457 1.00 48.53 886 PHE A C 1
ATOM 7106 O O . PHE A 1 886 ? 43.597 32.359 -41.660 1.00 48.53 886 PHE A O 1
ATOM 7113 N N . LEU A 1 887 ? 43.360 33.071 -43.778 1.00 49.31 887 LEU A N 1
ATOM 7114 C CA . LEU A 1 887 ? 43.933 31.872 -44.404 1.00 49.31 887 LEU A CA 1
ATOM 7115 C C . LEU A 1 887 ? 45.470 31.814 -44.362 1.00 49.31 887 LEU A C 1
ATOM 7117 O O . LEU A 1 887 ? 46.029 30.720 -44.418 1.00 49.31 887 LEU A O 1
ATOM 7121 N N . LYS A 1 888 ? 46.171 32.945 -44.192 1.00 47.06 888 LYS A N 1
ATOM 7122 C CA . LYS A 1 888 ? 47.648 32.982 -44.091 1.00 47.06 888 LYS A CA 1
ATOM 7123 C C . LYS A 1 888 ? 48.211 32.372 -42.798 1.00 47.06 888 LYS A C 1
ATOM 7125 O O . LYS A 1 888 ? 49.415 32.153 -42.707 1.00 47.06 888 LYS A O 1
ATOM 7130 N N . ALA A 1 889 ? 47.371 32.097 -41.799 1.00 45.06 889 ALA A N 1
ATOM 7131 C CA . ALA A 1 889 ? 47.782 31.675 -40.456 1.00 45.06 889 ALA A CA 1
ATOM 7132 C C . ALA A 1 889 ? 47.702 30.148 -40.214 1.00 45.06 889 ALA A C 1
ATOM 7134 O O . ALA A 1 889 ? 47.367 29.713 -39.109 1.00 45.06 889 ALA A O 1
ATOM 7135 N N . ILE A 1 890 ? 47.977 29.320 -41.232 1.00 37.88 890 ILE A N 1
ATOM 7136 C CA . ILE A 1 890 ? 47.943 27.849 -41.133 1.00 37.88 890 ILE A CA 1
ATOM 7137 C C . ILE A 1 890 ? 49.254 27.248 -41.677 1.00 37.88 890 ILE A C 1
ATOM 7139 O O . ILE A 1 890 ? 49.536 27.416 -42.862 1.00 37.88 890 ILE A O 1
ATOM 7143 N N . PRO A 1 891 ? 50.043 26.511 -40.868 1.00 43.88 891 PRO A N 1
ATOM 7144 C CA . PRO A 1 891 ? 51.146 25.704 -41.381 1.00 43.88 891 PRO A CA 1
ATOM 7145 C C . PRO A 1 891 ? 50.600 24.444 -42.070 1.00 43.88 891 PRO A C 1
ATOM 7147 O O . PRO A 1 891 ? 49.797 23.707 -41.495 1.00 43.88 891 PRO A O 1
ATOM 7150 N N . THR A 1 892 ? 51.041 24.183 -43.299 1.00 38.16 892 THR A N 1
ATOM 7151 C CA . THR A 1 892 ? 50.649 23.000 -44.077 1.00 38.16 892 THR A CA 1
ATOM 7152 C C . THR A 1 892 ? 51.384 21.743 -43.593 1.00 38.16 892 THR A C 1
ATOM 7154 O O . THR A 1 892 ? 52.618 21.741 -43.615 1.00 38.16 892 THR A O 1
ATOM 7157 N N . PRO A 1 893 ? 50.688 20.658 -43.202 1.00 37.72 893 PRO A N 1
ATOM 7158 C CA . PRO A 1 893 ? 51.320 19.351 -43.048 1.00 37.72 893 PRO A CA 1
ATOM 7159 C C . PRO A 1 893 ? 51.667 18.767 -44.427 1.00 37.72 893 PRO A C 1
ATOM 7161 O O . PRO A 1 893 ? 50.933 18.969 -45.392 1.00 37.72 893 PRO A O 1
ATOM 7164 N N . THR A 1 894 ? 52.787 18.053 -44.516 1.00 40.34 894 THR A N 1
ATOM 7165 C CA . THR A 1 894 ? 53.268 17.401 -45.746 1.00 40.34 894 THR A CA 1
ATOM 7166 C C . THR A 1 894 ? 52.525 16.099 -46.048 1.00 40.34 894 THR A C 1
ATOM 7168 O O . THR A 1 894 ? 52.076 15.418 -45.126 1.00 40.34 894 THR A O 1
ATOM 7171 N N . ASP A 1 895 ? 52.461 15.730 -47.329 1.00 41.03 895 ASP A N 1
ATOM 7172 C CA . ASP A 1 895 ? 51.852 14.484 -47.805 1.00 41.03 895 ASP A CA 1
ATOM 7173 C C . ASP A 1 895 ? 52.467 13.209 -47.196 1.00 41.03 895 ASP A C 1
ATOM 7175 O O . ASP A 1 895 ? 53.648 13.158 -46.843 1.00 41.03 895 ASP A O 1
ATOM 7179 N N . GLY A 1 896 ? 51.653 12.151 -47.127 1.00 33.75 896 GLY A N 1
ATOM 7180 C CA . GLY A 1 896 ? 52.051 10.798 -46.736 1.00 33.75 896 GLY A CA 1
ATOM 7181 C C . GLY A 1 896 ? 51.075 9.764 -47.305 1.00 33.75 896 GLY A C 1
ATOM 7182 O O . GLY A 1 896 ? 49.862 9.929 -47.183 1.00 33.75 896 GLY A O 1
ATOM 7183 N N . ASP A 1 897 ? 51.608 8.730 -47.960 1.00 44.16 897 ASP A N 1
ATOM 7184 C CA . ASP A 1 897 ? 50.891 7.843 -48.887 1.00 44.16 897 ASP A CA 1
ATOM 7185 C C . ASP A 1 897 ? 49.564 7.229 -48.399 1.00 44.16 897 ASP A C 1
ATOM 7187 O O . ASP A 1 897 ? 49.465 6.643 -47.319 1.00 44.16 897 ASP A O 1
ATOM 7191 N N . ALA A 1 898 ? 48.576 7.217 -49.302 1.00 34.59 898 ALA A N 1
ATOM 7192 C CA . ALA A 1 898 ? 47.367 6.401 -49.206 1.00 34.59 898 ALA A CA 1
ATOM 7193 C C . ALA A 1 898 ? 47.164 5.593 -50.503 1.00 34.59 898 ALA A C 1
ATOM 7195 O O . ALA A 1 898 ? 46.735 6.119 -51.531 1.00 34.59 898 ALA A O 1
ATOM 7196 N N . ALA A 1 899 ? 47.487 4.297 -50.464 1.00 38.81 899 ALA A N 1
ATOM 7197 C CA . ALA A 1 899 ? 47.416 3.415 -51.630 1.00 38.81 899 ALA A CA 1
ATOM 7198 C C . ALA A 1 899 ? 45.969 3.110 -52.078 1.00 38.81 899 ALA A C 1
ATOM 7200 O O . ALA A 1 899 ? 45.063 2.941 -51.260 1.00 38.81 899 ALA A O 1
ATOM 7201 N N . LYS A 1 900 ? 45.762 2.979 -53.396 1.00 37.44 900 LYS A N 1
ATOM 7202 C CA . LYS A 1 900 ? 44.466 2.617 -53.998 1.00 37.44 900 LYS A CA 1
ATOM 7203 C C . LYS A 1 900 ? 44.114 1.136 -53.759 1.00 37.44 900 LYS A C 1
ATOM 7205 O O . LYS A 1 900 ? 44.943 0.283 -54.078 1.00 37.44 900 LYS A O 1
ATOM 7210 N N . PRO A 1 901 ? 42.876 0.798 -53.353 1.00 34.38 901 PRO A N 1
ATOM 7211 C CA . PRO A 1 901 ? 42.304 -0.523 -53.608 1.00 34.38 901 PRO A CA 1
ATOM 7212 C C . PRO A 1 901 ? 41.845 -0.643 -55.083 1.00 34.38 901 PRO A C 1
ATOM 7214 O O . PRO A 1 901 ? 41.519 0.373 -55.705 1.00 34.38 901 PRO A O 1
ATOM 7217 N N . PRO A 1 902 ? 41.810 -1.856 -55.668 1.00 43.16 902 PRO A N 1
ATOM 7218 C CA . PRO A 1 902 ? 41.419 -2.065 -57.063 1.00 43.16 902 PRO A CA 1
ATOM 7219 C C . PRO A 1 902 ? 39.894 -2.068 -57.269 1.00 43.16 902 PRO A C 1
ATOM 7221 O O . PRO A 1 902 ? 39.124 -2.433 -56.382 1.00 43.16 902 PRO A O 1
ATOM 7224 N N . SER A 1 903 ? 39.459 -1.719 -58.482 1.00 44.31 903 SER A N 1
ATOM 7225 C CA . SER A 1 903 ? 38.077 -1.896 -58.942 1.00 44.31 903 SER A CA 1
ATOM 7226 C C . SER A 1 903 ? 37.777 -3.364 -59.252 1.00 44.31 903 SER A C 1
ATOM 7228 O O . SER A 1 903 ? 38.582 -4.018 -59.916 1.00 44.31 903 SER A O 1
ATOM 7230 N N . LEU A 1 904 ? 36.594 -3.850 -58.871 1.00 33.12 904 LEU A N 1
ATOM 7231 C CA . LEU A 1 904 ? 36.117 -5.195 -59.202 1.00 33.12 904 LEU A CA 1
ATOM 7232 C C . LEU A 1 904 ? 34.782 -5.092 -59.954 1.00 33.12 904 LEU A C 1
ATOM 7234 O O . LEU A 1 904 ? 33.904 -4.320 -59.571 1.00 33.12 904 LEU A O 1
ATOM 7238 N N . VAL A 1 905 ? 34.682 -5.807 -61.074 1.00 37.25 905 VAL A N 1
ATOM 7239 C CA . VAL A 1 905 ? 33.642 -5.639 -62.098 1.00 37.25 905 VAL A CA 1
ATOM 7240 C C . VAL A 1 905 ? 32.629 -6.780 -62.044 1.00 37.25 905 VAL A C 1
ATOM 7242 O O . VAL A 1 905 ? 33.030 -7.936 -62.088 1.00 37.25 905 VAL A O 1
ATOM 7245 N N . GLY A 1 906 ? 31.342 -6.419 -62.072 1.00 35.22 906 GLY A N 1
ATOM 7246 C CA . GLY A 1 906 ? 30.258 -7.179 -62.706 1.00 35.22 906 GLY A CA 1
ATOM 7247 C C . GLY A 1 906 ? 29.815 -8.502 -62.071 1.00 35.22 906 GLY A C 1
ATOM 7248 O O . GLY A 1 906 ? 30.541 -9.486 -62.098 1.00 35.22 906 GLY A O 1
ATOM 7249 N N . MET A 1 907 ? 28.546 -8.554 -61.649 1.00 32.53 907 MET A N 1
ATOM 7250 C CA . MET A 1 907 ? 27.692 -9.749 -61.746 1.00 32.53 907 MET A CA 1
ATOM 7251 C C . MET A 1 907 ? 26.216 -9.351 -61.560 1.00 32.53 907 MET A C 1
ATOM 7253 O O . MET A 1 907 ? 25.685 -9.365 -60.451 1.00 32.53 907 MET A O 1
ATOM 7257 N N . ASP A 1 908 ? 25.553 -8.977 -62.657 1.00 35.66 908 ASP A N 1
ATOM 7258 C CA . ASP A 1 908 ? 24.087 -8.960 -62.730 1.00 35.66 908 ASP A CA 1
ATOM 7259 C C . ASP A 1 908 ? 23.581 -10.389 -62.962 1.00 35.66 908 ASP A C 1
ATOM 7261 O O . ASP A 1 908 ? 24.091 -11.087 -63.841 1.00 35.66 908 ASP A O 1
ATOM 7265 N N . GLY A 1 909 ? 22.559 -10.839 -62.223 1.00 34.09 909 GLY A N 1
ATOM 7266 C CA . GLY A 1 909 ? 22.074 -12.208 -62.403 1.00 34.09 909 GLY A CA 1
ATOM 7267 C C . GLY A 1 909 ? 20.844 -12.632 -61.598 1.00 34.09 909 GLY A C 1
ATOM 7268 O O . GLY A 1 909 ? 20.946 -12.974 -60.429 1.00 34.09 909 GLY A O 1
ATOM 7269 N N . LEU A 1 910 ? 19.731 -12.773 -62.325 1.00 34.00 910 LEU A N 1
ATOM 7270 C CA . LEU A 1 910 ? 18.631 -13.726 -62.104 1.00 34.00 910 LEU A CA 1
ATOM 7271 C C . LEU A 1 910 ? 17.670 -13.529 -60.910 1.00 34.00 910 LEU A C 1
ATOM 7273 O O . LEU A 1 910 ? 17.986 -13.614 -59.728 1.00 34.00 910 LEU A O 1
ATOM 7277 N N . SER A 1 911 ? 16.406 -13.362 -61.293 1.00 36.38 911 SER A N 1
ATOM 7278 C CA . SER A 1 911 ? 15.215 -13.227 -60.463 1.00 36.38 911 SER A CA 1
ATOM 7279 C C . SER A 1 911 ? 14.599 -14.573 -60.051 1.00 36.38 911 SER A C 1
ATOM 7281 O O . SER A 1 911 ? 14.726 -15.580 -60.748 1.00 36.38 911 SER A O 1
ATOM 7283 N N . SER A 1 912 ? 13.811 -14.575 -58.966 1.00 33.31 912 SER A N 1
ATOM 7284 C CA . SER A 1 912 ? 12.671 -15.496 -58.805 1.00 33.31 912 SER A CA 1
ATOM 7285 C C . SER A 1 912 ? 11.653 -15.015 -57.751 1.00 33.31 912 SER A C 1
ATOM 7287 O O . SER A 1 912 ? 11.998 -14.196 -56.897 1.00 33.31 912 SER A O 1
ATOM 7289 N N . PRO A 1 913 ? 10.375 -15.446 -57.830 1.00 48.25 913 PRO A N 1
ATOM 7290 C CA . PRO A 1 913 ? 9.254 -14.728 -57.217 1.00 48.25 913 PRO A CA 1
ATOM 7291 C C . PRO A 1 913 ? 8.814 -15.261 -55.843 1.00 48.25 913 PRO A C 1
ATOM 7293 O O . PRO A 1 913 ? 9.014 -16.428 -55.506 1.00 48.25 913 PRO A O 1
ATOM 7296 N N . ARG A 1 914 ? 8.068 -14.437 -55.091 1.00 31.70 914 ARG A N 1
ATOM 7297 C CA . ARG A 1 914 ? 7.224 -14.901 -53.973 1.00 31.70 914 ARG A CA 1
ATOM 7298 C C . ARG A 1 914 ? 5.755 -14.995 -54.390 1.00 31.70 914 ARG A C 1
ATOM 7300 O O . ARG A 1 914 ? 5.175 -14.024 -54.865 1.00 31.70 914 ARG A O 1
ATOM 7307 N N . ARG A 1 915 ? 5.148 -16.165 -54.164 1.00 31.81 915 ARG A N 1
ATOM 7308 C CA . ARG A 1 915 ? 3.697 -16.383 -54.284 1.00 31.81 915 ARG A CA 1
ATOM 7309 C C . ARG A 1 915 ? 2.934 -15.701 -53.144 1.00 31.81 915 ARG A C 1
ATOM 7311 O O . ARG A 1 915 ? 3.391 -15.689 -52.005 1.00 31.81 915 ARG A O 1
ATOM 7318 N N . SER A 1 916 ? 1.726 -15.242 -53.458 1.00 37.38 916 SER A N 1
ATOM 7319 C CA . SER A 1 916 ? 0.643 -15.031 -52.489 1.00 37.38 916 SER A CA 1
ATOM 7320 C C . SER A 1 916 ? -0.108 -16.347 -52.247 1.00 37.38 916 SER A C 1
ATOM 7322 O O . SER A 1 916 ? -0.262 -17.112 -53.200 1.00 37.38 916 SER A O 1
ATOM 7324 N N . MET A 1 917 ? -0.581 -16.588 -51.016 1.00 32.91 917 MET A N 1
ATOM 7325 C CA . MET A 1 917 ? -1.949 -17.056 -50.696 1.00 32.91 917 MET A CA 1
ATOM 7326 C C . MET A 1 917 ? -2.108 -17.431 -49.208 1.00 32.91 917 MET A C 1
ATOM 7328 O O . MET A 1 917 ? -1.209 -18.044 -48.649 1.00 32.91 917 MET A O 1
ATOM 7332 N N . LEU A 1 918 ? -3.308 -17.164 -48.658 1.00 34.75 918 LEU A N 1
ATOM 7333 C CA . LEU A 1 918 ? -3.919 -17.729 -47.427 1.00 34.75 918 LEU A CA 1
ATOM 7334 C C . LEU A 1 918 ? -3.184 -17.507 -46.072 1.00 34.75 918 LEU A C 1
ATOM 7336 O O . LEU A 1 918 ? -1.987 -17.715 -45.953 1.00 34.75 918 LEU A O 1
ATOM 7340 N N . GLY A 1 919 ? -3.833 -17.143 -44.956 1.00 31.98 919 GLY A N 1
ATOM 7341 C CA . GLY A 1 919 ? -5.193 -16.617 -44.748 1.00 31.98 919 GLY A CA 1
ATOM 7342 C C . GLY A 1 919 ? -6.121 -17.496 -43.893 1.00 31.98 919 GLY A C 1
ATOM 7343 O O . GLY A 1 919 ? -6.779 -18.387 -44.421 1.00 31.98 919 GLY A O 1
ATOM 7344 N N . THR A 1 920 ? -6.273 -17.162 -42.607 1.00 32.56 920 THR A N 1
ATOM 7345 C CA . THR A 1 920 ? -7.310 -17.682 -41.684 1.00 32.56 920 THR A CA 1
ATOM 7346 C C . THR A 1 920 ? -7.863 -16.557 -40.791 1.00 32.56 920 THR A C 1
ATOM 7348 O O . THR A 1 920 ? -7.232 -15.512 -40.644 1.00 32.56 920 THR A O 1
ATOM 7351 N N . LYS A 1 921 ? -9.082 -16.724 -40.248 1.00 40.16 921 LYS A N 1
ATOM 7352 C CA . LYS A 1 921 ? -9.864 -15.675 -39.554 1.00 40.16 921 LYS A CA 1
ATOM 7353 C C . LYS A 1 921 ? -10.362 -16.133 -38.177 1.00 40.16 921 LYS A C 1
ATOM 7355 O O . LYS A 1 921 ? -10.879 -17.237 -38.094 1.00 40.16 921 LYS A O 1
ATOM 7360 N N . PHE A 1 922 ? -10.377 -15.220 -37.204 1.00 30.72 922 PHE A N 1
ATOM 7361 C CA . PHE A 1 922 ? -11.352 -15.065 -36.099 1.00 30.72 922 PHE A CA 1
ATOM 7362 C C . PHE A 1 922 ? -11.263 -13.582 -35.646 1.00 30.72 922 PHE A C 1
ATOM 7364 O O . PHE A 1 922 ? -10.188 -13.001 -35.759 1.00 30.72 922 PHE A O 1
ATOM 7371 N N . GLY A 1 923 ? -12.289 -12.843 -35.197 1.00 30.03 923 GLY A N 1
ATOM 7372 C CA . GLY A 1 923 ? -13.698 -13.150 -34.882 1.00 30.03 923 GLY A CA 1
ATOM 7373 C C . GLY A 1 923 ? -14.047 -12.576 -33.492 1.00 30.03 923 GLY A C 1
ATOM 7374 O O . GLY A 1 923 ? -13.845 -13.276 -32.515 1.00 30.03 923 GLY A O 1
ATOM 7375 N N . ARG A 1 924 ? -14.319 -11.275 -33.276 1.00 33.09 924 ARG A N 1
ATOM 7376 C CA . ARG A 1 924 ? -15.397 -10.360 -33.746 1.00 33.09 924 ARG A CA 1
ATOM 7377 C C . ARG A 1 924 ? -16.730 -10.479 -32.966 1.00 33.09 924 ARG A C 1
ATOM 7379 O O . ARG A 1 924 ? -17.612 -11.224 -33.372 1.00 33.09 924 ARG A O 1
ATOM 7386 N N . SER A 1 925 ? -16.911 -9.617 -31.959 1.00 31.38 925 SER A N 1
ATOM 7387 C CA . SER A 1 925 ? -18.198 -9.182 -31.366 1.00 31.38 925 SER A CA 1
ATOM 7388 C C . SER A 1 925 ? -17.998 -7.768 -30.777 1.00 31.38 925 SER A C 1
ATOM 7390 O O . SER A 1 925 ? -17.031 -7.571 -30.052 1.00 31.38 925 SER A O 1
ATOM 7392 N N . SER A 1 926 ? -18.672 -6.720 -31.271 1.00 35.62 926 SER A N 1
ATOM 7393 C CA . SER A 1 926 ? -19.996 -6.202 -30.838 1.00 35.62 926 SER A CA 1
ATOM 7394 C C . SER A 1 926 ? -19.968 -5.547 -29.437 1.00 35.62 926 SER A C 1
ATOM 7396 O O . SER A 1 926 ? -19.395 -6.128 -28.528 1.00 35.62 926 SER A O 1
ATOM 7398 N N . MET A 1 927 ? -20.546 -4.361 -29.186 1.00 29.48 927 MET A N 1
ATOM 7399 C CA . MET A 1 927 ? -21.643 -3.678 -29.902 1.00 29.48 927 MET A CA 1
ATOM 7400 C C . MET A 1 927 ? -21.423 -2.167 -30.154 1.00 29.48 927 MET A C 1
ATOM 7402 O O . MET A 1 927 ? -20.695 -1.500 -29.426 1.00 29.48 927 MET A O 1
ATOM 7406 N N . ALA A 1 928 ? -22.165 -1.630 -31.128 1.00 34.53 928 ALA A N 1
ATOM 7407 C CA . ALA A 1 928 ? -22.769 -0.287 -31.099 1.00 34.53 928 ALA A CA 1
ATOM 7408 C C . ALA A 1 928 ? -24.306 -0.492 -30.951 1.00 34.53 928 ALA A C 1
ATOM 7410 O O . ALA A 1 928 ? -24.761 -1.627 -31.065 1.00 34.53 928 ALA A O 1
ATOM 7411 N N . THR A 1 929 ? -25.205 0.464 -30.704 1.00 36.62 929 THR A N 1
ATOM 7412 C CA . THR A 1 929 ? -25.272 1.910 -31.004 1.00 36.62 929 THR A CA 1
ATOM 7413 C C . THR A 1 929 ? -26.466 2.482 -30.216 1.00 36.62 929 THR A C 1
ATOM 7415 O O . THR A 1 929 ? -27.375 1.701 -29.950 1.00 36.62 929 THR A O 1
ATOM 7418 N N . LEU A 1 930 ? -26.547 3.797 -29.948 1.00 28.78 930 LEU A N 1
ATOM 7419 C CA . LEU A 1 930 ? -27.789 4.605 -30.067 1.00 28.78 930 LEU A CA 1
ATOM 7420 C C . LEU A 1 930 ? -27.587 6.073 -29.644 1.00 28.78 930 LEU A C 1
ATOM 7422 O O . LEU A 1 930 ? -26.808 6.359 -28.740 1.00 28.78 930 LEU A O 1
ATOM 7426 N N . ALA A 1 931 ? -28.318 6.984 -30.295 1.00 36.44 931 ALA A N 1
ATOM 7427 C CA . ALA A 1 931 ? -28.472 8.398 -29.938 1.00 36.44 931 ALA A CA 1
ATOM 7428 C C . ALA A 1 931 ? -29.731 8.980 -30.623 1.00 36.44 931 ALA A C 1
ATOM 7430 O O . ALA A 1 931 ? -30.084 8.519 -31.709 1.00 36.44 931 ALA A O 1
ATOM 7431 N N . GLY A 1 932 ? -30.350 10.015 -30.038 1.00 33.38 932 GLY A N 1
ATOM 7432 C CA . GLY A 1 932 ? -31.390 10.845 -30.678 1.00 33.38 932 GLY A CA 1
ATOM 7433 C C . GLY A 1 932 ? -32.766 10.863 -29.988 1.00 33.38 932 GLY A C 1
ATOM 7434 O O . GLY A 1 932 ? -33.121 9.904 -29.309 1.00 33.38 932 GLY A O 1
ATOM 7435 N N . LEU A 1 933 ? -33.525 11.945 -30.248 1.00 32.81 933 LEU A N 1
ATOM 7436 C CA . LEU A 1 933 ? -34.837 12.350 -29.687 1.00 32.81 933 LEU A CA 1
ATOM 7437 C C . LEU A 1 933 ? -34.760 12.871 -28.231 1.00 32.81 933 LEU A C 1
ATOM 7439 O O . LEU A 1 933 ? -34.367 12.128 -27.342 1.00 32.81 933 LEU A O 1
ATOM 7443 N N . GLU A 1 934 ? -34.986 14.142 -27.865 1.00 34.34 934 GLU A N 1
ATOM 7444 C CA . GLU A 1 934 ? -35.810 15.297 -28.323 1.00 34.34 934 GLU A CA 1
ATOM 7445 C C . GLU A 1 934 ? -37.148 15.522 -27.573 1.00 34.34 934 GLU A C 1
ATOM 7447 O O . GLU A 1 934 ? -38.125 14.819 -27.786 1.00 34.34 934 GLU A O 1
ATOM 7452 N N . ASN A 1 935 ? -37.161 16.623 -26.804 1.00 35.75 935 ASN A N 1
ATOM 7453 C CA . ASN A 1 935 ? -38.211 17.649 -26.640 1.00 35.75 935 ASN A CA 1
ATOM 7454 C C . ASN A 1 935 ? -39.616 17.361 -26.039 1.00 35.75 935 ASN A C 1
ATOM 7456 O O . ASN A 1 935 ? -40.414 16.599 -26.570 1.00 35.75 935 ASN A O 1
ATOM 7460 N N . ALA A 1 936 ? -39.964 18.248 -25.081 1.00 33.78 936 ALA A N 1
ATOM 7461 C CA . ALA A 1 936 ? -41.306 18.760 -24.720 1.00 33.78 936 ALA A CA 1
ATOM 7462 C C . ALA A 1 936 ? -42.291 17.847 -23.931 1.00 33.78 936 ALA A C 1
ATOM 7464 O O . ALA A 1 936 ? -42.201 16.626 -23.995 1.00 33.78 936 ALA A O 1
ATOM 7465 N N . PRO A 1 937 ? -43.322 18.420 -23.258 1.00 41.22 937 PRO A N 1
ATOM 7466 C CA . PRO A 1 937 ? -43.316 19.647 -22.437 1.00 41.22 937 PRO A CA 1
ATOM 7467 C C . PRO A 1 937 ? -44.011 19.485 -21.051 1.00 41.22 937 PRO A C 1
ATOM 7469 O O . PRO A 1 937 ? -44.608 18.458 -20.738 1.00 41.22 937 PRO A O 1
ATOM 7472 N N . LEU A 1 938 ? -43.978 20.542 -20.226 1.00 42.38 938 LEU A N 1
ATOM 7473 C CA . LEU A 1 938 ? -44.676 20.639 -18.929 1.00 42.38 938 LEU A CA 1
ATOM 7474 C C . LEU A 1 938 ? -46.197 20.897 -19.053 1.00 42.38 938 LEU A C 1
ATOM 7476 O O . LEU A 1 938 ? -46.604 21.727 -19.868 1.00 42.38 938 LEU A O 1
ATOM 7480 N N . PRO A 1 939 ? -47.011 20.338 -18.136 1.00 48.34 939 PRO A N 1
ATOM 7481 C CA . PRO A 1 939 ? -48.260 20.932 -17.645 1.00 48.34 939 PRO A CA 1
ATOM 7482 C C . PRO A 1 939 ? -48.147 21.416 -16.166 1.00 48.34 939 PRO A C 1
ATOM 7484 O O . PRO A 1 939 ? -47.163 21.087 -15.500 1.00 48.34 939 PRO A O 1
ATOM 7487 N N . PRO A 1 940 ? -49.083 22.246 -15.642 1.00 47.75 940 PRO A N 1
ATOM 7488 C CA . PRO A 1 940 ? -48.703 23.306 -14.690 1.00 47.75 940 PRO A CA 1
ATOM 7489 C C . PRO A 1 940 ? -49.274 23.234 -13.250 1.00 47.75 940 PRO A C 1
ATOM 7491 O O . PRO A 1 940 ? -50.050 22.357 -12.880 1.00 47.75 940 PRO A O 1
ATOM 7494 N N . LEU A 1 941 ? -48.872 24.241 -12.461 1.00 38.38 941 LEU A N 1
ATOM 7495 C CA . LEU A 1 941 ? -49.268 24.595 -11.086 1.00 38.38 941 LEU A CA 1
ATOM 7496 C C . LEU A 1 941 ? -50.783 24.672 -10.806 1.00 38.38 941 LEU A C 1
ATOM 7498 O O . LEU A 1 941 ? -51.519 25.258 -11.594 1.00 38.38 941 LEU A O 1
ATOM 7502 N N . LEU A 1 942 ? -51.175 24.250 -9.592 1.00 34.34 942 LEU A N 1
ATOM 7503 C CA . LEU A 1 942 ? -52.280 24.739 -8.730 1.00 34.34 942 LEU A CA 1
ATOM 7504 C C . LEU A 1 942 ? -52.173 24.002 -7.364 1.00 34.34 942 LEU A C 1
ATOM 7506 O O . LEU A 1 942 ? -51.768 22.846 -7.348 1.00 34.34 942 LEU A O 1
ATOM 7510 N N . GLY A 1 943 ? -52.497 24.550 -6.185 1.00 30.66 943 GLY A N 1
ATOM 7511 C CA . GLY A 1 943 ? -52.841 25.928 -5.804 1.00 30.66 943 GLY A CA 1
ATOM 7512 C C . GLY A 1 943 ? -53.885 25.979 -4.666 1.00 30.66 943 GLY A C 1
ATOM 7513 O O . GLY A 1 943 ? -54.981 25.463 -4.851 1.00 30.66 943 GLY A O 1
ATOM 7514 N N . SER A 1 944 ? -53.587 26.660 -3.539 1.00 31.34 944 SER A N 1
ATOM 7515 C CA . SER A 1 944 ? -54.426 26.730 -2.305 1.00 31.34 944 SER A CA 1
ATOM 7516 C C . SER A 1 944 ? -54.585 25.377 -1.568 1.00 31.34 944 SER A C 1
ATOM 7518 O O . SER A 1 944 ? -54.365 24.331 -2.165 1.00 31.34 944 SER A O 1
ATOM 7520 N N . GLY A 1 945 ? -54.914 25.253 -0.274 1.00 30.56 945 GLY A N 1
ATOM 7521 C CA . GLY A 1 945 ? -55.099 26.175 0.866 1.00 30.56 945 GLY A CA 1
ATOM 7522 C C . GLY A 1 945 ? -54.936 25.346 2.171 1.00 30.56 945 GLY A C 1
ATOM 7523 O O . GLY A 1 945 ? -54.817 24.130 2.104 1.00 30.56 945 GLY A O 1
ATOM 7524 N N . GLY A 1 946 ? -54.869 25.866 3.399 1.00 33.12 946 GLY A N 1
ATOM 7525 C CA . GLY A 1 946 ? -55.616 26.999 3.943 1.00 33.12 946 GLY A CA 1
ATOM 7526 C C . GLY A 1 946 ? -56.963 26.545 4.535 1.00 33.12 946 GLY A C 1
ATOM 7527 O O . GLY A 1 946 ? -57.994 26.864 3.957 1.00 33.12 946 GLY A O 1
ATOM 7528 N N . GLY A 1 947 ? -56.989 25.789 5.648 1.00 32.66 947 GLY A N 1
ATOM 7529 C CA . GLY A 1 947 ? -58.253 25.266 6.207 1.00 32.66 947 GLY A CA 1
ATOM 7530 C C . GLY A 1 947 ? -58.167 24.638 7.608 1.00 32.66 947 GLY A C 1
ATOM 7531 O O . GLY A 1 947 ? -57.362 23.750 7.863 1.00 32.66 947 GLY A O 1
ATOM 7532 N N . THR A 1 948 ? -59.015 25.105 8.524 1.00 39.22 948 THR A N 1
ATOM 7533 C CA . THR A 1 948 ? -59.106 24.708 9.941 1.00 39.22 948 THR A CA 1
ATOM 7534 C C . THR A 1 948 ? -60.125 23.579 10.201 1.00 39.22 948 THR A C 1
ATOM 7536 O O . THR A 1 948 ? -61.136 23.497 9.514 1.00 39.22 948 THR A O 1
ATOM 7539 N N . GLY A 1 949 ? -59.967 22.819 11.302 1.00 32.88 949 GLY A N 1
ATOM 7540 C CA . GLY A 1 949 ? -61.126 22.522 12.177 1.00 32.88 949 GLY A CA 1
ATOM 7541 C C . GLY A 1 949 ? -61.547 21.069 12.514 1.00 32.88 949 GLY A C 1
ATOM 7542 O O . GLY A 1 949 ? -62.366 20.476 11.831 1.00 32.88 949 GLY A O 1
ATOM 7543 N N . LYS A 1 950 ? -61.183 20.618 13.729 1.00 37.66 950 LYS A N 1
ATOM 7544 C CA . LYS A 1 950 ? -62.118 20.293 14.847 1.00 37.66 950 LYS A CA 1
ATOM 7545 C C . LYS A 1 950 ? -63.263 19.250 14.642 1.00 37.66 950 LYS A C 1
ATOM 7547 O O . LYS A 1 950 ? -64.332 19.635 14.181 1.00 37.66 950 LYS A O 1
ATOM 7552 N N . LYS A 1 951 ? -63.128 18.035 15.229 1.00 35.88 951 LYS A N 1
ATOM 7553 C CA . LYS A 1 951 ? -64.101 17.282 16.104 1.00 35.88 951 LYS A CA 1
ATOM 7554 C C . LYS A 1 951 ? -64.024 15.737 15.988 1.00 35.88 951 LYS A C 1
ATOM 7556 O O . LYS A 1 951 ? -63.886 15.212 14.895 1.00 35.88 951 LYS A O 1
ATOM 7561 N N . GLY A 1 952 ? -64.310 15.051 17.109 1.00 32.41 952 GLY A N 1
ATOM 7562 C CA . GLY A 1 952 ? -64.727 13.632 17.193 1.00 32.41 952 GLY A CA 1
ATOM 7563 C C . GLY A 1 952 ? -63.604 12.624 17.518 1.00 32.41 952 GLY A C 1
ATOM 7564 O O . GLY A 1 952 ? -62.527 12.738 16.954 1.00 32.41 952 GLY A O 1
ATOM 7565 N N . GLY A 1 953 ? -63.762 11.628 18.406 1.00 33.22 953 GLY A N 1
ATOM 7566 C CA . GLY A 1 953 ? -64.811 11.386 19.419 1.00 33.22 953 GLY A CA 1
ATOM 7567 C C . GLY A 1 953 ? -65.236 9.908 19.546 1.00 33.22 953 GLY A C 1
ATOM 7568 O O . GLY A 1 953 ? -65.574 9.311 18.535 1.00 33.22 953 GLY A O 1
ATOM 7569 N N . VAL A 1 954 ? -65.332 9.388 20.787 1.00 35.22 954 VAL A N 1
ATOM 7570 C CA . VAL A 1 954 ? -65.727 7.996 21.168 1.00 35.22 954 VAL A CA 1
ATOM 7571 C C . VAL A 1 954 ? -64.669 6.916 20.818 1.00 35.22 954 VAL A C 1
ATOM 7573 O O . VAL A 1 954 ? -64.038 6.997 19.776 1.00 35.22 954 VAL A O 1
ATOM 7576 N N . GLY A 1 955 ? -64.395 5.877 21.626 1.00 32.72 955 GLY A N 1
ATOM 7577 C CA . GLY A 1 955 ? -64.745 5.635 23.039 1.00 32.72 955 GLY A CA 1
ATOM 7578 C C . GLY A 1 955 ? -64.870 4.145 23.433 1.00 32.72 955 GLY A C 1
ATOM 7579 O O . GLY A 1 955 ? -65.735 3.456 22.907 1.00 32.72 955 GLY A O 1
ATOM 7580 N N . ALA A 1 956 ? -64.060 3.678 24.398 1.00 39.22 956 ALA A N 1
ATOM 7581 C CA . ALA A 1 956 ? -64.215 2.426 25.172 1.00 39.22 956 ALA A CA 1
ATOM 7582 C C . ALA A 1 956 ? -63.317 2.527 26.435 1.00 39.22 956 ALA A C 1
ATOM 7584 O O . ALA A 1 956 ? -62.144 2.854 26.301 1.00 39.22 956 ALA A O 1
ATOM 7585 N N . THR A 1 957 ? -63.784 2.511 27.692 1.00 38.34 957 THR A N 1
ATOM 7586 C CA . THR A 1 957 ? -64.403 1.429 28.500 1.00 38.34 957 THR A CA 1
ATOM 7587 C C . THR A 1 957 ? -63.511 0.196 28.709 1.00 38.34 957 THR A C 1
ATOM 7589 O O . THR A 1 957 ? -63.442 -0.671 27.846 1.00 38.34 957 THR A O 1
ATOM 7592 N N . GLY A 1 958 ? -62.893 0.085 29.894 1.00 33.88 958 GLY A N 1
ATOM 7593 C CA . GLY A 1 958 ? -62.037 -1.050 30.275 1.00 33.88 958 GLY A CA 1
ATOM 7594 C C . GLY A 1 958 ? -61.570 -0.999 31.735 1.00 33.88 958 GLY A C 1
ATOM 7595 O O . GLY A 1 958 ? -60.380 -0.862 31.995 1.00 33.88 958 GLY A O 1
ATOM 7596 N N . GLY A 1 959 ? -62.500 -1.048 32.696 1.00 34.72 959 GLY A N 1
ATOM 7597 C CA . GLY A 1 959 ? -62.190 -0.984 34.132 1.00 34.72 959 GLY A CA 1
ATOM 7598 C C . GLY A 1 959 ? -62.424 -2.307 34.868 1.00 34.72 959 GLY A C 1
ATOM 7599 O O . GLY A 1 959 ? -63.517 -2.863 34.793 1.00 34.72 959 GLY A O 1
ATOM 7600 N N . LEU A 1 960 ? -61.428 -2.766 35.633 1.00 34.34 960 LEU A N 1
ATOM 7601 C CA . LEU A 1 960 ? -61.533 -3.875 36.593 1.00 34.34 960 LEU A CA 1
ATOM 7602 C C . LEU A 1 960 ? -60.748 -3.490 37.867 1.00 34.34 960 LEU A C 1
ATOM 7604 O O . LEU A 1 960 ? -59.532 -3.607 37.932 1.00 34.34 960 LEU A O 1
ATOM 7608 N N . VAL A 1 961 ? -61.363 -2.770 38.807 1.00 36.06 961 VAL A N 1
ATOM 7609 C CA . VAL A 1 961 ? -62.035 -3.349 39.988 1.00 36.06 961 VAL A CA 1
ATOM 7610 C C . VAL A 1 961 ? -61.103 -4.245 40.823 1.00 36.06 961 VAL A C 1
ATOM 7612 O O . VAL A 1 961 ? -61.127 -5.471 40.738 1.00 36.06 961 VAL A O 1
ATOM 7615 N N . MET A 1 962 ? -60.335 -3.603 41.712 1.00 36.94 962 MET A N 1
ATOM 7616 C CA . MET A 1 962 ? -59.781 -4.230 42.920 1.00 36.94 962 MET A CA 1
ATOM 7617 C C . MET A 1 962 ? -60.903 -4.898 43.730 1.00 36.94 962 MET A C 1
ATOM 7619 O O . MET A 1 962 ? -61.950 -4.286 43.952 1.00 36.94 962 MET A O 1
ATOM 7623 N N . ARG A 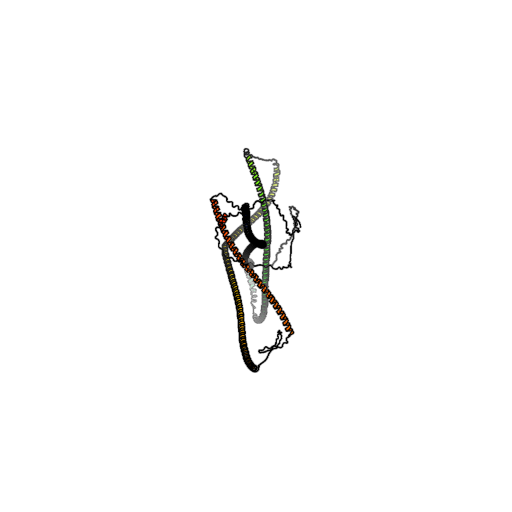1 963 ? -60.679 -6.115 44.244 1.00 35.47 963 ARG A N 1
ATOM 7624 C CA . ARG A 1 963 ? -61.661 -6.812 45.092 1.00 35.47 963 ARG A CA 1
ATOM 7625 C C . ARG A 1 963 ? -61.028 -7.378 46.361 1.00 35.47 963 ARG A C 1
ATOM 7627 O O . ARG A 1 963 ? -60.680 -8.551 46.434 1.00 35.47 963 ARG A O 1
ATOM 7634 N N . ALA A 1 964 ? -60.923 -6.540 47.389 1.00 41.62 964 ALA A N 1
ATOM 7635 C CA . ALA A 1 964 ? -60.571 -6.998 48.728 1.00 41.62 964 ALA A CA 1
ATOM 7636 C C . ALA A 1 964 ? -61.706 -7.847 49.335 1.00 41.62 964 ALA A C 1
ATOM 7638 O O . ALA A 1 964 ? -62.880 -7.473 49.266 1.00 41.62 964 ALA A O 1
ATOM 7639 N N . ARG A 1 965 ? -61.361 -8.952 50.005 1.00 37.59 965 ARG A N 1
ATOM 7640 C CA . ARG A 1 965 ? -62.230 -9.601 50.999 1.00 37.59 965 ARG A CA 1
ATOM 7641 C C . ARG A 1 965 ? -61.417 -10.049 52.214 1.00 37.59 965 ARG A C 1
ATOM 7643 O O . ARG A 1 965 ? -60.208 -10.229 52.138 1.00 37.59 965 ARG A O 1
ATOM 7650 N N . LYS A 1 966 ? -62.101 -10.112 53.355 1.00 43.94 966 LYS A N 1
ATOM 7651 C CA . LYS A 1 966 ? -61.537 -10.169 54.710 1.00 43.94 966 LYS A CA 1
ATOM 7652 C C . LYS A 1 966 ? -61.560 -11.587 55.295 1.00 43.94 966 LYS A C 1
ATOM 7654 O O . LYS A 1 966 ? -62.519 -12.303 55.046 1.00 43.94 966 LYS A O 1
ATOM 7659 N N . LEU A 1 967 ? -60.600 -11.839 56.196 1.00 45.38 967 LEU A N 1
ATOM 7660 C CA . LEU A 1 967 ? -60.682 -12.681 57.408 1.00 45.38 967 LEU A CA 1
ATOM 7661 C C . LEU A 1 967 ? -61.091 -14.163 57.260 1.00 45.38 967 LEU A C 1
ATOM 7663 O O . LEU A 1 967 ? -62.224 -14.464 56.907 1.00 45.38 967 LEU A O 1
ATOM 7667 N N . SER A 1 968 ? -60.274 -15.070 57.809 1.00 39.59 968 SER A N 1
ATOM 7668 C CA . SER A 1 968 ? -60.587 -15.696 59.110 1.00 39.59 968 SER A CA 1
ATOM 7669 C C . SER A 1 968 ? -59.398 -16.497 59.670 1.00 39.59 968 SER A C 1
ATOM 7671 O O . SER A 1 968 ? -58.464 -16.818 58.947 1.00 39.59 968 SER A O 1
ATOM 7673 N N . ARG A 1 969 ? -59.493 -16.787 60.973 1.00 45.97 969 ARG A N 1
ATOM 7674 C CA . ARG A 1 969 ? -58.713 -17.695 61.842 1.00 45.97 969 ARG A CA 1
ATOM 7675 C C . ARG A 1 969 ? -58.073 -18.894 61.105 1.00 45.97 969 ARG A C 1
ATOM 7677 O O . ARG A 1 969 ? -58.699 -19.473 60.223 1.00 45.97 969 ARG A O 1
ATOM 7684 N N . LYS A 1 970 ? -56.903 -19.373 61.534 1.00 41.69 970 LYS A N 1
ATOM 7685 C CA . LYS A 1 970 ? -56.591 -19.719 62.934 1.00 41.69 970 LYS A CA 1
ATOM 7686 C C . LYS A 1 970 ? -55.104 -19.615 63.262 1.00 41.69 970 LYS A C 1
ATOM 7688 O O . LYS A 1 970 ? -54.303 -19.881 62.345 1.00 41.69 970 LYS A O 1
#

Foldseek 3Di:
DDDYDDDDDDDDDDDDDDDDDDDDDDDDDDDDDDDDDDDDDDDDDDDCDDDDVVPVVVVVVVVVVVVVVVVVVVVVVVVVVVVVVVVVVVVVVVVVVVVVVVVVVVVVVVVVVVVVVVVVVVVVVVVVVVVVVVVVVVVVVVVVVVVVVVVVVVVVVVVVVVVVVVVVVVVVVVVVVVVVVVVVVVVVVVVVVVVVVVVVVVVVVVVVVVVVVVVVVVVVVVVVVVVVVVVVVVVVVVVVVVVVVVVVVVVVVVVVVVVVVVVVVVVVVVVVVVVVVVVVVVVVVVVVVVVVVVVVVVVVVVVVVVVVVVVVVVVVVCVVVCVVVPVPPPPPPDPPPDDDDDDDDPDPPVPVVVVVVVVVVVVVVVVVVVVVVVVVVVVVVVVVVVVVVVVVVVVVVVVVVVVVVVVVVVVVVVVVVVVVVVVVVVVVVVVVVVVVVVVVVVVVVVVVVVVVVVVVVVVVVVVVVVVVVVVVVVVVVVVVVVVVVVVVVVVVVVVPVVDDDYDDEYDEDEDDDYDDDDDPDDVVVVVCVVVVVVVVVVVVVVVVVVVVVVVVVVVVVVVVVVVVVVVVVVVVVVVVVVVVVVVVVVVVVVVVVVVVVVVVVVCVVCVVVVVVVVVVVVVVVVVVVVVVVVVVVVVVVVVVVVVVVVVVVVVVVVVVVVVVVVVVVVVVVVVVVVVVVVVVVVVVVVVVVVVVVVVVVVVVVVVVVVVVVVVVVVVVVVVVVCVVVPDDDDDDDDDDDDDDDDDDDDDDDDDDDDDDDDDDDDDDDDDPDPDPPVVVVVVVVVVVVVVVVVVVVVVVVVVVVVVVVVVVVVVVVVVVVVVVVVVVVVVVVVVVVVVVVVVVVVVVVVVVVVVVVVVVVCVVPVPDDDDPDDDPPDPPDDPVVVVVVVVVPDDDDDDDDDDDDDDDDDDDDDDDDDDDDDDDDDDDDDDDDDDDDDDDDDDDDDDDDDDDDDDDDDDDDDDDDDDDDDDDDD

Organism: Allomyces macrogynus (strain ATCC 38327) (NCBI:txid578462)

pLDDT: mean 70.18, std 20.22, range [27.08, 94.44]